Protein 5K0U (pdb70)

Nearest PDB structures (foldseek):
  5k0u-assembly1_A  TM=1.004E+00  e=4.570E-54  Rhinovirus C
  5jzg-assembly1_A  TM=9.589E-01  e=2.072E-41  Rhinovirus C
  4wm8-assembly1_A  TM=8.505E-01  e=2.193E-23  enterovirus D68
  7ozi-assembly1_A  TM=8.665E-01  e=1.909E-19  Human enterovirus 70 (strain J670/71)
  7ozj-assembly1_A  TM=8.994E-01  e=1.011E-17  Human enterovirus 70 (strain J670/71)

Structure (mmCIF, N/CA/C/O backbone):
data_5K0U
#
_entry.id   5K0U
#
_cell.length_a   1
_cell.length_b   1
_cell.length_c   1
_cell.angle_alpha   90
_cell.angle_beta   90
_cell.angle_gamma   90
#
_symmetry.space_group_name_H-M   'P 1'
#
loop_
_entity.id
_entity.type
_entity.pdbx_description
1 polymer 'Capsid protein VP1'
2 polymer 'Capsid protein VP3'
3 polymer 'Capsid protein VP2'
4 polymer 'Capsid protein VP4'
5 water water
#
loop_
_atom_site.group_PDB
_atom_site.id
_atom_site.type_symbol
_atom_site.label_atom_id
_atom_site.label_alt_id
_atom_site.label_comp_id
_atom_site.label_asym_id
_atom_site.label_entity_id
_atom_site.label_seq_id
_atom_site.pdbx_PDB_ins_code
_atom_site.Cartn_x
_atom_site.Cartn_y
_atom_site.Cartn_z
_atom_site.occupancy
_atom_site.B_iso_or_equiv
_atom_site.auth_seq_id
_atom_site.auth_comp_id
_atom_site.auth_asym_id
_atom_site.auth_atom_id
_atom_site.pdbx_PDB_model_num
ATOM 1 N N . VAL A 1 17 ? 268.815 229.370 354.246 1.00 63.58 17 VAL A N 1
ATOM 2 C CA . VAL A 1 17 ? 269.466 228.490 355.206 1.00 69.28 17 VAL A CA 1
ATOM 3 C C . VAL A 1 17 ? 270.191 227.385 354.444 1.00 62.82 17 VAL A C 1
ATOM 4 O O . VAL A 1 17 ? 269.793 227.028 353.337 1.00 65.70 17 VAL A O 1
ATOM 8 N N . LEU A 1 18 ? 271.260 226.854 355.027 1.00 38.24 18 LEU A N 1
ATOM 9 C CA . LEU A 1 18 ? 272.075 225.829 354.391 1.00 47.51 18 LEU A CA 1
ATOM 10 C C . LEU A 1 18 ? 271.836 224.488 355.070 1.00 43.77 18 LEU A C 1
ATOM 11 O O . LEU A 1 18 ? 272.156 224.321 356.252 1.00 37.91 18 LEU A O 1
ATOM 16 N N . VAL A 1 19 ? 271.283 223.539 354.326 1.00 38.35 19 VAL A N 1
ATOM 17 C CA . VAL A 1 19 ? 271.120 222.179 354.821 1.00 30.51 19 VAL A CA 1
ATOM 18 C C . VAL A 1 19 ? 272.434 221.426 354.668 1.00 30.70 19 VAL A C 1
ATOM 19 O O . VAL A 1 19 ? 273.257 221.735 353.802 1.00 27.89 19 VAL A O 1
ATOM 23 N N . VAL A 1 20 ? 272.636 220.426 355.518 1.00 22.86 20 VAL A N 1
ATOM 24 C CA . VAL A 1 20 ? 273.822 219.578 355.442 1.00 20.05 20 VAL A CA 1
ATOM 25 C C . VAL A 1 20 ? 273.698 218.720 354.189 1.00 22.09 20 VAL A C 1
ATOM 26 O O . VAL A 1 20 ? 272.576 218.465 353.731 1.00 26.29 20 VAL A O 1
ATOM 30 N N . PRO A 1 21 ? 274.797 218.260 353.601 1.00 20.87 21 PRO A N 1
ATOM 31 C CA . PRO A 1 21 ? 274.698 217.497 352.355 1.00 14.52 21 PRO A CA 1
ATOM 32 C C . PRO A 1 21 ? 274.002 216.160 352.547 1.00 21.73 21 PRO A C 1
ATOM 33 O O . PRO A 1 21 ? 273.946 215.597 353.640 1.00 27.65 21 PRO A O 1
ATOM 37 N N . ASP A 1 22 ? 273.459 215.655 351.445 1.00 26.11 22 ASP A N 1
ATOM 38 C CA . ASP A 1 22 ? 272.842 214.341 351.453 1.00 17.05 22 ASP A CA 1
ATOM 39 C C . ASP A 1 22 ? 273.910 213.263 351.479 1.00 27.35 22 ASP A C 1
ATOM 40 O O . ASP A 1 22 ? 275.037 213.460 351.022 1.00 40.57 22 ASP A O 1
ATOM 45 N N . THR A 1 23 ? 273.545 212.109 352.019 1.00 20.20 23 THR A N 1
ATOM 46 C CA . THR A 1 23 ? 274.407 210.942 351.957 1.00 17.09 23 THR A CA 1
ATOM 47 C C . THR A 1 23 ? 274.204 210.270 350.609 1.00 17.23 23 THR A C 1
ATOM 48 O O . THR A 1 23 ? 273.073 209.959 350.234 1.00 21.54 23 THR A O 1
ATOM 52 N N . LYS A 1 24 ? 275.273 210.087 349.874 1.00 21.76 24 LYS A N 1
ATOM 53 C CA . LYS A 1 24 ? 275.184 209.467 348.566 1.00 18.36 24 LYS A CA 1
ATOM 54 C C . LYS A 1 24 ? 275.367 207.964 348.679 1.00 19.36 24 LYS A C 1
ATOM 55 O O . LYS A 1 24 ? 275.950 207.470 349.644 1.00 20.81 24 LYS A O 1
ATOM 61 N N . PRO A 1 25 ? 274.874 207.199 347.714 1.00 19.18 25 PRO A N 1
ATOM 62 C CA . PRO A 1 25 ? 275.119 205.758 347.735 1.00 11.05 25 PRO A CA 1
ATOM 63 C C . PRO A 1 25 ? 276.568 205.442 347.418 1.00 18.04 25 PRO A C 1
ATOM 64 O O . PRO A 1 25 ? 277.256 206.186 346.718 1.00 22.65 25 PRO A O 1
ATOM 68 N N . SER A 1 26 ? 277.026 204.319 347.949 1.00 20.61 26 SER A N 1
ATOM 69 C CA . SER A 1 26 ? 278.362 203.824 347.682 1.00 17.46 26 SER A CA 1
ATOM 70 C C . SER A 1 26 ? 278.317 202.313 347.758 1.00 23.36 26 SER A C 1
ATOM 71 O O . SER A 1 26 ? 277.613 201.758 348.598 1.00 34.24 26 SER A O 1
ATOM 74 N N . GLY A 1 27 ? 279.057 201.653 346.876 1.00 19.52 27 GLY A N 1
ATOM 75 C CA . GLY A 1 27 ? 279.090 200.213 346.842 1.00 18.13 27 GLY A CA 1
ATOM 76 C C . GLY A 1 27 ? 280.409 199.675 347.344 1.00 22.62 27 GLY A C 1
ATOM 77 O O . GLY A 1 27 ? 281.193 200.383 347.977 1.00 26.97 27 GLY A O 1
ATOM 78 N N . PRO A 1 28 ? 280.675 198.399 347.085 1.00 20.26 28 PRO A N 1
ATOM 79 C CA . PRO A 1 28 ? 282.003 197.861 347.378 1.00 17.09 28 PRO A CA 1
ATOM 80 C C . PRO A 1 28 ? 283.041 198.500 346.480 1.00 13.32 28 PRO A C 1
ATOM 81 O O . PRO A 1 28 ? 282.786 198.762 345.305 1.00 28.80 28 PRO A O 1
ATOM 85 N N . GLN A 1 29 ? 284.216 198.763 347.036 1.00 10.35 29 GLN A N 1
ATOM 86 C CA . GLN A 1 29 ? 285.248 199.430 346.260 1.00 15.19 29 GLN A CA 1
ATOM 87 C C . GLN A 1 29 ? 286.605 198.799 346.511 1.00 8.02 29 GLN A C 1
ATOM 88 O O . GLN A 1 29 ? 286.959 198.503 347.652 1.00 8.60 29 GLN A O 1
ATOM 94 N N . HIS A 1 30 ? 287.333 198.564 345.429 1.00 10.73 30 HIS A N 1
ATOM 95 C CA . HIS A 1 30 ? 288.717 198.110 345.441 1.00 9.95 30 HIS A CA 1
ATOM 96 C C . HIS A 1 30 ? 289.538 199.237 344.837 1.00 9.01 30 HIS A C 1
ATOM 97 O O . HIS A 1 30 ? 289.463 199.482 343.632 1.00 20.69 30 HIS A O 1
ATOM 104 N N . THR A 1 31 ? 290.311 199.925 345.662 1.00 12.61 31 THR A N 1
ATOM 105 C CA . THR A 1 31 ? 290.957 201.153 345.228 1.00 20.61 31 THR A CA 1
ATOM 106 C C . THR A 1 31 ? 292.400 201.152 345.693 1.00 22.13 31 THR A C 1
ATOM 107 O O . THR A 1 31 ? 292.698 200.763 346.822 1.00 34.27 31 THR A O 1
ATOM 111 N N . THR A 1 32 ? 293.290 201.595 344.819 1.00 27.09 32 THR A N 1
ATOM 112 C CA . THR A 1 32 ? 294.705 201.687 345.129 1.00 24.12 32 THR A CA 1
ATOM 113 C C . THR A 1 32 ? 295.100 203.062 345.651 1.00 23.90 32 THR A C 1
ATOM 114 O O . THR A 1 32 ? 296.290 203.317 345.849 1.00 22.07 32 THR A O 1
ATOM 118 N N . LYS A 1 33 ? 294.132 203.955 345.863 1.00 30.18 33 LYS A N 1
ATOM 119 C CA . LYS A 1 33 ? 294.356 205.231 346.544 1.00 34.01 33 LYS A CA 1
ATOM 120 C C . LYS A 1 33 ? 293.451 205.307 347.765 1.00 34.79 33 LYS A C 1
ATOM 121 O O . LYS A 1 33 ? 292.323 205.813 347.688 1.00 37.44 33 LYS A O 1
ATOM 127 N N . PRO A 1 34 ? 293.904 204.812 348.913 1.00 40.24 34 PRO A N 1
ATOM 128 C CA . PRO A 1 34 ? 293.076 204.866 350.123 1.00 38.67 34 PRO A CA 1
ATOM 129 C C . PRO A 1 34 ? 292.751 206.296 350.522 1.00 45.04 34 PRO A C 1
ATOM 130 O O . PRO A 1 34 ? 293.632 207.152 350.616 1.00 53.21 34 PRO A O 1
ATOM 134 N N . SER A 1 35 ? 291.470 206.546 350.752 1.00 45.52 35 SER A N 1
ATOM 135 C CA . SER A 1 35 ? 290.994 207.793 351.326 1.00 40.96 35 SER A CA 1
ATOM 136 C C . SER A 1 35 ? 291.026 207.785 352.842 1.00 40.79 35 SER A C 1
ATOM 137 O O . SER A 1 35 ? 290.888 208.841 353.466 1.00 54.96 35 SER A O 1
ATOM 140 N N . ILE A 1 36 ? 291.168 206.610 353.440 1.00 49.34 36 ILE A N 1
ATOM 141 C CA . ILE A 1 36 ? 291.151 206.467 354.886 1.00 43.15 36 ILE A CA 1
ATOM 142 C C . ILE A 1 36 ? 292.546 206.592 355.492 1.00 40.09 36 ILE A C 1
ATOM 143 O O . ILE A 1 36 ? 292.673 206.851 356.697 1.00 37.88 36 ILE A O 1
ATOM 148 N N . LEU A 1 37 ? 293.589 206.475 354.682 1.00 48.48 37 LEU A N 1
ATOM 149 C CA . LEU A 1 37 ? 294.950 206.810 355.064 1.00 41.60 37 LEU A CA 1
ATOM 150 C C . LEU A 1 37 ? 295.191 208.308 354.941 1.00 47.72 37 LEU A C 1
ATOM 151 O O . LEU A 1 37 ? 294.506 209.018 354.203 1.00 45.30 37 LEU A O 1
ATOM 156 N N . GLY A 1 38 ? 296.182 208.784 355.680 1.00 45.63 38 GLY A N 1
ATOM 157 C CA . GLY A 1 38 ? 296.553 210.179 355.595 1.00 42.83 38 GLY A CA 1
ATOM 158 C C . GLY A 1 38 ? 297.732 210.467 356.490 1.00 50.26 38 GLY A C 1
ATOM 159 O O . GLY A 1 38 ? 298.463 209.561 356.885 1.00 55.15 38 GLY A O 1
ATOM 160 N N . ALA A 1 39 ? 297.921 211.747 356.792 1.00 43.06 39 ALA A N 1
ATOM 161 C CA . ALA A 1 39 ? 298.948 212.180 357.726 1.00 31.13 39 ALA A CA 1
ATOM 162 C C . ALA A 1 39 ? 298.341 213.208 358.659 1.00 34.86 39 ALA A C 1
ATOM 163 O O . ALA A 1 39 ? 297.908 214.272 358.211 1.00 45.99 39 ALA A O 1
ATOM 165 N N . MET A 1 40 ? 298.310 212.890 359.953 1.00 34.17 40 MET A N 1
ATOM 166 C CA . MET A 1 40 ? 297.898 213.861 360.954 1.00 29.63 40 MET A CA 1
ATOM 167 C C . MET A 1 40 ? 298.862 215.035 361.018 1.00 28.40 40 MET A C 1
ATOM 168 O O . MET A 1 40 ? 298.497 216.105 361.512 1.00 28.99 40 MET A O 1
ATOM 173 N N . GLU A 1 41 ? 300.080 214.861 360.504 1.00 29.29 41 GLU A N 1
ATOM 174 C CA . GLU A 1 41 ? 301.121 215.863 360.668 1.00 22.83 41 GLU A CA 1
ATOM 175 C C . GLU A 1 41 ? 300.912 217.072 359.773 1.00 16.64 41 GLU A C 1
ATOM 176 O O . GLU A 1 41 ? 301.354 218.171 360.115 1.00 23.25 41 GLU A O 1
ATOM 182 N N . ILE A 1 42 ? 300.268 216.892 358.621 1.00 21.73 42 ILE A N 1
ATOM 183 C CA . ILE A 1 42 ? 300.175 217.964 357.641 1.00 20.27 42 ILE A CA 1
ATOM 184 C C . ILE A 1 42 ? 299.450 219.182 358.196 1.00 17.08 42 ILE A C 1
ATOM 185 O O . ILE A 1 42 ? 299.655 220.296 357.711 1.00 23.47 42 ILE A O 1
ATOM 190 N N . GLY A 1 43 ? 298.652 219.011 359.240 1.00 17.32 43 GLY A N 1
ATOM 191 C CA . GLY A 1 43 ? 297.911 220.107 359.812 1.00 12.07 43 GLY A CA 1
ATOM 192 C C . GLY A 1 43 ? 296.507 220.244 359.290 1.00 16.90 43 GLY A C 1
ATOM 193 O O . GLY A 1 43 ? 295.868 221.272 359.532 1.00 18.59 43 GLY A O 1
ATOM 194 N N . ALA A 1 44 ? 296.009 219.241 358.581 1.00 19.92 44 ALA A N 1
ATOM 195 C CA . ALA A 1 44 ? 294.700 219.268 357.962 1.00 11.81 44 ALA A CA 1
ATOM 196 C C . ALA A 1 44 ? 293.808 218.216 358.602 1.00 17.16 44 ALA A C 1
ATOM 197 O O . ALA A 1 44 ? 294.278 217.175 359.063 1.00 24.49 44 ALA A O 1
ATOM 199 N N . SER A 1 45 ? 292.520 218.518 358.657 1.00 21.83 45 SER A N 1
ATOM 200 C CA . SER A 1 45 ? 291.509 217.591 359.127 1.00 22.32 45 SER A CA 1
ATOM 201 C C . SER A 1 45 ? 291.219 216.537 358.066 1.00 26.74 45 SER A C 1
ATOM 202 O O . SER A 1 45 ? 291.613 216.656 356.906 1.00 34.61 45 SER A O 1
ATOM 205 N N . SER A 1 46 ? 290.553 215.471 358.486 1.00 27.67 46 SER A N 1
ATOM 206 C CA . SER A 1 46 ? 290.183 214.415 357.556 1.00 36.07 46 SER A CA 1
ATOM 207 C C . SER A 1 46 ? 289.051 214.854 356.634 1.00 31.22 46 SER A C 1
ATOM 208 O O . SER A 1 46 ? 288.121 215.546 357.049 1.00 44.96 46 SER A O 1
ATOM 211 N N . ASN A 1 47 ? 289.141 214.448 355.369 1.00 39.00 47 ASN A N 1
ATOM 212 C CA . ASN A 1 47 ? 288.057 214.595 354.405 1.00 33.42 47 ASN A CA 1
ATOM 213 C C . ASN A 1 47 ? 287.119 213.404 354.388 1.00 29.59 47 ASN A C 1
ATOM 214 O O . ASN A 1 47 ? 286.196 213.376 353.572 1.00 32.56 47 ASN A O 1
ATOM 219 N N . ALA A 1 48 ? 287.344 212.419 355.245 1.00 32.75 48 ALA A N 1
ATOM 220 C CA . ALA A 1 48 ? 286.619 211.167 355.142 1.00 22.28 48 ALA A CA 1
ATOM 221 C C . ALA A 1 48 ? 285.163 211.357 355.527 1.00 27.49 48 ALA A C 1
ATOM 222 O O . ALA A 1 48 ? 284.839 212.054 356.489 1.00 35.68 48 ALA A O 1
ATOM 224 N N . THR A 1 49 ? 284.288 210.754 354.753 1.00 23.81 49 THR A N 1
ATOM 225 C CA . THR A 1 49 ? 282.867 210.708 355.035 1.00 18.85 49 THR A CA 1
ATOM 226 C C . THR A 1 49 ? 282.490 209.233 355.091 1.00 22.44 49 THR A C 1
ATOM 227 O O . THR A 1 49 ? 283.345 208.384 354.817 1.00 23.75 49 THR A O 1
ATOM 231 N N . PRO A 1 50 ? 281.254 208.865 355.437 1.00 19.10 50 PRO A N 1
ATOM 232 C CA . PRO A 1 50 ? 280.925 207.434 355.496 1.00 15.96 50 PRO A CA 1
ATOM 233 C C . PRO A 1 50 ? 280.915 206.748 354.142 1.00 19.00 50 PRO A C 1
ATOM 234 O O . PRO A 1 50 ? 280.924 205.516 354.097 1.00 17.30 50 PRO A O 1
ATOM 238 N N . GLU A 1 51 ? 280.885 207.497 353.040 1.00 26.42 51 GLU A N 1
ATOM 239 C CA . GLU A 1 51 ? 280.952 206.885 351.722 1.00 22.66 51 GLU A CA 1
ATOM 240 C C . GLU A 1 51 ? 282.326 206.314 351.421 1.00 24.17 51 GLU A C 1
ATOM 241 O O . GLU A 1 51 ? 282.447 205.450 350.551 1.00 31.11 51 GLU A O 1
ATOM 247 N N . SER A 1 52 ? 283.363 206.789 352.102 1.00 26.04 52 SER A N 1
ATOM 248 C CA . SER A 1 52 ? 284.699 206.244 351.915 1.00 28.66 52 SER A CA 1
ATOM 249 C C . SER A 1 52 ? 284.913 204.958 352.696 1.00 28.25 52 SER A C 1
ATOM 250 O O . SER A 1 52 ? 285.677 204.093 352.259 1.00 37.07 52 SER A O 1
ATOM 253 N N . THR A 1 53 ? 284.248 204.814 353.839 1.00 22.05 53 THR A N 1
ATOM 254 C CA . THR A 1 53 ? 284.512 203.740 354.787 1.00 22.97 53 THR A CA 1
ATOM 255 C C . THR A 1 53 ? 283.554 202.568 354.618 1.00 20.45 53 THR A C 1
ATOM 256 O O . THR A 1 53 ? 283.989 201.437 354.402 1.00 21.99 53 THR A O 1
ATOM 260 N N . ILE A 1 54 ? 282.259 202.804 354.779 1.00 19.87 54 ILE A N 1
ATOM 261 C CA . ILE A 1 54 ? 281.285 201.727 354.689 1.00 14.66 54 ILE A CA 1
ATOM 262 C C . ILE A 1 54 ? 280.589 201.778 353.341 1.00 22.55 54 ILE A C 1
ATOM 263 O O . ILE A 1 54 ? 280.902 202.614 352.489 1.00 19.97 54 ILE A O 1
ATOM 268 N N . GLU A 1 55 ? 279.647 200.872 353.145 1.00 23.08 55 GLU A N 1
ATOM 269 C CA . GLU A 1 55 ? 278.800 200.842 351.965 1.00 20.99 55 GLU A CA 1
ATOM 270 C C . GLU A 1 55 ? 277.470 201.479 352.337 1.00 18.14 55 GLU A C 1
ATOM 271 O O . GLU A 1 55 ? 276.800 201.026 353.268 1.00 23.68 55 GLU A O 1
ATOM 277 N N . THR A 1 56 ? 277.089 202.520 351.613 1.00 11.72 56 THR A N 1
ATOM 278 C CA . THR A 1 56 ? 276.077 203.458 352.069 1.00 10.04 56 THR A CA 1
ATOM 279 C C . THR A 1 56 ? 274.890 203.485 351.122 1.00 11.87 56 THR A C 1
ATOM 280 O O . THR A 1 56 ? 274.931 202.981 350.002 1.00 20.50 56 THR A O 1
ATOM 284 N N . ARG A 1 57 ? 273.817 204.078 351.618 1.00 10.30 57 ARG A N 1
ATOM 285 C CA . ARG A 1 57 ? 272.591 204.300 350.879 1.00 6.97 57 ARG A CA 1
ATOM 286 C C . ARG A 1 57 ? 272.390 205.794 350.706 1.00 12.62 57 ARG A C 1
ATOM 287 O O . ARG A 1 57 ? 272.972 206.605 351.427 1.00 16.58 57 ARG A O 1
ATOM 295 N N . TYR A 1 58 ? 271.573 206.159 349.732 1.00 12.40 58 TYR A N 1
ATOM 296 C CA . TYR A 1 58 ? 271.201 207.556 349.600 1.00 10.52 58 TYR A CA 1
ATOM 297 C C . TYR A 1 58 ? 270.277 207.941 350.746 1.00 12.20 58 TYR A C 1
ATOM 298 O O . TYR A 1 58 ? 269.234 207.317 350.951 1.00 16.32 58 TYR A O 1
ATOM 307 N N . VAL A 1 59 ? 270.663 208.962 351.499 1.00 13.00 59 VAL A N 1
ATOM 308 C CA . VAL A 1 59 ? 269.823 209.541 352.536 1.00 15.66 59 VAL A CA 1
ATOM 309 C C . VAL A 1 59 ? 269.593 210.998 352.174 1.00 19.73 59 VAL A C 1
ATOM 310 O O . VAL A 1 59 ? 270.545 211.726 351.885 1.00 23.85 59 VAL A O 1
ATOM 314 N N . TYR A 1 60 ? 268.336 211.415 352.180 1.00 22.94 60 TYR A N 1
ATOM 315 C CA . TYR A 1 60 ? 267.966 212.792 351.890 1.00 17.76 60 TYR A CA 1
ATOM 316 C C . TYR A 1 60 ? 267.916 213.544 353.211 1.00 19.38 60 TYR A C 1
ATOM 317 O O . TYR A 1 60 ? 267.048 213.287 354.046 1.00 38.39 60 TYR A O 1
ATOM 326 N N . ASN A 1 61 ? 268.845 214.472 353.401 1.00 19.17 61 ASN A N 1
ATOM 327 C CA . ASN A 1 61 ? 269.168 214.994 354.722 1.00 18.34 61 ASN A CA 1
ATOM 328 C C . ASN A 1 61 ? 268.900 216.493 354.744 1.00 19.16 61 ASN A C 1
ATOM 329 O O . ASN A 1 61 ? 269.625 217.270 354.116 1.00 26.22 61 ASN A O 1
ATOM 334 N N . THR A 1 62 ? 267.866 216.894 355.477 1.00 21.73 62 THR A N 1
ATOM 335 C CA . THR A 1 62 ? 267.395 218.270 355.516 1.00 24.49 62 THR A CA 1
ATOM 336 C C . THR A 1 62 ? 267.897 219.048 356.720 1.00 22.75 62 THR A C 1
ATOM 337 O O . THR A 1 62 ? 267.468 220.184 356.925 1.00 23.58 62 THR A O 1
ATOM 341 N N . ASN A 1 63 ? 268.763 218.461 357.532 1.00 16.24 63 ASN A N 1
ATOM 342 C CA . ASN A 1 63 ? 269.204 219.111 358.753 1.00 14.68 63 ASN A CA 1
ATOM 343 C C . ASN A 1 63 ? 270.005 220.367 358.447 1.00 24.56 63 ASN A C 1
ATOM 344 O O . ASN A 1 63 ? 270.706 220.454 357.439 1.00 27.42 63 ASN A O 1
ATOM 349 N N . THR A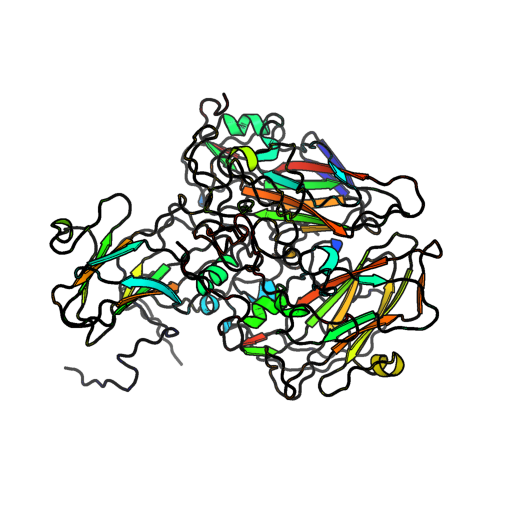 1 64 ? 269.895 221.350 359.334 1.00 22.51 64 THR A N 1
ATOM 350 C CA . THR A 1 64 ? 270.606 222.607 359.197 1.00 25.83 64 THR A CA 1
ATOM 351 C C . THR A 1 64 ? 271.463 222.853 360.429 1.00 25.04 64 THR A C 1
ATOM 352 O O . THR A 1 64 ? 271.177 222.350 361.516 1.00 33.79 64 THR A O 1
ATOM 356 N N . ASN A 1 65 ? 272.536 223.610 360.235 1.00 21.99 65 ASN A N 1
ATOM 357 C CA . ASN A 1 65 ? 273.356 224.148 361.311 1.00 17.55 65 ASN A CA 1
ATOM 358 C C . ASN A 1 65 ? 272.987 225.572 361.688 1.00 19.73 65 ASN A C 1
ATOM 359 O O . ASN A 1 65 ? 273.752 226.221 362.397 1.00 23.50 65 ASN A O 1
ATOM 364 N N . ALA A 1 66 ? 271.862 226.084 361.182 1.00 20.51 66 ALA A N 1
ATOM 365 C CA . ALA A 1 66 ? 271.481 227.480 361.380 1.00 18.04 66 ALA A CA 1
ATOM 366 C C . ALA A 1 66 ? 271.593 227.928 362.823 1.00 17.72 66 ALA A C 1
ATOM 367 O O . ALA A 1 66 ? 271.864 229.101 363.086 1.00 22.39 66 ALA A O 1
ATOM 369 N N . GLU A 1 67 ? 271.371 227.030 363.770 1.00 21.09 67 GLU A N 1
ATOM 370 C CA . GLU A 1 67 ? 271.433 227.409 365.170 1.00 13.03 67 GLU A CA 1
ATOM 371 C C . GLU A 1 67 ? 272.861 227.428 365.692 1.00 18.95 67 GLU A C 1
ATOM 372 O O . GLU A 1 67 ? 273.085 227.827 366.837 1.00 20.54 67 GLU A O 1
ATOM 378 N N . ALA A 1 68 ? 273.823 226.995 364.883 1.00 18.78 68 ALA A N 1
ATOM 379 C CA . ALA A 1 68 ? 275.233 227.025 365.236 1.00 13.72 68 ALA A CA 1
ATOM 380 C C . ALA A 1 68 ? 275.996 228.198 364.641 1.00 15.81 68 ALA A C 1
ATOM 381 O O . ALA A 1 68 ? 277.180 228.349 364.935 1.00 22.12 68 ALA A O 1
ATOM 383 N N . ASP A 1 69 ? 275.375 229.029 363.817 1.00 15.39 69 ASP A N 1
ATOM 384 C CA . ASP A 1 69 ? 276.137 230.141 363.283 1.00 21.98 69 ASP A CA 1
ATOM 385 C C . ASP A 1 69 ? 276.377 231.179 364.372 1.00 19.62 69 ASP A C 1
ATOM 386 O O . ASP A 1 69 ? 275.664 231.244 365.373 1.00 20.66 69 ASP A O 1
ATOM 391 N N . VAL A 1 70 ? 277.420 231.984 364.175 1.00 17.05 70 VAL A N 1
ATOM 392 C CA . VAL A 1 70 ? 277.906 232.847 365.240 1.00 19.32 70 VAL A CA 1
ATOM 393 C C . VAL A 1 70 ? 276.856 233.868 365.657 1.00 19.41 70 VAL A C 1
ATOM 394 O O . VAL A 1 70 ? 276.863 234.332 366.801 1.00 21.83 70 VAL A O 1
ATOM 398 N N . GLU A 1 71 ? 275.923 234.202 364.768 1.00 20.65 71 GLU A N 1
ATOM 399 C CA . GLU A 1 71 ? 274.841 235.110 365.131 1.00 17.52 71 GLU A CA 1
ATOM 400 C C . GLU A 1 71 ? 273.895 234.459 366.131 1.00 24.61 71 GLU A C 1
ATOM 401 O O . GLU A 1 71 ? 273.554 235.058 367.153 1.00 37.41 71 GLU A O 1
ATOM 407 N N . MET A 1 72 ? 273.457 233.230 365.854 1.00 20.56 72 MET A N 1
ATOM 408 C CA . MET A 1 72 ? 272.577 232.528 366.785 1.00 20.51 72 MET A CA 1
ATOM 409 C C . MET A 1 72 ? 273.325 232.066 368.029 1.00 22.27 72 MET A C 1
ATOM 410 O O . MET A 1 72 ? 272.773 232.090 369.133 1.00 23.15 72 MET A O 1
ATOM 415 N N . PHE A 1 73 ? 274.573 231.630 367.862 1.00 20.26 73 PHE A N 1
ATOM 416 C CA . PHE A 1 73 ? 275.347 231.086 368.971 1.00 13.51 73 PHE A CA 1
ATOM 417 C C . PHE A 1 73 ? 275.623 232.146 370.029 1.00 17.27 73 PHE A C 1
ATOM 418 O O . PHE A 1 73 ? 275.463 231.898 371.227 1.00 20.31 73 PHE A O 1
ATOM 426 N N . LEU A 1 74 ? 276.042 233.333 369.607 1.00 18.82 74 LEU A N 1
ATOM 427 C CA . LEU A 1 74 ? 276.343 234.424 370.523 1.00 11.32 74 LEU A CA 1
ATOM 428 C C . LEU A 1 74 ? 275.203 235.412 370.690 1.00 21.24 74 LEU A C 1
ATOM 429 O O . LEU A 1 74 ? 275.361 236.395 371.415 1.00 31.29 74 LEU A O 1
ATOM 434 N N . GLY A 1 75 ? 274.066 235.174 370.053 1.00 16.81 75 GLY A N 1
ATOM 435 C CA . GLY A 1 75 ? 272.994 236.142 369.978 1.00 12.85 75 GLY A CA 1
ATOM 436 C C . GLY A 1 75 ? 271.851 235.970 370.953 1.00 19.63 75 GLY A C 1
ATOM 437 O O . GLY A 1 75 ? 270.723 236.322 370.610 1.00 21.97 75 GLY A O 1
ATOM 438 N N . ARG A 1 76 ? 272.080 235.375 372.123 1.00 24.24 76 ARG A N 1
ATOM 439 C CA . ARG A 1 76 ? 270.994 235.091 373.054 1.00 17.74 76 ARG A CA 1
ATOM 440 C C . ARG A 1 76 ? 270.807 236.080 374.202 1.00 14.61 76 ARG A C 1
ATOM 441 O O . ARG A 1 76 ? 269.953 235.825 375.042 1.00 19.91 76 ARG A O 1
ATOM 449 N N . SER A 1 77 ? 271.562 237.170 374.301 1.00 15.27 77 SER A N 1
ATOM 450 C CA . SER A 1 77 ? 271.392 238.137 375.402 1.00 14.11 77 SER A CA 1
ATOM 451 C C . SER A 1 77 ? 271.589 237.484 376.775 1.00 11.30 77 SER A C 1
ATOM 452 O O . SER A 1 77 ? 270.653 237.234 377.523 1.00 15.97 77 SER A O 1
ATOM 455 N N . ALA A 1 78 ? 272.850 237.207 377.072 1.00 13.29 78 ALA A N 1
ATOM 456 C CA . ALA A 1 78 ? 273.290 236.731 378.370 1.00 7.57 78 ALA A CA 1
ATOM 457 C C . ALA A 1 78 ? 273.315 237.855 379.402 1.00 13.35 78 ALA A C 1
ATOM 458 O O . ALA A 1 78 ? 273.304 239.040 379.073 1.00 12.87 78 ALA A O 1
ATOM 460 N N . LEU A 1 79 ? 273.363 237.461 380.671 1.00 10.58 79 LEU A N 1
ATOM 461 C CA . LEU A 1 79 ? 273.605 238.400 381.756 1.00 8.52 79 LEU A CA 1
ATOM 462 C C . LEU A 1 79 ? 275.086 238.729 381.811 1.00 11.60 79 LEU A C 1
ATOM 463 O O . LEU A 1 79 ? 275.908 237.843 382.053 1.00 16.24 79 LEU A O 1
ATOM 468 N N . TRP A 1 80 ? 275.434 239.991 381.575 1.00 14.55 80 TRP A N 1
ATOM 469 C CA . TRP A 1 80 ? 276.816 240.406 381.770 1.00 9.49 80 TRP A CA 1
ATOM 470 C C . TRP A 1 80 ? 277.124 240.817 383.201 1.00 13.99 80 TRP A C 1
ATOM 471 O O . TRP A 1 80 ? 278.200 240.500 383.710 1.00 23.63 80 TRP A O 1
ATOM 482 N N . GLY A 1 81 ? 276.225 241.532 383.863 1.00 14.96 81 GLY A N 1
ATOM 483 C CA . GLY A 1 81 ? 276.554 242.071 385.166 1.00 11.78 81 GLY A CA 1
ATOM 484 C C . GLY A 1 81 ? 275.362 242.190 386.084 1.00 16.56 81 GLY A C 1
ATOM 485 O O . GLY A 1 81 ? 274.211 242.246 385.654 1.00 23.36 81 GLY A O 1
ATOM 486 N N . LYS A 1 82 ? 275.669 242.222 387.373 1.00 17.63 82 LYS A N 1
ATOM 487 C CA . LYS A 1 82 ? 274.718 242.482 388.438 1.00 13.27 82 LYS A CA 1
ATOM 488 C C . LYS A 1 82 ? 275.262 243.614 389.284 1.00 11.49 82 LYS A C 1
ATOM 489 O O . LYS A 1 82 ? 276.451 243.636 389.601 1.00 15.61 82 LYS A O 1
ATOM 495 N N . VAL A 1 83 ? 274.397 244.548 389.659 1.00 12.71 83 VAL A N 1
ATOM 496 C CA . VAL A 1 83 ? 274.761 245.567 390.629 1.00 15.18 83 VAL A CA 1
ATOM 497 C C . VAL A 1 83 ? 273.629 245.697 391.629 1.00 19.27 83 VAL A C 1
ATOM 498 O O . VAL A 1 83 ? 272.482 245.342 391.360 1.00 23.49 83 VAL A O 1
ATOM 502 N N . THR A 1 84 ? 273.977 246.189 392.807 1.00 16.92 84 THR A N 1
ATOM 503 C CA . THR A 1 84 ? 273.019 246.484 393.857 1.00 16.86 84 THR A CA 1
ATOM 504 C C . THR A 1 84 ? 273.007 247.985 394.092 1.00 21.66 84 THR A C 1
ATOM 505 O O . THR A 1 84 ? 274.066 248.604 394.213 1.00 31.37 84 THR A O 1
ATOM 509 N N . LEU A 1 85 ? 271.818 248.567 394.135 1.00 21.47 85 LEU A N 1
ATOM 510 C CA . LEU A 1 85 ? 271.686 249.949 394.567 1.00 19.82 85 LEU A CA 1
ATOM 511 C C . LEU A 1 85 ? 271.988 250.020 396.054 1.00 25.31 85 LEU A C 1
ATOM 512 O O . LEU A 1 85 ? 271.338 249.340 396.853 1.00 31.04 85 LEU A O 1
ATOM 517 N N . THR A 1 86 ? 272.970 250.831 396.435 1.00 21.91 86 THR A N 1
ATOM 518 C CA . THR A 1 86 ? 273.401 250.878 397.836 1.00 23.43 86 THR A CA 1
ATOM 519 C C . THR A 1 86 ? 272.649 251.982 398.571 1.00 35.05 86 THR A C 1
ATOM 520 O O . THR A 1 86 ? 271.787 251.702 399.408 1.00 50.35 86 THR A O 1
ATOM 524 N N . ARG A 1 87 ? 272.951 253.237 398.274 1.00 27.41 87 ARG A N 1
ATOM 525 C CA . ARG A 1 87 ? 272.025 254.288 398.659 1.00 29.40 87 ARG A CA 1
ATOM 526 C C . ARG A 1 87 ? 271.419 254.750 397.347 1.00 35.81 87 ARG A C 1
ATOM 527 O O . ARG A 1 87 ? 271.855 255.742 396.765 1.00 41.90 87 ARG A O 1
ATOM 535 N N . GLN A 1 88 ? 270.351 254.062 396.941 1.00 42.56 88 GLN A N 1
ATOM 536 C CA . GLN A 1 88 ? 269.648 254.267 395.680 1.00 24.08 88 GLN A CA 1
ATOM 537 C C . GLN A 1 88 ? 270.594 254.665 394.550 1.00 28.07 88 GLN A C 1
ATOM 538 O O . GLN A 1 88 ? 270.259 255.518 393.728 1.00 30.50 88 GLN A O 1
ATOM 544 N N . TYR A 1 89 ? 271.776 254.051 394.505 1.00 23.45 89 TYR A N 1
ATOM 545 C CA . TYR A 1 89 ? 272.791 254.339 393.503 1.00 14.80 89 TYR A CA 1
ATOM 546 C C . TYR A 1 89 ? 273.541 253.062 393.164 1.00 17.26 89 TYR A C 1
ATOM 547 O O . TYR A 1 89 ? 273.860 252.273 394.051 1.00 27.54 89 TYR A O 1
ATOM 556 N N . ALA A 1 90 ? 273.843 252.881 391.883 1.00 16.50 90 ALA A N 1
ATOM 557 C CA . ALA A 1 90 ? 274.683 251.779 391.446 1.00 14.84 90 ALA A CA 1
ATOM 558 C C . ALA A 1 90 ? 275.522 252.236 390.267 1.00 18.95 90 ALA A C 1
ATOM 559 O O . ALA A 1 90 ? 275.227 253.237 389.615 1.00 21.85 90 ALA A O 1
ATOM 561 N N . LYS A 1 91 ? 276.578 251.479 390.003 1.00 18.92 91 LYS A N 1
ATOM 562 C CA . LYS A 1 91 ? 277.513 251.775 388.933 1.00 13.62 91 LYS A CA 1
ATOM 563 C C . LYS A 1 91 ? 278.012 250.463 388.357 1.00 20.77 91 LYS A C 1
ATOM 564 O O . LYS A 1 91 ? 278.272 249.518 389.103 1.00 22.30 91 LYS A O 1
ATOM 570 N N . TRP A 1 92 ? 278.135 250.397 387.035 1.00 18.40 92 TRP A N 1
ATOM 571 C CA . TRP A 1 92 ? 278.682 249.205 386.406 1.00 18.85 92 TRP A CA 1
ATOM 572 C C . TRP A 1 92 ? 279.516 249.581 385.196 1.00 21.57 92 TRP A C 1
ATOM 573 O O . TRP A 1 92 ? 279.057 250.327 384.331 1.00 26.89 92 TRP A O 1
ATOM 584 N N . GLU A 1 93 ? 280.731 249.049 385.131 1.00 23.63 93 GLU A N 1
ATOM 585 C CA . GLU A 1 93 ? 281.609 249.237 383.986 1.00 16.95 93 GLU A CA 1
ATOM 586 C C . GLU A 1 93 ? 281.332 248.120 382.993 1.00 16.56 93 GLU A C 1
ATOM 587 O O . GLU A 1 93 ? 281.497 2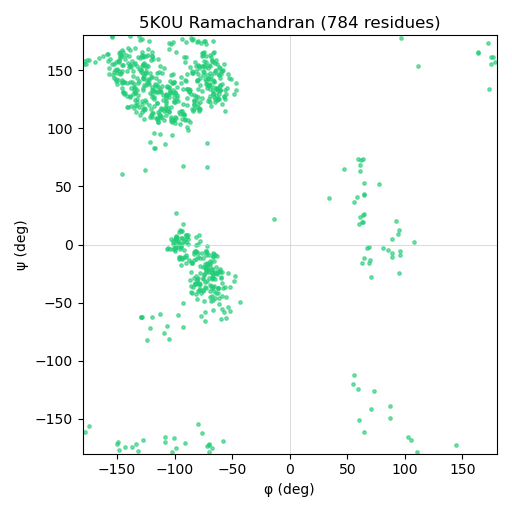46.944 383.320 1.00 24.27 93 GLU A O 1
ATOM 593 N N . ILE A 1 94 ? 280.922 248.490 381.782 1.00 15.59 94 ILE A N 1
ATOM 594 C CA . ILE A 1 94 ? 280.424 247.513 380.824 1.00 13.22 94 ILE A CA 1
ATOM 595 C C . ILE A 1 94 ? 281.542 246.564 380.417 1.00 16.45 94 ILE A C 1
ATOM 596 O O . ILE A 1 94 ? 282.617 246.996 379.983 1.00 22.58 94 ILE A O 1
ATOM 601 N N . ASN A 1 95 ? 281.286 245.261 380.542 1.00 15.25 95 ASN A N 1
ATOM 602 C CA . ASN A 1 95 ? 282.229 244.222 380.141 1.00 15.03 95 ASN A CA 1
ATOM 603 C C . ASN A 1 95 ? 281.588 242.856 380.332 1.00 16.70 95 ASN A C 1
ATOM 604 O O . ASN A 1 95 ? 280.630 242.699 381.091 1.00 22.80 95 ASN A O 1
ATOM 609 N N . PHE A 1 96 ? 282.131 241.871 379.619 1.00 14.82 96 PHE A N 1
ATOM 610 C CA . PHE A 1 96 ? 281.729 240.474 379.720 1.00 15.72 96 PHE A CA 1
ATOM 611 C C . PHE A 1 96 ? 282.669 239.642 380.588 1.00 21.95 96 PHE A C 1
ATOM 612 O O . PHE A 1 96 ? 282.517 238.422 380.655 1.00 21.99 96 PHE A O 1
ATOM 620 N N . GLN A 1 97 ? 283.654 240.272 381.222 1.00 23.01 97 GLN A N 1
ATOM 621 C CA . GLN A 1 97 ? 284.686 239.552 381.954 1.00 15.64 97 GLN A CA 1
ATOM 622 C C . GLN A 1 97 ? 284.171 238.910 383.233 1.00 16.86 97 GLN A C 1
ATOM 623 O O . GLN A 1 97 ? 284.817 238.000 383.756 1.00 20.47 97 GLN A O 1
ATOM 629 N N . GLU A 1 98 ? 283.037 239.373 383.753 1.00 19.86 98 GLU A N 1
ATOM 630 C CA . GLU A 1 98 ? 282.583 238.988 385.084 1.00 18.13 98 GLU A CA 1
ATOM 631 C C . GLU A 1 98 ? 281.848 237.655 385.107 1.00 19.17 98 GLU A C 1
ATOM 632 O O . GLU A 1 98 ? 281.864 236.967 386.131 1.00 19.40 98 GLU A O 1
ATOM 638 N N . GLN A 1 99 ? 281.184 237.284 384.018 1.00 15.09 99 GLN A N 1
ATOM 639 C CA . GLN A 1 99 ? 280.340 236.098 383.971 1.00 13.54 99 GLN A CA 1
ATOM 640 C C . GLN A 1 99 ? 281.031 235.022 383.149 1.00 15.74 99 GLN A C 1
ATOM 641 O O . GLN A 1 99 ? 281.351 235.245 381.981 1.00 11.48 99 GLN A O 1
ATOM 647 N N . ALA A 1 100 ? 281.235 233.852 383.756 1.00 18.30 100 ALA A N 1
ATOM 648 C CA . ALA A 1 100 ? 282.071 232.827 383.142 1.00 12.16 100 ALA A CA 1
ATOM 649 C C . ALA A 1 100 ? 281.428 232.220 381.907 1.00 17.78 100 ALA A C 1
ATOM 650 O O . ALA A 1 100 ? 282.131 231.869 380.956 1.00 20.73 100 ALA A O 1
ATOM 652 N N . HIS A 1 101 ? 280.106 232.085 381.900 1.00 21.93 101 HIS A N 1
ATOM 653 C CA . HIS A 1 101 ? 279.445 231.355 380.830 1.00 14.37 101 HIS A CA 1
ATOM 654 C C . HIS A 1 101 ? 279.393 232.155 379.543 1.00 12.29 101 HIS A C 1
ATOM 655 O O . HIS A 1 101 ? 279.554 231.593 378.457 1.00 20.08 101 HIS A O 1
ATOM 662 N N . ILE A 1 102 ? 279.158 233.457 379.634 1.00 11.55 102 ILE A N 1
ATOM 663 C CA . ILE A 1 102 ? 279.209 234.257 378.425 1.00 13.57 102 ILE A CA 1
ATOM 664 C C . ILE A 1 102 ? 280.645 234.601 378.061 1.00 13.95 102 ILE A C 1
ATOM 665 O O . ILE A 1 102 ? 280.968 234.743 376.880 1.00 21.93 102 ILE A O 1
ATOM 670 N N . ARG A 1 103 ? 281.533 234.706 379.046 1.00 13.65 103 ARG A N 1
ATOM 671 C CA . ARG A 1 103 ? 282.933 234.973 378.749 1.00 12.29 103 ARG A CA 1
ATOM 672 C C . ARG A 1 103 ? 283.563 233.814 377.996 1.00 13.84 103 ARG A C 1
ATOM 673 O O . ARG A 1 103 ? 284.402 234.022 377.118 1.00 16.61 103 ARG A O 1
ATOM 681 N N . LYS A 1 104 ? 283.163 232.585 378.314 1.00 12.15 104 LYS A N 1
ATOM 682 C CA . LYS A 1 104 ? 283.690 231.436 377.589 1.00 17.58 104 LYS A CA 1
ATOM 683 C C . LYS A 1 104 ? 283.224 231.427 376.142 1.00 15.51 104 LYS A C 1
ATOM 684 O O . LYS A 1 104 ? 283.979 231.031 375.250 1.00 21.51 104 LYS A O 1
ATOM 690 N N . LYS A 1 105 ? 281.987 231.848 375.882 1.00 10.21 105 LYS A N 1
ATOM 691 C CA . LYS A 1 105 ? 281.481 231.791 374.517 1.00 11.68 105 LYS A CA 1
ATOM 692 C C . LYS A 1 105 ? 282.112 232.861 373.639 1.00 14.77 105 LYS A C 1
ATOM 693 O O . LYS A 1 105 ? 282.364 232.617 372.456 1.00 13.08 105 LYS A O 1
ATOM 699 N N . PHE A 1 106 ? 282.365 234.055 374.182 1.00 12.02 106 PHE A N 1
ATOM 700 C CA . PHE A 1 106 ? 283.060 235.058 373.384 1.00 10.89 106 PHE A CA 1
ATOM 701 C C . PHE A 1 106 ? 284.489 234.650 373.089 1.00 16.65 106 PHE A C 1
ATOM 702 O O . PHE A 1 106 ? 285.047 235.053 372.068 1.00 16.66 106 PHE A O 1
ATOM 710 N N . GLU A 1 107 ? 285.094 233.865 373.963 1.00 17.09 107 GLU A N 1
ATOM 711 C CA . GLU A 1 107 ? 286.503 233.538 373.867 1.00 15.63 107 GLU A CA 1
ATOM 712 C C . GLU A 1 107 ? 286.765 232.311 373.017 1.00 14.84 107 GLU A C 1
ATOM 713 O O . GLU A 1 107 ? 287.895 231.821 372.995 1.00 23.63 107 GLU A O 1
ATOM 719 N N . PHE A 1 108 ? 285.748 231.788 372.335 1.00 12.96 108 PHE A N 1
ATOM 720 C CA . PHE A 1 108 ? 286.035 230.913 371.210 1.00 13.09 108 PHE A CA 1
ATOM 721 C C . PHE A 1 108 ? 286.693 231.653 370.065 1.00 14.74 108 PHE A C 1
ATOM 722 O O . PHE A 1 108 ? 287.088 231.015 369.092 1.00 19.11 108 PHE A O 1
ATOM 730 N N . PHE A 1 109 ? 286.793 232.974 370.144 1.00 15.30 109 PHE A N 1
ATOM 731 C CA . PHE A 1 109 ? 287.251 233.793 369.039 1.00 12.40 109 PHE A CA 1
ATOM 732 C C . PHE A 1 109 ? 288.224 234.822 369.580 1.00 12.43 109 PHE A C 1
ATOM 733 O O . PHE A 1 109 ? 288.124 235.237 370.733 1.00 22.12 109 PHE A O 1
ATOM 741 N N . THR A 1 110 ? 289.178 235.218 368.746 1.00 12.17 110 THR A N 1
ATOM 742 C CA . THR A 1 110 ? 290.147 236.221 369.160 1.00 9.21 110 THR A CA 1
ATOM 743 C C . THR A 1 110 ? 289.605 237.636 369.007 1.00 11.60 110 THR A C 1
ATOM 744 O O . THR A 1 110 ? 289.951 238.518 369.799 1.00 16.87 110 THR A O 1
ATOM 748 N N . TYR A 1 111 ? 288.760 237.869 368.008 1.00 11.30 111 TYR A N 1
ATOM 749 C CA . TYR A 1 111 ? 288.300 239.201 367.642 1.00 9.90 111 TYR A CA 1
ATOM 750 C C . TYR A 1 111 ? 286.802 239.157 367.408 1.00 9.85 111 TYR A C 1
ATOM 751 O O . TYR A 1 111 ? 286.316 238.270 366.704 1.00 15.23 111 TYR A O 1
ATOM 760 N N . LEU A 1 112 ? 286.070 240.110 367.977 1.00 8.25 112 LEU A N 1
ATOM 761 C CA . LEU A 1 112 ? 284.632 240.191 367.760 1.00 7.47 112 LEU A CA 1
ATOM 762 C C . LEU A 1 112 ? 284.223 241.622 367.474 1.00 7.47 112 LEU A C 1
ATOM 763 O O . LEU A 1 112 ? 284.576 242.533 368.222 1.00 11.74 112 LEU A O 1
ATOM 768 N N . ARG A 1 113 ? 283.464 241.813 366.411 1.00 7.61 113 ARG A N 1
ATOM 769 C CA . ARG A 1 113 ? 282.842 243.090 366.094 1.00 8.22 113 ARG A CA 1
ATOM 770 C C . ARG A 1 113 ? 281.343 242.904 366.254 1.00 10.53 113 ARG A C 1
ATOM 771 O O . ARG A 1 113 ? 280.724 242.180 365.475 1.00 18.55 113 ARG A O 1
ATOM 779 N N . PHE A 1 114 ? 280.756 243.540 367.259 1.00 10.75 114 PHE A N 1
ATOM 780 C CA . PHE A 1 114 ? 279.323 243.411 367.441 1.00 8.57 114 PHE A CA 1
ATOM 781 C C . PHE A 1 114 ? 278.740 244.699 367.996 1.00 13.96 114 PHE A C 1
ATOM 782 O O . PHE A 1 114 ? 279.399 245.437 368.729 1.00 17.21 114 PHE A O 1
ATOM 790 N N . ASP A 1 115 ? 277.506 244.973 367.592 1.00 12.39 115 ASP A N 1
ATOM 791 C CA . ASP A 1 115 ? 276.613 245.858 368.316 1.00 9.26 115 ASP A CA 1
ATOM 792 C C . ASP A 1 115 ? 276.016 245.093 369.485 1.00 13.00 115 ASP A C 1
ATOM 793 O O . ASP A 1 115 ? 275.915 243.867 369.453 1.00 13.62 115 ASP A O 1
ATOM 798 N N . MET A 1 116 ? 275.615 245.808 370.524 1.00 13.49 116 MET A N 1
ATOM 799 C CA . MET A 1 116 ? 274.984 245.145 371.656 1.00 16.80 116 MET A CA 1
ATOM 800 C C . MET A 1 116 ? 273.720 245.881 372.060 1.00 14.13 116 MET A C 1
ATOM 801 O O . MET A 1 116 ? 273.722 247.108 372.162 1.00 21.35 116 MET A O 1
ATOM 806 N N . GLU A 1 117 ? 272.637 245.138 372.271 1.00 8.15 117 GLU A N 1
ATOM 807 C CA . GLU A 1 117 ? 271.439 245.714 372.858 1.00 11.40 117 GLU A CA 1
ATOM 808 C C . GLU A 1 117 ? 271.423 245.359 374.337 1.00 11.70 117 GLU A C 1
ATOM 809 O O . GLU A 1 117 ? 271.658 244.209 374.712 1.00 14.48 117 GLU A O 1
ATOM 815 N N . VAL A 1 118 ? 271.188 246.362 375.171 1.00 9.60 118 VAL A N 1
ATOM 816 C CA . VAL A 1 118 ? 271.323 246.243 376.612 1.00 10.82 118 VAL A CA 1
ATOM 817 C C . VAL A 1 118 ? 269.931 246.317 377.208 1.00 9.67 118 VAL A C 1
ATOM 818 O O . VAL A 1 118 ? 269.252 247.340 377.088 1.00 12.42 118 VAL A O 1
ATOM 822 N N . THR A 1 119 ? 269.505 245.237 377.847 1.00 7.42 119 THR A N 1
ATOM 823 C CA . THR A 1 119 ? 268.251 245.201 378.579 1.00 12.46 119 THR A CA 1
ATOM 824 C C . THR A 1 119 ? 268.568 245.258 380.062 1.00 8.91 119 THR A C 1
ATOM 825 O O . THR A 1 119 ? 269.481 244.575 380.528 1.00 11.87 119 THR A O 1
ATOM 829 N N . ILE A 1 120 ? 267.823 246.070 380.795 1.00 8.07 120 ILE A N 1
ATOM 830 C CA . ILE A 1 120 ? 268.013 246.231 382.229 1.00 10.77 120 ILE A CA 1
ATOM 831 C C . ILE A 1 120 ? 266.830 245.585 382.930 1.00 14.00 120 ILE A C 1
ATOM 832 O O . ILE A 1 120 ? 265.690 246.039 382.789 1.00 20.61 120 ILE A O 1
ATOM 837 N N . VAL A 1 121 ? 267.096 244.525 383.682 1.00 11.47 121 VAL A N 1
ATOM 838 C CA . VAL A 1 121 ? 266.086 243.850 384.487 1.00 15.84 121 VAL A CA 1
ATOM 839 C C . VAL A 1 121 ? 266.322 244.245 385.937 1.00 15.34 121 VAL A C 1
ATOM 840 O O . VAL A 1 121 ? 267.353 243.909 386.523 1.00 15.83 121 VAL A O 1
ATOM 844 N N . THR A 1 122 ? 265.370 244.959 386.520 1.00 19.91 122 THR A N 1
ATOM 845 C CA . THR A 1 122 ? 265.478 245.449 387.885 1.00 22.49 122 THR A CA 1
ATOM 846 C C . THR A 1 122 ? 264.243 245.022 388.659 1.00 22.65 122 THR A C 1
ATOM 847 O O . THR A 1 122 ? 263.143 244.984 388.105 1.00 29.42 122 THR A O 1
ATOM 851 N N . ASN A 1 123 ? 264.425 244.684 389.933 1.00 21.31 123 ASN A N 1
ATOM 852 C CA . ASN A 1 123 ? 263.300 244.417 390.816 1.00 20.72 123 ASN A CA 1
ATOM 853 C C . ASN A 1 123 ? 262.881 245.643 391.612 1.00 22.90 123 ASN A C 1
ATOM 854 O O . ASN A 1 123 ? 262.011 245.536 392.479 1.00 34.22 123 ASN A O 1
ATOM 859 N N . ASN A 1 124 ? 263.481 246.796 391.343 1.00 21.65 124 ASN A N 1
ATOM 860 C CA . ASN A 1 124 ? 263.068 248.025 391.989 1.00 26.98 124 ASN A CA 1
ATOM 861 C C . ASN A 1 124 ? 261.734 248.485 391.413 1.00 27.90 124 ASN A C 1
ATOM 862 O O . ASN A 1 124 ? 261.212 247.922 390.452 1.00 39.15 124 ASN A O 1
ATOM 867 N N . LYS A 1 125 ? 261.191 249.544 391.997 1.00 38.65 125 LYS A N 1
ATOM 868 C CA . LYS A 1 125 ? 259.931 250.108 391.552 1.00 43.21 125 LYS A CA 1
ATOM 869 C C . LYS A 1 125 ? 260.082 251.624 391.534 1.00 52.72 125 LYS A C 1
ATOM 870 O O . LYS A 1 125 ? 261.159 252.169 391.785 1.00 60.65 125 LYS A O 1
ATOM 876 N N . GLY A 1 126 ? 258.999 252.322 391.260 1.00 37.39 126 GLY A N 1
ATOM 877 C CA . GLY A 1 126 ? 259.119 253.762 391.144 1.00 45.31 126 GLY A CA 1
ATOM 878 C C . GLY A 1 126 ? 259.822 254.162 389.862 1.00 50.03 126 GLY A C 1
ATOM 879 O O . GLY A 1 126 ? 259.405 253.791 388.762 1.00 43.14 126 GLY A O 1
ATOM 880 N N . LEU A 1 127 ? 260.877 254.955 389.987 1.00 22.86 127 LEU A N 1
ATOM 881 C CA . LEU A 1 127 ? 261.477 255.601 388.832 1.00 23.96 127 LEU A CA 1
ATOM 882 C C . LEU A 1 127 ? 262.982 255.451 388.908 1.00 24.17 127 LEU A C 1
ATOM 883 O O . LEU A 1 127 ? 263.581 255.716 389.952 1.00 30.07 127 LEU A O 1
ATOM 888 N N . MET A 1 128 ? 263.589 255.020 387.811 1.00 19.78 128 MET A N 1
ATOM 889 C CA . MET A 1 128 ? 265.029 254.867 387.742 1.00 16.48 128 MET A CA 1
ATOM 890 C C . MET A 1 128 ? 265.595 255.658 386.578 1.00 19.67 128 MET A C 1
ATOM 891 O O . MET A 1 128 ? 264.944 255.840 385.550 1.00 23.97 128 MET A O 1
ATOM 896 N N . GLN A 1 129 ? 266.822 256.124 386.760 1.00 15.79 129 GLN A N 1
ATOM 897 C CA . GLN A 1 129 ? 267.608 256.729 385.702 1.00 12.86 129 GLN A CA 1
ATOM 898 C C . GLN A 1 129 ? 268.835 255.871 385.460 1.00 14.58 129 GLN A C 1
ATOM 899 O O . GLN A 1 129 ? 269.521 255.485 386.408 1.00 26.24 129 GLN A O 1
ATOM 905 N N . ILE A 1 130 ? 269.096 255.562 384.198 1.00 13.48 130 ILE A N 1
ATOM 906 C CA . ILE A 1 130 ? 270.365 255.004 383.764 1.00 13.84 130 ILE A CA 1
ATOM 907 C C . ILE A 1 130 ? 271.080 256.103 383.008 1.00 9.35 130 ILE A C 1
ATOM 908 O O . ILE A 1 130 ? 270.499 256.706 382.108 1.00 14.23 130 ILE A O 1
ATOM 913 N N . MET A 1 131 ? 272.327 256.365 383.356 1.00 8.71 131 MET A N 1
ATOM 914 C CA . MET A 1 131 ? 273.172 257.227 382.547 1.00 12.36 131 MET A CA 1
ATOM 915 C C . MET A 1 131 ? 274.243 256.375 381.888 1.00 15.08 131 MET A C 1
ATOM 916 O O . MET A 1 131 ? 274.972 255.654 382.571 1.00 13.84 131 MET A O 1
ATOM 921 N N . PHE A 1 132 ? 274.324 256.447 380.565 1.00 14.17 132 PHE A N 1
ATOM 922 C CA . PHE A 1 132 ? 275.483 255.926 379.861 1.00 10.99 132 PHE A CA 1
ATOM 923 C C . PHE A 1 132 ? 276.550 257.004 379.853 1.00 12.76 132 PHE A C 1
ATOM 924 O O . PHE A 1 132 ? 276.353 258.075 379.278 1.00 14.77 132 PHE A O 1
ATOM 932 N N . VAL A 1 133 ? 277.680 256.727 380.493 1.00 14.91 133 VAL A N 1
ATOM 933 C CA . VAL A 1 133 ? 278.760 257.696 380.621 1.00 13.13 133 VAL A CA 1
ATOM 934 C C . VAL A 1 133 ? 279.848 257.301 379.627 1.00 13.84 133 VAL A C 1
ATOM 935 O O . VAL A 1 133 ? 280.517 256.279 379.835 1.00 16.65 133 VAL A O 1
ATOM 939 N N . PRO A 1 134 ? 280.039 258.047 378.544 1.00 14.91 134 PRO A N 1
ATOM 940 C CA . PRO A 1 134 ? 281.070 257.687 377.589 1.00 13.61 134 PRO A CA 1
ATOM 941 C C . PRO A 1 134 ? 282.440 257.762 378.231 1.00 18.18 134 PRO A C 1
ATOM 942 O O . PRO A 1 134 ? 282.643 258.478 379.228 1.00 24.72 134 PRO A O 1
ATOM 946 N N . PRO A 1 135 ? 283.407 257.023 377.703 1.00 21.26 135 PRO A N 1
ATOM 947 C CA . PRO A 1 135 ? 284.751 257.048 378.278 1.00 22.50 135 PRO A CA 1
ATOM 948 C C . PRO A 1 135 ? 285.332 258.453 378.311 1.00 23.21 135 PRO A C 1
ATOM 949 O O . PRO A 1 135 ? 284.942 259.337 377.547 1.00 23.44 135 PRO A O 1
ATOM 953 N N . GLY A 1 136 ? 286.262 258.658 379.237 1.00 21.30 136 GLY A N 1
ATOM 954 C CA . GLY A 1 136 ? 287.054 259.865 379.271 1.00 15.61 136 GLY A CA 1
ATOM 955 C C . GLY A 1 136 ? 286.566 260.960 380.186 1.00 19.31 136 GLY A C 1
ATOM 956 O O . GLY A 1 136 ? 287.254 261.975 380.322 1.00 22.86 136 GLY A O 1
ATOM 957 N N . ILE A 1 137 ? 285.405 260.805 380.809 1.00 23.42 137 ILE A N 1
ATOM 958 C CA . ILE A 1 137 ? 284.855 261.811 381.697 1.00 21.77 137 ILE A CA 1
ATOM 959 C C . ILE A 1 137 ? 284.479 261.162 383.019 1.00 25.08 137 ILE A C 1
ATOM 960 O O . ILE A 1 137 ? 284.583 259.951 383.194 1.00 32.13 137 ILE A O 1
ATOM 965 N N . ASP A 1 138 ? 284.020 261.991 383.945 1.00 25.74 138 ASP A N 1
ATOM 966 C CA . ASP A 1 138 ? 283.659 261.557 385.283 1.00 29.98 138 ASP A CA 1
ATOM 967 C C . ASP A 1 138 ? 282.168 261.266 385.354 1.00 30.38 138 ASP A C 1
ATOM 968 O O . ASP A 1 138 ? 281.352 261.988 384.778 1.00 29.60 138 ASP A O 1
ATOM 973 N N . HIS A 1 139 ? 281.831 260.202 386.026 1.00 33.16 139 HIS A N 1
ATOM 974 C CA . HIS A 1 139 ? 280.473 259.741 386.237 1.00 28.81 139 HIS A CA 1
ATOM 975 C C . HIS A 1 139 ? 279.896 260.306 387.526 1.00 32.89 139 HIS A C 1
ATOM 976 O O . HIS A 1 139 ? 280.625 260.791 388.390 1.00 34.73 139 HIS A O 1
ATOM 983 N N . PRO A 1 140 ? 278.575 260.295 387.666 1.00 33.63 140 PRO A N 1
ATOM 984 C CA . PRO A 1 140 ? 277.975 260.560 388.978 1.00 26.63 140 PRO A CA 1
ATOM 985 C C . PRO A 1 140 ? 278.360 259.482 389.978 1.00 24.70 140 PRO A C 1
ATOM 986 O O . PRO A 1 140 ? 278.219 258.289 389.711 1.00 30.04 140 PRO A O 1
ATOM 990 N N . GLU A 1 141 ? 278.859 259.908 391.135 1.00 26.40 141 GLU A N 1
ATOM 991 C CA . GLU A 1 141 ? 279.308 258.978 392.159 1.00 28.72 141 GLU A CA 1
ATOM 992 C C . GLU A 1 141 ? 278.261 258.678 393.223 1.00 25.04 141 GLU A C 1
ATOM 993 O O . GLU A 1 141 ? 278.450 257.742 394.005 1.00 25.10 141 GLU A O 1
ATOM 999 N N . THR A 1 142 ? 277.168 259.431 393.262 1.00 23.83 142 THR A N 1
ATOM 1000 C CA . THR A 1 142 ? 276.075 259.213 394.200 1.00 31.87 142 THR A CA 1
ATOM 1001 C C . THR A 1 142 ? 274.786 259.623 393.511 1.00 32.42 142 THR A C 1
ATOM 1002 O O . THR A 1 142 ? 274.803 260.269 392.464 1.00 35.21 142 THR A O 1
ATOM 1006 N N . HIS A 1 143 ? 273.659 259.229 394.091 1.00 27.93 143 HIS A N 1
ATOM 1007 C CA . HIS A 1 143 ? 272.438 259.923 393.733 1.00 23.16 143 HIS A CA 1
ATOM 1008 C C . HIS A 1 143 ? 272.530 261.343 394.274 1.00 42.30 143 HIS A C 1
ATOM 1009 O O . HIS A 1 143 ? 273.320 261.632 395.178 1.00 45.54 143 HIS A O 1
ATOM 1016 N N . ASP A 1 144 ? 271.746 262.246 393.694 1.00 40.49 144 ASP A N 1
ATOM 1017 C CA . ASP A 1 144 ? 271.786 263.671 394.006 1.00 39.85 144 ASP A CA 1
ATOM 1018 C C . ASP A 1 144 ? 273.086 264.325 393.567 1.00 34.02 144 ASP A C 1
ATOM 1019 O O . ASP A 1 144 ? 273.239 265.536 393.747 1.00 50.77 144 ASP A O 1
ATOM 1024 N N . ASP A 1 145 ? 274.039 263.570 393.031 1.00 30.96 145 ASP A N 1
ATOM 1025 C CA . ASP A 1 145 ? 275.216 264.175 392.430 1.00 31.49 145 ASP A CA 1
ATOM 1026 C C . ASP A 1 145 ? 274.790 265.067 391.274 1.00 33.87 145 ASP A C 1
ATOM 1027 O O . ASP A 1 145 ? 273.935 264.695 390.468 1.00 38.50 145 ASP A O 1
ATOM 1032 N N . ARG A 1 146 ? 275.388 266.255 391.203 1.00 37.56 146 ARG A N 1
ATOM 1033 C CA . ARG A 1 146 ? 275.044 267.206 390.156 1.00 32.41 146 ARG A CA 1
ATOM 1034 C C . ARG A 1 146 ? 275.326 266.653 388.766 1.00 31.69 146 ARG A C 1
ATOM 1035 O O . ARG A 1 146 ? 274.705 267.100 387.798 1.00 35.74 146 ARG A O 1
ATOM 1043 N N . LYS A 1 147 ? 276.234 265.683 388.640 1.00 31.42 147 LYS A N 1
ATOM 1044 C CA . LYS A 1 147 ? 276.560 265.127 387.333 1.00 28.40 147 LYS A CA 1
ATOM 1045 C C . LYS A 1 147 ? 275.427 264.317 386.731 1.00 31.07 147 LYS A C 1
ATOM 1046 O O . LYS A 1 147 ? 275.482 264.006 385.539 1.00 34.53 147 LYS A O 1
ATOM 1052 N N . TRP A 1 148 ? 274.416 263.955 387.514 1.00 26.82 148 TRP A N 1
ATOM 1053 C CA . TRP A 1 148 ? 273.219 263.379 386.928 1.00 22.54 148 TRP A CA 1
ATOM 1054 C C . TRP A 1 148 ? 272.475 264.374 386.062 1.00 30.38 148 TRP A C 1
ATOM 1055 O O . TRP A 1 148 ? 271.597 263.971 385.295 1.00 33.70 148 TRP A O 1
ATOM 1066 N N . ASP A 1 149 ? 272.799 265.654 386.172 1.00 34.90 149 ASP A N 1
ATOM 1067 C CA . ASP A 1 149 ? 272.273 266.673 385.279 1.00 30.27 149 ASP A CA 1
ATOM 1068 C C . ASP A 1 149 ? 273.284 266.825 384.154 1.00 34.13 149 ASP A C 1
ATOM 1069 O O . ASP A 1 149 ? 274.374 267.370 384.353 1.00 28.62 149 ASP A O 1
ATOM 1074 N N . SER A 1 150 ? 272.926 266.350 382.974 1.00 32.01 150 SER A N 1
ATOM 1075 C CA . SER A 1 150 ? 273.860 266.295 381.868 1.00 26.78 150 SER A CA 1
ATOM 1076 C C . SER A 1 150 ? 273.168 266.787 380.618 1.00 29.85 150 SER A C 1
ATOM 1077 O O . SER A 1 150 ? 272.011 266.443 380.365 1.00 40.65 150 SER A O 1
ATOM 1080 N N . ALA A 1 151 ? 273.864 267.622 379.856 1.00 21.16 151 ALA A N 1
ATOM 1081 C CA . ALA A 1 151 ? 273.372 267.942 378.529 1.00 16.65 151 ALA A CA 1
ATOM 1082 C C . ALA A 1 151 ? 273.569 266.769 377.576 1.00 21.70 151 ALA A C 1
ATOM 1083 O O . ALA A 1 151 ? 272.610 266.265 376.985 1.00 26.86 151 ALA A O 1
ATOM 1085 N N . SER A 1 152 ? 274.812 266.326 377.405 1.00 15.54 152 SER A N 1
ATOM 1086 C CA . SER A 1 152 ? 275.148 265.387 376.345 1.00 12.13 152 SER A CA 1
ATOM 1087 C C . SER A 1 152 ? 275.404 263.941 376.771 1.00 12.16 152 SER A C 1
ATOM 1088 O O . SER A 1 152 ? 275.624 263.104 375.896 1.00 15.57 152 SER A O 1
ATOM 1091 N N . ASN A 1 153 ? 275.374 263.602 378.056 1.00 14.64 153 ASN A N 1
ATOM 1092 C CA . ASN A 1 153 ? 275.487 262.188 378.434 1.00 14.42 153 ASN A CA 1
ATOM 1093 C C . ASN A 1 153 ? 274.153 261.485 378.242 1.00 16.35 153 ASN A C 1
ATOM 1094 O O . ASN A 1 153 ? 273.179 261.841 378.910 1.00 25.42 153 ASN A O 1
ATOM 1099 N N . PRO A 1 154 ? 274.063 260.487 377.365 1.00 13.92 154 PRO A N 1
ATOM 1100 C CA . PRO A 1 154 ? 272.769 259.845 377.112 1.00 15.08 154 PRO A CA 1
ATOM 1101 C C . PRO A 1 154 ? 272.275 259.085 378.332 1.00 16.30 154 PRO A C 1
ATOM 1102 O O . PRO A 1 154 ? 272.996 258.280 378.918 1.00 14.56 154 PRO A O 1
ATOM 1106 N N . SER A 1 155 ? 271.028 259.333 378.699 1.00 14.12 155 SER A N 1
ATOM 1107 C CA . SER A 1 155 ? 270.430 258.690 379.851 1.00 11.94 155 SER A CA 1
ATOM 1108 C C . SER A 1 155 ? 269.108 258.067 379.444 1.00 9.88 155 SER A C 1
ATOM 1109 O O . SER A 1 155 ? 268.573 258.329 378.369 1.00 22.71 155 SER A O 1
ATOM 1112 N N . VAL A 1 156 ? 268.601 257.207 380.315 1.00 9.74 156 VAL A N 1
ATOM 1113 C CA . VAL A 1 156 ? 267.322 256.546 380.121 1.00 14.88 156 VAL A CA 1
ATOM 1114 C C . VAL A 1 156 ? 266.543 256.666 381.417 1.00 13.08 156 VAL A C 1
ATOM 1115 O O . VAL A 1 156 ? 267.044 256.293 382.481 1.00 10.62 156 VAL A O 1
ATOM 1119 N N . PHE A 1 157 ? 265.337 257.203 381.332 1.00 10.35 157 PHE A N 1
ATOM 1120 C CA . PHE A 1 157 ? 264.399 257.209 382.440 1.00 8.91 157 PHE A CA 1
ATOM 1121 C C . PHE A 1 157 ? 263.339 256.160 382.179 1.00 9.28 157 PHE A C 1
ATOM 1122 O O . PHE A 1 157 ? 262.783 256.096 381.082 1.00 23.97 157 PHE A O 1
ATOM 1130 N N . PHE A 1 158 ? 263.062 255.338 383.178 1.00 10.40 158 PHE A N 1
ATOM 1131 C CA . PHE A 1 158 ? 262.045 254.321 383.008 1.00 11.10 158 PHE A CA 1
ATOM 1132 C C . PHE A 1 158 ? 261.418 254.034 384.356 1.00 17.64 158 PHE A C 1
ATOM 1133 O O . PHE A 1 158 ? 262.006 254.279 385.408 1.00 17.94 158 PHE A O 1
ATOM 1141 N N . GLN A 1 159 ? 260.203 253.520 384.304 1.00 14.56 159 GLN A N 1
ATOM 1142 C CA . GLN A 1 159 ? 259.536 253.013 385.477 1.00 19.55 159 GLN A CA 1
ATOM 1143 C C . GLN A 1 159 ? 259.553 251.500 385.411 1.00 27.36 159 GLN A C 1
ATOM 1144 O O . GLN A 1 159 ? 259.003 250.930 384.461 1.00 25.84 159 GLN A O 1
ATOM 1150 N N . PRO A 1 160 ? 260.202 250.818 386.358 1.00 27.15 160 PRO A N 1
ATOM 1151 C CA . PRO A 1 160 ? 260.433 249.375 386.190 1.00 16.49 160 PRO A CA 1
ATOM 1152 C C . PRO A 1 160 ? 259.163 248.579 386.008 1.00 19.67 160 PRO A C 1
ATOM 1153 O O . PRO A 1 160 ? 259.148 247.621 385.230 1.00 32.65 160 PRO A O 1
ATOM 1157 N N . LYS A 1 161 ? 258.095 248.943 386.702 1.00 20.69 161 LYS A N 1
ATOM 1158 C CA . LYS A 1 161 ? 256.799 248.352 386.423 1.00 23.63 161 LYS A CA 1
ATOM 1159 C C . LYS A 1 161 ? 256.297 248.837 385.072 1.00 18.57 161 LYS A C 1
ATOM 1160 O O . LYS A 1 161 ? 256.412 250.016 384.738 1.00 24.30 161 LYS A O 1
ATOM 1166 N N . SER A 1 162 ? 255.719 247.920 384.301 1.00 24.33 162 SER A N 1
ATOM 1167 C CA . SER A 1 162 ? 255.327 248.160 382.912 1.00 40.32 162 SER A CA 1
ATOM 1168 C C . SER A 1 162 ? 256.545 248.492 382.043 1.00 29.76 162 SER A C 1
ATOM 1169 O O . SER A 1 162 ? 256.769 249.626 381.620 1.00 23.58 162 SER A O 1
ATOM 1172 N N . GLY A 1 163 ? 257.322 247.451 381.797 1.00 19.58 163 GLY A N 1
ATOM 1173 C CA . GLY A 1 163 ? 258.338 247.392 380.770 1.00 14.75 163 GLY A CA 1
ATOM 1174 C C . GLY A 1 163 ? 259.750 247.345 381.322 1.00 20.08 163 GLY A C 1
ATOM 1175 O O . GLY A 1 163 ? 260.037 247.813 382.429 1.00 34.08 163 GLY A O 1
ATOM 1176 N N . PHE A 1 164 ? 260.646 246.765 380.529 1.00 9.95 164 PHE A N 1
ATOM 1177 C CA . PHE A 1 164 ? 262.075 246.676 380.751 1.00 11.68 164 PHE A CA 1
ATOM 1178 C C . PHE A 1 164 ? 262.783 247.615 379.795 1.00 12.05 164 PHE A C 1
ATOM 1179 O O . PHE A 1 164 ? 262.500 247.569 378.593 1.00 26.72 164 PHE A O 1
ATOM 1187 N N . PRO A 1 165 ? 263.671 248.487 380.258 1.00 11.64 165 PRO A N 1
ATOM 1188 C CA . PRO A 1 165 ? 264.389 249.357 379.322 1.00 8.04 165 PRO A CA 1
ATOM 1189 C C . PRO A 1 165 ? 265.362 248.567 378.462 1.00 8.17 165 PRO A C 1
ATOM 1190 O O . PRO A 1 165 ? 265.990 247.613 378.918 1.00 15.07 165 PRO A O 1
ATOM 1194 N N . ARG A 1 166 ? 265.464 248.956 377.198 1.00 6.92 166 ARG A N 1
ATOM 1195 C CA . ARG A 1 166 ? 266.432 248.352 376.298 1.00 7.44 166 ARG A CA 1
ATOM 1196 C C . ARG A 1 166 ? 266.950 249.396 375.325 1.00 11.37 166 ARG A C 1
ATOM 1197 O O . ARG A 1 166 ? 266.165 250.148 374.746 1.00 12.51 166 ARG A O 1
ATOM 1205 N N . PHE A 1 167 ? 268.263 249.413 375.123 1.00 11.27 167 PHE A N 1
ATOM 1206 C CA . PHE A 1 167 ? 268.880 250.269 374.127 1.00 10.40 167 PHE A CA 1
ATOM 1207 C C . PHE A 1 167 ? 270.006 249.518 373.443 1.00 10.68 167 PHE A C 1
ATOM 1208 O O . PHE A 1 167 ? 270.570 248.571 373.987 1.00 14.09 167 PHE A O 1
ATOM 1216 N N . THR A 1 168 ? 270.323 249.953 372.232 1.00 13.33 168 THR A N 1
ATOM 1217 C CA . THR A 1 168 ? 271.429 249.403 371.463 1.00 9.67 168 THR A CA 1
ATOM 1218 C C . THR A 1 168 ? 272.628 250.333 371.545 1.00 10.16 168 THR A C 1
ATOM 1219 O O . THR A 1 168 ? 272.498 251.540 371.334 1.00 11.51 168 THR A O 1
ATOM 1223 N N . ILE A 1 169 ? 273.785 249.770 371.859 1.00 12.44 169 ILE A N 1
ATOM 1224 C CA . ILE A 1 169 ? 275.067 250.449 371.707 1.00 10.93 169 ILE A CA 1
ATOM 1225 C C . ILE A 1 169 ? 275.700 249.923 370.424 1.00 11.04 169 ILE A C 1
ATOM 1226 O O . ILE A 1 169 ? 275.863 248.705 370.290 1.00 24.32 169 ILE A O 1
ATOM 1231 N N . PRO A 1 170 ? 276.053 250.772 369.473 1.00 11.00 170 PRO A N 1
ATOM 1232 C CA . PRO A 1 170 ? 276.734 250.272 368.277 1.00 10.72 170 PRO A CA 1
ATOM 1233 C C . PRO A 1 170 ? 278.147 249.802 368.585 1.00 15.73 170 PRO A C 1
ATOM 1234 O O . PRO A 1 170 ? 278.525 249.704 369.752 1.00 18.62 170 PRO A O 1
ATOM 1238 N N . PHE A 1 171 ? 278.936 249.483 367.569 1.00 12.89 171 PHE A N 1
ATOM 1239 C CA . PHE A 1 171 ? 280.283 248.988 367.808 1.00 12.22 171 PHE A CA 1
ATOM 1240 C C . PHE A 1 171 ? 281.241 250.150 368.031 1.00 11.42 171 PHE A C 1
ATOM 1241 O O . PHE A 1 171 ? 281.483 250.944 367.119 1.00 11.60 171 PHE A O 1
ATOM 1249 N N . THR A 1 172 ? 281.824 250.230 369.221 1.00 9.79 172 THR A N 1
ATOM 1250 C CA . THR A 1 172 ? 282.786 251.282 369.525 1.00 11.31 172 THR A CA 1
ATOM 1251 C C . THR A 1 172 ? 284.144 250.612 369.705 1.00 12.84 172 THR A C 1
ATOM 1252 O O . THR A 1 172 ? 284.480 250.159 370.799 1.00 22.16 172 THR A O 1
ATOM 1256 N N . GLY A 1 173 ? 284.933 250.581 368.642 1.00 10.77 173 GLY A N 1
ATOM 1257 C CA . GLY A 1 173 ? 286.172 249.841 368.684 1.00 11.53 173 GLY A CA 1
ATOM 1258 C C . GLY A 1 173 ? 287.448 250.544 369.081 1.00 17.22 173 GLY A C 1
ATOM 1259 O O . GLY A 1 173 ? 288.176 250.091 369.970 1.00 24.04 173 GLY A O 1
ATOM 1260 N N . LEU A 1 174 ? 287.690 251.680 368.428 1.00 9.33 174 LEU A N 1
ATOM 1261 C CA . LEU A 1 174 ? 289.011 252.238 368.153 1.00 8.30 174 LEU A CA 1
ATOM 1262 C C . LEU A 1 174 ? 289.751 251.365 367.147 1.00 8.81 174 LEU A C 1
ATOM 1263 O O . LEU A 1 174 ? 290.719 251.807 366.527 1.00 13.36 174 LEU A O 1
ATOM 1268 N N . ALA A 1 175 ? 289.277 250.141 366.949 1.00 11.14 175 ALA A N 1
ATOM 1269 C CA . ALA A 1 175 ? 289.817 249.185 365.998 1.00 8.00 175 ALA A CA 1
ATOM 1270 C C . ALA A 1 175 ? 288.655 248.614 365.205 1.00 9.27 175 ALA A C 1
ATOM 1271 O O . ALA A 1 175 ? 287.507 249.013 365.383 1.00 12.20 175 ALA A O 1
ATOM 1273 N N . SER A 1 176 ? 288.944 247.675 364.316 1.00 6.72 176 SER A N 1
ATOM 1274 C CA . SER A 1 176 ? 287.867 247.106 363.524 1.00 8.82 176 SER A CA 1
ATOM 1275 C C . SER A 1 176 ? 287.132 245.992 364.251 1.00 13.29 176 SER A C 1
ATOM 1276 O O . SER A 1 176 ? 286.050 245.597 363.813 1.00 16.31 176 SER A O 1
ATOM 1279 N N . ALA A 1 177 ? 287.684 245.490 365.347 1.00 11.41 177 ALA A N 1
ATOM 1280 C CA . ALA A 1 177 ? 287.024 244.495 366.169 1.00 8.22 177 ALA A CA 1
ATOM 1281 C C . ALA A 1 177 ? 287.409 244.749 367.616 1.00 12.14 177 ALA A C 1
ATOM 1282 O O . ALA A 1 177 ? 288.303 245.541 367.909 1.00 22.90 177 ALA A O 1
ATOM 1284 N N . TYR A 1 178 ? 286.693 244.100 368.525 1.00 8.12 178 TYR A N 1
ATOM 1285 C CA . TYR A 1 178 ? 287.136 244.008 369.906 1.00 7.30 178 TYR A CA 1
ATOM 1286 C C . TYR A 1 178 ? 288.180 242.914 370.029 1.00 10.31 178 TYR A C 1
ATOM 1287 O O . TYR A 1 178 ? 288.064 241.857 369.411 1.00 12.12 178 TYR A O 1
ATOM 1296 N N . TYR A 1 179 ? 289.202 243.169 370.830 1.00 14.43 179 TYR A N 1
ATOM 1297 C CA . TYR A 1 179 ? 290.115 242.119 371.248 1.00 10.82 179 TYR A CA 1
ATOM 1298 C C . TYR A 1 179 ? 289.456 241.299 372.348 1.00 10.42 179 TYR A C 1
ATOM 1299 O O . TYR A 1 179 ? 289.037 241.851 373.368 1.00 10.90 179 TYR A O 1
ATOM 1308 N N . MET A 1 180 ? 289.334 239.992 372.137 1.00 11.73 180 MET A N 1
ATOM 1309 C CA . MET A 1 180 ? 289.051 239.106 373.257 1.00 10.98 180 MET A CA 1
ATOM 1310 C C . MET A 1 180 ? 290.324 238.764 374.006 1.00 12.89 180 MET A C 1
ATOM 1311 O O . MET A 1 180 ? 290.302 238.595 375.228 1.00 23.01 180 MET A O 1
ATOM 1316 N N . PHE A 1 181 ? 291.433 238.668 373.284 1.00 11.09 181 PHE A N 1
ATOM 1317 C CA . PHE A 1 181 ? 292.745 238.393 373.841 1.00 11.88 181 PHE A CA 1
ATOM 1318 C C . PHE A 1 181 ? 293.724 239.389 373.257 1.00 12.11 181 PHE A C 1
ATOM 1319 O O . PHE A 1 181 ? 293.642 239.722 372.074 1.00 16.90 181 PHE A O 1
ATOM 1327 N N . TYR A 1 182 ? 294.623 239.893 374.091 1.00 10.39 182 TYR A N 1
ATOM 1328 C CA . TYR A 1 182 ? 295.615 240.854 373.635 1.00 9.78 182 TYR A CA 1
ATOM 1329 C C . TYR A 1 182 ? 296.949 240.502 374.266 1.00 11.85 182 TYR A C 1
ATOM 1330 O O . TYR A 1 182 ? 297.082 240.508 375.492 1.00 19.17 182 TYR A O 1
ATOM 1339 N N . ASP A 1 183 ? 297.929 240.203 373.428 1.00 11.81 183 ASP A N 1
ATOM 1340 C CA . ASP A 1 183 ? 299.247 239.764 373.849 1.00 12.45 183 ASP A CA 1
ATOM 1341 C C . ASP A 1 183 ? 300.212 240.932 374.038 1.00 20.25 183 ASP A C 1
ATOM 1342 O O . ASP A 1 183 ? 301.413 240.717 374.203 1.00 32.98 183 ASP A O 1
ATOM 1347 N N . GLY A 1 184 ? 299.726 242.168 373.980 1.00 12.86 184 GLY A N 1
ATOM 1348 C CA . GLY A 1 184 ? 300.562 243.330 374.139 1.00 11.97 184 GLY A CA 1
ATOM 1349 C C . GLY A 1 184 ? 300.367 244.062 375.455 1.00 12.11 184 GLY A C 1
ATOM 1350 O O . GLY A 1 184 ? 299.705 243.594 376.381 1.00 13.05 184 GLY A O 1
ATOM 1351 N N . TYR A 1 185 ? 300.972 245.246 375.513 1.00 15.14 185 TYR A N 1
ATOM 1352 C CA . TYR A 1 185 ? 300.938 246.145 376.654 1.00 13.31 185 TYR A CA 1
ATOM 1353 C C . TYR A 1 185 ? 300.561 247.533 376.167 1.00 17.11 185 TYR A C 1
ATOM 1354 O O . TYR A 1 185 ? 300.679 247.846 374.983 1.00 28.97 185 TYR A O 1
ATOM 1363 N N . ASP A 1 186 ? 300.104 248.374 377.087 1.00 16.59 186 ASP A N 1
ATOM 1364 C CA . ASP A 1 186 ? 299.753 249.737 376.718 1.00 20.76 186 ASP A CA 1
ATOM 1365 C C . ASP A 1 186 ? 300.897 250.724 376.885 1.00 21.19 186 ASP A C 1
ATOM 1366 O O . ASP A 1 186 ? 300.791 251.852 376.401 1.00 29.21 186 ASP A O 1
ATOM 1371 N N . LYS A 1 187 ? 301.987 250.331 377.521 1.00 15.87 187 LYS A N 1
ATOM 1372 C CA . LYS A 1 187 ? 303.111 251.215 377.770 1.00 18.07 187 LYS A CA 1
ATOM 1373 C C . LYS A 1 187 ? 304.386 250.547 377.289 1.00 20.58 187 LYS A C 1
ATOM 1374 O O . LYS A 1 187 ? 304.415 249.333 377.074 1.00 21.97 187 LYS A O 1
ATOM 1380 N N . PRO A 1 188 ? 305.455 251.313 377.096 1.00 19.79 188 PRO A N 1
ATOM 1381 C CA . PRO A 1 188 ? 306.713 250.719 376.627 1.00 21.76 188 PRO A CA 1
ATOM 1382 C C . PRO A 1 188 ? 307.425 249.832 377.640 1.00 24.82 188 PRO A C 1
ATOM 1383 O O . PRO A 1 188 ? 306.913 249.558 378.726 1.00 25.68 188 PRO A O 1
ATOM 1387 N N . LYS A 1 189 ? 308.636 249.414 377.271 1.00 20.81 189 LYS A N 1
ATOM 1388 C CA . LYS A 1 189 ? 309.369 248.374 377.986 1.00 24.16 189 LYS A CA 1
ATOM 1389 C C . LYS A 1 189 ? 309.573 248.711 379.456 1.00 34.84 189 LYS A C 1
ATOM 1390 O O . LYS A 1 189 ? 309.170 247.949 380.343 1.00 47.42 189 LYS A O 1
ATOM 1396 N N . GLY A 1 190 ? 310.216 249.833 379.737 1.00 22.12 190 GLY A N 1
ATOM 1397 C CA . GLY A 1 190 ? 310.640 250.072 381.098 1.00 37.11 190 GLY A CA 1
ATOM 1398 C C . GLY A 1 190 ? 309.591 250.573 382.054 1.00 27.91 190 GLY A C 1
ATOM 1399 O O . GLY A 1 190 ? 309.897 250.800 383.224 1.00 30.22 190 GLY A O 1
ATOM 1400 N N . SER A 1 191 ? 308.360 250.757 381.602 1.00 34.61 191 SER A N 1
ATOM 1401 C CA . SER A 1 191 ? 307.329 251.324 382.459 1.00 42.51 191 SER A CA 1
ATOM 1402 C C . SER A 1 191 ? 306.836 250.287 383.457 1.00 46.11 191 SER A C 1
ATOM 1403 O O . SER A 1 191 ? 306.535 249.148 383.091 1.00 53.28 191 SER A O 1
ATOM 1406 N N . ASP A 1 192 ? 306.752 250.684 384.724 1.00 50.16 192 ASP A N 1
ATOM 1407 C CA . ASP A 1 192 ? 306.476 249.737 385.796 1.00 67.46 192 ASP A CA 1
ATOM 1408 C C . ASP A 1 192 ? 304.990 249.468 385.996 1.00 69.26 192 ASP A C 1
ATOM 1409 O O . ASP A 1 192 ? 304.634 248.487 386.658 1.00 71.49 192 ASP A O 1
ATOM 1414 N N . ASN A 1 193 ? 304.127 250.313 385.449 1.00 55.98 193 ASN A N 1
ATOM 1415 C CA . ASN A 1 193 ? 302.686 250.188 385.584 1.00 47.16 193 ASN A CA 1
ATOM 1416 C C . ASN A 1 193 ? 302.055 249.447 384.407 1.00 44.70 193 ASN A C 1
ATOM 1417 O O . ASN A 1 193 ? 300.840 249.535 384.221 1.00 36.26 193 ASN A O 1
ATOM 1422 N N . ASN A 1 194 ? 302.861 248.795 383.564 1.00 37.40 194 ASN A N 1
ATOM 1423 C CA . ASN A 1 194 ? 302.350 248.092 382.391 1.00 26.03 194 ASN A CA 1
ATOM 1424 C C . ASN A 1 194 ? 301.145 247.226 382.719 1.00 35.54 194 ASN A C 1
ATOM 1425 O O . ASN A 1 194 ? 301.089 246.567 383.758 1.00 35.22 194 ASN A O 1
ATOM 1430 N N . GLU A 1 195 ? 300.169 247.251 381.818 1.00 29.25 195 GLU A N 1
ATOM 1431 C CA . GLU A 1 195 ? 298.955 246.463 381.929 1.00 28.89 195 GLU A CA 1
ATOM 1432 C C . GLU A 1 195 ? 298.876 245.528 380.733 1.00 32.68 195 GLU A C 1
ATOM 1433 O O . GLU A 1 195 ? 299.075 245.951 379.592 1.00 39.62 195 GLU A O 1
ATOM 1439 N N . TYR A 1 196 ? 298.584 244.263 380.995 1.00 27.07 196 TYR A N 1
ATOM 1440 C CA . TYR A 1 196 ? 298.660 243.216 379.994 1.00 17.73 196 TYR A CA 1
ATOM 1441 C C . TYR A 1 196 ? 297.257 242.727 379.667 1.00 21.53 196 TYR A C 1
ATOM 1442 O O . TYR A 1 196 ? 296.432 242.545 380.564 1.00 40.50 196 TYR A O 1
ATOM 1451 N N . GLY A 1 197 ? 296.981 242.536 378.387 1.00 11.91 197 GLY A N 1
ATOM 1452 C CA . GLY A 1 197 ? 295.685 242.050 377.971 1.00 12.29 197 GLY A CA 1
ATOM 1453 C C . GLY A 1 197 ? 294.784 243.134 377.420 1.00 17.06 197 GLY A C 1
ATOM 1454 O O . GLY A 1 197 ? 295.203 244.247 377.099 1.00 23.63 197 GLY A O 1
ATOM 1455 N N . ILE A 1 198 ? 293.499 242.784 377.319 1.00 11.39 198 ILE A N 1
ATOM 1456 C CA . ILE A 1 198 ? 292.554 243.594 376.556 1.00 11.67 198 ILE A CA 1
ATOM 1457 C C . ILE A 1 198 ? 291.983 244.777 377.313 1.00 16.40 198 ILE A C 1
ATOM 1458 O O . ILE A 1 198 ? 291.251 245.572 376.714 1.00 19.24 198 ILE A O 1
ATOM 1463 N N . ALA A 1 199 ? 292.270 244.914 378.604 1.00 13.63 199 ALA A N 1
ATOM 1464 C CA . ALA A 1 199 ? 291.663 246.002 379.368 1.00 12.81 199 ALA A CA 1
ATOM 1465 C C . ALA A 1 199 ? 292.036 247.377 378.829 1.00 21.08 199 ALA A C 1
ATOM 1466 O O . ALA A 1 199 ? 291.134 248.218 378.681 1.00 22.25 199 ALA A O 1
ATOM 1468 N N . PRO A 1 200 ? 293.298 247.683 378.514 1.00 20.30 200 PRO A N 1
ATOM 1469 C CA . PRO A 1 200 ? 293.585 248.974 377.875 1.00 13.73 200 PRO A CA 1
ATOM 1470 C C . PRO A 1 200 ? 293.063 249.091 376.457 1.00 14.90 200 PRO A C 1
ATOM 1471 O O . PRO A 1 200 ? 292.969 250.211 375.949 1.00 23.91 200 PRO A O 1
ATOM 1475 N N . THR A 1 201 ? 292.732 247.985 375.795 1.00 14.89 201 THR A N 1
ATOM 1476 C CA . THR A 1 201 ? 292.518 248.042 374.356 1.00 14.69 201 THR A CA 1
ATOM 1477 C C . THR A 1 201 ? 291.206 248.713 374.000 1.00 17.24 201 THR A C 1
ATOM 1478 O O . THR A 1 201 ? 291.112 249.349 372.947 1.00 30.82 201 THR A O 1
ATOM 1482 N N . ASN A 1 202 ? 290.183 248.576 374.833 1.00 16.70 202 ASN A N 1
ATOM 1483 C CA . ASN A 1 202 ? 288.978 249.364 374.641 1.00 25.61 202 ASN A CA 1
ATOM 1484 C C . ASN A 1 202 ? 288.230 249.433 375.955 1.00 23.63 202 ASN A C 1
ATOM 1485 O O . ASN A 1 202 ? 288.406 248.592 376.837 1.00 28.11 202 ASN A O 1
ATOM 1490 N N . ASP A 1 203 ? 287.387 250.452 376.066 1.00 25.94 203 ASP A N 1
ATOM 1491 C CA . ASP A 1 203 ? 286.470 250.606 377.185 1.00 31.03 203 ASP A CA 1
ATOM 1492 C C . ASP A 1 203 ? 285.108 250.978 376.630 1.00 30.85 203 ASP A C 1
ATOM 1493 O O . ASP A 1 203 ? 284.981 251.947 375.878 1.00 31.46 203 ASP A O 1
ATOM 1498 N N . MET A 1 204 ? 284.099 250.195 376.982 1.00 36.54 204 MET A N 1
ATOM 1499 C CA . MET A 1 204 ? 282.789 250.295 376.368 1.00 21.63 204 MET A CA 1
ATOM 1500 C C . MET A 1 204 ? 281.881 251.281 377.082 1.00 25.70 204 MET A C 1
ATOM 1501 O O . MET A 1 204 ? 280.704 251.383 376.729 1.00 39.09 204 MET A O 1
ATOM 1506 N N . GLY A 1 205 ? 282.398 252.007 378.065 1.00 24.82 205 GLY A N 1
ATOM 1507 C CA . GLY A 1 205 ? 281.605 252.919 378.864 1.00 21.24 205 GLY A CA 1
ATOM 1508 C C . GLY A 1 205 ? 281.169 252.274 380.161 1.00 27.93 205 GLY A C 1
ATOM 1509 O O . GLY A 1 205 ? 281.447 251.107 380.446 1.00 31.44 205 GLY A O 1
ATOM 1510 N N . LEU A 1 206 ? 280.476 253.060 380.971 1.00 23.72 206 LEU A N 1
ATOM 1511 C CA . LEU A 1 206 ? 279.882 252.544 382.188 1.00 15.99 206 LEU A CA 1
ATOM 1512 C C . LEU A 1 206 ? 278.441 253.005 382.295 1.00 17.35 206 LEU A C 1
ATOM 1513 O O . LEU A 1 206 ? 278.054 254.035 381.743 1.00 20.57 206 LEU A O 1
ATOM 1518 N N . LEU A 1 207 ? 277.650 252.211 383.001 1.00 16.04 207 LEU A N 1
ATOM 1519 C CA . LEU A 1 207 ? 276.251 252.504 383.255 1.00 12.39 207 LEU A CA 1
ATOM 1520 C C . LEU A 1 207 ? 276.110 252.906 384.712 1.00 17.95 207 LEU A C 1
ATOM 1521 O O . LEU A 1 207 ? 276.492 252.149 385.604 1.00 24.96 207 LEU A O 1
ATOM 1526 N N . CYS A 1 208 ? 275.591 254.099 384.947 1.00 17.98 208 CYS A N 1
ATOM 1527 C CA . CYS A 1 208 ? 275.261 254.556 386.285 1.00 10.11 208 CYS A CA 1
ATOM 1528 C C . CYS A 1 208 ? 273.770 254.409 386.505 1.00 15.29 208 CYS A C 1
ATOM 1529 O O . CYS A 1 208 ? 272.970 254.685 385.611 1.00 20.79 208 CYS A O 1
ATOM 1532 N N . PHE A 1 209 ? 273.401 253.969 387.698 1.00 18.64 209 PHE A N 1
ATOM 1533 C CA . PHE A 1 209 ? 272.011 253.765 388.060 1.00 14.13 209 PHE A CA 1
ATOM 1534 C C . PHE A 1 209 ? 271.697 254.591 389.291 1.00 14.98 209 PHE A C 1
ATOM 1535 O O . PHE A 1 209 ? 272.539 254.745 390.174 1.00 18.13 209 PHE A O 1
ATOM 1543 N N . ARG A 1 210 ? 270.494 255.144 389.329 1.00 14.06 210 ARG A N 1
ATOM 1544 C CA . ARG A 1 210 ? 269.974 255.716 390.555 1.00 17.04 210 ARG A CA 1
ATOM 1545 C C . ARG A 1 210 ? 268.471 255.549 390.552 1.00 19.38 210 ARG A C 1
ATOM 1546 O O . ARG A 1 210 ? 267.844 255.405 389.503 1.00 26.95 210 ARG A O 1
ATOM 1554 N N . THR A 1 211 ? 267.899 255.573 391.742 1.00 19.45 211 THR A N 1
ATOM 1555 C CA . THR A 1 211 ? 266.459 255.549 391.908 1.00 19.63 211 THR A CA 1
ATOM 1556 C C . THR A 1 211 ? 266.000 256.930 392.336 1.00 26.96 211 THR A C 1
ATOM 1557 O O . THR A 1 211 ? 266.627 257.567 393.185 1.00 33.79 211 THR A O 1
ATOM 1561 N N . LEU A 1 212 ? 264.931 257.406 391.723 1.00 25.96 212 LEU A N 1
ATOM 1562 C CA . LEU A 1 212 ? 264.330 258.667 392.113 1.00 26.74 212 LEU A CA 1
ATOM 1563 C C . LEU A 1 212 ? 263.203 258.471 393.117 1.00 33.21 212 LEU A C 1
ATOM 1564 O O . LEU A 1 212 ? 262.585 259.446 393.544 1.00 43.74 212 LEU A O 1
ATOM 1569 N N . ASP A 1 213 ? 262.954 257.226 393.512 1.00 38.70 213 ASP A N 1
ATOM 1570 C CA . ASP A 1 213 ? 262.010 256.830 394.548 1.00 47.03 213 ASP A CA 1
ATOM 1571 C C . ASP A 1 213 ? 262.724 255.945 395.559 1.00 53.79 213 ASP A C 1
ATOM 1572 O O . ASP A 1 213 ? 263.956 255.901 395.586 1.00 55.17 213 ASP A O 1
ATOM 1577 N N . ASN A 1 214 ? 261.978 255.296 396.446 1.00 51.01 214 ASN A N 1
ATOM 1578 C CA . ASN A 1 214 ? 262.556 254.208 397.223 1.00 52.17 214 ASN A CA 1
ATOM 1579 C C . ASN A 1 214 ? 261.980 252.879 396.752 1.00 53.34 214 ASN A C 1
ATOM 1580 O O . ASN A 1 214 ? 262.640 252.132 396.027 1.00 57.07 214 ASN A O 1
ATOM 1585 N N . SER A 1 215 ? 260.744 252.593 397.147 1.00 54.03 215 SER A N 1
ATOM 1586 C CA . SER A 1 215 ? 259.970 251.483 396.606 1.00 50.92 215 SER A CA 1
ATOM 1587 C C . SER A 1 215 ? 260.675 250.133 396.705 1.00 56.13 215 SER A C 1
ATOM 1588 O O . SER A 1 215 ? 261.010 249.680 397.803 1.00 69.64 215 SER A O 1
ATOM 1591 N N . GLY A 1 216 ? 260.914 249.492 395.567 1.00 46.91 216 GLY A N 1
ATOM 1592 C CA . GLY A 1 216 ? 261.199 248.070 395.524 1.00 42.42 216 GLY A CA 1
ATOM 1593 C C . GLY A 1 216 ? 262.618 247.681 395.874 1.00 40.71 216 GLY A C 1
ATOM 1594 O O . GLY A 1 216 ? 263.319 248.372 396.621 1.00 49.99 216 GLY A O 1
ATOM 1595 N N . GLY A 1 217 ? 263.035 246.532 395.347 1.00 32.34 217 GLY A N 1
ATOM 1596 C CA . GLY A 1 217 ? 264.328 245.970 395.665 1.00 28.52 217 GLY A CA 1
ATOM 1597 C C . GLY A 1 217 ? 265.476 246.715 395.020 1.00 31.19 217 GLY A C 1
ATOM 1598 O O . GLY A 1 217 ? 265.310 247.626 394.217 1.00 34.30 217 GLY A O 1
ATOM 1599 N N . ASN A 1 218 ? 266.681 246.324 395.414 1.00 28.95 218 ASN A N 1
ATOM 1600 C CA . ASN A 1 218 ? 267.895 247.035 395.048 1.00 29.71 218 ASN A CA 1
ATOM 1601 C C . ASN A 1 218 ? 268.667 246.404 393.898 1.00 34.35 218 ASN A C 1
ATOM 1602 O O . ASN A 1 218 ? 269.706 246.939 393.511 1.00 36.53 218 ASN A O 1
ATOM 1607 N N . ASP A 1 219 ? 268.200 245.291 393.346 1.00 28.02 219 ASP A N 1
ATOM 1608 C CA . ASP A 1 219 ? 269.000 244.493 392.427 1.00 23.85 219 ASP A CA 1
ATOM 1609 C C . ASP A 1 219 ? 268.808 244.958 390.993 1.00 23.65 219 ASP A C 1
ATOM 1610 O O . ASP A 1 219 ? 267.679 245.177 390.553 1.00 30.66 219 ASP A O 1
ATOM 1615 N N . VAL A 1 220 ? 269.913 245.101 390.268 1.00 13.39 220 VAL A N 1
ATOM 1616 C CA . VAL A 1 220 ? 269.904 245.540 388.879 1.00 15.51 220 VAL A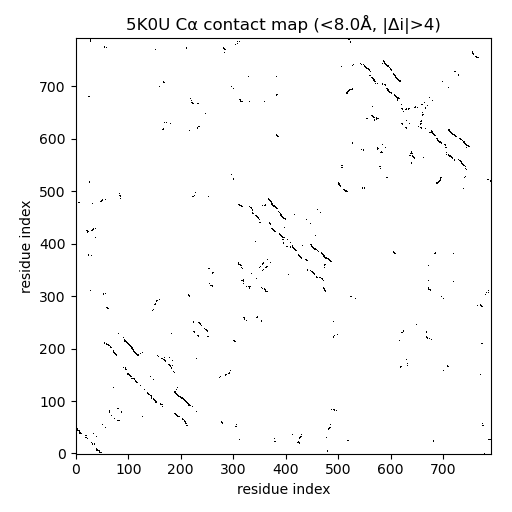 CA 1
ATOM 1617 C C . VAL A 1 220 ? 270.692 244.526 388.063 1.00 13.80 220 VAL A C 1
ATOM 1618 O O . VAL A 1 220 ? 271.897 244.358 388.273 1.00 17.22 220 VAL A O 1
ATOM 1622 N N . LYS A 1 221 ? 270.020 243.856 387.137 1.00 10.03 221 LYS A N 1
ATOM 1623 C CA . LYS A 1 221 ? 270.638 242.874 386.259 1.00 12.97 221 LYS A CA 1
ATOM 1624 C C . LYS A 1 221 ? 270.781 243.459 384.862 1.00 12.38 221 LYS A C 1
ATOM 1625 O O . LYS A 1 221 ? 269.813 243.974 384.299 1.00 17.48 221 LYS A O 1
ATOM 1631 N N . ILE A 1 222 ? 271.984 243.385 384.308 1.00 8.62 222 ILE A N 1
ATOM 1632 C CA . ILE A 1 222 ? 272.273 243.937 382.991 1.00 12.67 222 ILE A CA 1
ATOM 1633 C C . ILE A 1 222 ? 272.426 242.771 382.028 1.00 11.99 222 ILE A C 1
ATOM 1634 O O . ILE A 1 222 ? 273.388 242.002 382.113 1.00 14.53 222 ILE A O 1
ATOM 1639 N N . TYR A 1 223 ? 271.480 242.638 381.109 1.00 7.93 223 TYR A N 1
ATOM 1640 C CA . TYR A 1 223 ? 271.520 241.624 380.067 1.00 7.57 223 TYR A CA 1
ATOM 1641 C C . TYR A 1 223 ? 271.969 242.260 378.765 1.00 9.32 223 TYR A C 1
ATOM 1642 O O . TYR A 1 223 ? 271.481 243.328 378.395 1.00 15.49 223 TYR A O 1
ATOM 1651 N N . VAL A 1 224 ? 272.908 241.621 378.083 1.00 8.17 224 VAL A N 1
ATOM 1652 C CA . VAL A 1 224 ? 273.466 242.179 376.861 1.00 7.59 224 VAL A CA 1
ATOM 1653 C C . VAL A 1 224 ? 273.385 241.147 375.752 1.00 8.25 224 VAL A C 1
ATOM 1654 O O . VAL A 1 224 ? 273.758 239.988 375.943 1.00 10.82 224 VAL A O 1
ATOM 1658 N N . LYS A 1 225 ? 272.915 241.579 374.596 1.00 9.69 225 LYS A N 1
ATOM 1659 C CA . LYS A 1 225 ? 272.794 240.735 373.421 1.00 8.63 225 LYS A CA 1
ATOM 1660 C C . LYS A 1 225 ? 273.734 241.212 372.331 1.00 12.79 225 LYS A C 1
ATOM 1661 O O . LYS A 1 225 ? 273.545 242.317 371.804 1.00 19.34 225 LYS A O 1
ATOM 1667 N N . PRO A 1 226 ? 274.752 240.444 371.960 1.00 10.43 226 PRO A N 1
ATOM 1668 C CA . PRO A 1 226 ? 275.535 240.801 370.779 1.00 11.14 226 PRO A CA 1
ATOM 1669 C C . PRO A 1 226 ? 274.698 240.613 369.527 1.00 13.67 226 PRO A C 1
ATOM 1670 O O . PRO A 1 226 ? 274.020 239.599 369.365 1.00 20.03 226 PRO A O 1
ATOM 1674 N N . LYS A 1 227 ? 274.740 241.598 368.645 1.00 12.43 227 LYS A N 1
ATOM 1675 C CA . LYS A 1 227 ? 274.062 241.473 367.371 1.00 15.54 227 LYS A CA 1
ATOM 1676 C C . LYS A 1 227 ? 274.941 242.054 366.284 1.00 13.76 227 LYS A C 1
ATOM 1677 O O . LYS A 1 227 ? 275.784 242.911 366.541 1.00 21.45 227 LYS A O 1
ATOM 1683 N N . HIS A 1 228 ? 274.754 241.544 365.070 1.00 16.05 228 HIS A N 1
ATOM 1684 C CA . HIS A 1 228 ? 275.554 241.939 363.916 1.00 13.39 228 HIS A CA 1
ATOM 1685 C C . HIS A 1 228 ? 277.009 241.528 364.120 1.00 15.67 228 HIS A C 1
ATOM 1686 O O . HIS A 1 228 ? 277.936 242.282 363.834 1.00 17.35 228 HIS A O 1
ATOM 1693 N N . ILE A 1 229 ? 277.203 240.311 364.610 1.00 16.16 229 ILE A N 1
ATOM 1694 C CA . ILE A 1 229 ? 278.506 239.857 365.075 1.00 11.72 229 ILE A CA 1
ATOM 1695 C C . ILE A 1 229 ? 279.356 239.458 363.884 1.00 12.48 229 ILE A C 1
ATOM 1696 O O . ILE A 1 229 ? 278.865 238.860 362.921 1.00 18.45 229 ILE A O 1
ATOM 1701 N N . THR A 1 230 ? 280.642 239.778 363.948 1.00 10.65 230 THR A N 1
ATOM 1702 C CA . THR A 1 230 ? 281.635 239.177 363.072 1.00 6.74 230 THR A CA 1
ATOM 1703 C C . THR A 1 230 ? 282.745 238.648 363.956 1.00 9.16 230 THR A C 1
ATOM 1704 O O . THR A 1 230 ? 283.355 239.409 364.708 1.00 17.43 230 THR A O 1
ATOM 1708 N N . ALA A 1 231 ? 282.993 237.352 363.879 1.00 8.53 231 ALA A N 1
ATOM 1709 C CA . ALA A 1 231 ? 284.012 236.684 364.668 1.00 7.10 231 ALA A CA 1
ATOM 1710 C C . ALA A 1 231 ? 285.156 236.285 363.752 1.00 7.76 231 ALA A C 1
ATOM 1711 O O . ALA A 1 231 ? 284.960 236.075 362.555 1.00 9.22 231 ALA A O 1
ATOM 1713 N N . TRP A 1 232 ? 286.363 236.201 364.307 1.00 8.39 232 TRP A N 1
ATOM 1714 C CA . TRP A 1 232 ? 287.547 236.144 363.459 1.00 9.62 232 TRP A CA 1
ATOM 1715 C C . TRP A 1 232 ? 288.378 234.887 363.679 1.00 18.38 232 TRP A C 1
ATOM 1716 O O . TRP A 1 232 ? 288.359 234.018 362.816 1.00 29.69 232 TRP A O 1
ATOM 1727 N N . VAL A 1 233 ? 289.092 234.726 364.781 1.00 14.27 233 VAL A N 1
ATOM 1728 C CA . VAL A 1 233 ? 290.147 233.723 364.864 1.00 8.46 233 VAL A CA 1
ATOM 1729 C C . VAL A 1 233 ? 289.790 232.714 365.948 1.00 16.01 233 VAL A C 1
ATOM 1730 O O . VAL A 1 233 ? 290.028 232.946 367.130 1.00 19.47 233 VAL A O 1
ATOM 1734 N N . PRO A 1 234 ? 289.187 231.588 365.576 1.00 12.60 234 PRO A N 1
ATOM 1735 C CA . PRO A 1 234 ? 288.775 230.583 366.559 1.00 5.53 234 PRO A CA 1
ATOM 1736 C C . PRO A 1 234 ? 289.913 230.162 367.474 1.00 8.69 234 PRO A C 1
ATOM 1737 O O . PRO A 1 234 ? 291.058 230.012 367.051 1.00 17.11 234 PRO A O 1
ATOM 1741 N N . ARG A 1 235 ? 289.576 229.931 368.731 1.00 9.41 235 ARG A N 1
ATOM 1742 C CA . ARG A 1 235 ? 290.541 229.588 369.756 1.00 7.99 235 ARG A CA 1
ATOM 1743 C C . ARG A 1 235 ? 290.051 228.338 370.457 1.00 16.04 235 ARG A C 1
ATOM 1744 O O . ARG A 1 235 ? 288.881 227.969 370.322 1.00 19.72 235 ARG A O 1
ATOM 1752 N N . PRO A 1 236 ? 290.921 227.648 371.188 1.00 30.00 236 PRO A N 1
ATOM 1753 C CA . PRO A 1 236 ? 290.465 226.560 372.023 1.00 30.00 236 PRO A CA 1
ATOM 1754 C C . PRO A 1 236 ? 289.537 227.086 373.097 1.00 30.00 236 PRO A C 1
ATOM 1755 O O . PRO A 1 236 ? 289.818 228.118 373.719 1.00 30.00 236 PRO A O 1
ATOM 1759 N N . PRO A 1 237 ? 288.405 226.431 373.306 1.00 23.95 237 PRO A N 1
ATOM 1760 C CA . PRO A 1 237 ? 287.484 226.862 374.359 1.00 31.93 237 PRO A CA 1
ATOM 1761 C C . PRO A 1 237 ? 288.141 226.786 375.725 1.00 24.96 237 PRO A C 1
ATOM 1762 O O . PRO A 1 237 ? 289.061 226.003 375.950 1.00 31.46 237 PRO A O 1
ATOM 1766 N N . ARG A 1 238 ? 287.670 227.631 376.634 1.00 14.22 238 ARG A N 1
ATOM 1767 C CA . ARG A 1 238 ? 288.287 227.716 377.944 1.00 18.95 238 ARG A CA 1
ATOM 1768 C C . ARG A 1 238 ? 288.109 226.400 378.679 1.00 25.75 238 ARG A C 1
ATOM 1769 O O . ARG A 1 238 ? 286.990 225.925 378.874 1.00 43.77 238 ARG A O 1
ATOM 1777 N N . ALA A 1 239 ? 289.223 225.809 379.082 1.00 26.84 239 ALA A N 1
ATOM 1778 C CA . ALA A 1 239 ? 289.244 224.490 379.682 1.00 15.26 239 ALA A CA 1
ATOM 1779 C C . ALA A 1 239 ? 289.263 224.534 381.194 1.00 19.96 239 ALA A C 1
ATOM 1780 O O . ALA A 1 239 ? 289.347 223.484 381.832 1.00 18.73 239 ALA A O 1
ATOM 1782 N N . THR A 1 240 ? 289.188 225.720 381.777 1.00 20.47 240 THR A N 1
ATOM 1783 C CA . THR A 1 240 ? 289.428 225.916 383.191 1.00 15.71 240 THR A CA 1
ATOM 1784 C C . THR A 1 240 ? 288.547 227.047 383.691 1.00 19.85 240 THR A C 1
ATOM 1785 O O . THR A 1 240 ? 288.261 227.990 382.955 1.00 23.46 240 THR A O 1
ATOM 1789 N N . GLN A 1 241 ? 288.099 226.944 384.938 1.00 17.30 241 GLN A N 1
ATOM 1790 C CA . GLN A 1 241 ? 287.312 228.023 385.510 1.00 12.32 241 GLN A CA 1
ATOM 1791 C C . GLN A 1 241 ? 288.146 229.291 385.568 1.00 13.57 241 GLN A C 1
ATOM 1792 O O . GLN A 1 241 ? 289.362 229.253 385.753 1.00 21.59 241 GLN A O 1
ATOM 1798 N N . TYR A 1 242 ? 287.486 230.426 385.402 1.00 14.34 242 TYR A N 1
ATOM 1799 C CA . TYR A 1 242 ? 288.188 231.691 385.487 1.00 11.19 242 TYR A CA 1
ATOM 1800 C C . TYR A 1 242 ? 288.485 232.035 386.935 1.00 15.53 242 TYR A C 1
ATOM 1801 O O . TYR A 1 242 ? 287.796 231.602 387.857 1.00 27.14 242 TYR A O 1
ATOM 1810 N N . THR A 1 243 ? 289.536 232.819 387.125 1.00 17.96 243 THR A N 1
ATOM 1811 C CA . THR A 1 243 ? 289.949 233.272 388.440 1.00 17.47 243 THR A CA 1
ATOM 1812 C C . THR A 1 243 ? 289.761 234.775 388.580 1.00 24.42 243 THR A C 1
ATOM 1813 O O . THR A 1 243 ? 289.041 235.236 389.468 1.00 31.84 243 THR A O 1
ATOM 1817 N N . HIS A 1 244 ? 290.420 235.549 387.737 1.00 24.32 244 HIS A N 1
ATOM 1818 C CA . HIS A 1 244 ? 290.282 236.990 387.714 1.00 24.91 244 HIS A CA 1
ATOM 1819 C C . HIS A 1 244 ? 289.773 237.401 386.348 1.00 22.71 244 HIS A C 1
ATOM 1820 O O . HIS A 1 244 ? 289.842 236.635 385.386 1.00 24.63 244 HIS A O 1
ATOM 1827 N N . LYS A 1 245 ? 289.247 238.612 386.266 1.00 18.31 245 LYS A N 1
ATOM 1828 C CA . LYS A 1 245 ? 288.780 239.135 384.997 1.00 20.93 245 LYS A CA 1
ATOM 1829 C C . LYS A 1 245 ? 289.874 239.968 384.346 1.00 17.79 245 LYS A C 1
ATOM 1830 O O . LYS A 1 245 ? 290.647 240.637 385.033 1.00 25.31 245 LYS A O 1
ATOM 1836 N N . TYR A 1 246 ? 289.939 239.895 383.014 1.00 12.06 246 TYR A N 1
ATOM 1837 C CA . TYR A 1 246 ? 291.014 240.477 382.205 1.00 9.33 246 TYR A CA 1
ATOM 1838 C C . TYR A 1 246 ? 292.359 239.816 382.494 1.00 19.05 246 TYR A C 1
ATOM 1839 O O . TYR A 1 246 ? 293.384 240.489 382.587 1.00 28.04 246 TYR A O 1
ATOM 1848 N N . SER A 1 247 ? 292.374 238.489 382.616 1.00 20.02 247 SER A N 1
ATOM 1849 C CA . SER A 1 247 ? 293.602 237.820 383.029 1.00 13.20 247 SER A CA 1
ATOM 1850 C C . SER A 1 247 ? 294.025 236.671 382.129 1.00 20.03 247 SER A C 1
ATOM 1851 O O . SER A 1 247 ? 295.116 236.708 381.550 1.00 29.22 247 SER A O 1
ATOM 1854 N N . THR A 1 248 ? 293.189 235.640 382.043 1.00 13.58 248 THR A N 1
ATOM 1855 C CA . THR A 1 248 ? 293.457 234.282 381.561 1.00 12.55 248 THR A CA 1
ATOM 1856 C C . THR A 1 248 ? 294.119 233.466 382.661 1.00 14.39 248 THR A C 1
ATOM 1857 O O . THR A 1 248 ? 294.374 232.286 382.445 1.00 16.89 248 THR A O 1
ATOM 1861 N N . ASN A 1 249 ? 294.418 234.051 383.819 1.00 12.82 249 ASN A N 1
ATOM 1862 C CA . ASN A 1 249 ? 294.938 233.278 384.937 1.00 13.49 249 ASN A CA 1
ATOM 1863 C C . ASN A 1 249 ? 293.942 232.200 385.311 1.00 24.53 249 ASN A C 1
ATOM 1864 O O . ASN A 1 249 ? 292.784 232.498 385.615 1.00 28.49 249 ASN A O 1
ATOM 1869 N N . TYR A 1 250 ? 294.370 230.946 385.259 1.00 19.34 250 TYR A N 1
ATOM 1870 C CA . TYR A 1 250 ? 293.530 229.846 385.691 1.00 16.54 250 TYR A CA 1
ATOM 1871 C C . TYR A 1 250 ? 293.931 229.219 387.019 1.00 23.73 250 TYR A C 1
ATOM 1872 O O . TYR A 1 250 ? 293.248 228.300 387.470 1.00 34.78 250 TYR A O 1
ATOM 1881 N N . HIS A 1 251 ? 295.021 229.649 387.643 1.00 23.01 251 HIS A N 1
ATOM 1882 C CA . HIS A 1 251 ? 295.424 229.071 388.921 1.00 20.27 251 HIS A CA 1
ATOM 1883 C C . HIS A 1 251 ? 294.618 229.722 390.029 1.00 23.75 251 HIS A C 1
ATOM 1884 O O . HIS A 1 251 ? 294.625 230.948 390.168 1.00 36.91 251 HIS A O 1
ATOM 1891 N N . TYR A 1 252 ? 293.929 228.912 390.818 1.00 23.33 252 TYR A N 1
ATOM 1892 C CA . TYR A 1 252 ? 292.996 229.407 391.814 1.00 25.19 252 TYR A CA 1
ATOM 1893 C C . TYR A 1 252 ? 293.566 229.221 393.208 1.00 28.87 252 TYR A C 1
ATOM 1894 O O . TYR A 1 252 ? 293.957 228.115 393.583 1.00 28.87 252 TYR A O 1
ATOM 1903 N N . LYS A 1 253 ? 293.616 230.309 393.966 1.00 34.31 253 LYS A N 1
ATOM 1904 C CA . LYS A 1 253 ? 294.062 230.265 395.346 1.00 37.07 253 LYS A CA 1
ATOM 1905 C C . LYS A 1 253 ? 292.837 230.141 396.238 1.00 36.02 253 LYS A C 1
ATOM 1906 O O . LYS A 1 253 ? 292.131 231.135 396.452 1.00 34.27 253 LYS A O 1
ATOM 1912 N N . PRO A 1 254 ? 292.541 228.964 396.785 1.00 35.32 254 PRO A N 1
ATOM 1913 C CA . PRO A 1 254 ? 291.286 228.807 397.528 1.00 40.09 254 PRO A CA 1
ATOM 1914 C C . PRO A 1 254 ? 291.266 229.506 398.874 1.00 53.95 254 PRO A C 1
ATOM 1915 O O . PRO A 1 254 ? 290.194 229.946 399.302 1.00 50.76 254 PRO A O 1
ATOM 1919 N N . ASN A 1 255 ? 292.403 229.631 399.555 1.00 53.72 255 ASN A N 1
ATOM 1920 C CA . ASN A 1 255 ? 292.382 230.174 400.904 1.00 61.63 255 ASN A CA 1
ATOM 1921 C C . ASN A 1 255 ? 293.688 230.882 401.236 1.00 66.30 255 ASN A C 1
ATOM 1922 O O . ASN A 1 255 ? 294.766 230.441 400.833 1.00 69.14 255 ASN A O 1
ATOM 1927 N N . SER A 1 256 ? 293.566 231.992 401.965 1.00 73.36 256 SER A N 1
ATOM 1928 C CA . SER A 1 256 ? 294.685 232.780 402.464 1.00 76.83 256 SER A CA 1
ATOM 1929 C C . SER A 1 256 ? 295.029 232.473 403.919 1.00 82.23 256 SER A C 1
ATOM 1930 O O . SER A 1 256 ? 295.888 233.145 404.498 1.00 75.56 256 SER A O 1
ATOM 1933 N N . SER A 1 257 ? 294.375 231.484 404.520 1.00 85.68 257 SER A N 1
ATOM 1934 C CA . SER A 1 257 ? 294.258 231.375 405.967 1.00 93.79 257 SER A CA 1
ATOM 1935 C C . SER A 1 257 ? 295.505 230.839 406.666 1.00 94.73 257 SER A C 1
ATOM 1936 O O . SER A 1 257 ? 295.841 231.329 407.749 1.00 92.88 257 SER A O 1
ATOM 1939 N N . GLY A 1 258 ? 296.201 229.865 406.089 1.00 84.36 258 GLY A N 1
ATOM 1940 C CA . GLY A 1 258 ? 297.096 229.034 406.864 1.00 84.30 258 GLY A CA 1
ATOM 1941 C C . GLY A 1 258 ? 297.902 228.078 406.012 1.00 87.15 258 GLY A C 1
ATOM 1942 O O . GLY A 1 258 ? 298.112 228.318 404.826 1.00 92.78 258 GLY A O 1
ATOM 1943 N N . PRO A 1 259 ? 298.366 226.971 406.602 1.00 30.00 259 PRO A N 1
ATOM 1944 C CA . PRO A 1 259 ? 299.357 226.116 405.910 1.00 30.00 259 PRO A CA 1
ATOM 1945 C C . PRO A 1 259 ? 299.006 225.783 404.465 1.00 30.00 259 PRO A C 1
ATOM 1946 O O . PRO A 1 259 ? 299.909 225.540 403.655 1.00 30.00 259 PRO A O 1
ATOM 1950 N N . ASP A 1 260 ? 297.718 225.770 404.118 1.00 84.99 260 ASP A N 1
ATOM 1951 C CA . ASP A 1 260 ? 297.301 225.670 402.726 1.00 82.07 260 ASP A CA 1
ATOM 1952 C C . ASP A 1 260 ? 297.569 226.944 401.935 1.00 84.84 260 ASP A C 1
ATOM 1953 O O . ASP A 1 260 ? 297.240 226.988 400.745 1.00 78.23 260 ASP A O 1
ATOM 1958 N N . GLU A 1 261 ? 298.110 227.982 402.570 1.00 81.82 261 GLU A N 1
ATOM 1959 C CA . GLU A 1 261 ? 298.573 229.157 401.844 1.00 82.41 261 GLU A CA 1
ATOM 1960 C C . GLU A 1 261 ? 299.488 228.732 400.704 1.00 83.23 261 GLU A C 1
ATOM 1961 O O . GLU A 1 261 ? 300.262 227.780 400.829 1.00 88.99 261 GLU A O 1
ATOM 1967 N N . HIS A 1 262 ? 299.371 229.429 399.577 1.00 68.29 262 HIS A N 1
ATOM 1968 C CA . HIS A 1 262 ? 300.182 229.196 398.388 1.00 69.56 262 HIS A CA 1
ATOM 1969 C C . HIS A 1 262 ? 299.962 227.818 397.782 1.00 61.49 262 HIS A C 1
ATOM 1970 O O . HIS A 1 262 ? 300.849 227.287 397.114 1.00 69.21 262 HIS A O 1
ATOM 1977 N N . VAL A 1 263 ? 298.800 227.218 398.004 1.00 59.14 263 VAL A N 1
ATOM 1978 C CA . VAL A 1 263 ? 298.386 226.014 397.296 1.00 58.18 263 VAL A CA 1
ATOM 1979 C C . VAL A 1 263 ? 297.351 226.424 396.265 1.00 56.28 263 VAL A C 1
ATOM 1980 O O . VAL A 1 263 ? 296.399 227.145 396.586 1.00 50.46 263 VAL A O 1
ATOM 1984 N N . LEU A 1 264 ? 297.538 225.980 395.029 1.00 44.73 264 LEU A N 1
ATOM 1985 C CA . LEU A 1 264 ? 296.723 226.421 393.911 1.00 32.75 264 LEU A CA 1
ATOM 1986 C C . LEU A 1 264 ? 296.004 225.232 393.295 1.00 35.95 264 LEU A C 1
ATOM 1987 O O . LEU A 1 264 ? 296.546 224.125 393.244 1.00 45.21 264 LEU A O 1
ATOM 1992 N N . LYS A 1 265 ? 294.779 225.465 392.838 1.00 30.93 265 LYS A N 1
ATOM 1993 C CA . LYS A 1 265 ? 293.994 224.469 392.127 1.00 32.05 265 LYS A CA 1
ATOM 1994 C C . LYS A 1 265 ? 293.755 224.935 390.700 1.00 32.42 265 LYS A C 1
ATOM 1995 O O . LYS A 1 265 ? 293.447 226.104 390.466 1.00 35.28 265 LYS A O 1
ATOM 2001 N N . ASP A 1 266 ? 293.888 224.016 389.746 1.00 36.68 266 ASP A N 1
ATOM 2002 C CA . ASP A 1 266 ? 293.616 224.383 388.363 1.00 31.79 266 ASP A CA 1
ATOM 2003 C C . ASP A 1 266 ? 292.123 224.447 388.085 1.00 33.61 266 ASP A C 1
ATOM 2004 O O . ASP A 1 266 ? 291.660 225.392 387.449 1.00 39.57 266 ASP A O 1
ATOM 2009 N N . ARG A 1 267 ? 291.350 223.492 388.599 1.00 28.39 267 ARG A N 1
ATOM 2010 C CA . ARG A 1 267 ? 289.899 223.436 388.418 1.00 24.14 267 ARG A CA 1
ATOM 2011 C C . ARG A 1 267 ? 289.538 223.303 386.936 1.00 28.09 267 ARG A C 1
ATOM 2012 O O . ARG A 1 267 ? 288.975 224.202 386.314 1.00 30.19 267 ARG A O 1
ATOM 2020 N N . HIS A 1 268 ? 289.868 222.142 386.392 1.00 21.74 268 HIS A N 1
ATOM 2021 C CA . HIS A 1 268 ? 289.515 221.815 385.023 1.00 19.67 268 HIS A CA 1
ATOM 2022 C C . HIS A 1 268 ? 288.298 220.899 384.986 1.00 24.12 268 HIS A C 1
ATOM 2023 O O . HIS A 1 268 ? 287.783 220.449 386.010 1.00 29.40 268 HIS A O 1
ATOM 2030 N N . PHE A 1 269 ? 287.826 220.647 383.772 1.00 26.83 269 PHE A N 1
ATOM 2031 C CA . PHE A 1 269 ? 286.646 219.837 383.529 1.00 19.17 269 PHE A CA 1
ATOM 2032 C C . PHE A 1 269 ? 286.963 218.430 383.037 1.00 20.45 269 PHE A C 1
ATOM 2033 O O . PHE A 1 269 ? 286.042 217.698 382.670 1.00 37.79 269 PHE A O 1
ATOM 2041 N N . ILE A 1 270 ? 288.237 218.048 382.976 1.00 17.51 270 ILE A N 1
ATOM 2042 C CA . ILE A 1 270 ? 288.585 216.683 382.601 1.00 16.78 270 ILE A CA 1
ATOM 2043 C C . ILE A 1 270 ? 288.213 215.745 383.737 1.00 25.56 270 ILE A C 1
ATOM 2044 O O . ILE A 1 270 ? 288.497 216.019 384.908 1.00 33.73 270 ILE A O 1
ATOM 2049 N N . LYS A 1 271 ? 287.578 214.632 383.398 1.00 28.83 271 LYS A N 1
ATOM 2050 C CA . LYS A 1 271 ? 287.237 213.592 384.353 1.00 27.01 271 LYS A CA 1
ATOM 2051 C C . LYS A 1 271 ? 287.984 212.321 383.985 1.00 25.00 271 LYS A C 1
ATOM 2052 O O . LYS A 1 271 ? 288.166 212.022 382.805 1.00 29.30 271 LYS A O 1
ATOM 2058 N N . THR A 1 272 ? 288.428 211.579 384.993 1.00 22.57 272 THR A N 1
ATOM 2059 C CA . THR A 1 272 ? 289.184 210.369 384.727 1.00 20.50 272 THR A CA 1
ATOM 2060 C C . THR A 1 272 ? 288.234 209.204 384.481 1.00 28.19 272 THR A C 1
ATOM 2061 O O . THR A 1 272 ? 287.012 209.319 384.601 1.00 33.53 272 THR A O 1
ATOM 2065 N N . ARG A 1 273 ? 288.809 208.059 384.142 1.00 29.49 273 ARG A N 1
ATOM 2066 C CA . ARG A 1 273 ? 288.084 206.807 384.059 1.00 22.55 273 ARG A CA 1
ATOM 2067 C C . ARG A 1 273 ? 288.957 205.716 384.651 1.00 22.16 273 ARG A C 1
ATOM 2068 O O . ARG A 1 273 ? 290.183 205.855 384.684 1.00 26.93 273 ARG A O 1
ATOM 2076 N N . PRO A 1 274 ? 288.357 204.639 385.155 1.00 28.99 274 PRO A N 1
ATOM 2077 C CA . PRO A 1 274 ? 289.164 203.606 385.823 1.00 23.45 274 PRO A CA 1
ATOM 2078 C C . PRO A 1 274 ? 290.180 202.948 384.913 1.00 20.48 274 PRO A C 1
ATOM 2079 O O . PRO A 1 274 ? 291.316 202.704 385.332 1.00 27.97 274 PRO A O 1
ATOM 2083 N N . LEU A 1 275 ? 289.804 202.648 383.679 1.00 21.38 275 LEU A N 1
ATOM 2084 C CA . LEU A 1 275 ? 290.684 201.976 382.741 1.00 25.75 275 LEU A CA 1
ATOM 2085 C C . LEU A 1 275 ? 290.436 202.517 381.347 1.00 22.28 275 LEU A C 1
ATOM 2086 O O . LEU A 1 275 ? 289.289 202.748 380.964 1.00 28.71 275 LEU A O 1
ATOM 2091 N N . ILE A 1 276 ? 291.509 202.710 380.586 1.00 22.36 276 ILE A N 1
ATOM 2092 C CA . ILE A 1 276 ? 291.323 202.714 379.152 1.00 21.06 276 ILE A CA 1
ATOM 2093 C C . ILE A 1 276 ? 290.936 201.305 378.728 1.00 22.58 276 ILE A C 1
ATOM 2094 O O . ILE A 1 276 ? 291.161 200.325 379.447 1.00 29.70 276 ILE A O 1
ATOM 2099 N N . SER A 1 277 ? 290.304 201.207 377.568 1.00 22.11 277 SER A N 1
ATOM 2100 C CA . SER A 1 277 ? 289.910 199.924 376.995 1.00 29.54 277 SER A CA 1
ATOM 2101 C C . SER A 1 277 ? 288.791 199.232 377.757 1.00 24.64 277 SER A C 1
ATOM 2102 O O . SER A 1 277 ? 288.245 198.249 377.261 1.00 35.30 277 SER A O 1
ATOM 2105 N N . SER A 1 278 ? 288.462 199.673 378.963 1.00 25.81 278 SER A N 1
ATOM 2106 C CA . SER A 1 278 ? 287.311 199.115 379.658 1.00 27.04 278 SER A CA 1
ATOM 2107 C C . SER A 1 278 ? 286.079 199.999 379.600 1.00 33.76 278 SER A C 1
ATOM 2108 O O . SER A 1 278 ? 285.024 199.592 380.091 1.00 36.50 278 SER A O 1
ATOM 2111 N N . ALA A 1 279 ? 286.175 201.185 379.017 1.00 34.28 279 ALA A N 1
ATOM 2112 C CA . ALA A 1 279 ? 285.070 202.131 379.074 1.00 38.83 279 ALA A CA 1
ATOM 2113 C C . ALA A 1 279 ? 283.860 201.639 378.292 1.00 30.09 279 ALA A C 1
ATOM 2114 O O . ALA A 1 279 ? 282.725 201.800 378.733 1.00 33.66 279 ALA A O 1
ATOM 2116 N N . GLY B 2 1 ? 241.595 255.865 367.858 1.00 6.09 1 GLY B N 1
ATOM 2117 C CA . GLY B 2 1 ? 242.685 255.366 367.052 1.00 6.32 1 GLY B CA 1
ATOM 2118 C C . GLY B 2 1 ? 242.407 254.013 366.449 1.00 7.07 1 GLY B C 1
ATOM 2119 O O . GLY B 2 1 ? 241.292 253.524 366.511 1.00 12.48 1 GLY B O 1
ATOM 2120 N N . LEU B 2 2 ? 243.432 253.419 365.867 1.00 6.12 2 LEU B N 1
ATOM 2121 C CA . LEU B 2 2 ? 243.314 252.089 365.295 1.00 6.44 2 LEU B CA 1
ATOM 2122 C C . LEU B 2 2 ? 243.138 251.062 366.405 1.00 6.77 2 LEU B C 1
ATOM 2123 O O . LEU B 2 2 ? 243.938 251.032 367.340 1.00 11.05 2 LEU B O 1
ATOM 2128 N N . PRO B 2 3 ? 242.126 250.202 366.343 1.00 8.78 3 PRO B N 1
ATOM 2129 C CA . PRO B 2 3 ? 241.983 249.176 367.380 1.00 8.30 3 PRO B CA 1
ATOM 2130 C C . PRO B 2 3 ? 243.120 248.171 367.310 1.00 10.27 3 PRO B C 1
ATOM 2131 O O . PRO B 2 3 ? 243.458 247.668 366.238 1.00 11.85 3 PRO B O 1
ATOM 2135 N N . THR B 2 4 ? 243.713 247.889 368.462 1.00 7.49 4 THR B N 1
ATOM 2136 C CA . THR B 2 4 ? 244.788 246.919 368.565 1.00 8.46 4 THR B CA 1
ATOM 2137 C C . THR B 2 4 ? 244.471 245.944 369.688 1.00 7.05 4 THR B C 1
ATOM 2138 O O . THR B 2 4 ? 243.473 246.081 370.394 1.00 10.44 4 THR B O 1
ATOM 2142 N N . ARG B 2 5 ? 245.330 244.947 369.855 1.00 4.50 5 ARG B N 1
ATOM 2143 C CA . ARG B 2 5 ? 245.205 244.047 370.986 1.00 6.88 5 ARG B CA 1
ATOM 2144 C C . ARG B 2 5 ? 246.592 243.618 371.427 1.00 12.48 5 ARG B C 1
ATOM 2145 O O . ARG B 2 5 ? 247.542 243.628 370.644 1.00 22.77 5 ARG B O 1
ATOM 2153 N N . LEU B 2 6 ? 246.697 243.247 372.700 1.00 8.14 6 LEU B N 1
ATOM 2154 C CA . LEU B 2 6 ? 247.954 242.876 373.340 1.00 7.94 6 LEU B CA 1
ATOM 2155 C C . LEU B 2 6 ? 247.871 241.422 373.780 1.00 11.00 6 LEU B C 1
ATOM 2156 O O . LEU B 2 6 ? 247.563 241.130 374.942 1.00 14.12 6 LEU B O 1
ATOM 2161 N N . PRO B 2 7 ? 248.136 240.487 372.878 1.00 11.47 7 PRO B N 1
ATOM 2162 C CA . PRO B 2 7 ? 248.108 239.070 373.240 1.00 8.04 7 PRO B CA 1
ATOM 2163 C C . PRO B 2 7 ? 249.211 238.713 374.226 1.00 16.83 7 PRO B C 1
ATOM 2164 O O . PRO B 2 7 ? 250.146 239.473 374.468 1.00 18.95 7 PRO B O 1
ATOM 2168 N N . SER B 2 8 ? 249.065 237.535 374.822 1.00 13.74 8 SER B N 1
ATOM 2169 C CA . SER B 2 8 ? 250.010 237.075 375.827 1.00 8.49 8 SER B CA 1
ATOM 2170 C C . SER B 2 8 ? 251.405 236.955 375.236 1.00 9.42 8 SER B C 1
ATOM 2171 O O . SER B 2 8 ? 251.591 236.391 374.157 1.00 16.89 8 SER B O 1
ATOM 2174 N N . GLY B 2 9 ? 252.388 237.483 375.950 1.00 16.89 9 GLY B N 1
ATOM 2175 C CA . GLY B 2 9 ? 253.733 237.550 375.439 1.00 10.55 9 GLY B CA 1
ATOM 2176 C C . GLY B 2 9 ? 254.088 238.849 374.761 1.00 16.30 9 GLY B C 1
ATOM 2177 O O . GLY B 2 9 ? 255.143 238.927 374.126 1.00 23.04 9 GLY B O 1
ATOM 2178 N N . SER B 2 10 ? 253.224 239.858 374.848 1.00 17.91 10 SER B N 1
ATOM 2179 C CA . SER B 2 10 ? 253.488 241.148 374.226 1.00 13.63 10 SER B CA 1
ATOM 2180 C C . SER B 2 10 ? 254.414 242.014 375.075 1.00 20.29 10 SER B C 1
ATOM 2181 O O . SER B 2 10 ? 255.369 242.594 374.554 1.00 30.81 10 SER B O 1
ATOM 2184 N N . GLN B 2 11 ? 254.154 242.112 376.381 1.00 18.09 11 GLN B N 1
ATOM 2185 C CA . GLN B 2 11 ? 254.985 242.873 377.309 1.00 17.30 11 GLN B CA 1
ATOM 2186 C C . GLN B 2 11 ? 256.118 242.050 377.906 1.00 21.42 11 GLN B C 1
ATOM 2187 O O . GLN B 2 11 ? 256.838 242.540 378.778 1.00 38.71 11 GLN B O 1
ATOM 2193 N N . GLN B 2 12 ? 256.271 240.817 377.458 1.00 15.36 12 GLN B N 1
ATOM 2194 C CA . GLN B 2 12 ? 257.319 239.902 377.882 1.00 10.88 12 GLN B CA 1
ATOM 2195 C C . GLN B 2 12 ? 258.713 240.446 377.577 1.00 18.17 12 GLN B C 1
ATOM 2196 O O . GLN B 2 12 ? 258.907 241.222 376.640 1.00 23.24 12 GLN B O 1
ATOM 2202 N N . PHE B 2 13 ? 259.700 240.038 378.379 1.00 12.34 13 PHE B N 1
ATOM 2203 C CA . PHE B 2 13 ? 261.102 240.067 377.955 1.00 11.32 13 PHE B CA 1
ATOM 2204 C C . PHE B 2 13 ? 261.624 238.639 377.870 1.00 7.95 13 PHE B C 1
ATOM 2205 O O . PHE B 2 13 ? 261.946 238.016 378.881 1.00 7.94 13 PHE B O 1
ATOM 2213 N N . MET B 2 14 ? 261.770 238.158 376.647 1.00 12.12 14 MET B N 1
ATOM 2214 C CA . MET B 2 14 ? 262.314 236.844 376.369 1.00 10.52 14 MET B CA 1
ATOM 2215 C C . MET B 2 14 ? 263.782 237.003 376.028 1.00 12.72 14 MET B C 1
ATOM 2216 O O . MET B 2 14 ? 264.141 237.820 375.183 1.00 22.29 14 MET B O 1
ATOM 2221 N N . THR B 2 15 ? 264.624 236.231 376.693 1.00 14.92 15 THR B N 1
ATOM 2222 C CA . THR B 2 15 ? 266.058 236.382 376.513 1.00 12.41 15 THR B CA 1
ATOM 2223 C C . THR B 2 15 ? 266.490 236.021 375.099 1.00 16.45 15 THR B C 1
ATOM 2224 O O . THR B 2 15 ? 267.441 236.600 374.567 1.00 15.87 15 THR B O 1
ATOM 2228 N N . THR B 2 16 ? 265.771 235.114 374.458 1.00 23.97 16 THR B N 1
ATOM 2229 C CA . THR B 2 16 ? 266.127 234.608 373.145 1.00 17.80 16 THR B CA 1
ATOM 2230 C C . THR B 2 16 ? 265.355 235.273 372.006 1.00 15.28 16 THR B C 1
ATOM 2231 O O . THR B 2 16 ? 265.490 234.854 370.857 1.00 17.05 16 THR B O 1
ATOM 2235 N N . GLU B 2 17 ? 264.546 236.287 372.295 1.00 19.46 17 GLU B N 1
ATOM 2236 C CA . GLU B 2 17 ? 263.721 236.925 371.281 1.00 22.37 17 GLU B CA 1
ATOM 2237 C C . GLU B 2 17 ? 264.565 237.788 370.346 1.00 35.65 17 GLU B C 1
ATOM 2238 O O . GLU B 2 17 ? 265.702 238.156 370.650 1.00 43.46 17 GLU B O 1
ATOM 2244 N N . ASP B 2 18 ? 263.993 238.107 369.187 1.00 34.96 18 ASP B N 1
ATOM 2245 C CA . ASP B 2 18 ? 264.661 238.908 368.167 1.00 32.86 18 ASP B CA 1
ATOM 2246 C C . ASP B 2 18 ? 263.848 240.169 367.917 1.00 41.50 18 ASP B C 1
ATOM 2247 O O . ASP B 2 18 ? 262.736 240.102 367.384 1.00 45.08 18 ASP B O 1
ATOM 2252 N N . GLU B 2 19 ? 264.411 241.319 368.276 1.00 40.51 19 GLU B N 1
ATOM 2253 C CA . GLU B 2 19 ? 263.677 242.574 368.239 1.00 27.02 19 GLU B CA 1
ATOM 2254 C C . GLU B 2 19 ? 264.631 243.715 367.934 1.00 18.17 19 GLU B C 1
ATOM 2255 O O . GLU B 2 19 ? 265.852 243.571 367.995 1.00 34.93 19 GLU B O 1
ATOM 2261 N N . GLN B 2 20 ? 264.051 244.846 367.569 1.00 21.49 20 GLN B N 1
ATOM 2262 C CA . GLN B 2 20 ? 264.786 246.066 367.292 1.00 12.54 20 GLN B CA 1
ATOM 2263 C C . GLN B 2 20 ? 264.669 247.004 368.482 1.00 14.97 20 GLN B C 1
ATOM 2264 O O . GLN B 2 20 ? 263.600 247.127 369.082 1.00 26.09 20 GLN B O 1
ATOM 2270 N N . SER B 2 21 ? 265.767 247.658 368.825 1.00 11.73 21 SER B N 1
ATOM 2271 C CA . SER B 2 21 ? 265.807 248.512 369.997 1.00 9.31 21 SER B CA 1
ATOM 2272 C C . SER B 2 21 ? 266.353 249.876 369.621 1.00 11.60 21 SER B C 1
ATOM 2273 O O . SER B 2 21 ? 267.108 249.997 368.659 1.00 16.83 21 SER B O 1
ATOM 2276 N N . PRO B 2 22 ? 265.985 250.920 370.356 1.00 12.46 22 PRO B N 1
ATOM 2277 C CA . PRO B 2 22 ? 266.459 252.259 370.003 1.00 8.12 22 PRO B CA 1
ATOM 2278 C C . PRO B 2 22 ? 267.959 252.390 370.179 1.00 12.76 22 PRO B C 1
ATOM 2279 O O . PRO B 2 22 ? 268.542 251.894 371.143 1.00 12.06 22 PRO B O 1
ATOM 2283 N N . ASN B 2 23 ? 268.581 253.074 369.233 1.00 18.94 23 ASN B N 1
ATOM 2284 C CA . ASN B 2 23 ? 270.012 253.306 369.289 1.00 9.66 23 ASN B CA 1
ATOM 2285 C C . ASN B 2 23 ? 270.288 254.428 370.269 1.00 11.25 23 ASN B C 1
ATOM 2286 O O . ASN B 2 23 ? 269.861 255.567 370.058 1.00 16.88 23 ASN B O 1
ATOM 2291 N N . ILE B 2 24 ? 270.985 254.115 371.331 1.00 14.23 24 ILE B N 1
ATOM 2292 C CA . ILE B 2 24 ? 271.622 255.152 372.120 1.00 11.85 24 ILE B CA 1
ATOM 2293 C C . ILE B 2 24 ? 272.883 255.528 371.360 1.00 19.06 24 ILE B C 1
ATOM 2294 O O . ILE B 2 24 ? 273.397 254.729 370.570 1.00 16.34 24 ILE B O 1
ATOM 2299 N N . LEU B 2 25 ? 273.355 256.749 371.540 1.00 14.23 25 LEU B N 1
ATOM 2300 C CA . LEU B 2 25 ? 274.435 257.266 370.704 1.00 18.71 25 LEU B CA 1
ATOM 2301 C C . LEU B 2 25 ? 274.034 257.308 369.235 1.00 18.98 25 LEU B C 1
ATOM 2302 O O . LEU B 2 25 ? 274.647 256.618 368.415 1.00 17.05 25 LEU B O 1
ATOM 2307 N N . PRO B 2 26 ? 273.034 258.092 368.853 1.00 22.81 26 PRO B N 1
ATOM 2308 C CA . PRO B 2 26 ? 272.685 258.196 367.438 1.00 19.11 26 PRO B CA 1
ATOM 2309 C C . PRO B 2 26 ? 273.683 259.048 366.672 1.00 22.41 26 PRO B C 1
ATOM 2310 O O . PRO B 2 26 ? 274.234 260.023 367.184 1.00 23.64 26 PRO B O 1
ATOM 2314 N N . GLY B 2 27 ? 273.898 258.670 365.418 1.00 27.09 27 GLY B N 1
ATOM 2315 C CA . GLY B 2 27 ? 274.887 259.317 364.590 1.00 15.27 27 GLY B CA 1
ATOM 2316 C C . GLY B 2 27 ? 276.282 258.777 364.754 1.00 16.70 27 GLY B C 1
ATOM 2317 O O . GLY B 2 27 ? 277.179 259.193 364.016 1.00 29.90 27 GLY B O 1
ATOM 2318 N N . PHE B 2 28 ? 276.488 257.859 365.688 1.00 17.97 28 PHE B N 1
ATOM 2319 C CA . PHE B 2 28 ? 277.807 257.304 365.943 1.00 16.04 28 PHE B CA 1
ATOM 2320 C C . PHE B 2 28 ? 278.319 256.559 364.720 1.00 19.03 28 PHE B C 1
ATOM 2321 O O . PHE B 2 28 ? 277.597 255.767 364.113 1.00 21.64 28 PHE B O 1
ATOM 2329 N N . HIS B 2 29 ? 279.576 256.809 364.369 1.00 11.38 29 HIS B N 1
ATOM 2330 C CA . HIS B 2 29 ? 280.200 256.177 363.221 1.00 9.65 29 HIS B CA 1
ATOM 2331 C C . HIS B 2 29 ? 281.157 255.098 363.690 1.00 12.13 29 HIS B C 1
ATOM 2332 O O . HIS B 2 29 ? 282.168 255.419 364.324 1.00 15.90 29 HIS B O 1
ATOM 2339 N N . PRO B 2 30 ? 280.894 253.824 363.415 1.00 12.18 30 PRO B N 1
ATOM 2340 C CA . PRO B 2 30 ? 281.829 252.780 363.830 1.00 10.29 30 PRO B CA 1
ATOM 2341 C C . PRO B 2 30 ? 283.122 252.846 363.040 1.00 16.31 30 PRO B C 1
ATOM 2342 O O . PRO B 2 30 ? 283.164 253.327 361.908 1.00 21.69 30 PRO B O 1
ATOM 2346 N N . SER B 2 31 ? 284.191 252.358 363.655 1.00 7.39 31 SER B N 1
ATOM 2347 C CA . SER B 2 31 ? 285.457 252.299 362.950 1.00 6.49 31 SER B CA 1
ATOM 2348 C C . SER B 2 31 ? 285.341 251.341 361.778 1.00 10.06 31 SER B C 1
ATOM 2349 O O . SER B 2 31 ? 284.579 250.375 361.814 1.00 13.59 31 SER B O 1
ATOM 2352 N N . LYS B 2 32 ? 286.091 251.626 360.724 1.00 10.10 32 LYS B N 1
ATOM 2353 C CA . LYS B 2 32 ? 285.942 250.883 359.486 1.00 8.41 32 LYS B CA 1
ATOM 2354 C C . LYS B 2 32 ? 286.313 249.424 359.688 1.00 11.15 32 LYS B C 1
ATOM 2355 O O . LYS B 2 32 ? 287.143 249.077 360.528 1.00 8.85 32 LYS B O 1
ATOM 2361 N N . LYS B 2 33 ? 285.682 248.569 358.902 1.00 10.03 33 LYS B N 1
ATOM 2362 C CA . LYS B 2 33 ? 285.833 247.132 359.036 1.00 9.85 33 LYS B CA 1
ATOM 2363 C C . LYS B 2 33 ? 286.842 246.691 357.991 1.00 12.00 33 LYS B C 1
ATOM 2364 O O . LYS B 2 33 ? 286.552 246.701 356.793 1.00 18.02 33 LYS B O 1
ATOM 2370 N N . ILE B 2 34 ? 288.031 246.317 358.447 1.00 10.06 34 ILE B N 1
ATOM 2371 C CA . ILE B 2 34 ? 289.104 245.936 357.546 1.00 9.21 34 ILE B CA 1
ATOM 2372 C C . ILE B 2 34 ? 289.061 244.433 357.365 1.00 9.30 34 ILE B C 1
ATOM 2373 O O . ILE B 2 34 ? 288.244 243.747 357.982 1.00 15.91 34 ILE B O 1
ATOM 2378 N N . HIS B 2 35 ? 289.937 243.915 356.521 1.00 11.17 35 HIS B N 1
ATOM 2379 C CA . HIS B 2 35 ? 290.044 242.481 356.335 1.00 9.96 35 HIS B CA 1
ATOM 2380 C C . HIS B 2 35 ? 290.882 241.894 357.456 1.00 12.34 35 HIS B C 1
ATOM 2381 O O . HIS B 2 35 ? 291.999 242.351 357.710 1.00 20.97 35 HIS B O 1
ATOM 2388 N N . ILE B 2 36 ? 290.353 240.880 358.124 1.00 10.28 36 ILE B N 1
ATOM 2389 C CA . ILE B 2 36 ? 291.151 240.163 359.106 1.00 7.83 36 ILE B CA 1
ATOM 2390 C C . ILE B 2 36 ? 291.166 238.710 358.655 1.00 11.88 36 ILE B C 1
ATOM 2391 O O . ILE B 2 36 ? 290.138 238.194 358.205 1.00 19.43 36 ILE B O 1
ATOM 2396 N N . PRO B 2 37 ? 292.294 238.019 358.732 1.00 12.11 37 PRO B N 1
ATOM 2397 C CA . PRO B 2 37 ? 292.308 236.608 358.351 1.00 9.12 37 PRO B CA 1
ATOM 2398 C C . PRO B 2 37 ? 291.625 235.739 359.392 1.00 8.31 37 PRO B C 1
ATOM 2399 O O . PRO B 2 37 ? 291.746 235.956 360.598 1.00 13.30 37 PRO B O 1
ATOM 2403 N N . GLY B 2 38 ? 290.908 234.734 358.911 1.00 9.20 38 GLY B N 1
ATOM 2404 C CA . GLY B 2 38 ? 290.370 233.716 359.780 1.00 8.94 38 GLY B CA 1
ATOM 2405 C C . GLY B 2 38 ? 288.882 233.736 359.999 1.00 13.09 38 GLY B C 1
ATOM 2406 O O . GLY B 2 38 ? 288.393 232.851 360.699 1.00 19.52 38 GLY B O 1
ATOM 2407 N N . MET B 2 39 ? 288.136 234.643 359.369 1.00 12.11 39 MET B N 1
ATOM 2408 C CA . MET B 2 39 ? 286.724 234.848 359.684 1.00 9.46 39 MET B CA 1
ATOM 2409 C C . MET B 2 39 ? 285.957 233.535 359.736 1.00 11.03 39 MET B C 1
ATOM 2410 O O . MET B 2 39 ? 286.029 232.718 358.818 1.00 20.30 39 MET B O 1
ATOM 2415 N N . ILE B 2 40 ? 285.221 233.338 360.823 1.00 10.05 40 ILE B N 1
ATOM 2416 C CA . ILE B 2 40 ? 284.438 232.133 361.048 1.00 9.63 40 ILE B CA 1
ATOM 2417 C C . ILE B 2 40 ? 282.991 232.541 361.245 1.00 13.22 40 ILE B C 1
ATOM 2418 O O . ILE B 2 40 ? 282.679 233.337 362.135 1.00 16.95 40 ILE B O 1
ATOM 2423 N N . THR B 2 41 ? 282.119 232.048 360.372 1.00 9.92 41 THR B N 1
ATOM 2424 C CA . THR B 2 41 ? 280.707 232.381 360.415 1.00 12.66 41 THR B CA 1
ATOM 2425 C C . THR B 2 41 ? 279.841 231.315 361.070 1.00 16.48 41 THR B C 1
ATOM 2426 O O . THR B 2 41 ? 278.644 231.542 361.247 1.00 20.58 41 THR B O 1
ATOM 2430 N N . ASN B 2 42 ? 280.398 230.164 361.422 1.00 15.07 42 ASN B N 1
ATOM 2431 C CA . ASN B 2 42 ? 279.604 229.101 362.017 1.00 12.97 42 ASN B CA 1
ATOM 2432 C C . ASN B 2 42 ? 280.496 228.302 362.948 1.00 12.16 42 ASN B C 1
ATOM 2433 O O . ASN B 2 42 ? 281.638 227.996 362.607 1.00 14.93 42 ASN B O 1
ATOM 2438 N N . VAL B 2 43 ? 279.961 227.945 364.115 1.00 12.67 43 VAL B N 1
ATOM 2439 C CA . VAL B 2 43 ? 280.784 227.302 365.135 1.00 12.40 43 VAL B CA 1
ATOM 2440 C C . VAL B 2 43 ? 280.950 225.817 364.863 1.00 12.04 43 VAL B C 1
ATOM 2441 O O . VAL B 2 43 ? 281.796 225.171 365.485 1.00 12.54 43 VAL B O 1
ATOM 2445 N N . MET B 2 44 ? 280.168 225.258 363.939 1.00 13.81 44 MET B N 1
ATOM 2446 C CA . MET B 2 44 ? 280.364 223.893 363.471 1.00 13.55 44 MET B CA 1
ATOM 2447 C C . MET B 2 44 ? 281.583 223.747 362.585 1.00 15.82 44 MET B C 1
ATOM 2448 O O . MET B 2 44 ? 281.939 222.620 362.239 1.00 26.44 44 MET B O 1
ATOM 2453 N N . HIS B 2 45 ? 282.206 224.850 362.193 1.00 15.16 45 HIS B N 1
ATOM 2454 C CA . HIS B 2 45 ? 283.483 224.805 361.507 1.00 12.14 45 HIS B CA 1
ATOM 2455 C C . HIS B 2 45 ? 284.636 224.566 362.465 1.00 16.49 45 HIS B C 1
ATOM 2456 O O . HIS B 2 45 ? 285.714 224.159 362.028 1.00 22.39 45 HIS B O 1
ATOM 2463 N N . MET B 2 46 ? 284.429 224.811 363.758 1.00 16.64 46 MET B N 1
ATOM 2464 C CA . MET B 2 46 ? 285.392 224.416 364.776 1.00 15.82 46 MET B CA 1
ATOM 2465 C C . MET B 2 46 ? 285.274 222.940 365.119 1.00 19.26 46 MET B C 1
ATOM 2466 O O . MET B 2 46 ? 286.277 222.305 365.450 1.00 22.90 46 MET B O 1
ATOM 2471 N N . ALA B 2 47 ? 284.065 222.386 365.061 1.00 15.19 47 ALA B N 1
ATOM 2472 C CA . ALA B 2 47 ? 283.875 220.972 365.348 1.00 12.67 47 ALA B CA 1
ATOM 2473 C C . ALA B 2 47 ? 284.387 220.091 364.224 1.00 15.35 47 ALA B C 1
ATOM 2474 O O . ALA B 2 47 ? 284.633 218.904 364.445 1.00 17.66 47 ALA B O 1
ATOM 2476 N N . ARG B 2 48 ? 284.556 220.644 363.032 1.00 13.27 48 ARG B N 1
ATOM 2477 C CA . ARG B 2 48 ? 285.065 219.904 361.893 1.00 10.07 48 ARG B CA 1
ATOM 2478 C C . ARG B 2 48 ? 286.576 219.928 361.799 1.00 11.35 48 ARG B C 1
ATOM 2479 O O . ARG B 2 48 ? 287.129 219.336 360.872 1.00 14.95 48 ARG B O 1
ATOM 2487 N N . VAL B 2 49 ? 287.250 220.587 362.733 1.00 11.20 49 VAL B N 1
ATOM 2488 C CA . VAL B 2 49 ? 288.701 220.555 362.829 1.00 10.18 49 VAL B CA 1
ATOM 2489 C C . VAL B 2 49 ? 289.095 219.435 363.780 1.00 12.28 49 VAL B C 1
ATOM 2490 O O . VAL B 2 49 ? 288.507 219.289 364.855 1.00 14.96 49 VAL B O 1
ATOM 2494 N N . ASP B 2 50 ? 290.081 218.634 363.378 1.00 14.91 50 ASP B N 1
ATOM 2495 C CA . ASP B 2 50 ? 290.595 217.579 364.239 1.00 15.44 50 ASP B CA 1
ATOM 2496 C C . ASP B 2 50 ? 291.167 218.157 365.520 1.00 15.67 50 ASP B C 1
ATOM 2497 O O . ASP B 2 50 ? 291.796 219.215 365.519 1.00 19.81 50 ASP B O 1
ATOM 2502 N N . SER B 2 51 ? 290.961 217.440 366.615 1.00 10.11 51 SER B N 1
ATOM 2503 C CA . SER B 2 51 ? 291.541 217.798 367.894 1.00 10.64 51 SER B CA 1
ATOM 2504 C C . SER B 2 51 ? 291.763 216.518 368.674 1.00 11.64 51 SER B C 1
ATOM 2505 O O . SER B 2 51 ? 291.006 215.558 368.539 1.00 13.68 51 SER B O 1
ATOM 2508 N N . PHE B 2 52 ? 292.809 216.512 369.488 1.00 16.24 52 PHE B N 1
ATOM 2509 C CA . PHE B 2 52 ? 293.230 215.290 370.153 1.00 11.58 52 PHE B CA 1
ATOM 2510 C C . PHE B 2 52 ? 292.252 214.877 371.238 1.00 9.39 52 PHE B C 1
ATOM 2511 O O . PHE B 2 52 ? 291.765 215.701 372.011 1.00 10.95 52 PHE B O 1
ATOM 2519 N N . ILE B 2 53 ? 291.959 213.583 371.271 1.00 11.62 53 ILE B N 1
ATOM 2520 C CA . ILE B 2 53 ? 291.119 212.979 372.293 1.00 10.32 53 ILE B CA 1
ATOM 2521 C C . ILE B 2 53 ? 292.017 212.649 373.474 1.00 11.06 53 ILE B C 1
ATOM 2522 O O . ILE B 2 53 ? 293.067 212.018 373.292 1.00 15.04 53 ILE B O 1
ATOM 2527 N N . PRO B 2 54 ? 291.663 213.045 374.680 1.00 10.84 54 PRO B N 1
ATOM 2528 C CA . PRO B 2 54 ? 292.447 212.624 375.842 1.00 9.75 54 PRO B CA 1
ATOM 2529 C C . PRO B 2 54 ? 292.245 211.156 376.144 1.00 10.81 54 PRO B C 1
ATOM 2530 O O . PRO B 2 54 ? 291.667 210.811 377.175 1.00 15.54 54 PRO B O 1
ATOM 2534 N N . ILE B 2 55 ? 292.712 210.283 375.251 1.00 10.15 55 ILE B N 1
ATOM 2535 C CA . ILE B 2 55 ? 292.363 208.872 375.332 1.00 13.66 55 ILE B CA 1
ATOM 2536 C C . ILE B 2 55 ? 292.916 208.214 376.583 1.00 14.70 55 ILE B C 1
ATOM 2537 O O . ILE B 2 55 ? 292.372 207.206 377.039 1.00 19.92 55 ILE B O 1
ATOM 2542 N N . ASN B 2 56 ? 293.972 208.769 377.162 1.00 13.75 56 ASN B N 1
ATOM 2543 C CA . ASN B 2 56 ? 294.650 208.185 378.306 1.00 15.22 56 ASN B CA 1
ATOM 2544 C C . ASN B 2 56 ? 294.161 208.735 379.638 1.00 19.85 56 ASN B C 1
ATOM 2545 O O . ASN B 2 56 ? 294.838 208.547 380.649 1.00 25.47 56 ASN B O 1
ATOM 2550 N N . ASN B 2 57 ? 293.059 209.481 379.660 1.00 18.34 57 ASN B N 1
ATOM 2551 C CA . ASN B 2 57 ? 292.622 210.060 380.923 1.00 17.71 57 ASN B CA 1
ATOM 2552 C C . ASN B 2 57 ? 292.435 208.986 381.986 1.00 24.89 57 ASN B C 1
ATOM 2553 O O . ASN B 2 57 ? 291.524 208.164 381.899 1.00 27.56 57 ASN B O 1
ATOM 2558 N N . ILE B 2 58 ? 293.249 209.039 383.035 1.00 28.32 58 ILE B N 1
ATOM 2559 C CA . ILE B 2 58 ? 293.227 208.063 384.118 1.00 27.48 58 ILE B CA 1
ATOM 2560 C C . ILE B 2 58 ? 293.785 208.759 385.346 1.00 32.66 58 ILE B C 1
ATOM 2561 O O . ILE B 2 58 ? 294.162 209.932 385.281 1.00 30.41 58 ILE B O 1
ATOM 2566 N N . GLN B 2 59 ? 293.849 208.039 386.466 1.00 43.38 59 GLN B N 1
ATOM 2567 C CA . GLN B 2 59 ? 294.142 208.666 387.751 1.00 41.82 59 GLN B CA 1
ATOM 2568 C C . GLN B 2 59 ? 295.449 209.443 387.714 1.00 45.00 59 GLN B C 1
ATOM 2569 O O . GLN B 2 59 ? 295.522 210.576 388.201 1.00 57.13 59 GLN B O 1
ATOM 2575 N N . GLY B 2 60 ? 296.492 208.855 387.147 1.00 32.52 60 GLY B N 1
ATOM 2576 C CA . GLY B 2 60 ? 297.777 209.514 387.182 1.00 37.69 60 GLY B CA 1
ATOM 2577 C C . GLY B 2 60 ? 298.036 210.495 386.062 1.00 40.99 60 GLY B C 1
ATOM 2578 O O . GLY B 2 60 ? 298.761 211.472 386.248 1.00 40.30 60 GLY B O 1
ATOM 2579 N N . GLU B 2 61 ? 297.453 210.247 384.893 1.00 48.33 61 GLU B N 1
ATOM 2580 C CA . GLU B 2 61 ? 297.869 210.922 383.673 1.00 29.22 61 GLU B CA 1
ATOM 2581 C C . GLU B 2 61 ? 297.063 212.170 383.349 1.00 33.63 61 GLU B C 1
ATOM 2582 O O . GLU B 2 61 ? 297.472 212.933 382.472 1.00 39.11 61 GLU B O 1
ATOM 2588 N N . VAL B 2 62 ? 295.944 212.407 384.028 1.00 34.70 62 VAL B N 1
ATOM 2589 C CA . VAL B 2 62 ? 295.171 213.616 383.780 1.00 30.60 62 VAL B CA 1
ATOM 2590 C C . VAL B 2 62 ? 295.906 214.812 384.365 1.00 36.83 62 VAL B C 1
ATOM 2591 O O . VAL B 2 62 ? 296.463 214.747 385.468 1.00 39.99 62 VAL B O 1
ATOM 2595 N N . GLY B 2 63 ? 295.918 215.913 383.619 1.00 37.66 63 GLY B N 1
ATOM 2596 C CA . GLY B 2 63 ? 296.703 217.069 383.973 1.00 27.84 63 GLY B CA 1
ATOM 2597 C C . GLY B 2 63 ? 298.052 217.131 383.304 1.00 28.64 63 GLY B C 1
ATOM 2598 O O . GLY B 2 63 ? 298.721 218.166 383.387 1.00 38.71 63 GLY B O 1
ATOM 2599 N N . LYS B 2 64 ? 298.461 216.064 382.631 1.00 31.03 64 LYS B N 1
ATOM 2600 C CA . LYS B 2 64 ? 299.729 215.982 381.932 1.00 24.50 64 LYS B CA 1
ATOM 2601 C C . LYS B 2 64 ? 299.463 215.759 380.455 1.00 23.19 64 LYS B C 1
ATOM 2602 O O . LYS B 2 64 ? 298.380 215.331 380.066 1.00 25.42 64 LYS B O 1
ATOM 2608 N N . VAL B 2 65 ? 300.459 216.066 379.625 1.00 25.29 65 VAL B N 1
ATOM 2609 C CA . VAL B 2 65 ? 300.325 215.834 378.192 1.00 15.70 65 VAL B CA 1
ATOM 2610 C C . VAL B 2 65 ? 300.174 214.351 377.886 1.00 16.20 65 VAL B C 1
ATOM 2611 O O . VAL B 2 65 ? 299.562 213.985 376.881 1.00 22.95 65 VAL B O 1
ATOM 2615 N N . SER B 2 66 ? 300.676 213.482 378.759 1.00 19.22 66 SER B N 1
ATOM 2616 C CA . SER B 2 66 ? 300.611 212.046 378.527 1.00 20.57 66 SER B CA 1
ATOM 2617 C C . SER B 2 66 ? 299.192 211.500 378.526 1.00 19.79 66 SER B C 1
ATOM 2618 O O . SER B 2 66 ? 299.003 210.326 378.200 1.00 25.24 66 SER B O 1
ATOM 2621 N N . MET B 2 67 ? 298.197 212.306 378.888 1.00 19.43 67 MET B N 1
ATOM 2622 C CA . MET B 2 67 ? 296.808 211.884 378.799 1.00 17.04 67 MET B CA 1
ATOM 2623 C C . MET B 2 67 ? 296.327 211.759 377.361 1.00 20.03 67 MET B C 1
ATOM 2624 O O . MET B 2 67 ? 295.226 211.254 377.136 1.00 22.48 67 MET B O 1
ATOM 2629 N N . TYR B 2 68 ? 297.107 212.211 376.387 1.00 16.09 68 TYR B N 1
ATOM 2630 C CA . TYR B 2 68 ? 296.692 212.113 375.002 1.00 11.81 68 TYR B CA 1
ATOM 2631 C C . TYR B 2 68 ? 297.215 210.887 374.271 1.00 12.24 68 TYR B C 1
ATOM 2632 O O . TYR B 2 68 ? 296.738 210.613 373.169 1.00 18.24 68 TYR B O 1
ATOM 2641 N N . TYR B 2 69 ? 298.149 210.128 374.830 1.00 11.82 69 TYR B N 1
ATOM 2642 C CA . TYR B 2 69 ? 298.680 208.989 374.100 1.00 13.90 69 TYR B CA 1
ATOM 2643 C C . TYR B 2 69 ? 298.645 207.720 374.937 1.00 20.01 69 TYR B C 1
ATOM 2644 O O . TYR B 2 69 ? 298.739 207.750 376.164 1.00 23.16 69 TYR B O 1
ATOM 2653 N N . ILE B 2 70 ? 298.509 206.607 374.228 1.00 20.08 70 ILE B N 1
ATOM 2654 C CA . ILE B 2 70 ? 298.445 205.260 374.772 1.00 14.10 70 ILE B CA 1
ATOM 2655 C C . ILE B 2 70 ? 299.698 204.530 374.325 1.00 17.99 70 ILE B C 1
ATOM 2656 O O . ILE B 2 70 ? 300.300 204.867 373.305 1.00 25.10 70 ILE B O 1
ATOM 2661 N N . THR B 2 71 ? 300.100 203.535 375.100 1.00 18.69 71 THR B N 1
ATOM 2662 C CA . THR B 2 71 ? 301.248 202.701 374.783 1.00 17.85 71 THR B CA 1
ATOM 2663 C C . THR B 2 71 ? 300.787 201.407 374.125 1.00 19.41 71 THR B C 1
ATOM 2664 O O . THR B 2 71 ? 299.816 200.791 374.571 1.00 24.62 71 THR B O 1
ATOM 2668 N N . VAL B 2 72 ? 301.472 201.012 373.057 1.00 18.15 72 VAL B N 1
ATOM 2669 C CA . VAL B 2 72 ? 301.249 199.734 372.395 1.00 13.55 72 VAL B CA 1
ATOM 2670 C C . VAL B 2 72 ? 302.569 198.982 372.330 1.00 18.98 72 VAL B C 1
ATOM 2671 O O . VAL B 2 72 ? 303.620 199.567 372.050 1.00 19.22 72 VAL B O 1
ATOM 2675 N N . THR B 2 73 ? 302.512 197.686 372.608 1.00 19.80 73 THR B N 1
ATOM 2676 C CA . THR B 2 73 ? 303.667 196.806 372.616 1.00 21.60 73 THR B CA 1
ATOM 2677 C C . THR B 2 73 ? 303.338 195.571 371.791 1.00 17.85 73 THR B C 1
ATOM 2678 O O . THR B 2 73 ? 302.239 195.439 371.256 1.00 27.28 73 THR B O 1
ATOM 2682 N N . LYS B 2 74 ? 304.291 194.653 371.686 1.00 18.83 74 LYS B N 1
ATOM 2683 C CA . LYS B 2 74 ? 304.033 193.394 371.005 1.00 17.53 74 LYS B CA 1
ATOM 2684 C C . LYS B 2 74 ? 303.498 192.375 371.994 1.00 23.93 74 LYS B C 1
ATOM 2685 O O . LYS B 2 74 ? 304.042 192.213 373.089 1.00 28.30 74 LYS B O 1
ATOM 2691 N N . LYS B 2 75 ? 302.436 191.686 371.596 1.00 24.14 75 LYS B N 1
ATOM 2692 C CA . LYS B 2 75 ? 301.742 190.749 372.456 1.00 24.67 75 LYS B CA 1
ATOM 2693 C C . LYS B 2 75 ? 301.450 189.476 371.680 1.00 27.77 75 LYS B C 1
ATOM 2694 O O . LYS B 2 75 ? 301.387 189.475 370.449 1.00 36.50 75 LYS B O 1
ATOM 2700 N N . THR B 2 76 ? 301.295 188.377 372.415 1.00 33.84 76 THR B N 1
ATOM 2701 C CA . THR B 2 76 ? 301.052 187.099 371.760 1.00 44.83 76 THR B CA 1
ATOM 2702 C C . THR B 2 76 ? 299.614 186.967 371.291 1.00 41.46 76 THR B C 1
ATOM 2703 O O . THR B 2 76 ? 299.363 186.364 370.244 1.00 42.51 76 THR B O 1
ATOM 2707 N N . VAL B 2 77 ? 298.667 187.529 372.033 1.00 34.29 77 VAL B N 1
ATOM 2708 C CA . VAL B 2 77 ? 297.252 187.396 371.727 1.00 36.51 77 VAL B CA 1
ATOM 2709 C C . VAL B 2 77 ? 296.642 188.785 371.619 1.00 41.19 77 VAL B C 1
ATOM 2710 O O . VAL B 2 77 ? 297.072 189.729 372.287 1.00 47.23 77 VAL B O 1
ATOM 2714 N N . THR B 2 78 ? 295.645 188.908 370.749 1.00 39.83 78 THR B N 1
ATOM 2715 C CA . THR B 2 78 ? 294.950 190.171 370.563 1.00 34.36 78 THR B CA 1
ATOM 2716 C C . THR B 2 78 ? 294.315 190.649 371.860 1.00 39.17 78 THR B C 1
ATOM 2717 O O . THR B 2 78 ? 293.729 189.873 372.618 1.00 44.85 78 THR B O 1
ATOM 2721 N N . GLU B 2 79 ? 294.443 191.941 372.109 1.00 33.38 79 GLU B N 1
ATOM 2722 C CA . GLU B 2 79 ? 293.896 192.601 373.275 1.00 27.95 79 GLU B CA 1
ATOM 2723 C C . GLU B 2 79 ? 293.052 193.775 372.809 1.00 28.90 79 GLU B C 1
ATOM 2724 O O . GLU B 2 79 ? 293.240 194.297 371.709 1.00 26.54 79 GLU B O 1
ATOM 2730 N N . ARG B 2 80 ? 292.111 194.188 373.649 1.00 20.59 80 ARG B N 1
ATOM 2731 C CA . ARG B 2 80 ? 291.418 195.441 373.412 1.00 13.85 80 ARG B CA 1
ATOM 2732 C C . ARG B 2 80 ? 292.266 196.560 373.991 1.00 19.94 80 ARG B C 1
ATOM 2733 O O . ARG B 2 80 ? 292.482 196.621 375.203 1.00 25.42 80 ARG B O 1
ATOM 2741 N N . ILE B 2 81 ? 292.757 197.432 373.116 1.00 18.57 81 ILE B N 1
ATOM 2742 C CA . ILE B 2 81 ? 293.738 198.431 373.511 1.00 13.01 81 ILE B CA 1
ATOM 2743 C C . ILE B 2 81 ? 293.059 199.621 374.162 1.00 16.27 81 ILE B C 1
ATOM 2744 O O . ILE B 2 81 ? 293.524 200.137 375.182 1.00 16.35 81 ILE B O 1
ATOM 2749 N N . LEU B 2 82 ? 291.949 200.066 373.587 1.00 13.17 82 LEU B N 1
ATOM 2750 C CA . LEU B 2 82 ? 291.330 201.330 373.933 1.00 12.44 82 LEU B CA 1
ATOM 2751 C C . LEU B 2 82 ? 289.840 201.211 373.669 1.00 15.24 82 LEU B C 1
ATOM 2752 O O . LEU B 2 82 ? 289.415 200.456 372.796 1.00 21.92 82 LEU B O 1
ATOM 2757 N N . VAL B 2 83 ? 289.047 201.942 374.443 1.00 15.26 83 VAL B N 1
ATOM 2758 C CA . VAL B 2 83 ? 287.615 202.061 374.205 1.00 13.94 83 VAL B CA 1
ATOM 2759 C C . VAL B 2 83 ? 287.238 203.527 374.265 1.00 18.10 83 VAL B C 1
ATOM 2760 O O . VAL B 2 83 ? 287.567 204.220 375.232 1.00 19.69 83 VAL B O 1
ATOM 2764 N N . LEU B 2 84 ? 286.543 203.995 373.233 1.00 15.58 84 LEU B N 1
ATOM 2765 C CA . LEU B 2 84 ? 286.045 205.360 373.147 1.00 14.35 84 LEU B CA 1
ATOM 2766 C C . LEU B 2 84 ? 284.528 205.270 373.090 1.00 14.65 84 LEU B C 1
ATOM 2767 O O . LEU B 2 84 ? 283.941 205.278 372.001 1.00 19.18 84 LEU B O 1
ATOM 2772 N N . PRO B 2 85 ? 283.861 205.152 374.234 1.00 17.64 85 PRO B N 1
ATOM 2773 C CA . PRO B 2 85 ? 282.396 205.109 374.220 1.00 23.60 85 PRO B CA 1
ATOM 2774 C C . PRO B 2 85 ? 281.859 206.390 373.617 1.00 24.14 85 PRO B C 1
ATOM 2775 O O . PRO B 2 85 ? 282.293 207.486 373.971 1.00 23.34 85 PRO B O 1
ATOM 2779 N N . LEU B 2 86 ? 280.911 206.258 372.701 1.00 18.87 86 LEU B N 1
ATOM 2780 C CA . LEU B 2 86 ? 280.560 207.403 371.878 1.00 20.74 86 LEU B CA 1
ATOM 2781 C C . LEU B 2 86 ? 279.481 208.162 372.630 1.00 24.34 86 LEU B C 1
ATOM 2782 O O . LEU B 2 86 ? 278.299 207.827 372.566 1.00 30.92 86 LEU B O 1
ATOM 2787 N N . GLU B 2 87 ? 279.907 209.215 373.318 1.00 19.15 87 GLU B N 1
ATOM 2788 C CA . GLU B 2 87 ? 279.038 210.178 373.968 1.00 20.83 87 GLU B CA 1
ATOM 2789 C C . GLU B 2 87 ? 279.733 211.513 373.846 1.00 25.93 87 GLU B C 1
ATOM 2790 O O . GLU B 2 87 ? 280.916 211.620 374.172 1.00 26.93 87 GLU B O 1
ATOM 2796 N N . MET B 2 88 ? 279.008 212.527 373.403 1.00 23.04 88 MET B N 1
ATOM 2797 C CA . MET B 2 88 ? 279.621 213.838 373.355 1.00 20.64 88 MET B CA 1
ATOM 2798 C C . MET B 2 88 ? 279.738 214.463 374.732 1.00 19.92 88 MET B C 1
ATOM 2799 O O . MET B 2 88 ? 280.433 215.470 374.877 1.00 27.12 88 MET B O 1
ATOM 2804 N N . SER B 2 89 ? 279.079 213.891 375.734 1.00 14.79 89 SER B N 1
ATOM 2805 C CA . SER B 2 89 ? 279.165 214.356 377.107 1.00 16.58 89 SER B CA 1
ATOM 2806 C C . SER B 2 89 ? 280.282 213.682 377.886 1.00 16.09 89 SER B C 1
ATOM 2807 O O . SER B 2 89 ? 280.580 214.103 379.006 1.00 17.31 89 SER B O 1
ATOM 2810 N N . ASN B 2 90 ? 280.902 212.659 377.316 1.00 16.29 90 ASN B N 1
ATOM 2811 C CA . ASN B 2 90 ? 282.007 211.968 377.953 1.00 13.93 90 ASN B CA 1
ATOM 2812 C C . ASN B 2 90 ? 283.273 212.796 377.814 1.00 16.48 90 ASN B C 1
ATOM 2813 O O . ASN B 2 90 ? 283.499 213.435 376.786 1.00 20.60 90 ASN B O 1
ATOM 2818 N N . THR B 2 91 ? 284.104 212.772 378.859 1.00 17.74 91 THR B N 1
ATOM 2819 C CA . THR B 2 91 ? 285.322 213.578 378.882 1.00 15.12 91 THR B CA 1
ATOM 2820 C C . THR B 2 91 ? 286.165 213.369 377.636 1.00 17.68 91 THR B C 1
ATOM 2821 O O . THR B 2 91 ? 286.785 214.310 377.131 1.00 18.95 91 THR B O 1
ATOM 2825 N N . LEU B 2 92 ? 286.197 212.142 377.126 1.00 16.66 92 LEU B N 1
ATOM 2826 C CA . LEU B 2 92 ? 286.935 211.857 375.907 1.00 12.01 92 LEU B CA 1
ATOM 2827 C C . LEU B 2 92 ? 286.541 212.811 374.789 1.00 14.50 92 LEU B C 1
ATOM 2828 O O . LEU B 2 92 ? 287.388 213.499 374.214 1.00 25.87 92 LEU B O 1
ATOM 2833 N N . PHE B 2 93 ? 285.256 212.857 374.456 1.00 12.83 93 PHE B N 1
ATOM 2834 C CA . PHE B 2 93 ? 284.818 213.772 373.412 1.00 12.67 93 PHE B CA 1
ATOM 2835 C C . PHE B 2 93 ? 284.520 215.175 373.921 1.00 17.72 93 PHE B C 1
ATOM 2836 O O . PHE B 2 93 ? 284.805 216.145 373.219 1.00 23.48 93 PHE B O 1
ATOM 2844 N N . ALA B 2 94 ? 283.981 215.312 375.133 1.00 16.14 94 ALA B N 1
ATOM 2845 C CA . ALA B 2 94 ? 283.516 216.613 375.607 1.00 14.27 94 ALA B CA 1
ATOM 2846 C C . ALA B 2 94 ? 284.620 217.658 375.680 1.00 23.16 94 ALA B C 1
ATOM 2847 O O . ALA B 2 94 ? 284.321 218.854 375.659 1.00 21.44 94 ALA B O 1
ATOM 2849 N N . THR B 2 95 ? 285.878 217.251 375.775 1.00 17.27 95 THR B N 1
ATOM 2850 C CA . THR B 2 95 ? 286.967 218.205 375.923 1.00 13.07 95 THR B CA 1
ATOM 2851 C C . THR B 2 95 ? 287.575 218.633 374.595 1.00 17.98 95 THR B C 1
ATOM 2852 O O . THR B 2 95 ? 288.429 219.520 374.583 1.00 21.43 95 THR B O 1
ATOM 2856 N N . THR B 2 96 ? 287.143 218.045 373.485 1.00 14.48 96 THR B N 1
ATOM 2857 C CA . THR B 2 96 ? 287.702 218.325 372.176 1.00 14.03 96 THR B CA 1
ATOM 2858 C C . THR B 2 96 ? 287.028 219.549 371.558 1.00 13.76 96 THR B C 1
ATOM 2859 O O . THR B 2 96 ? 286.122 220.144 372.134 1.00 19.15 96 THR B O 1
ATOM 2863 N N . LEU B 2 97 ? 287.485 219.947 370.371 1.00 14.95 97 LEU B N 1
ATOM 2864 C CA . LEU B 2 97 ? 286.784 220.987 369.627 1.00 10.63 97 LEU B CA 1
ATOM 2865 C C . LEU B 2 97 ? 285.427 220.490 369.164 1.00 12.25 97 LEU B C 1
ATOM 2866 O O . LEU B 2 97 ? 284.429 221.210 369.245 1.00 17.31 97 LEU B O 1
ATOM 2871 N N . LEU B 2 98 ? 285.383 219.266 368.647 1.00 12.20 98 LEU B N 1
ATOM 2872 C CA . LEU B 2 98 ? 284.118 218.637 368.302 1.00 9.39 98 LEU B CA 1
ATOM 2873 C C . LEU B 2 98 ? 283.180 218.610 369.496 1.00 15.46 98 LEU B C 1
ATOM 2874 O O . LEU B 2 98 ? 282.111 219.225 369.479 1.00 26.03 98 LEU B O 1
ATOM 2879 N N . GLY B 2 99 ? 283.570 217.898 370.551 1.00 16.34 99 GLY B N 1
ATOM 2880 C CA . GLY B 2 99 ? 282.670 217.668 371.659 1.00 14.08 99 GLY B CA 1
ATOM 2881 C C . GLY B 2 99 ? 282.316 218.901 372.449 1.00 13.77 99 GLY B C 1
ATOM 2882 O O . GLY B 2 99 ? 281.254 218.930 373.072 1.00 20.06 99 GLY B O 1
ATOM 2883 N N . GLU B 2 100 ? 283.167 219.916 372.450 1.00 12.87 100 GLU B N 1
ATOM 2884 C CA . GLU B 2 100 ? 282.863 221.090 373.249 1.00 15.36 100 GLU B CA 1
ATOM 2885 C C . GLU B 2 100 ? 282.072 222.138 372.478 1.00 12.83 100 GLU B C 1
ATOM 2886 O O . GLU B 2 100 ? 281.557 223.077 373.089 1.00 13.57 100 GLU B O 1
ATOM 2892 N N . VAL B 2 101 ? 281.949 221.991 371.161 1.00 17.31 101 VAL B N 1
ATOM 2893 C CA . VAL B 2 101 ? 280.895 222.678 370.422 1.00 10.00 101 VAL B CA 1
ATOM 2894 C C . VAL B 2 101 ? 279.572 221.943 370.586 1.00 11.08 101 VAL B C 1
ATOM 2895 O O . VAL B 2 101 ? 278.516 222.565 370.724 1.00 11.73 101 VAL B O 1
ATOM 2899 N N . LEU B 2 102 ? 279.605 220.610 370.588 1.00 8.81 102 LEU B N 1
ATOM 2900 C CA . LEU B 2 102 ? 278.379 219.833 370.703 1.00 8.02 102 LEU B CA 1
ATOM 2901 C C . LEU B 2 102 ? 277.790 219.851 372.101 1.00 11.33 102 LEU B C 1
ATOM 2902 O O . LEU B 2 102 ? 276.619 219.507 372.260 1.00 12.98 102 LEU B O 1
ATOM 2907 N N . ASN B 2 103 ? 278.554 220.242 373.115 1.00 9.89 103 ASN B N 1
ATOM 2908 C CA . ASN B 2 103 ? 277.992 220.304 374.455 1.00 9.75 103 ASN B CA 1
ATOM 2909 C C . ASN B 2 103 ? 277.170 221.552 374.699 1.00 12.37 103 ASN B C 1
ATOM 2910 O O . ASN B 2 103 ? 276.482 221.627 375.715 1.00 22.89 103 ASN B O 1
ATOM 2915 N N . TYR B 2 104 ? 277.221 222.524 373.802 1.00 11.56 104 TYR B N 1
ATOM 2916 C CA . TYR B 2 104 ? 276.280 223.629 373.833 1.00 10.00 104 TYR B CA 1
ATOM 2917 C C . TYR B 2 104 ? 274.920 223.289 373.246 1.00 13.86 104 TYR B C 1
ATOM 2918 O O . TYR B 2 104 ? 274.008 224.110 373.354 1.00 13.80 104 TYR B O 1
ATOM 2927 N N . TYR B 2 105 ? 274.755 222.114 372.646 1.00 10.86 105 TYR B N 1
ATOM 2928 C CA . TYR B 2 105 ? 273.524 221.731 371.968 1.00 9.96 105 TYR B CA 1
ATOM 2929 C C . TYR B 2 105 ? 272.966 220.456 372.575 1.00 9.63 105 TYR B C 1
ATOM 2930 O O . TYR B 2 105 ? 273.723 219.560 372.944 1.00 10.36 105 TYR B O 1
ATOM 2939 N N . ALA B 2 106 ? 271.651 220.378 372.698 1.00 6.57 106 ALA B N 1
ATOM 2940 C CA . ALA B 2 106 ? 271.052 219.285 373.441 1.00 4.54 106 ALA B CA 1
ATOM 2941 C C . ALA B 2 106 ? 271.086 217.958 372.703 1.00 8.55 106 ALA B C 1
ATOM 2942 O O . ALA B 2 106 ? 271.050 216.908 373.352 1.00 14.20 106 ALA B O 1
ATOM 2944 N N . ASN B 2 107 ? 271.150 217.973 371.378 1.00 7.59 107 ASN B N 1
ATOM 2945 C CA . ASN B 2 107 ? 271.215 216.727 370.634 1.00 8.31 107 ASN B CA 1
ATOM 2946 C C . ASN B 2 107 ? 271.825 216.985 369.265 1.00 8.82 107 ASN B C 1
ATOM 2947 O O . ASN B 2 107 ? 271.938 218.128 368.826 1.00 10.71 107 ASN B O 1
ATOM 2952 N N . TRP B 2 108 ? 272.251 215.906 368.614 1.00 8.41 108 TRP B N 1
ATOM 2953 C CA . TRP B 2 108 ? 273.037 216.014 367.397 1.00 6.56 108 TRP B CA 1
ATOM 2954 C C . TRP B 2 108 ? 272.735 214.850 366.463 1.00 11.92 108 TRP B C 1
ATOM 2955 O O . TRP B 2 108 ? 272.172 213.832 366.863 1.00 18.97 108 TRP B O 1
ATOM 2966 N N . SER B 2 109 ? 273.102 215.033 365.197 1.00 9.15 109 SER B N 1
ATOM 2967 C CA . SER B 2 109 ? 273.061 213.997 364.176 1.00 7.09 109 SER B CA 1
ATOM 2968 C C . SER B 2 109 ? 274.297 214.113 363.308 1.00 9.45 109 SER B C 1
ATOM 2969 O O . SER B 2 109 ? 274.925 215.164 363.239 1.00 15.69 109 SER B O 1
ATOM 2972 N N . GLY B 2 110 ? 274.595 213.049 362.587 1.00 7.97 110 GLY B N 1
ATOM 2973 C CA . GLY B 2 110 ? 275.709 213.025 361.661 1.00 8.86 110 GLY B CA 1
ATOM 2974 C C . GLY B 2 110 ? 276.845 212.129 362.124 1.00 12.31 110 GLY B C 1
ATOM 2975 O O . GLY B 2 110 ? 276.795 211.482 363.169 1.00 12.16 110 GLY B O 1
ATOM 2976 N N . SER B 2 111 ? 277.886 212.113 361.300 1.00 16.18 111 SER B N 1
ATOM 2977 C CA . SER B 2 111 ? 278.963 211.141 361.384 1.00 10.17 111 SER B CA 1
ATOM 2978 C C . SER B 2 111 ? 280.192 211.734 362.054 1.00 12.88 111 SER B C 1
ATOM 2979 O O . SER B 2 111 ? 280.477 212.925 361.937 1.00 20.19 111 SER B O 1
ATOM 2982 N N . ILE B 2 112 ? 280.902 210.890 362.767 1.00 13.27 112 ILE B N 1
ATOM 2983 C CA . ILE B 2 112 ? 282.121 211.254 363.469 1.00 14.92 112 ILE B CA 1
ATOM 2984 C C . ILE B 2 112 ? 283.303 210.738 362.670 1.00 16.29 112 ILE B C 1
ATOM 2985 O O . ILE B 2 112 ? 283.237 209.692 362.021 1.00 17.42 112 ILE B O 1
ATOM 2990 N N . THR B 2 113 ? 284.391 211.488 362.707 1.00 11.62 113 THR B N 1
ATOM 2991 C CA . THR B 2 113 ? 285.673 211.070 362.165 1.00 15.31 113 THR B CA 1
ATOM 2992 C C . THR B 2 113 ? 286.664 210.952 363.312 1.00 15.87 113 THR B C 1
ATOM 2993 O O . THR B 2 113 ? 286.888 211.924 364.033 1.00 23.61 113 THR B O 1
ATOM 2997 N N . ILE B 2 114 ? 287.238 209.768 363.494 1.00 14.45 114 ILE B N 1
ATOM 2998 C CA . ILE B 2 114 ? 288.287 209.546 364.483 1.00 10.61 114 ILE B CA 1
ATOM 2999 C C . ILE B 2 114 ? 289.537 209.080 363.757 1.00 14.93 114 ILE B C 1
ATOM 3000 O O . ILE B 2 114 ? 289.490 208.116 362.989 1.00 19.13 114 ILE B O 1
ATOM 3005 N N . THR B 2 115 ? 290.652 209.756 364.009 1.00 13.90 115 THR B N 1
ATOM 3006 C CA . THR B 2 115 ? 291.915 209.490 363.336 1.00 11.48 115 THR B CA 1
ATOM 3007 C C . THR B 2 115 ? 292.941 209.046 364.366 1.00 12.50 115 THR B C 1
ATOM 3008 O O . THR B 2 115 ? 293.181 209.751 365.347 1.00 18.13 115 THR B O 1
ATOM 3012 N N . PHE B 2 116 ? 293.541 207.884 364.142 1.00 8.87 116 PHE B N 1
ATOM 3013 C CA . PHE B 2 116 ? 294.571 207.339 365.014 1.00 9.38 116 PHE B CA 1
ATOM 3014 C C . PHE B 2 116 ? 295.935 207.505 364.363 1.00 14.78 116 PHE B C 1
ATOM 3015 O O . PHE B 2 116 ? 296.134 207.084 363.224 1.00 21.22 116 PHE B O 1
ATOM 3023 N N . MET B 2 117 ? 296.870 208.112 365.083 1.00 13.92 117 MET B N 1
ATOM 3024 C CA . MET B 2 117 ? 298.246 208.234 364.625 1.00 20.49 117 MET B CA 1
ATOM 3025 C C . MET B 2 117 ? 299.151 207.534 365.620 1.00 21.05 117 MET B C 1
ATOM 3026 O O . MET B 2 117 ? 299.015 207.731 366.828 1.00 19.59 117 MET B O 1
ATOM 3031 N N . CYS B 2 118 ? 300.066 206.721 365.117 1.00 16.15 118 CYS B N 1
ATOM 3032 C CA . CYS B 2 118 ? 301.034 206.042 365.957 1.00 16.03 118 CYS B CA 1
ATOM 3033 C C . CYS B 2 118 ? 302.365 206.773 365.887 1.00 17.08 118 CYS B C 1
ATOM 3034 O O . CYS B 2 118 ? 302.888 207.020 364.798 1.00 25.08 118 CYS B O 1
ATOM 3037 N N . VAL B 2 119 ? 302.901 207.123 367.047 1.00 15.01 119 VAL B N 1
ATOM 3038 C CA . VAL B 2 119 ? 304.214 207.735 367.145 1.00 14.12 119 VAL B CA 1
ATOM 3039 C C . VAL B 2 119 ? 305.178 206.656 367.605 1.00 16.74 119 VAL B C 1
ATOM 3040 O O . VAL B 2 119 ? 305.203 206.281 368.779 1.00 30.92 119 VAL B O 1
ATOM 3044 N N . CYS B 2 120 ? 305.995 206.183 366.679 1.00 15.12 120 CYS B N 1
ATOM 3045 C CA . CYS B 2 120 ? 306.983 205.156 366.944 1.00 16.47 120 CYS B CA 1
ATOM 3046 C C . CYS B 2 120 ? 308.156 205.431 366.021 1.00 15.83 120 CYS B C 1
ATOM 3047 O O . CYS B 2 120 ? 308.164 206.421 365.289 1.00 28.08 120 CYS B O 1
ATOM 3050 N N . ASP B 2 121 ? 309.158 204.567 366.055 1.00 22.40 121 ASP B N 1
ATOM 3051 C CA . ASP B 2 121 ? 310.243 204.768 365.114 1.00 25.04 121 ASP B CA 1
ATOM 3052 C C . ASP B 2 121 ? 309.832 204.237 363.744 1.00 24.19 121 ASP B C 1
ATOM 3053 O O . ASP B 2 121 ? 308.768 203.645 363.574 1.00 24.04 121 ASP B O 1
ATOM 3058 N N . ALA B 2 122 ? 310.688 204.434 362.750 1.00 25.29 122 ALA B N 1
ATOM 3059 C CA . ALA B 2 122 ? 310.314 204.099 361.386 1.00 20.26 122 ALA B CA 1
ATOM 3060 C C . ALA B 2 122 ? 310.398 202.610 361.096 1.00 24.49 122 ALA B C 1
ATOM 3061 O O . ALA B 2 122 ? 309.905 202.170 360.056 1.00 32.60 122 ALA B O 1
ATOM 3063 N N . PHE B 2 123 ? 311.001 201.830 361.981 1.00 23.88 123 PHE B N 1
ATOM 3064 C CA . PHE B 2 123 ? 311.129 200.394 361.803 1.00 24.74 123 PHE B CA 1
ATOM 3065 C C . PHE B 2 123 ? 310.029 199.621 362.505 1.00 21.93 123 PHE B C 1
ATOM 3066 O O . PHE B 2 123 ? 309.979 198.395 362.387 1.00 27.31 123 PHE B O 1
ATOM 3074 N N . SER B 2 124 ? 309.155 200.305 363.231 1.00 21.30 124 SER B N 1
ATOM 3075 C CA . SER B 2 124 ? 308.012 199.670 363.858 1.00 15.53 124 SER B CA 1
ATOM 3076 C C . SER B 2 124 ? 306.888 199.497 362.853 1.00 18.57 124 SER B C 1
ATOM 3077 O O . SER B 2 124 ? 306.736 200.282 361.917 1.00 29.28 124 SER B O 1
ATOM 3080 N N . THR B 2 125 ? 306.098 198.450 363.051 1.00 17.68 125 THR B N 1
ATOM 3081 C CA . THR B 2 125 ? 305.005 198.148 362.145 1.00 13.63 125 THR B CA 1
ATOM 3082 C C . THR B 2 125 ? 303.874 197.526 362.945 1.00 13.96 125 THR B C 1
ATOM 3083 O O . THR B 2 125 ? 304.072 197.050 364.062 1.00 20.25 125 THR B O 1
ATOM 3087 N N . GLY B 2 126 ? 302.680 197.556 362.375 1.00 14.64 126 GLY B N 1
ATOM 3088 C CA . GLY B 2 126 ? 301.543 196.965 363.046 1.00 9.78 126 GLY B CA 1
ATOM 3089 C C . GLY B 2 126 ? 300.313 196.974 362.175 1.00 12.84 126 GLY B C 1
ATOM 3090 O O . GLY B 2 126 ? 300.208 197.747 361.222 1.00 27.92 126 GLY B O 1
ATOM 3091 N N . LYS B 2 127 ? 299.390 196.085 362.510 1.00 12.36 127 LYS B N 1
ATOM 3092 C CA . LYS B 2 127 ? 298.030 196.115 362.001 1.00 12.04 127 LYS B CA 1
ATOM 3093 C C . LYS B 2 127 ? 297.104 196.272 363.192 1.00 12.47 127 LYS B C 1
ATOM 3094 O O . LYS B 2 127 ? 297.286 195.608 364.213 1.00 21.47 127 LYS B O 1
ATOM 3100 N N . PHE B 2 128 ? 296.121 197.149 363.070 1.00 12.63 128 PHE B N 1
ATOM 3101 C CA . PHE B 2 128 ? 295.160 197.372 364.135 1.00 8.61 128 PHE B CA 1
ATOM 3102 C C . PHE B 2 128 ? 293.753 197.239 363.587 1.00 14.41 128 PHE B C 1
ATOM 3103 O O . PHE B 2 128 ? 293.486 197.574 362.435 1.00 21.24 128 PHE B O 1
ATOM 3111 N N . LEU B 2 129 ? 292.857 196.740 364.425 1.00 13.14 129 LEU B N 1
ATOM 3112 C CA . LEU B 2 129 ? 291.433 196.764 364.144 1.00 13.05 129 LEU B CA 1
ATOM 3113 C C . LEU B 2 129 ? 290.821 197.939 364.890 1.00 15.63 129 LEU B C 1
ATOM 3114 O O . LEU B 2 129 ? 290.972 198.049 366.107 1.00 20.32 129 LEU B O 1
ATOM 3119 N N . VAL B 2 130 ? 290.143 198.816 364.170 1.00 10.77 130 VAL B N 1
ATOM 3120 C CA . VAL B 2 130 ? 289.356 199.869 364.792 1.00 13.52 130 VAL B CA 1
ATOM 3121 C C . VAL B 2 130 ? 287.904 199.569 364.474 1.00 13.23 130 VAL B C 1
ATOM 3122 O O . VAL B 2 130 ? 287.488 199.650 363.315 1.00 14.38 130 VAL B O 1
ATOM 3126 N N . ALA B 2 131 ? 287.134 199.220 365.492 1.00 9.67 131 ALA B N 1
ATOM 3127 C CA . ALA B 2 131 ? 285.748 198.826 365.328 1.00 9.04 131 ALA B CA 1
ATOM 3128 C C . ALA B 2 131 ? 284.825 199.873 365.929 1.00 12.88 131 ALA B C 1
ATOM 3129 O O . ALA B 2 131 ? 285.162 200.526 366.914 1.00 21.35 131 ALA B O 1
ATOM 3131 N N . TYR B 2 132 ? 283.658 200.032 365.322 1.00 9.98 132 TYR B N 1
ATOM 3132 C CA . TYR B 2 132 ? 282.580 200.825 365.896 1.00 9.48 132 TYR B CA 1
ATOM 3133 C C . TYR B 2 132 ? 281.382 199.918 366.120 1.00 9.95 132 TYR B C 1
ATOM 3134 O O . TYR B 2 132 ? 280.779 199.430 365.162 1.00 18.19 132 TYR B O 1
ATOM 3143 N N . THR B 2 133 ? 281.050 199.693 367.382 1.00 8.79 133 THR B N 1
ATOM 3144 C CA . THR B 2 133 ? 279.877 198.910 367.731 1.00 10.40 133 THR B C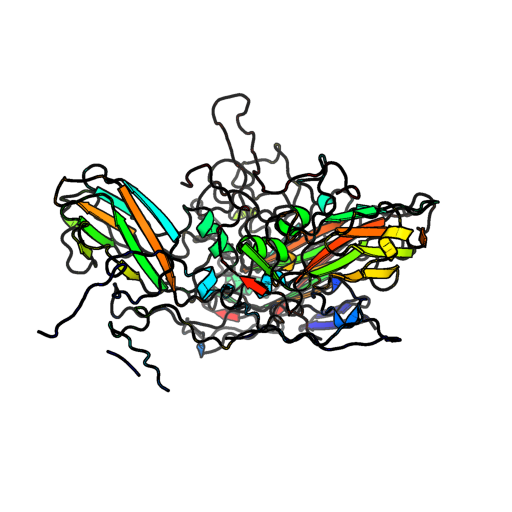A 1
ATOM 3145 C C . THR B 2 133 ? 278.647 199.799 367.632 1.00 12.81 133 THR B C 1
ATOM 3146 O O . THR B 2 133 ? 278.570 200.805 368.338 1.00 12.29 133 THR B O 1
ATOM 3150 N N . PRO B 2 134 ? 277.690 199.487 366.770 1.00 13.55 134 PRO B N 1
ATOM 3151 C CA . PRO B 2 134 ? 276.566 200.384 366.548 1.00 9.33 134 PRO B CA 1
ATOM 3152 C C . PRO B 2 134 ? 275.693 200.479 367.784 1.00 10.86 134 PRO B C 1
ATOM 3153 O O . PRO B 2 134 ? 275.823 199.661 368.704 1.00 9.28 134 PRO B O 1
ATOM 3157 N N . PRO B 2 135 ? 274.807 201.472 367.857 1.00 13.09 135 PRO B N 1
ATOM 3158 C CA . PRO B 2 135 ? 273.958 201.611 369.041 1.00 12.17 135 PRO B CA 1
ATOM 3159 C C . PRO B 2 135 ? 273.094 200.386 369.286 1.00 14.56 135 PRO B C 1
ATOM 3160 O O . PRO B 2 135 ? 272.654 199.706 368.360 1.00 17.41 135 PRO B O 1
ATOM 3164 N N . GLY B 2 136 ? 272.858 200.109 370.562 1.00 21.71 136 GLY B N 1
ATOM 3165 C CA . GLY B 2 136 ? 272.077 198.969 370.965 1.00 19.24 136 GLY B CA 1
ATOM 3166 C C . GLY B 2 136 ? 272.866 197.701 371.152 1.00 20.41 136 GLY B C 1
ATOM 3167 O O . GLY B 2 136 ? 272.305 196.705 371.617 1.00 31.11 136 GLY B O 1
ATOM 3168 N N . GLY B 2 137 ? 274.144 197.702 370.802 1.00 21.34 137 GLY B N 1
ATOM 3169 C CA . GLY B 2 137 ? 274.983 196.539 370.956 1.00 19.32 137 GLY B CA 1
ATOM 3170 C C . GLY B 2 137 ? 275.822 196.604 372.214 1.00 22.98 137 GLY B C 1
ATOM 3171 O O . GLY B 2 137 ? 275.969 197.639 372.853 1.00 30.46 137 GLY B O 1
ATOM 3172 N N . LYS B 2 138 ? 276.378 195.456 372.560 1.00 21.90 138 LYS B N 1
ATOM 3173 C CA . LYS B 2 138 ? 277.203 195.317 373.742 1.00 15.12 138 LYS B CA 1
ATOM 3174 C C . LYS B 2 138 ? 278.652 195.577 373.368 1.00 19.16 138 LYS B C 1
ATOM 3175 O O . LYS B 2 138 ? 279.095 195.196 372.283 1.00 26.77 138 LYS B O 1
ATOM 3181 N N . LEU B 2 139 ? 279.378 196.250 374.253 1.00 16.33 139 LEU B N 1
ATOM 3182 C CA . LEU B 2 139 ? 280.806 196.439 374.047 1.00 14.74 139 LEU B CA 1
ATOM 3183 C C . LEU B 2 139 ? 281.476 195.077 373.881 1.00 20.01 139 LEU B C 1
ATOM 3184 O O . LEU B 2 139 ? 281.317 194.205 374.743 1.00 21.89 139 LEU B O 1
ATOM 3189 N N . PRO B 2 140 ? 282.218 194.855 372.792 1.00 21.69 140 PRO B N 1
ATOM 3190 C CA . PRO B 2 140 ? 282.509 193.471 372.370 1.00 24.96 140 PRO B CA 1
ATOM 3191 C C . PRO B 2 140 ? 283.292 192.614 373.353 1.00 27.62 140 PRO B C 1
ATOM 3192 O O . PRO B 2 140 ? 282.851 191.507 373.667 1.00 35.02 140 PRO B O 1
ATOM 3196 N N . GLU B 2 141 ? 284.421 193.082 373.862 1.00 22.44 141 GLU B N 1
ATOM 3197 C CA . GLU B 2 141 ? 285.312 192.271 374.697 1.00 32.44 141 GLU B CA 1
ATOM 3198 C C . GLU B 2 141 ? 285.841 191.028 373.986 1.00 26.57 141 GLU B C 1
ATOM 3199 O O . GLU B 2 141 ? 286.329 190.106 374.637 1.00 44.81 141 GLU B O 1
ATOM 3205 N N . ASP B 2 142 ? 285.771 190.984 372.662 1.00 27.65 142 ASP B N 1
ATOM 3206 C CA . ASP B 2 142 ? 286.494 190.003 371.868 1.00 21.09 142 ASP B CA 1
ATOM 3207 C C . ASP B 2 142 ? 286.655 190.589 370.476 1.00 22.12 142 ASP B C 1
ATOM 3208 O O . ASP B 2 142 ? 285.779 191.309 369.998 1.00 21.40 142 ASP B O 1
ATOM 3213 N N . ARG B 2 143 ? 287.770 190.270 369.819 1.00 20.11 143 ARG B N 1
ATOM 3214 C CA . ARG B 2 143 ? 287.962 190.808 368.480 1.00 11.02 143 ARG B CA 1
ATOM 3215 C C . ARG B 2 143 ? 287.045 190.142 367.468 1.00 15.23 143 ARG B C 1
ATOM 3216 O O . ARG B 2 143 ? 286.749 190.746 366.438 1.00 24.37 143 ARG B O 1
ATOM 3224 N N . LYS B 2 144 ? 286.554 188.936 367.749 1.00 16.10 144 LYS B N 1
ATOM 3225 C CA . LYS B 2 144 ? 285.553 188.332 366.877 1.00 17.31 144 LYS B CA 1
ATOM 3226 C C . LYS B 2 144 ? 284.234 189.079 366.958 1.00 19.84 144 LYS B C 1
ATOM 3227 O O . LYS B 2 144 ? 283.496 189.158 365.974 1.00 23.83 144 LYS B O 1
ATOM 3233 N N . GLN B 2 145 ? 283.891 189.572 368.141 1.00 21.43 145 GLN B N 1
ATOM 3234 C CA . GLN B 2 145 ? 282.651 190.306 368.316 1.00 12.40 145 GLN B CA 1
ATOM 3235 C C . GLN B 2 145 ? 282.783 191.751 367.873 1.00 11.36 145 GLN B C 1
ATOM 3236 O O . GLN B 2 145 ? 281.792 192.362 367.468 1.00 16.53 145 GLN B O 1
ATOM 3242 N N . ALA B 2 146 ? 283.994 192.299 367.924 1.00 16.43 146 ALA B N 1
ATOM 3243 C CA . ALA B 2 146 ? 284.224 193.676 367.516 1.00 10.30 146 ALA B CA 1
ATOM 3244 C C . ALA B 2 146 ? 284.218 193.825 366.005 1.00 11.09 146 ALA B C 1
ATOM 3245 O O . ALA B 2 146 ? 283.689 194.806 365.476 1.00 15.86 146 ALA B O 1
ATOM 3247 N N . MET B 2 147 ? 284.801 192.867 365.296 1.00 11.26 147 MET B N 1
ATOM 3248 C CA . MET B 2 147 ? 284.827 192.897 363.844 1.00 11.36 147 MET B CA 1
ATOM 3249 C C . MET B 2 147 ? 283.455 192.744 363.209 1.00 16.85 147 MET B C 1
ATOM 3250 O O . MET B 2 147 ? 283.340 192.905 361.993 1.00 22.95 147 MET B O 1
ATOM 3255 N N . LEU B 2 148 ? 282.425 192.393 363.967 1.00 13.81 148 LEU B N 1
ATOM 3256 C CA . LEU B 2 148 ? 281.114 192.256 363.354 1.00 9.45 148 LEU B CA 1
ATOM 3257 C C . LEU B 2 148 ? 280.398 193.583 363.177 1.00 10.12 148 LEU B C 1
ATOM 3258 O O . LEU B 2 148 ? 279.342 193.613 362.546 1.00 29.88 148 LEU B O 1
ATOM 3263 N N . GLY B 2 149 ? 280.949 194.676 363.694 1.00 5.83 149 GLY B N 1
ATOM 3264 C CA . GLY B 2 149 ? 280.412 195.995 363.464 1.00 9.65 149 GLY B CA 1
ATOM 3265 C C . GLY B 2 149 ? 281.183 196.744 362.396 1.00 9.90 149 GLY B C 1
ATOM 3266 O O . GLY B 2 149 ? 281.975 196.179 361.642 1.00 15.03 149 GLY B O 1
ATOM 3267 N N . VAL B 2 150 ? 280.928 198.047 362.329 1.00 7.10 150 VAL B N 1
ATOM 3268 C CA . VAL B 2 150 ? 281.707 198.901 361.446 1.00 7.93 150 VAL B CA 1
ATOM 3269 C C . VAL B 2 150 ? 283.151 198.871 361.905 1.00 9.41 150 VAL B C 1
ATOM 3270 O O . VAL B 2 150 ? 283.451 199.140 363.071 1.00 20.28 150 VAL B O 1
ATOM 3274 N N . HIS B 2 151 ? 284.058 198.532 361.000 1.00 9.63 151 HIS B N 1
ATOM 3275 C CA . HIS B 2 151 ? 285.447 198.479 361.403 1.00 11.65 151 HIS B CA 1
ATOM 3276 C C . HIS B 2 151 ? 286.340 198.746 360.208 1.00 10.12 151 HIS B C 1
ATOM 3277 O O . HIS B 2 151 ? 285.955 198.554 359.057 1.00 17.87 151 HIS B O 1
ATOM 3284 N N . ILE B 2 152 ? 287.537 199.224 360.511 1.00 12.38 152 ILE B N 1
ATOM 3285 C CA . ILE B 2 152 ? 288.617 199.349 359.551 1.00 11.77 152 ILE B CA 1
ATOM 3286 C C . ILE B 2 152 ? 289.793 198.561 360.091 1.00 12.01 152 ILE B C 1
ATOM 3287 O O . ILE B 2 152 ? 289.859 198.224 361.270 1.00 24.65 152 ILE B O 1
ATOM 3292 N N . ILE B 2 153 ? 290.729 198.271 359.208 1.00 12.19 153 ILE B N 1
ATOM 3293 C CA . ILE B 2 153 ? 292.001 197.677 359.579 1.00 15.20 153 ILE B CA 1
ATOM 3294 C C . ILE B 2 153 ? 293.080 198.564 358.999 1.00 18.62 153 ILE B C 1
ATOM 3295 O O . ILE B 2 153 ? 293.156 198.722 357.778 1.00 25.48 153 ILE B O 1
ATOM 3300 N N . TRP B 2 154 ? 293.899 199.161 359.855 1.00 15.62 154 TRP B N 1
ATOM 3301 C CA . TRP B 2 154 ? 294.923 200.068 359.367 1.00 19.75 154 TRP B CA 1
ATOM 3302 C C . TRP B 2 154 ? 296.303 199.449 359.489 1.00 27.06 154 TRP B C 1
ATOM 3303 O O . TRP B 2 154 ? 296.754 199.120 360.589 1.00 29.26 154 TRP B O 1
ATOM 3314 N N . ASP B 2 155 ? 296.937 199.259 358.337 1.00 20.83 155 ASP B N 1
ATOM 3315 C CA . ASP B 2 155 ? 298.349 198.935 358.263 1.00 17.53 155 ASP B CA 1
ATOM 3316 C C . ASP B 2 155 ? 299.163 200.140 358.703 1.00 19.47 155 ASP B C 1
ATOM 3317 O O . ASP B 2 155 ? 298.789 201.285 358.454 1.00 29.07 155 ASP B O 1
ATOM 3322 N N . LEU B 2 156 ? 300.280 199.883 359.364 1.00 23.80 156 LEU B N 1
ATOM 3323 C CA . LEU B 2 156 ? 301.098 200.940 359.942 1.00 24.24 156 LEU B CA 1
ATOM 3324 C C . LEU B 2 156 ? 302.458 200.974 359.257 1.00 31.10 156 LEU B C 1
ATOM 3325 O O . LEU B 2 156 ? 303.283 200.077 359.457 1.00 30.74 156 LEU B O 1
ATOM 3330 N N . GLY B 2 157 ? 302.677 201.997 358.436 1.00 37.49 157 GLY B N 1
ATOM 3331 C CA . GLY B 2 157 ? 303.997 202.398 357.983 1.00 28.84 157 GLY B CA 1
ATOM 3332 C C . GLY B 2 157 ? 303.861 203.509 356.969 1.00 34.89 157 GLY B C 1
ATOM 3333 O O . GLY B 2 157 ? 302.797 203.644 356.386 1.00 46.03 157 GLY B O 1
ATOM 3334 N N . LEU B 2 158 ? 304.871 204.350 356.786 1.00 38.54 158 LEU B N 1
ATOM 3335 C CA . LEU B 2 158 ? 304.988 205.208 355.608 1.00 34.45 158 LEU B CA 1
ATOM 3336 C C . LEU B 2 158 ? 303.859 206.236 355.462 1.00 32.77 158 LEU B C 1
ATOM 3337 O O . LEU B 2 158 ? 303.989 207.205 354.711 1.00 34.97 158 LEU B O 1
ATOM 3342 N N . GLN B 2 159 ? 302.757 206.044 356.179 1.00 39.57 159 GLN B N 1
ATOM 3343 C CA . GLN B 2 159 ? 301.730 207.050 356.421 1.00 38.13 159 GLN B CA 1
ATOM 3344 C C . GLN B 2 159 ? 301.425 206.955 357.903 1.00 41.85 159 GLN B C 1
ATOM 3345 O O . GLN B 2 159 ? 301.298 205.853 358.444 1.00 40.13 159 GLN B O 1
ATOM 3351 N N . SER B 2 160 ? 301.335 208.104 358.565 1.00 42.48 160 SER B N 1
ATOM 3352 C CA . SER B 2 160 ? 301.228 208.090 360.018 1.00 32.72 160 SER B CA 1
ATOM 3353 C C . SER B 2 160 ? 299.886 207.545 360.475 1.00 32.63 160 SER B C 1
ATOM 3354 O O . SER B 2 160 ? 299.825 206.702 361.377 1.00 23.33 160 SER B O 1
ATOM 3357 N N . SER B 2 161 ? 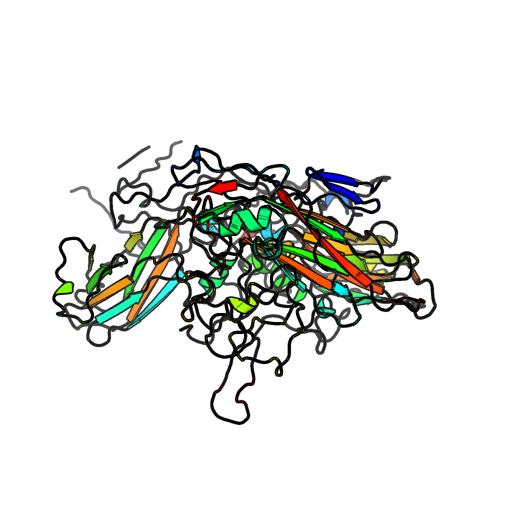298.809 207.995 359.848 1.00 30.80 161 SER B N 1
ATOM 3358 C CA . SER B 2 161 ? 297.499 208.002 360.463 1.00 19.26 161 SER B CA 1
ATOM 3359 C C . SER B 2 161 ? 296.514 207.159 359.674 1.00 22.35 161 SER B C 1
ATOM 3360 O O . SER B 2 161 ? 296.735 206.822 358.512 1.00 33.27 161 SER B O 1
ATOM 3363 N N . CYS B 2 162 ? 295.419 206.815 360.337 1.00 22.98 162 CYS B N 1
ATOM 3364 C CA . CYS B 2 162 ? 294.282 206.222 359.667 1.00 20.89 162 CYS B CA 1
ATOM 3365 C C . CYS B 2 162 ? 293.014 206.707 360.342 1.00 17.31 162 CYS B C 1
ATOM 3366 O O . CYS B 2 162 ? 293.019 207.065 361.519 1.00 20.72 162 CYS B O 1
ATOM 3369 N N . THR B 2 163 ? 291.925 206.700 359.587 1.00 15.15 163 THR B N 1
ATOM 3370 C CA . THR B 2 163 ? 290.673 207.303 360.011 1.00 18.16 163 THR B CA 1
ATOM 3371 C C . THR B 2 163 ? 289.547 206.293 359.915 1.00 16.54 163 THR B C 1
ATOM 3372 O O . THR B 2 163 ? 289.203 205.855 358.818 1.00 31.16 163 THR B O 1
ATOM 3376 N N . ILE B 2 164 ? 288.944 205.951 361.037 1.00 12.39 164 ILE B N 1
ATOM 3377 C CA . ILE B 2 164 ? 287.642 205.302 361.001 1.00 11.62 164 ILE B CA 1
ATOM 3378 C C . ILE B 2 164 ? 286.583 206.390 360.966 1.00 14.11 164 ILE B C 1
ATOM 3379 O O . ILE B 2 164 ? 286.653 207.370 361.714 1.00 19.38 164 ILE B O 1
ATOM 3384 N N . VAL B 2 165 ? 285.633 206.253 360.066 1.00 11.52 165 VAL B N 1
ATOM 3385 C CA . VAL B 2 165 ? 284.436 207.071 360.115 1.00 13.35 165 VAL B CA 1
ATOM 3386 C C . VAL B 2 165 ? 283.431 206.338 360.978 1.00 15.75 165 VAL B C 1
ATOM 3387 O O . VAL B 2 165 ? 283.151 205.159 360.750 1.00 23.87 165 VAL B O 1
ATOM 3391 N N . VAL B 2 166 ? 282.925 207.016 361.996 1.00 14.58 166 VAL B N 1
ATOM 3392 C CA . VAL B 2 166 ? 281.801 206.490 362.749 1.00 9.24 166 VAL B CA 1
ATOM 3393 C C . VAL B 2 166 ? 280.570 206.962 361.995 1.00 10.88 166 VAL B C 1
ATOM 3394 O O . VAL B 2 166 ? 280.219 208.142 362.069 1.00 15.10 166 VAL B O 1
ATOM 3398 N N . PRO B 2 167 ? 279.893 206.094 361.258 1.00 9.70 167 PRO B N 1
ATOM 3399 C CA . PRO B 2 167 ? 278.769 206.544 360.446 1.00 6.12 167 PRO B CA 1
ATOM 3400 C C . PRO B 2 167 ? 277.550 206.787 361.312 1.00 7.33 167 PRO B C 1
ATOM 3401 O O . PRO B 2 167 ? 277.453 206.319 362.444 1.00 12.50 167 PRO B O 1
ATOM 3405 N N . TRP B 2 168 ? 276.608 207.536 360.764 1.00 7.12 168 TRP B N 1
ATOM 3406 C CA . TRP B 2 168 ? 275.392 207.804 361.511 1.00 6.18 168 TRP B CA 1
ATOM 3407 C C . TRP B 2 168 ? 274.506 206.577 361.414 1.00 6.40 168 TRP B C 1
ATOM 3408 O O . TRP B 2 168 ? 274.038 206.217 360.332 1.00 6.13 168 TRP B O 1
ATOM 3419 N N . ILE B 2 169 ? 274.286 205.933 362.553 1.00 6.30 169 ILE B N 1
ATOM 3420 C CA . ILE B 2 169 ? 273.376 204.812 362.685 1.00 4.08 169 ILE B CA 1
ATOM 3421 C C . ILE B 2 169 ? 272.501 205.141 363.876 1.00 8.43 169 ILE B C 1
ATOM 3422 O O . ILE B 2 169 ? 272.985 205.176 365.012 1.00 22.16 169 ILE B O 1
ATOM 3427 N N . SER B 2 170 ? 271.228 205.402 363.629 1.00 9.86 170 SER B N 1
ATOM 3428 C CA . SER B 2 170 ? 270.338 205.800 364.703 1.00 9.08 170 SER B CA 1
ATOM 3429 C C . SER B 2 170 ? 268.924 205.389 364.353 1.00 12.60 170 SER B C 1
ATOM 3430 O O . SER B 2 170 ? 268.525 205.457 363.191 1.00 21.74 170 SER B O 1
ATOM 3433 N N . SER B 2 171 ? 268.164 204.971 365.359 1.00 14.03 171 SER B N 1
ATOM 3434 C CA . SER B 2 171 ? 266.739 204.778 365.142 1.00 12.37 171 SER B CA 1
ATOM 3435 C C . SER B 2 171 ? 266.063 206.113 364.882 1.00 14.12 171 SER B C 1
ATOM 3436 O O . SER B 2 171 ? 265.451 206.320 363.831 1.00 20.51 171 SER B O 1
ATOM 3439 N N . GLY B 2 172 ? 266.209 207.054 365.812 1.00 9.64 172 GLY B N 1
ATOM 3440 C CA . GLY B 2 172 ? 265.664 208.382 365.644 1.00 10.29 172 GLY B CA 1
ATOM 3441 C C . GLY B 2 172 ? 266.583 209.280 364.848 1.00 11.64 172 GLY B C 1
ATOM 3442 O O . GLY B 2 172 ? 267.692 208.915 364.474 1.00 18.02 172 GLY B O 1
ATOM 3443 N N . PHE B 2 173 ? 266.107 210.497 364.603 1.00 13.17 173 PHE B N 1
ATOM 3444 C CA . PHE B 2 173 ? 266.827 211.404 363.723 1.00 6.26 173 PHE B CA 1
ATOM 3445 C C . PHE B 2 173 ? 267.919 212.179 364.433 1.00 8.19 173 PHE B C 1
ATOM 3446 O O . PHE B 2 173 ? 268.785 212.745 363.765 1.00 10.54 173 PHE B O 1
ATOM 3454 N N . TYR B 2 174 ? 267.907 212.209 365.760 1.00 10.65 174 TYR B N 1
ATOM 3455 C CA . TYR B 2 174 ? 268.914 212.914 366.532 1.00 5.62 174 TYR B CA 1
ATOM 3456 C C . TYR B 2 174 ? 269.313 212.081 367.729 1.00 9.51 174 TYR B C 1
ATOM 3457 O O . TYR B 2 174 ? 268.553 211.240 368.210 1.00 15.05 174 TYR B O 1
ATOM 3466 N N . ARG B 2 175 ? 270.528 212.326 368.193 1.00 10.36 175 ARG B N 1
ATOM 3467 C CA . ARG B 2 175 ? 271.100 211.659 369.346 1.00 9.05 175 ARG B CA 1
ATOM 3468 C C . ARG B 2 175 ? 271.350 212.703 370.414 1.00 8.97 175 ARG B C 1
ATOM 3469 O O . ARG B 2 175 ? 271.843 213.788 370.112 1.00 12.36 175 ARG B O 1
ATOM 3477 N N . ARG B 2 176 ? 271.004 212.381 371.650 1.00 14.74 176 ARG B N 1
ATOM 3478 C CA . ARG B 2 176 ? 271.188 213.316 372.746 1.00 9.87 176 ARG B CA 1
ATOM 3479 C C . ARG B 2 176 ? 272.664 213.496 373.055 1.00 14.74 176 ARG B C 1
ATOM 3480 O O . ARG B 2 176 ? 273.431 212.532 373.077 1.00 18.14 176 ARG B O 1
ATOM 3488 N N . THR B 2 177 ? 273.064 214.744 373.287 1.00 13.11 177 THR B N 1
ATOM 3489 C CA . THR B 2 177 ? 274.455 215.013 373.624 1.00 11.20 177 THR B CA 1
ATOM 3490 C C . THR B 2 177 ? 274.836 214.338 374.929 1.00 10.84 177 THR B C 1
ATOM 3491 O O . THR B 2 177 ? 275.950 213.825 375.068 1.00 13.60 177 THR B O 1
ATOM 3495 N N . LYS B 2 178 ? 273.919 214.301 375.886 1.00 12.90 178 LYS B N 1
ATOM 3496 C CA . LYS B 2 178 ? 274.158 213.611 377.142 1.00 13.73 178 LYS B CA 1
ATOM 3497 C C . LYS B 2 178 ? 273.785 212.141 377.015 1.00 14.23 178 LYS B C 1
ATOM 3498 O O . LYS B 2 178 ? 272.714 211.804 376.507 1.00 19.80 178 LYS B O 1
ATOM 3504 N N . ALA B 2 179 ? 274.673 211.275 377.491 1.00 18.49 179 ALA B N 1
ATOM 3505 C CA . ALA B 2 179 ? 274.486 209.835 377.392 1.00 17.75 179 ALA B CA 1
ATOM 3506 C C . ALA B 2 179 ? 273.191 209.383 378.043 1.00 24.08 179 ALA B C 1
ATOM 3507 O O . ALA B 2 179 ? 272.921 209.695 379.205 1.00 28.97 179 ALA B O 1
ATOM 3509 N N . ASP B 2 180 ? 272.395 208.634 377.288 1.00 23.56 180 ASP B N 1
ATOM 3510 C CA . ASP B 2 180 ? 271.289 207.871 377.837 1.00 28.90 180 ASP B CA 1
ATOM 3511 C C . ASP B 2 180 ? 271.212 206.559 377.080 1.00 24.26 180 ASP B C 1
ATOM 3512 O O . ASP B 2 180 ? 271.781 206.419 376.000 1.00 25.48 180 ASP B O 1
ATOM 3517 N N . SER B 2 181 ? 270.500 205.595 377.650 1.00 23.19 181 SER B N 1
ATOM 3518 C CA . SER B 2 181 ? 270.410 204.294 377.011 1.00 19.91 181 SER B CA 1
ATOM 3519 C C . SER B 2 181 ? 269.479 204.289 375.812 1.00 20.00 181 SER B C 1
ATOM 3520 O O . SER B 2 181 ? 269.584 203.395 374.969 1.00 28.49 181 SER B O 1
ATOM 3523 N N . PHE B 2 182 ? 268.583 205.264 375.705 1.00 17.58 182 PHE B N 1
ATOM 3524 C CA . PHE B 2 182 ? 267.648 205.281 374.590 1.00 11.75 182 PHE B CA 1
ATOM 3525 C C . PHE B 2 182 ? 268.334 205.710 373.299 1.00 19.45 182 PHE B C 1
ATOM 3526 O O . PHE B 2 182 ? 268.179 205.062 372.260 1.00 30.74 182 PHE B O 1
ATOM 3534 N N . THR B 2 183 ? 269.086 206.804 373.340 1.00 21.43 183 THR B N 1
ATOM 3535 C CA . THR B 2 183 ? 269.779 207.337 372.176 1.00 15.95 183 THR B CA 1
ATOM 3536 C C . THR B 2 183 ? 271.252 206.958 372.105 1.00 19.24 183 THR B C 1
ATOM 3537 O O . THR B 2 183 ? 271.958 207.491 371.250 1.00 24.59 183 THR B O 1
ATOM 3541 N N . HIS B 2 184 ? 271.741 206.083 372.986 1.00 20.98 184 HIS B N 1
ATOM 3542 C CA . HIS B 2 184 ? 273.180 205.871 373.122 1.00 13.52 184 HIS B CA 1
ATOM 3543 C C . HIS B 2 184 ? 273.811 205.537 371.777 1.00 14.35 184 HIS B C 1
ATOM 3544 O O . HIS B 2 184 ? 273.188 204.923 370.913 1.00 15.99 184 HIS B O 1
ATOM 3551 N N . GLY B 2 185 ? 275.056 205.971 371.598 1.00 19.91 185 GLY B N 1
ATOM 3552 C CA . GLY B 2 185 ? 275.672 205.978 370.288 1.00 14.11 185 GLY B CA 1
ATOM 3553 C C . GLY B 2 185 ? 276.510 204.777 369.918 1.00 18.06 185 GLY B C 1
ATOM 3554 O O . GLY B 2 185 ? 276.773 204.554 368.737 1.00 27.69 185 GLY B O 1
ATOM 3555 N N . GLY B 2 186 ? 276.922 203.990 370.890 1.00 15.94 186 GLY B N 1
ATOM 3556 C CA . GLY B 2 186 ? 277.786 202.860 370.639 1.00 11.53 186 GLY B CA 1
ATOM 3557 C C . GLY B 2 186 ? 279.209 203.127 371.082 1.00 12.08 186 GLY B C 1
ATOM 3558 O O . GLY B 2 186 ? 279.505 204.091 371.787 1.00 18.34 186 GLY B O 1
ATOM 3559 N N . TYR B 2 187 ? 280.102 202.236 370.659 1.00 15.80 187 TYR B N 1
ATOM 3560 C CA . TYR B 2 187 ? 281.474 202.204 371.146 1.00 13.53 187 TYR B CA 1
ATOM 3561 C C . TYR B 2 187 ? 282.455 202.138 369.992 1.00 10.21 187 TYR B C 1
ATOM 3562 O O . TYR B 2 187 ? 282.214 201.447 369.005 1.00 13.38 187 TYR B O 1
ATOM 3571 N N . VAL B 2 188 ? 283.564 202.854 370.125 1.00 7.28 188 VAL B N 1
ATOM 3572 C CA . VAL B 2 188 ? 284.737 202.670 369.279 1.00 9.15 188 VAL B CA 1
ATOM 3573 C C . VAL B 2 188 ? 285.805 201.995 370.124 1.00 11.25 188 VAL B C 1
ATOM 3574 O O . VAL B 2 188 ? 286.106 202.453 371.228 1.00 19.96 188 VAL B O 1
ATOM 3578 N N . SER B 2 189 ? 286.354 200.895 369.625 1.00 5.73 189 SER B N 1
ATOM 3579 C CA . SER B 2 189 ? 287.392 200.173 370.338 1.00 8.36 189 SER B CA 1
ATOM 3580 C C . SER B 2 189 ? 288.556 199.888 369.405 1.00 12.26 189 SER B C 1
ATOM 3581 O O . SER B 2 189 ? 288.387 199.760 368.194 1.00 20.50 189 SER B O 1
ATOM 3584 N N . LEU B 2 190 ? 289.744 199.794 369.987 1.00 13.05 190 LEU B N 1
ATOM 3585 C CA . LEU B 2 190 ? 290.972 199.550 369.249 1.00 11.22 190 LEU B CA 1
ATOM 3586 C C . LEU B 2 190 ? 291.509 198.177 369.621 1.00 10.83 190 LEU B C 1
ATOM 3587 O O . LEU B 2 190 ? 291.551 197.820 370.799 1.00 14.68 190 LEU B O 1
ATOM 3592 N N . TRP B 2 191 ? 291.898 197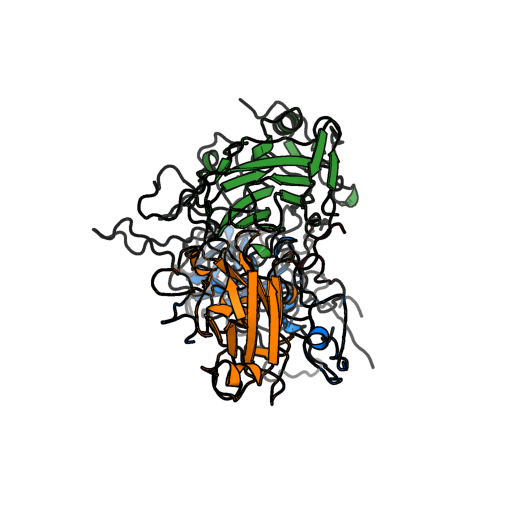.409 368.611 1.00 11.69 191 TRP B N 1
ATOM 3593 C CA . TRP B 2 191 ? 292.351 196.038 368.770 1.00 11.80 191 TRP B CA 1
ATOM 3594 C C . TRP B 2 191 ? 293.648 195.853 368.003 1.00 14.26 191 TRP B C 1
ATOM 3595 O O . TRP B 2 191 ? 293.979 196.634 367.113 1.00 18.33 191 TRP B O 1
ATOM 3606 N N . TYR B 2 192 ? 294.384 194.807 368.348 1.00 13.20 192 TYR B N 1
ATOM 3607 C CA . TYR B 2 192 ? 295.486 194.368 367.506 1.00 11.74 192 TYR B CA 1
ATOM 3608 C C . TYR B 2 192 ? 294.933 193.479 366.404 1.00 14.32 192 TYR B C 1
ATOM 3609 O O . TYR B 2 192 ? 294.264 192.482 366.682 1.00 16.62 192 TYR B O 1
ATOM 3618 N N . GLN B 2 193 ? 295.195 193.844 365.156 1.00 11.72 193 GLN B N 1
ATOM 3619 C CA . GLN B 2 193 ? 294.848 192.960 364.056 1.00 11.64 193 GLN B CA 1
ATOM 3620 C C . GLN B 2 193 ? 295.857 191.827 363.965 1.00 15.96 193 GLN B C 1
ATOM 3621 O O . GLN B 2 193 ? 295.503 190.653 364.093 1.00 22.43 193 GLN B O 1
ATOM 3627 N N . THR B 2 194 ? 297.123 192.158 363.734 1.00 11.55 194 THR B N 1
ATOM 3628 C CA . THR B 2 194 ? 298.158 191.164 363.957 1.00 13.67 194 THR B CA 1
ATOM 3629 C C . THR B 2 194 ? 298.902 191.479 365.245 1.00 13.07 194 THR B C 1
ATOM 3630 O O . THR B 2 194 ? 298.589 190.923 366.300 1.00 14.20 194 THR B O 1
ATOM 3634 N N . ALA B 2 195 ? 299.845 192.409 365.179 1.00 10.18 195 ALA B N 1
ATOM 3635 C CA . ALA B 2 195 ? 300.632 192.791 366.340 1.00 10.12 195 ALA B CA 1
ATOM 3636 C C . ALA B 2 195 ? 301.280 194.128 366.053 1.00 10.29 195 ALA B C 1
ATOM 3637 O O . ALA B 2 195 ? 301.377 194.549 364.903 1.00 15.46 195 ALA B O 1
ATOM 3639 N N . PHE B 2 196 ? 301.727 194.788 367.110 1.00 11.85 196 PHE B N 1
ATOM 3640 C CA . PHE B 2 196 ? 302.674 195.882 366.979 1.00 9.87 196 PHE B CA 1
ATOM 3641 C C . PHE B 2 196 ? 304.071 195.308 367.144 1.00 11.05 196 PHE B C 1
ATOM 3642 O O . PHE B 2 196 ? 304.414 194.820 368.218 1.00 11.92 196 PHE B O 1
ATOM 3650 N N . VAL B 2 197 ? 304.875 195.356 366.095 1.00 10.50 197 VAL B N 1
ATOM 3651 C CA . VAL B 2 197 ? 306.199 194.748 366.131 1.00 11.43 197 VAL B CA 1
ATOM 3652 C C . VAL B 2 197 ? 307.235 195.864 366.062 1.00 13.96 197 VAL B C 1
ATOM 3653 O O . VAL B 2 197 ? 307.292 196.586 365.062 1.00 17.81 197 VAL B O 1
ATOM 3657 N N . PRO B 2 198 ? 308.047 196.055 367.095 1.00 16.31 198 PRO B N 1
ATOM 3658 C CA . PRO B 2 198 ? 309.125 197.035 367.024 1.00 13.45 198 PRO B CA 1
ATOM 3659 C C . PRO B 2 198 ? 310.396 196.401 366.491 1.00 16.68 198 PRO B C 1
ATOM 3660 O O . PRO B 2 198 ? 310.451 195.180 366.288 1.00 21.64 198 PRO B O 1
ATOM 3664 N N . PRO B 2 199 ? 311.448 197.190 366.254 1.00 17.65 199 PRO B N 1
ATOM 3665 C CA . PRO B 2 199 ? 312.716 196.594 365.817 1.00 15.21 199 PRO B CA 1
ATOM 3666 C C . PRO B 2 199 ? 313.457 195.843 366.908 1.00 16.53 199 PRO B C 1
ATOM 3667 O O . PRO B 2 199 ? 314.332 195.034 366.585 1.00 20.25 199 PRO B O 1
ATOM 3671 N N . VAL B 2 200 ? 313.156 196.093 368.179 1.00 18.26 200 VAL B N 1
ATOM 3672 C CA . VAL B 2 200 ? 313.803 195.426 369.299 1.00 20.82 200 VAL B CA 1
ATOM 3673 C C . VAL B 2 200 ? 312.712 194.896 370.219 1.00 24.07 200 VAL B C 1
ATOM 3674 O O . VAL B 2 200 ? 311.625 195.471 370.308 1.00 24.27 200 VAL B O 1
ATOM 3678 N N . SER B 2 201 ? 313.014 193.796 370.916 1.00 21.14 201 SER B N 1
ATOM 3679 C CA . SER B 2 201 ? 311.991 193.028 371.621 1.00 22.33 201 SER B CA 1
ATOM 3680 C C . SER B 2 201 ? 311.162 193.888 372.570 1.00 31.62 201 SER B C 1
ATOM 3681 O O . SER B 2 201 ? 309.928 193.883 372.512 1.00 40.67 201 SER B O 1
ATOM 3684 N N . GLY B 2 202 ? 311.812 194.617 373.459 1.00 23.48 202 GLY B N 1
ATOM 3685 C CA . GLY B 2 202 ? 311.019 195.386 374.390 1.00 23.28 202 GLY B CA 1
ATOM 3686 C C . GLY B 2 202 ? 310.447 196.672 373.850 1.00 25.67 202 GLY B C 1
ATOM 3687 O O . GLY B 2 202 ? 309.882 197.454 374.616 1.00 33.65 202 GLY B O 1
ATOM 3688 N N . GLY B 2 203 ? 310.574 196.915 372.550 1.00 24.46 203 GLY B N 1
ATOM 3689 C CA . GLY B 2 203 ? 310.190 198.195 371.996 1.00 23.69 203 GLY B CA 1
ATOM 3690 C C . GLY B 2 203 ? 308.710 198.471 372.142 1.00 25.98 203 GLY B C 1
ATOM 3691 O O . GLY B 2 203 ? 307.886 197.575 372.313 1.00 33.25 203 GLY B O 1
ATOM 3692 N N . THR B 2 204 ? 308.374 199.752 372.062 1.00 24.29 204 THR B N 1
ATOM 3693 C CA . THR B 2 204 ? 307.032 200.207 372.363 1.00 26.10 204 THR B CA 1
ATOM 3694 C C . THR B 2 204 ? 306.641 201.293 371.375 1.00 28.86 204 THR B C 1
ATOM 3695 O O . THR B 2 204 ? 307.466 201.797 370.614 1.00 44.05 204 THR B O 1
ATOM 3699 N N . GLY B 2 205 ? 305.365 201.652 371.386 1.00 17.21 205 GLY B N 1
ATOM 3700 C CA . GLY B 2 205 ? 304.882 202.693 370.503 1.00 13.22 205 GLY B CA 1
ATOM 3701 C C . GLY B 2 205 ? 303.751 203.441 371.165 1.00 15.15 205 GLY B C 1
ATOM 3702 O O . GLY B 2 205 ? 303.119 202.951 372.100 1.00 20.01 205 GLY B O 1
ATOM 3703 N N . SER B 2 206 ? 303.516 204.649 370.678 1.00 14.07 206 SER B N 1
ATOM 3704 C CA . SER B 2 206 ? 302.496 205.529 371.220 1.00 10.22 206 SER B CA 1
ATOM 3705 C C . SER B 2 206 ? 301.447 205.794 370.159 1.00 17.03 206 SER B C 1
ATOM 3706 O O . SER B 2 206 ? 301.777 206.004 368.992 1.00 18.61 206 SER B O 1
ATOM 3709 N N . ILE B 2 207 ? 300.186 205.779 370.570 1.00 15.07 207 ILE B N 1
ATOM 3710 C CA . ILE B 2 207 ? 299.065 206.066 369.689 1.00 10.65 207 ILE B CA 1
ATOM 3711 C C . ILE B 2 207 ? 298.337 207.294 370.207 1.00 15.21 207 ILE B C 1
ATOM 3712 O O . ILE B 2 207 ? 297.963 207.351 371.382 1.00 19.32 207 ILE B O 1
ATOM 3717 N N . LEU B 2 208 ? 298.150 208.272 369.332 1.00 10.61 208 LEU B N 1
ATOM 3718 C CA . LEU B 2 208 ? 297.297 209.417 369.589 1.00 9.88 208 LEU B CA 1
ATOM 3719 C C . LEU B 2 208 ? 295.979 209.237 368.849 1.00 13.73 208 LEU B C 1
ATOM 3720 O O . LEU B 2 208 ? 295.820 208.334 368.032 1.00 13.67 208 LEU B O 1
ATOM 3725 N N . ALA B 2 209 ? 295.036 210.133 369.112 1.00 14.58 209 ALA B N 1
ATOM 3726 C CA . ALA B 2 209 ? 293.741 210.065 368.452 1.00 9.86 209 ALA B CA 1
ATOM 3727 C C . ALA B 2 209 ? 293.165 211.464 368.339 1.00 10.95 209 ALA B C 1
ATOM 3728 O O . ALA B 2 209 ? 293.291 212.261 369.265 1.00 16.62 209 ALA B O 1
ATOM 3730 N N . THR B 2 210 ? 292.530 211.750 367.209 1.00 9.66 210 THR B N 1
ATOM 3731 C CA . THR B 2 210 ? 291.835 213.009 366.997 1.00 12.32 210 THR B CA 1
ATOM 3732 C C . THR B 2 210 ? 290.414 212.724 366.542 1.00 11.65 210 THR B C 1
ATOM 3733 O O . THR B 2 210 ? 290.125 211.673 365.977 1.00 19.00 210 THR B O 1
ATOM 3737 N N . CYS B 2 211 ? 289.522 213.671 366.795 1.00 8.52 211 CYS B N 1
ATOM 3738 C CA . CYS B 2 211 ? 288.145 213.558 366.344 1.00 11.88 211 CYS B CA 1
ATOM 3739 C C . CYS B 2 211 ? 287.713 214.853 365.684 1.00 11.99 211 CYS B C 1
ATOM 3740 O O . CYS B 2 211 ? 288.109 215.939 366.110 1.00 14.63 211 CYS B O 1
ATOM 3743 N N . SER B 2 212 ? 286.909 214.730 364.634 1.00 9.81 212 SER B N 1
ATOM 3744 C CA . SER B 2 212 ? 286.245 215.868 364.024 1.00 10.43 212 SER B CA 1
ATOM 3745 C C . SER B 2 212 ? 284.877 215.428 363.539 1.00 11.79 212 SER B C 1
ATOM 3746 O O . SER B 2 212 ? 284.566 214.240 363.472 1.00 21.53 212 SER B O 1
ATOM 3749 N N . ALA B 2 213 ? 284.044 216.409 363.229 1.00 13.45 213 ALA B N 1
ATOM 3750 C CA . ALA B 2 213 ? 282.743 216.145 362.648 1.00 10.90 213 ALA B CA 1
ATOM 3751 C C . ALA B 2 213 ? 282.860 215.973 361.142 1.00 12.35 213 ALA B C 1
ATOM 3752 O O . ALA B 2 213 ? 283.706 216.588 360.490 1.00 15.39 213 ALA B O 1
ATOM 3754 N N . CYS B 2 214 ? 282.010 215.121 360.588 1.00 13.38 214 CYS B N 1
ATOM 3755 C CA . CYS B 2 214 ? 281.883 215.049 359.145 1.00 11.54 214 CYS B CA 1
ATOM 3756 C C . CYS B 2 214 ? 281.052 216.226 358.658 1.00 12.41 214 CYS B C 1
ATOM 3757 O O . CYS B 2 214 ? 280.509 216.988 359.454 1.00 14.97 214 CYS B O 1
ATOM 3760 N N . PRO B 2 215 ? 280.930 216.415 357.344 1.00 23.53 215 PRO B N 1
ATOM 3761 C CA . PRO B 2 215 ? 280.121 217.538 356.852 1.00 19.54 215 PRO B CA 1
ATOM 3762 C C . PRO B 2 215 ? 278.631 217.397 357.107 1.00 14.63 215 PRO B C 1
ATOM 3763 O O . PRO B 2 215 ? 277.940 218.418 357.155 1.00 21.99 215 PRO B O 1
ATOM 3767 N N . ASP B 2 216 ? 278.112 216.185 357.282 1.00 14.37 216 ASP B N 1
ATOM 3768 C CA . ASP B 2 216 ? 276.690 216.000 357.538 1.00 13.86 216 ASP B CA 1
ATOM 3769 C C . ASP B 2 216 ? 276.301 216.232 358.991 1.00 13.28 216 ASP B C 1
ATOM 3770 O O . ASP B 2 216 ? 275.111 216.171 359.307 1.00 22.48 216 ASP B O 1
ATOM 3775 N N . MET B 2 217 ? 277.265 216.463 359.873 1.00 12.08 217 MET B N 1
ATOM 3776 C CA . MET B 2 217 ? 276.977 216.705 361.278 1.00 9.96 217 MET B CA 1
ATOM 3777 C C . MET B 2 217 ? 276.109 217.943 361.460 1.00 11.99 217 MET B C 1
ATOM 3778 O O . MET B 2 217 ? 276.329 218.976 360.827 1.00 16.88 217 MET B O 1
ATOM 3783 N N . SER B 2 218 ? 275.122 217.834 362.343 1.00 9.78 218 SER B N 1
ATOM 3784 C CA . SER B 2 218 ? 274.235 218.943 362.650 1.00 11.49 218 SER B CA 1
ATOM 3785 C C . SER B 2 218 ? 273.849 218.886 364.120 1.00 10.11 218 SER B C 1
ATOM 3786 O O . SER B 2 218 ? 273.783 217.814 364.718 1.00 15.97 218 SER B O 1
ATOM 3789 N N . VAL B 2 219 ? 273.610 220.062 364.696 1.00 9.45 219 VAL B N 1
ATOM 3790 C CA . VAL B 2 219 ? 273.260 220.226 366.099 1.00 6.76 219 VAL B CA 1
ATOM 3791 C C . VAL B 2 219 ? 271.988 221.053 366.188 1.00 8.54 219 VAL B C 1
ATOM 3792 O O . VAL B 2 219 ? 271.609 221.751 365.248 1.00 13.08 219 VAL B O 1
ATOM 3796 N N . ARG B 2 220 ? 271.326 220.980 367.339 1.00 7.96 220 ARG B N 1
ATOM 3797 C CA . ARG B 2 220 ? 270.186 221.854 367.570 1.00 10.75 220 ARG B CA 1
ATOM 3798 C C . ARG B 2 220 ? 269.933 221.989 369.065 1.00 13.14 220 ARG B C 1
ATOM 3799 O O . ARG B 2 220 ? 270.413 221.188 369.867 1.00 11.49 220 ARG B O 1
ATOM 3807 N N . MET B 2 221 ? 269.144 223.010 369.414 1.00 13.99 221 MET B N 1
ATOM 3808 C CA . MET B 2 221 ? 268.765 223.381 370.785 1.00 8.78 221 MET B CA 1
ATOM 3809 C C . MET B 2 221 ? 269.983 223.798 371.618 1.00 11.30 221 MET B C 1
ATOM 3810 O O . MET B 2 221 ? 270.463 223.086 372.495 1.00 9.18 221 MET B O 1
ATOM 3815 N N . LEU B 2 222 ? 270.468 224.995 371.298 1.00 14.65 222 LEU B N 1
ATOM 3816 C CA . LEU B 2 222 ? 271.535 225.622 372.064 1.00 11.84 222 LEU B CA 1
ATOM 3817 C C . LEU B 2 222 ? 271.159 225.724 373.538 1.00 12.66 222 LEU B C 1
ATOM 3818 O O . LEU B 2 222 ? 270.073 226.190 373.887 1.00 15.91 222 LEU B O 1
ATOM 3823 N N . ARG B 2 223 ? 272.064 225.272 374.403 1.00 10.30 223 ARG B N 1
ATOM 3824 C CA . ARG B 2 223 ? 271.848 225.242 375.840 1.00 9.42 223 ARG B CA 1
ATOM 3825 C C . ARG B 2 223 ? 273.142 225.673 376.509 1.00 17.73 223 ARG B C 1
ATOM 3826 O O . ARG B 2 223 ? 274.125 225.996 375.840 1.00 19.27 223 ARG B O 1
ATOM 3834 N N . ASP B 2 224 ? 273.143 225.719 377.836 1.00 21.51 224 ASP B N 1
ATOM 3835 C CA . ASP B 2 224 ? 274.394 225.935 378.544 1.00 21.69 224 ASP B CA 1
ATOM 3836 C C . ASP B 2 224 ? 275.283 224.706 378.457 1.00 32.15 224 ASP B C 1
ATOM 3837 O O . ASP B 2 224 ? 274.810 223.569 378.494 1.00 33.50 224 ASP B O 1
ATOM 3842 N N . SER B 2 225 ? 276.562 224.940 378.350 1.00 27.63 225 SER B N 1
ATOM 3843 C CA . SER B 2 225 ? 277.504 223.835 378.302 1.00 23.11 225 SER B CA 1
ATOM 3844 C C . SER B 2 225 ? 277.898 223.432 379.717 1.00 28.67 225 SER B C 1
ATOM 3845 O O . SER B 2 225 ? 278.230 224.300 380.529 1.00 31.25 225 SER B O 1
ATOM 3848 N N . PRO B 2 226 ? 277.850 222.141 380.052 1.00 28.98 226 PRO B N 1
ATOM 3849 C CA . PRO B 2 226 ? 278.374 221.689 381.348 1.00 22.05 226 PRO B CA 1
ATOM 3850 C C . PRO B 2 226 ? 279.858 221.927 381.515 1.00 32.43 226 PRO B C 1
ATOM 3851 O O . PRO B 2 226 ? 280.378 221.743 382.621 1.00 28.43 226 PRO B O 1
ATOM 3855 N N . MET B 2 227 ? 280.549 222.304 380.448 1.00 29.86 227 MET B N 1
ATOM 3856 C CA . MET B 2 227 ? 281.991 222.447 380.393 1.00 16.89 227 MET B CA 1
ATOM 3857 C C . MET B 2 227 ? 282.479 223.767 380.950 1.00 25.89 227 MET B C 1
ATOM 3858 O O . MET B 2 227 ? 283.660 224.078 380.796 1.00 37.31 227 MET B O 1
ATOM 3863 N N . MET B 2 228 ? 281.601 224.575 381.529 1.00 23.57 228 MET B N 1
ATOM 3864 C CA . MET B 2 228 ? 282.014 225.720 382.322 1.00 22.91 228 MET B CA 1
ATOM 3865 C C . MET B 2 228 ? 281.134 225.823 383.555 1.00 32.04 228 MET B C 1
ATOM 3866 O O . MET B 2 228 ? 279.925 225.597 383.488 1.00 38.69 228 MET B O 1
ATOM 3871 N N . GLU B 2 229 ? 281.756 226.156 384.678 1.00 32.48 229 GLU B N 1
ATOM 3872 C CA . GLU B 2 229 ? 281.076 226.341 385.948 1.00 29.76 229 GLU B CA 1
ATOM 3873 C C . GLU B 2 229 ? 281.731 227.514 386.654 1.00 30.25 229 GLU B C 1
ATOM 3874 O O . GLU B 2 229 ? 282.950 227.671 386.595 1.00 30.12 229 GLU B O 1
ATOM 3880 N N . GLN B 2 230 ? 280.919 228.361 387.277 1.00 39.51 230 GLN B N 1
ATOM 3881 C CA . GLN B 2 230 ? 281.402 229.517 388.024 1.00 31.77 230 GLN B CA 1
ATOM 3882 C C . GLN B 2 230 ? 280.929 229.395 389.461 1.00 38.44 230 GLN B C 1
ATOM 3883 O O . GLN B 2 230 ? 279.735 229.541 389.738 1.00 41.69 230 GLN B O 1
ATOM 3889 N N . LYS B 2 231 ? 281.859 229.128 390.372 1.00 44.59 231 LYS B N 1
ATOM 3890 C CA . LYS B 2 231 ? 281.559 229.074 391.794 1.00 50.67 231 LYS B CA 1
ATOM 3891 C C . LYS B 2 231 ? 281.855 230.374 392.530 1.00 58.94 231 LYS B C 1
ATOM 3892 O O . LYS B 2 231 ? 281.427 230.525 393.677 1.00 72.58 231 LYS B O 1
ATOM 3898 N N . ASN B 2 232 ? 282.539 231.323 391.897 1.00 48.62 232 ASN B N 1
ATOM 3899 C CA . ASN B 2 232 ? 283.023 232.520 392.568 1.00 50.46 232 ASN B CA 1
ATOM 3900 C C . ASN B 2 232 ? 282.774 233.728 391.682 1.00 49.99 232 ASN B C 1
ATOM 3901 O O . ASN B 2 232 ? 282.632 233.606 390.466 1.00 55.05 232 ASN B O 1
ATOM 3906 N N . GLU B 2 233 ? 282.732 234.907 392.292 1.00 50.91 233 GLU B N 1
ATOM 3907 C CA . GLU B 2 233 ? 282.640 236.124 391.503 1.00 50.31 233 GLU B CA 1
ATOM 3908 C C . GLU B 2 233 ? 284.015 236.514 390.984 1.00 54.00 233 GLU B C 1
ATOM 3909 O O . GLU B 2 233 ? 285.027 236.349 391.669 1.00 56.17 233 GLU B O 1
ATOM 3915 N N . LEU B 2 234 ? 284.050 237.005 389.752 1.00 49.21 234 LEU B N 1
ATOM 3916 C CA . LEU B 2 234 ? 285.291 237.432 389.122 1.00 42.20 234 LEU B CA 1
ATOM 3917 C C . LEU B 2 234 ? 285.441 238.927 389.356 1.00 56.54 234 LEU B C 1
ATOM 3918 O O . LEU B 2 234 ? 284.636 239.723 388.863 1.00 61.62 234 LEU B O 1
ATOM 3923 N N . GLN B 2 235 ? 286.461 239.307 390.114 1.00 58.10 235 GLN B N 1
ATOM 3924 C CA . GLN B 2 235 ? 286.661 240.703 390.471 1.00 64.94 235 GLN B CA 1
ATOM 3925 C C . GLN B 2 235 ? 288.085 241.153 390.171 1.00 83.29 235 GLN B C 1
ATOM 3926 O O . GLN B 2 235 ? 288.778 241.661 391.055 1.00 82.10 235 GLN B O 1
ATOM 3932 N N . ASP C 3 11 ? 307.465 212.794 346.886 1.00 66.15 11 ASP C N 1
ATOM 3933 C CA . ASP C 3 11 ? 308.660 213.599 346.650 1.00 73.43 11 ASP C CA 1
ATOM 3934 C C . ASP C 3 11 ? 309.252 214.099 347.963 1.00 66.23 11 ASP C C 1
ATOM 3935 O O . ASP C 3 11 ? 310.420 213.849 348.253 1.00 53.26 11 ASP C O 1
ATOM 3940 N N . ARG C 3 12 ? 308.431 214.797 348.752 1.00 63.74 12 ARG C N 1
ATOM 3941 C CA . ARG C 3 12 ? 308.743 215.316 350.079 1.00 51.87 12 ARG C CA 1
ATOM 3942 C C . ARG C 3 12 ? 309.771 216.435 350.033 1.00 51.93 12 ARG C C 1
ATOM 3943 O O . ARG C 3 12 ? 310.120 216.978 351.083 1.00 44.45 12 ARG C O 1
ATOM 3951 N N . LEU C 3 13 ? 310.288 216.775 348.858 1.00 47.39 13 LEU C N 1
ATOM 3952 C CA . LEU C 3 13 ? 311.246 217.854 348.698 1.00 34.81 13 LEU C CA 1
ATOM 3953 C C . LEU C 3 13 ? 310.544 219.206 348.677 1.00 37.91 13 LEU C C 1
ATOM 3954 O O . LEU C 3 13 ? 309.412 219.335 348.203 1.00 49.03 13 LEU C O 1
ATOM 3959 N N . LYS C 3 14 ? 311.223 220.219 349.209 1.00 26.41 14 LYS C N 1
ATOM 3960 C CA . LYS C 3 14 ? 310.696 221.573 349.193 1.00 21.29 14 LYS C CA 1
ATOM 3961 C C . LYS C 3 14 ? 311.847 222.567 349.224 1.00 19.58 14 LYS C C 1
ATOM 3962 O O . LYS C 3 14 ? 312.871 222.332 349.864 1.00 22.77 14 LYS C O 1
ATOM 3968 N N . GLN C 3 15 ? 311.653 223.690 348.546 1.00 17.82 15 GLN C N 1
ATOM 3969 C CA . GLN C 3 15 ? 312.586 224.805 348.582 1.00 13.25 15 GLN C CA 1
ATOM 3970 C C . GLN C 3 15 ? 311.813 226.102 348.723 1.00 11.39 15 GLN C C 1
ATOM 3971 O O . GLN C 3 15 ? 310.865 226.347 347.974 1.00 14.21 15 GLN C O 1
ATOM 3977 N N . ILE C 3 16 ? 312.208 226.922 349.686 1.00 9.01 16 ILE C N 1
ATOM 3978 C CA . ILE C 3 16 ? 311.582 228.214 349.913 1.00 10.31 16 ILE C CA 1
ATOM 3979 C C . ILE C 3 16 ? 312.681 229.259 349.904 1.00 14.04 16 ILE C C 1
ATOM 3980 O O . ILE C 3 16 ? 313.571 229.235 350.759 1.00 14.36 16 ILE C O 1
ATOM 3985 N N . THR C 3 17 ? 312.626 230.160 348.936 1.00 7.83 17 THR C N 1
ATOM 3986 C CA . THR C 3 17 ? 313.615 231.212 348.764 1.00 10.92 17 THR C CA 1
ATOM 3987 C C . THR C 3 17 ? 312.959 232.542 349.099 1.00 11.14 17 THR C C 1
ATOM 3988 O O . THR C 3 17 ? 312.106 233.026 348.353 1.00 15.35 17 THR C O 1
ATOM 3992 N N . ILE C 3 18 ? 313.349 233.130 350.218 1.00 11.09 18 ILE C N 1
ATOM 3993 C CA . ILE C 3 18 ? 312.975 234.493 350.557 1.00 12.01 18 ILE C CA 1
ATOM 3994 C C . ILE C 3 18 ? 314.259 235.294 350.521 1.00 13.38 18 ILE C C 1
ATOM 3995 O O . ILE C 3 18 ? 315.255 234.888 351.125 1.00 18.77 18 ILE C O 1
ATOM 4000 N N . GLY C 3 19 ? 314.227 236.435 349.848 1.00 17.10 19 GLY C N 1
ATOM 4001 C CA . GLY C 3 19 ? 315.420 237.008 349.270 1.00 10.38 19 GLY C CA 1
ATOM 4002 C C . GLY C 3 19 ? 316.620 237.058 350.168 1.00 9.91 19 GLY C C 1
ATOM 4003 O O . GLY C 3 19 ? 316.506 237.482 351.315 1.00 9.72 19 GLY C O 1
ATOM 4004 N N . ASN C 3 20 ? 317.769 236.626 349.643 1.00 13.08 20 ASN C N 1
ATOM 4005 C CA . ASN C 3 20 ? 319.074 236.490 350.286 1.00 7.49 20 ASN C CA 1
ATOM 4006 C C . ASN C 3 20 ? 319.252 235.125 350.944 1.00 8.12 20 ASN C C 1
ATOM 4007 O O . ASN C 3 20 ? 320.370 234.777 351.302 1.00 7.18 20 ASN C O 1
ATOM 4012 N N . SER C 3 21 ? 318.201 234.322 351.070 1.00 10.02 21 SER C N 1
ATOM 4013 C CA . SER C 3 21 ? 318.265 233.116 351.883 1.00 6.33 21 SER C CA 1
ATOM 4014 C C . SER C 3 21 ? 317.353 232.050 351.300 1.00 9.73 21 SER C C 1
ATOM 4015 O O . SER C 3 21 ? 316.332 232.358 350.686 1.00 12.90 21 SER C O 1
ATOM 4018 N N . THR C 3 22 ? 317.734 230.790 351.494 1.00 6.71 22 THR C N 1
ATOM 4019 C CA . THR C 3 22 ? 317.002 229.672 350.918 1.00 9.09 22 THR C CA 1
ATOM 4020 C C . THR C 3 22 ? 316.894 228.546 351.934 1.00 11.72 22 THR C C 1
ATOM 4021 O O . THR C 3 22 ? 317.902 228.101 352.482 1.00 18.20 22 THR C O 1
ATOM 4025 N N . ILE C 3 23 ? 315.685 228.094 352.174 1.00 14.57 23 ILE C N 1
ATOM 4026 C CA . ILE C 3 23 ? 315.438 226.861 352.908 1.00 9.05 23 ILE C CA 1
ATOM 4027 C C . ILE C 3 23 ? 315.378 225.725 351.906 1.00 13.59 23 ILE C C 1
ATOM 4028 O O . ILE C 3 23 ? 314.839 225.876 350.809 1.00 16.15 23 ILE C O 1
ATOM 4033 N N . THR C 3 24 ? 315.942 224.587 352.269 1.00 12.21 24 THR C N 1
ATOM 4034 C CA . THR C 3 24 ? 315.791 223.379 351.479 1.00 19.18 24 THR C CA 1
ATOM 4035 C C . THR C 3 24 ? 315.394 222.262 352.421 1.00 21.58 24 THR C C 1
ATOM 4036 O O . THR C 3 24 ? 316.142 221.930 353.341 1.00 36.33 24 THR C O 1
ATOM 4040 N N . THR C 3 25 ? 314.214 221.701 352.203 1.00 24.07 25 THR C N 1
ATOM 4041 C CA . THR C 3 25 ? 313.682 220.645 353.047 1.00 23.28 25 THR C CA 1
ATOM 4042 C C . THR C 3 25 ? 313.446 219.419 352.194 1.00 28.77 25 THR C C 1
ATOM 4043 O O . THR C 3 25 ? 312.636 219.451 351.263 1.00 34.81 25 THR C O 1
ATOM 4047 N N . GLN C 3 26 ? 314.162 218.356 352.491 1.00 31.04 26 GLN C N 1
ATOM 4048 C CA . GLN C 3 26 ? 314.037 217.156 351.698 1.00 26.29 26 GLN C CA 1
ATOM 4049 C C . GLN C 3 26 ? 313.080 216.132 352.289 1.00 29.52 26 GLN C C 1
ATOM 4050 O O . GLN C 3 26 ? 312.687 215.194 351.594 1.00 35.57 26 GLN C O 1
ATOM 4056 N N . ASP C 3 27 ? 312.665 216.307 353.533 1.00 37.96 27 ASP C N 1
ATOM 4057 C CA . ASP C 3 27 ? 311.640 215.467 354.135 1.00 45.37 27 ASP C CA 1
ATOM 4058 C C . ASP C 3 27 ? 310.588 216.419 354.674 1.00 39.78 27 ASP C C 1
ATOM 4059 O O . ASP C 3 27 ? 310.813 217.088 355.685 1.00 43.97 27 ASP C O 1
ATOM 4064 N N . SER C 3 28 ? 309.432 216.465 354.027 1.00 32.98 28 SER C N 1
ATOM 4065 C CA . SER C 3 28 ? 308.567 217.606 354.248 1.00 44.13 28 SER C CA 1
ATOM 4066 C C . SER C 3 28 ? 307.120 217.240 353.983 1.00 51.79 28 SER C C 1
ATOM 4067 O O . SER C 3 28 ? 306.811 216.327 353.215 1.00 49.58 28 SER C O 1
ATOM 4070 N N . LEU C 3 29 ? 306.241 217.990 354.623 1.00 41.06 29 LEU C N 1
ATOM 4071 C CA . LEU C 3 29 ? 304.815 217.933 354.398 1.00 30.38 29 LEU C CA 1
ATOM 4072 C C . LEU C 3 29 ? 304.425 219.074 353.470 1.00 28.43 29 LEU C C 1
ATOM 4073 O O . LEU C 3 29 ? 305.270 219.820 352.979 1.00 30.15 29 LEU C O 1
ATOM 4078 N N . HIS C 3 30 ? 303.129 219.231 353.237 1.00 34.30 30 HIS C N 1
ATOM 4079 C CA . HIS C 3 30 ? 302.666 220.460 352.625 1.00 20.60 30 HIS C CA 1
ATOM 4080 C C . HIS C 3 30 ? 302.932 221.631 353.559 1.00 21.04 30 HIS C C 1
ATOM 4081 O O . HIS C 3 30 ? 303.069 221.477 354.773 1.00 24.76 30 HIS C O 1
ATOM 4088 N N . THR C 3 31 ? 303.023 222.815 352.975 1.00 17.32 31 THR C N 1
ATOM 4089 C CA . THR C 3 31 ? 303.126 224.030 353.761 1.00 11.48 31 THR C CA 1
ATOM 4090 C C . THR C 3 31 ? 301.744 224.418 354.253 1.00 13.07 31 THR C C 1
ATOM 4091 O O . THR C 3 31 ? 300.778 224.393 353.489 1.00 24.71 31 THR C O 1
ATOM 4095 N N . VAL C 3 32 ? 301.637 224.753 355.531 1.00 9.56 32 VAL C N 1
ATOM 4096 C CA . VAL C 3 32 ? 300.394 225.304 356.048 1.00 8.53 32 VAL C CA 1
ATOM 4097 C C . VAL C 3 32 ? 300.330 226.776 355.679 1.00 8.64 32 VAL C C 1
ATOM 4098 O O . VAL C 3 32 ? 301.203 227.562 356.051 1.00 11.86 32 VAL C O 1
ATOM 4102 N N . LEU C 3 33 ? 299.304 227.147 354.941 1.00 11.29 33 LEU C N 1
ATOM 4103 C CA . LEU C 3 33 ? 299.009 228.539 354.665 1.00 8.66 33 LEU C CA 1
ATOM 4104 C C . LEU C 3 33 ? 297.893 228.933 355.612 1.00 10.58 33 LEU C C 1
ATOM 4105 O O . LEU C 3 33 ? 296.744 228.532 355.419 1.00 15.19 33 LEU C O 1
ATOM 4110 N N . ALA C 3 34 ? 298.230 229.720 356.626 1.00 10.78 34 ALA C N 1
ATOM 4111 C CA . ALA C 3 34 ? 297.298 229.982 357.708 1.00 8.42 34 ALA C CA 1
ATOM 4112 C C . ALA C 3 34 ? 296.067 230.699 357.190 1.00 9.80 34 ALA C C 1
ATOM 4113 O O . ALA C 3 34 ? 296.170 231.757 356.567 1.00 15.65 34 ALA C O 1
ATOM 4115 N N . TYR C 3 35 ? 294.900 230.119 357.454 1.00 10.85 35 TYR C N 1
ATOM 4116 C CA . TYR C 3 35 ? 293.612 230.686 357.069 1.00 8.11 35 TYR C CA 1
ATOM 4117 C C . TYR C 3 35 ? 293.487 230.845 355.561 1.00 10.16 35 TYR C C 1
ATOM 4118 O O . TYR C 3 35 ? 292.693 231.655 355.084 1.00 17.89 35 TYR C O 1
ATOM 4127 N N . GLY C 3 36 ? 294.249 230.057 354.810 1.00 9.55 36 GLY C N 1
ATOM 4128 C CA . GLY C 3 36 ? 294.286 230.156 353.360 1.00 8.87 36 GLY C CA 1
ATOM 4129 C C . GLY C 3 36 ? 294.640 231.531 352.852 1.00 8.62 36 GLY C C 1
ATOM 4130 O O . GLY C 3 36 ? 294.120 231.957 351.817 1.00 15.45 36 GLY C O 1
ATOM 4131 N N . GLU C 3 37 ? 295.533 232.230 353.544 1.00 9.80 37 GLU C N 1
ATOM 4132 C CA . GLU C 3 37 ? 295.762 233.653 353.334 1.00 10.51 37 GLU C CA 1
ATOM 4133 C C . GLU C 3 37 ? 297.257 233.907 353.227 1.00 11.88 37 GLU C C 1
ATOM 4134 O O . GLU C 3 37 ? 298.003 233.605 354.161 1.00 24.75 37 GLU C O 1
ATOM 4140 N N . TRP C 3 38 ? 297.686 234.440 352.119 1.00 9.29 38 TRP C N 1
ATOM 4141 C CA . TRP C 3 38 ? 299.085 234.827 352.046 1.00 6.15 38 TRP C CA 1
ATOM 4142 C C . TRP C 3 38 ? 299.274 236.232 352.595 1.00 8.87 38 TRP C C 1
ATOM 4143 O O . TRP C 3 38 ? 298.352 237.047 352.559 1.00 22.84 38 TRP C O 1
ATOM 4154 N N . PRO C 3 39 ? 300.457 236.548 353.110 1.00 7.49 39 PRO C N 1
ATOM 4155 C CA . PRO C 3 39 ? 300.720 237.923 353.540 1.00 6.68 39 PRO C CA 1
ATOM 4156 C C . PRO C 3 39 ? 300.661 238.891 352.367 1.00 7.85 39 PRO C C 1
ATOM 4157 O O . PRO C 3 39 ? 301.204 238.633 351.293 1.00 18.69 39 PRO C O 1
ATOM 4161 N N . THR C 3 40 ? 299.981 240.005 352.577 1.00 6.87 40 THR C N 1
ATOM 4162 C CA . THR C 3 40 ? 299.893 241.073 351.601 1.00 8.91 40 THR C CA 1
ATOM 4163 C C . THR C 3 40 ? 300.361 242.365 352.247 1.00 11.14 40 THR C C 1
ATOM 4164 O O . THR C 3 40 ? 300.433 242.474 353.469 1.00 13.82 40 THR C O 1
ATOM 4168 N N . TYR C 3 41 ? 300.686 243.349 351.420 1.00 10.84 41 TYR C N 1
ATOM 4169 C CA . TYR C 3 41 ? 300.873 244.688 351.948 1.00 15.47 41 TYR C CA 1
ATOM 4170 C C . TYR C 3 41 ? 299.526 245.318 352.271 1.00 18.19 41 TYR C C 1
ATOM 4171 O O . TYR C 3 41 ? 298.511 245.021 351.640 1.00 17.13 41 TYR C O 1
ATOM 4180 N N . LEU C 3 42 ? 299.523 246.188 353.277 1.00 15.18 42 LEU C N 1
ATOM 4181 C CA . LEU C 3 42 ? 298.291 246.853 353.678 1.00 12.40 42 LEU C CA 1
ATOM 4182 C C . LEU C 3 42 ? 297.748 247.691 352.536 1.00 12.61 42 LEU C C 1
ATOM 4183 O O . LEU C 3 42 ? 298.442 248.556 351.999 1.00 21.85 42 LEU C O 1
ATOM 4188 N N . SER C 3 43 ? 296.498 247.441 352.171 1.00 14.23 43 SER C N 1
ATOM 4189 C CA . SER C 3 43 ? 295.927 248.149 351.044 1.00 14.52 43 SER C CA 1
ATOM 4190 C C . SER C 3 43 ? 295.464 249.535 351.469 1.00 16.61 43 SER C C 1
ATOM 4191 O O . SER C 3 43 ? 295.477 249.895 352.645 1.00 21.75 43 SER C O 1
ATOM 4194 N N . ASP C 3 44 ? 295.031 250.315 350.487 1.00 18.51 44 AS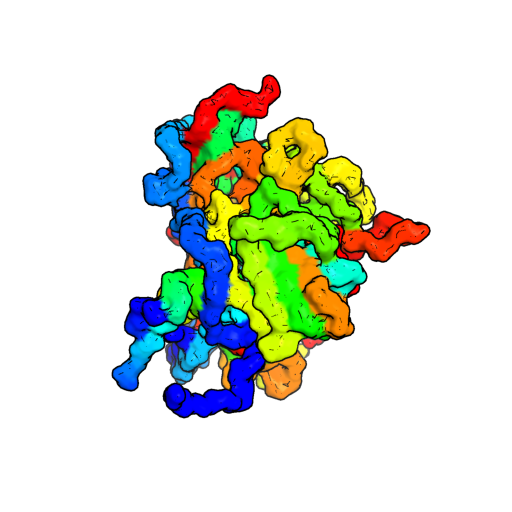P C N 1
ATOM 4195 C CA . ASP C 3 44 ? 294.583 251.668 350.754 1.00 16.35 44 ASP C CA 1
ATOM 4196 C C . ASP C 3 44 ? 293.185 251.694 351.337 1.00 16.09 44 ASP C C 1
ATOM 4197 O O . ASP C 3 44 ? 292.832 252.646 352.036 1.00 16.44 44 ASP C O 1
ATOM 4202 N N . ILE C 3 45 ? 292.390 250.661 351.071 1.00 17.80 45 ILE C N 1
ATOM 4203 C CA . ILE C 3 45 ? 291.043 250.594 351.615 1.00 16.89 45 ILE C CA 1
ATOM 4204 C C . ILE C 3 45 ? 291.088 250.423 353.122 1.00 16.91 45 ILE C C 1
ATOM 4205 O O . ILE C 3 45 ? 290.272 250.994 353.845 1.00 18.47 45 ILE C O 1
ATOM 4210 N N . ASP C 3 46 ? 292.047 249.650 353.620 1.00 16.95 46 ASP C N 1
ATOM 4211 C CA . ASP C 3 46 ? 292.126 249.295 355.027 1.00 17.12 46 ASP C CA 1
ATOM 4212 C C . ASP C 3 46 ? 293.025 250.221 355.841 1.00 15.51 46 ASP C C 1
ATOM 4213 O O . ASP C 3 46 ? 293.145 250.031 357.051 1.00 20.51 46 ASP C O 1
ATOM 4218 N N . ALA C 3 47 ? 293.648 251.212 355.217 1.00 15.67 47 ALA C N 1
ATOM 4219 C CA . ALA C 3 47 ? 294.686 251.992 355.867 1.00 10.19 47 ALA C CA 1
ATOM 4220 C C . ALA C 3 47 ? 294.108 252.970 356.888 1.00 14.20 47 ALA C C 1
ATOM 4221 O O . ALA C 3 47 ? 292.939 253.351 356.844 1.00 23.87 47 ALA C O 1
ATOM 4223 N N . THR C 3 48 ? 294.964 253.375 357.822 1.00 12.34 48 THR C N 1
ATOM 4224 C CA . THR C 3 48 ? 294.632 254.369 358.834 1.00 12.89 48 THR C CA 1
ATOM 4225 C C . THR C 3 48 ? 295.548 255.579 358.727 1.00 11.05 48 THR C C 1
ATOM 4226 O O . THR C 3 48 ? 295.080 256.689 358.466 1.00 11.32 48 THR C O 1
ATOM 4230 N N . SER C 3 49 ? 296.844 255.383 358.931 1.00 9.20 49 SER C N 1
ATOM 4231 C CA . SER C 3 49 ? 297.794 256.476 358.981 1.00 10.56 49 SER C CA 1
ATOM 4232 C C . SER C 3 49 ? 298.060 257.021 357.589 1.00 13.54 49 SER C C 1
ATOM 4233 O O . SER C 3 49 ? 298.026 256.295 356.594 1.00 21.07 49 SER C O 1
ATOM 4236 N N . VAL C 3 50 ? 298.330 258.323 357.524 1.00 12.48 50 VAL C N 1
ATOM 4237 C CA . VAL C 3 50 ? 298.406 259.000 356.239 1.00 9.23 50 VAL C CA 1
ATOM 4238 C C . VAL C 3 50 ? 299.789 258.953 355.611 1.00 7.71 50 VAL C C 1
ATOM 4239 O O . VAL C 3 50 ? 299.920 259.264 354.420 1.00 23.62 50 VAL C O 1
ATOM 4243 N N . ASP C 3 51 ? 300.820 258.573 356.353 1.00 7.99 51 ASP C N 1
ATOM 4244 C CA . ASP C 3 51 ? 302.166 258.650 355.813 1.00 8.45 51 ASP C CA 1
ATOM 4245 C C . ASP C 3 51 ? 302.516 257.416 354.992 1.00 16.27 51 ASP C C 1
ATOM 4246 O O . ASP C 3 51 ? 302.059 256.305 355.263 1.00 27.10 51 ASP C O 1
ATOM 4251 N N . LYS C 3 52 ? 303.333 257.632 353.981 1.00 17.10 52 LYS C N 1
ATOM 4252 C CA . LYS C 3 52 ? 303.752 256.568 353.087 1.00 14.45 52 LYS C CA 1
ATOM 4253 C C . LYS C 3 52 ? 304.653 255.595 353.831 1.00 20.28 52 LYS C C 1
ATOM 4254 O O . LYS C 3 52 ? 305.710 256.001 354.323 1.00 29.96 52 LYS C O 1
ATOM 4260 N N . PRO C 3 53 ? 304.281 254.325 353.948 1.00 13.70 53 PRO C N 1
ATOM 4261 C CA . PRO C 3 53 ? 305.105 253.375 354.695 1.00 15.87 53 PRO C CA 1
ATOM 4262 C C . PRO C 3 53 ? 306.350 252.986 353.916 1.00 20.64 53 PRO C C 1
ATOM 4263 O O . PRO C 3 53 ? 306.482 253.236 352.719 1.00 24.94 53 PRO C O 1
ATOM 4267 N N . THR C 3 54 ? 307.283 252.369 354.624 1.00 14.93 54 THR C N 1
ATOM 4268 C CA . THR C 3 54 ? 308.479 251.826 354.005 1.00 14.39 54 THR C CA 1
ATOM 4269 C C . THR C 3 54 ? 308.336 250.318 353.839 1.00 20.41 54 THR C C 1
ATOM 4270 O O . THR C 3 54 ? 307.794 249.634 354.708 1.00 23.84 54 THR C O 1
ATOM 4274 N N . HIS C 3 55 ? 308.791 249.812 352.698 1.00 18.62 55 HIS C N 1
ATOM 4275 C CA . HIS C 3 55 ? 308.883 248.377 352.482 1.00 14.80 55 HIS C CA 1
ATOM 4276 C C . HIS C 3 55 ? 310.350 248.017 352.360 1.00 22.81 55 HIS C C 1
ATOM 4277 O O . HIS C 3 55 ? 310.956 248.283 351.315 1.00 33.52 55 HIS C O 1
ATOM 4284 N N . PRO C 3 56 ? 310.967 247.406 353.370 1.00 16.97 56 PRO C N 1
ATOM 4285 C CA . PRO C 3 56 ? 312.380 247.038 353.225 1.00 16.68 56 PRO C CA 1
ATOM 4286 C C . PRO C 3 56 ? 312.605 245.913 352.233 1.00 22.96 56 PRO C C 1
ATOM 4287 O O . PRO C 3 56 ? 313.672 245.858 351.614 1.00 30.54 56 PRO C O 1
ATOM 4291 N N . GLU C 3 57 ? 311.630 245.019 352.069 1.00 20.60 57 GLU C N 1
ATOM 4292 C CA . GLU C 3 57 ? 311.668 243.912 351.110 1.00 19.62 57 GLU C CA 1
ATOM 4293 C C . GLU C 3 57 ? 312.866 243.027 351.420 1.00 25.02 57 GLU C C 1
ATOM 4294 O O . GLU C 3 57 ? 312.982 242.571 352.568 1.00 31.11 57 GLU C O 1
ATOM 4300 N N . THR C 3 58 ? 313.773 242.781 350.472 1.00 23.59 58 THR C N 1
ATOM 4301 C CA . THR C 3 58 ? 314.711 241.664 350.570 1.00 19.23 58 THR C CA 1
ATOM 4302 C C . THR C 3 58 ? 315.601 241.743 351.799 1.00 18.42 58 THR C C 1
ATOM 4303 O O . THR C 3 58 ? 316.069 240.711 352.287 1.00 25.74 58 THR C O 1
ATOM 4307 N N . SER C 3 59 ? 315.868 242.940 352.301 1.00 17.00 59 SER C N 1
ATOM 4308 C CA . SER C 3 59 ? 316.782 243.052 353.427 1.00 12.11 59 SER C CA 1
ATOM 4309 C C . SER C 3 59 ? 316.099 242.704 354.745 1.00 21.29 59 SER C C 1
ATOM 4310 O O . SER C 3 59 ? 316.712 242.076 355.613 1.00 27.51 59 SER C O 1
ATOM 4313 N N . ALA C 3 60 ? 314.850 243.125 354.933 1.00 18.10 60 ALA C N 1
ATOM 4314 C CA . ALA C 3 60 ? 314.084 242.666 356.084 1.00 12.89 60 ALA C CA 1
ATOM 4315 C C . ALA C 3 60 ? 313.415 241.320 355.833 1.00 19.45 60 ALA C C 1
ATOM 4316 O O . ALA C 3 60 ? 313.326 240.495 356.744 1.00 23.89 60 ALA C O 1
ATOM 4318 N N . ASP C 3 61 ? 312.935 241.069 354.620 1.00 19.03 61 ASP C N 1
ATOM 4319 C CA . ASP C 3 61 ? 312.180 239.853 354.344 1.00 13.67 61 ASP C CA 1
ATOM 4320 C C . ASP C 3 61 ? 313.162 238.788 353.884 1.00 18.81 61 ASP C C 1
ATOM 4321 O O . ASP C 3 61 ? 313.630 238.815 352.743 1.00 26.66 61 ASP C O 1
ATOM 4326 N N . ARG C 3 62 ? 313.421 237.818 354.753 1.00 14.44 62 ARG C N 1
ATOM 4327 C CA . ARG C 3 62 ? 314.477 236.834 354.594 1.00 9.63 62 ARG C CA 1
ATOM 4328 C C . ARG C 3 62 ? 314.465 235.978 355.848 1.00 10.91 62 ARG C C 1
ATOM 4329 O O . ARG C 3 62 ? 313.930 236.386 356.877 1.00 15.60 62 ARG C O 1
ATOM 4337 N N . PHE C 3 63 ? 315.078 234.804 355.766 1.00 9.30 63 PHE C N 1
ATOM 4338 C CA . PHE C 3 63 ? 315.027 233.868 356.879 1.00 8.06 63 PHE C CA 1
ATOM 4339 C C . PHE C 3 63 ? 316.022 234.246 357.959 1.00 13.99 63 PHE C C 1
ATOM 4340 O O . PHE C 3 63 ? 317.211 234.425 357.690 1.00 18.93 63 PHE C O 1
ATOM 4348 N N . TYR C 3 64 ? 315.524 234.358 359.184 1.00 9.23 64 TYR C N 1
ATOM 4349 C CA . TYR C 3 64 ? 316.339 234.558 360.369 1.00 9.24 64 TYR C CA 1
ATOM 4350 C C . TYR C 3 64 ? 316.218 233.302 361.215 1.00 14.41 64 TYR C C 1
ATOM 4351 O O . TYR C 3 64 ? 315.151 233.026 361.765 1.00 22.08 64 TYR C O 1
ATOM 4360 N N . THR C 3 65 ? 317.297 232.538 361.310 1.00 19.30 65 THR C N 1
ATOM 4361 C CA . THR C 3 65 ? 317.312 231.352 362.145 1.00 12.45 65 THR C CA 1
ATOM 4362 C C . THR C 3 65 ? 317.724 231.747 363.553 1.00 12.12 65 THR C C 1
ATOM 4363 O O . THR C 3 65 ? 318.667 232.517 363.741 1.00 20.11 65 THR C O 1
ATOM 4367 N N . LEU C 3 66 ? 316.993 231.246 364.533 1.00 17.01 66 LEU C N 1
ATOM 4368 C CA . LEU C 3 66 ? 317.197 231.620 365.920 1.00 10.47 66 LEU C CA 1
ATOM 4369 C C . LEU C 3 66 ? 318.193 230.648 366.543 1.00 18.80 66 LEU C C 1
ATOM 4370 O O . LEU C 3 66 ? 318.819 229.843 365.852 1.00 27.66 66 LEU C O 1
ATOM 4375 N N . ASP C 3 67 ? 318.360 230.708 367.856 1.00 21.47 67 ASP C N 1
ATOM 4376 C CA . ASP C 3 67 ? 319.121 229.675 368.536 1.00 14.99 67 ASP C CA 1
ATOM 4377 C C . ASP C 3 67 ? 318.334 228.374 368.577 1.00 26.24 67 ASP C C 1
ATOM 4378 O O . ASP C 3 67 ? 317.104 228.367 368.666 1.00 26.37 67 ASP C O 1
ATOM 4383 N N . SER C 3 68 ? 319.057 227.265 368.497 1.00 16.88 68 SER C N 1
ATOM 4384 C CA . SER C 3 68 ? 318.434 225.962 368.623 1.00 10.40 68 SER C CA 1
ATOM 4385 C C . SER C 3 68 ? 318.163 225.648 370.083 1.00 13.84 68 SER C C 1
ATOM 4386 O O . SER C 3 68 ? 318.855 226.124 370.986 1.00 25.47 68 SER C O 1
ATOM 4389 N N . VAL C 3 69 ? 317.135 224.845 370.307 1.00 13.64 69 VAL C N 1
ATOM 4390 C CA . VAL C 3 69 ? 316.789 224.372 371.636 1.00 11.21 69 VAL C CA 1
ATOM 4391 C C . VAL C 3 69 ? 317.014 222.869 371.678 1.00 16.29 69 VAL C C 1
ATOM 4392 O O . VAL C 3 69 ? 316.755 222.151 370.708 1.00 17.87 69 VAL C O 1
ATOM 4396 N N . GLU C 3 70 ? 317.536 222.394 372.801 1.00 18.74 70 GLU C N 1
ATOM 4397 C CA . GLU C 3 70 ? 317.835 220.976 372.963 1.00 19.04 70 GLU C CA 1
ATOM 4398 C C . GLU C 3 70 ? 316.548 220.284 373.382 1.00 22.97 70 GLU C C 1
ATOM 4399 O O . GLU C 3 70 ? 315.972 220.615 374.421 1.00 26.69 70 GLU C O 1
ATOM 4405 N N . TRP C 3 71 ? 316.088 219.333 372.577 1.00 30.00 71 TRP C N 1
ATOM 4406 C CA . TRP C 3 71 ? 314.913 218.565 372.951 1.00 30.00 71 TRP C CA 1
ATOM 4407 C C . TRP C 3 71 ? 315.300 217.240 373.576 1.00 30.00 71 TRP C C 1
ATOM 4408 O O . TRP C 3 71 ? 316.089 216.468 373.031 1.00 30.00 71 TRP C O 1
ATOM 4419 N N . GLN C 3 72 ? 314.745 217.006 374.755 1.00 25.11 72 GLN C N 1
ATOM 4420 C CA . GLN C 3 72 ? 315.242 216.007 375.676 1.00 18.56 72 GLN C CA 1
ATOM 4421 C C . GLN C 3 72 ? 314.068 215.207 376.203 1.00 24.29 72 GLN C C 1
ATOM 4422 O O . GLN C 3 72 ? 312.908 215.563 375.999 1.00 26.71 72 GLN C O 1
ATOM 4428 N N . VAL C 3 73 ? 314.376 214.107 376.881 1.00 30.73 73 VAL C N 1
ATOM 4429 C CA . VAL C 3 73 ? 313.370 213.455 377.707 1.00 30.65 73 VAL C CA 1
ATOM 4430 C C . VAL C 3 73 ? 312.948 214.414 378.809 1.00 33.55 73 VAL C C 1
ATOM 4431 O O . VAL C 3 73 ? 313.786 214.950 379.545 1.00 37.46 73 VAL C O 1
ATOM 4435 N N . GLY C 3 74 ? 311.651 214.653 378.917 1.00 27.96 74 GLY C N 1
ATOM 4436 C CA . GLY C 3 74 ? 311.141 215.474 379.987 1.00 31.28 74 GLY C CA 1
ATOM 4437 C C . GLY C 3 74 ? 311.073 216.954 379.707 1.00 30.24 74 GLY C C 1
ATOM 4438 O O . GLY C 3 74 ? 310.721 217.716 380.612 1.00 39.40 74 GLY C O 1
ATOM 4439 N N . SER C 3 75 ? 311.393 217.391 378.494 1.00 25.20 75 SER C N 1
ATOM 4440 C CA . SER C 3 75 ? 311.276 218.802 378.162 1.00 20.64 75 SER C CA 1
ATOM 4441 C C . SER C 3 75 ? 309.843 219.119 377.766 1.00 16.90 75 SER C C 1
ATOM 4442 O O . SER C 3 75 ? 309.255 218.434 376.929 1.00 22.29 75 SER C O 1
ATOM 4445 N N . HIS C 3 76 ? 309.270 220.140 378.392 1.00 18.88 76 HIS C N 1
ATOM 4446 C CA . HIS C 3 76 ? 307.855 220.423 378.226 1.00 13.76 76 HIS C CA 1
ATOM 4447 C C . HIS C 3 76 ? 307.522 221.285 377.019 1.00 12.64 76 HIS C C 1
ATOM 4448 O O . HIS C 3 76 ? 306.385 221.235 376.543 1.00 20.75 76 HIS C O 1
ATOM 4455 N N . GLY C 3 77 ? 308.447 222.067 376.515 1.00 10.09 77 GLY C N 1
ATOM 4456 C CA . GLY C 3 77 ? 308.169 222.799 375.306 1.00 9.71 77 GLY C CA 1
ATOM 4457 C C . GLY C 3 77 ? 308.830 224.151 375.318 1.00 13.07 77 GLY C C 1
ATOM 4458 O O . GLY C 3 77 ? 309.599 224.484 376.214 1.00 16.65 77 GLY C O 1
ATOM 4459 N N . TRP C 3 78 ? 308.490 224.946 374.309 1.00 11.20 78 TRP C N 1
ATOM 4460 C CA . TRP C 3 78 ? 309.104 226.240 374.076 1.00 8.68 78 TRP C CA 1
ATOM 4461 C C . TRP C 3 78 ? 308.085 227.139 373.405 1.00 11.84 78 TRP C C 1
ATOM 4462 O O . TRP C 3 78 ? 307.221 226.666 372.668 1.00 15.74 78 TRP C O 1
ATOM 4473 N N . TRP C 3 79 ? 308.199 228.439 373.645 1.00 8.50 79 TRP C N 1
ATOM 4474 C CA . TRP C 3 79 ? 307.469 229.388 372.826 1.00 9.67 79 TRP C CA 1
ATOM 4475 C C . TRP C 3 79 ? 308.343 230.584 372.491 1.00 13.20 79 TRP C C 1
ATOM 4476 O O . TRP C 3 79 ? 309.280 230.918 373.214 1.00 20.86 79 TRP C O 1
ATOM 4487 N N . TRP C 3 80 ? 308.028 231.202 371.357 1.00 11.43 80 TRP C N 1
ATOM 4488 C CA . TRP C 3 80 ? 308.623 232.442 370.887 1.00 10.05 80 TRP C CA 1
ATOM 4489 C C . TRP C 3 80 ? 307.494 233.407 370.585 1.00 15.46 80 TRP C C 1
ATOM 4490 O O . TRP C 3 80 ? 306.426 232.993 370.134 1.00 16.31 80 TRP C O 1
ATOM 4501 N N . LYS C 3 81 ? 307.721 234.685 370.835 1.00 16.88 81 LYS C N 1
ATOM 4502 C CA . LYS C 3 81 ? 306.753 235.711 370.490 1.00 10.07 81 LYS C CA 1
ATOM 4503 C C . LYS C 3 81 ? 307.213 236.447 369.241 1.00 15.51 81 LYS C C 1
ATOM 4504 O O . LYS C 3 81 ? 308.405 236.699 369.058 1.00 17.03 81 LYS C O 1
ATOM 4510 N N . LEU C 3 82 ? 306.265 236.764 368.372 1.00 13.96 82 LEU C N 1
ATOM 4511 C CA . LEU C 3 82 ? 306.542 237.533 367.166 1.00 10.07 82 LEU C CA 1
ATOM 4512 C C . LEU C 3 82 ? 305.729 238.803 367.176 1.00 17.28 82 LEU C C 1
ATOM 4513 O O . LEU C 3 82 ? 304.595 238.798 367.628 1.00 27.12 82 LEU C O 1
ATOM 4518 N N . PRO C 3 83 ? 306.290 239.903 366.667 1.00 18.01 83 PRO C N 1
ATOM 4519 C CA . PRO C 3 83 ? 307.599 240.163 366.057 1.00 15.12 83 PRO C CA 1
ATOM 4520 C C . PRO C 3 83 ? 308.803 240.044 366.993 1.00 15.93 83 PRO C C 1
ATOM 4521 O O . PRO C 3 83 ? 309.925 240.045 366.514 1.00 17.07 83 PRO C O 1
ATOM 4525 N N . ASP C 3 84 ? 308.546 239.929 368.296 1.00 16.00 84 ASP C N 1
ATOM 4526 C CA . ASP C 3 84 ? 309.570 239.977 369.338 1.00 12.18 84 ASP C CA 1
ATOM 4527 C C . ASP C 3 84 ? 310.836 239.185 369.031 1.00 10.95 84 ASP C C 1
ATOM 4528 O O . ASP C 3 84 ? 311.945 239.694 369.193 1.00 15.18 84 ASP C O 1
ATOM 4533 N N . ALA C 3 85 ? 310.700 237.927 368.619 1.00 11.05 85 ALA C N 1
ATOM 4534 C CA . ALA C 3 85 ? 311.879 237.092 368.425 1.00 13.23 85 ALA C CA 1
ATOM 4535 C C . ALA C 3 85 ? 312.849 237.681 367.416 1.00 16.17 85 ALA C C 1
ATOM 4536 O O . ALA C 3 85 ? 314.040 237.358 367.450 1.00 17.20 85 ALA C O 1
ATOM 4538 N N . LEU C 3 86 ? 312.366 238.530 366.519 1.00 14.66 86 LEU C N 1
ATOM 4539 C CA . LEU C 3 86 ? 313.166 239.106 365.454 1.00 13.31 86 LEU C CA 1
ATOM 4540 C C . LEU C 3 86 ? 313.673 240.505 365.772 1.00 12.74 86 LEU C C 1
ATOM 4541 O O . LEU C 3 86 ? 314.251 241.147 364.897 1.00 15.52 86 LEU C O 1
ATOM 4546 N N . LYS C 3 87 ? 313.463 240.997 366.991 1.00 10.99 87 LYS C N 1
ATOM 4547 C CA . LYS C 3 87 ? 313.710 242.409 367.271 1.00 13.60 87 LYS C CA 1
ATOM 4548 C C . LYS C 3 87 ? 315.184 242.776 367.170 1.00 15.67 87 LYS C C 1
ATOM 4549 O O . LYS C 3 87 ? 315.508 243.936 366.908 1.00 20.82 87 LYS C O 1
ATOM 4555 N N . ASP C 3 88 ? 316.085 241.831 367.414 1.00 17.59 88 ASP C N 1
ATOM 4556 C CA . ASP C 3 88 ? 317.513 242.051 367.249 1.00 13.76 88 ASP C CA 1
ATOM 4557 C C . ASP C 3 88 ? 318.058 241.514 365.935 1.00 15.92 88 ASP C C 1
ATOM 4558 O O . ASP C 3 88 ? 319.274 241.503 365.747 1.00 28.34 88 ASP C O 1
ATOM 4563 N N . MET C 3 89 ? 317.203 241.039 365.040 1.00 15.79 89 MET C N 1
ATOM 4564 C CA . MET C 3 89 ? 317.639 240.269 363.883 1.00 13.67 89 MET C CA 1
ATOM 4565 C C . MET C 3 89 ? 317.677 241.167 362.652 1.00 13.94 89 MET C C 1
ATOM 4566 O O . MET C 3 89 ? 316.632 241.570 362.138 1.00 12.89 89 MET C O 1
ATOM 4571 N N . GLY C 3 90 ? 318.884 241.465 362.180 1.00 11.04 90 GLY C N 1
ATOM 4572 C CA . GLY C 3 90 ? 319.135 242.156 360.934 1.00 8.70 90 GLY C CA 1
ATOM 4573 C C . GLY C 3 90 ? 318.528 243.541 360.881 1.00 10.91 90 GLY C C 1
ATOM 4574 O O . GLY C 3 90 ? 318.375 244.229 361.892 1.00 14.85 90 GLY C O 1
ATOM 4575 N N . VAL C 3 91 ? 318.189 243.966 359.661 1.00 10.77 91 VAL C N 1
ATOM 4576 C CA . VAL C 3 91 ? 317.511 245.245 359.478 1.00 11.87 91 VAL C CA 1
ATOM 4577 C C . VAL C 3 91 ? 316.015 245.145 359.686 1.00 13.48 91 VAL C C 1
ATOM 4578 O O . VAL C 3 91 ? 315.336 246.175 359.693 1.00 17.64 91 VAL C O 1
ATOM 4582 N N . PHE C 3 92 ? 315.473 243.940 359.844 1.00 12.30 92 PHE C N 1
ATOM 4583 C CA . PHE C 3 92 ? 314.079 243.835 360.244 1.00 12.47 92 PHE C CA 1
ATOM 4584 C C . PHE C 3 92 ? 313.894 244.353 361.660 1.00 13.35 92 PHE C C 1
ATOM 4585 O O . PHE C 3 92 ? 312.985 245.144 361.928 1.00 16.42 92 PHE C O 1
ATOM 4593 N N . GLY C 3 93 ? 314.757 243.922 362.578 1.00 10.09 93 GLY C N 1
ATOM 4594 C CA . GLY C 3 93 ? 314.678 244.405 363.937 1.00 9.25 93 GLY C CA 1
ATOM 4595 C C . GLY C 3 93 ? 315.015 245.872 364.073 1.00 11.35 93 GLY C C 1
ATOM 4596 O O . GLY C 3 93 ? 314.531 246.537 364.987 1.00 13.75 93 GLY C O 1
ATOM 4597 N N . GLN C 3 94 ? 315.851 246.397 363.183 1.00 12.12 94 GLN C N 1
ATOM 4598 C CA . GLN C 3 94 ? 316.125 247.828 363.207 1.00 8.81 94 GLN C CA 1
ATOM 4599 C C . GLN C 3 94 ? 314.884 248.627 362.854 1.00 11.07 94 GLN C C 1
ATOM 4600 O O . GLN C 3 94 ? 314.612 249.664 363.463 1.00 14.78 94 GLN C O 1
ATOM 4606 N N . ASN C 3 95 ? 314.111 248.154 361.883 1.00 14.58 95 ASN C N 1
ATOM 4607 C CA . ASN C 3 95 ? 312.897 248.846 361.484 1.00 11.42 95 ASN C CA 1
ATOM 4608 C C . ASN C 3 95 ? 311.822 248.824 362.558 1.00 14.65 95 ASN C C 1
ATOM 4609 O O . ASN C 3 95 ? 310.927 249.669 362.528 1.00 15.57 95 ASN C O 1
ATOM 4614 N N . MET C 3 96 ? 311.884 247.888 363.504 1.00 18.06 96 MET C N 1
ATOM 4615 C CA . MET C 3 96 ? 310.918 247.891 364.596 1.00 14.03 96 MET C CA 1
ATOM 4616 C C . MET C 3 96 ? 311.139 249.065 365.530 1.00 17.31 96 MET C C 1
ATOM 4617 O O . MET C 3 96 ? 310.178 249.646 366.044 1.00 27.27 96 MET C O 1
ATOM 4622 N N . TYR C 3 97 ? 312.395 249.392 365.808 1.00 14.19 97 TYR C N 1
ATOM 4623 C CA . TYR C 3 97 ? 312.681 250.419 366.794 1.00 13.82 97 TYR C CA 1
ATOM 4624 C C . TYR C 3 97 ? 312.525 251.823 366.237 1.00 17.71 97 TYR C C 1
ATOM 4625 O O . TYR C 3 97 ? 312.190 252.741 366.987 1.00 22.96 97 TYR C O 1
ATOM 4634 N N . TYR C 3 98 ? 312.745 252.013 364.946 1.00 13.89 98 TYR C N 1
ATOM 4635 C CA . TYR C 3 98 ? 312.688 253.339 364.359 1.00 9.94 98 TYR C CA 1
ATOM 4636 C C . TYR C 3 98 ? 311.315 253.720 363.835 1.00 11.90 98 TYR C C 1
ATOM 4637 O O . TYR C 3 98 ? 311.180 254.794 363.250 1.00 18.52 98 TYR C O 1
ATOM 4646 N N . HIS C 3 99 ? 310.295 252.893 364.028 1.00 12.82 99 HIS C N 1
ATOM 4647 C CA . HIS C 3 99 ? 308.966 253.205 363.528 1.00 12.16 99 HIS C CA 1
ATOM 4648 C C . HIS C 3 99 ? 307.926 253.070 364.628 1.00 15.42 99 HIS C C 1
ATOM 4649 O O . HIS C 3 99 ? 308.070 252.260 365.543 1.00 22.26 99 HIS C O 1
ATOM 4656 N N . SER C 3 100 ? 306.880 253.893 364.532 1.00 11.87 100 SER C N 1
ATOM 4657 C CA . SER C 3 100 ? 305.716 253.733 365.395 1.00 11.97 100 SER C CA 1
ATOM 4658 C C . SER C 3 100 ? 305.110 252.360 365.217 1.00 16.21 100 SER C C 1
ATOM 4659 O O . SER C 3 100 ? 304.928 251.606 366.174 1.00 27.12 100 SER C O 1
ATOM 4662 N N . MET C 3 101 ? 304.776 252.038 363.981 1.00 12.94 101 MET C N 1
ATOM 4663 C CA . MET C 3 101 ? 303.894 250.946 363.650 1.00 12.78 101 MET C CA 1
ATOM 4664 C C . MET C 3 101 ? 304.579 250.045 362.649 1.00 13.81 101 MET C C 1
ATOM 4665 O O . MET C 3 101 ? 305.543 250.431 361.990 1.00 23.76 101 MET C O 1
ATOM 4670 N N . GLY C 3 102 ? 304.061 248.840 362.539 1.00 9.57 102 GLY C N 1
ATOM 4671 C CA . GLY C 3 102 ? 304.547 247.922 361.541 1.00 9.55 102 GLY C CA 1
ATOM 4672 C C . GLY C 3 102 ? 303.629 246.733 361.451 1.00 13.27 102 GLY C C 1
ATOM 4673 O O . GLY C 3 102 ? 302.893 246.417 362.388 1.00 19.95 102 GLY C O 1
ATOM 4674 N N . ARG C 3 103 ? 303.679 246.084 360.303 1.00 9.56 103 ARG C N 1
ATOM 4675 C CA . ARG C 3 103 ? 302.991 244.830 360.095 1.00 6.85 103 ARG C CA 1
ATOM 4676 C C . ARG C 3 103 ? 303.905 243.908 359.314 1.00 11.47 103 ARG C C 1
ATOM 4677 O O . ARG C 3 103 ? 304.927 244.328 358.774 1.00 15.90 103 ARG C O 1
ATOM 4685 N N . SER C 3 104 ? 303.530 242.636 359.269 1.00 11.13 104 SER C N 1
ATOM 4686 C CA . SER C 3 104 ? 304.285 241.628 358.550 1.00 9.12 104 SER C CA 1
ATOM 4687 C C . SER C 3 104 ? 303.546 240.307 358.647 1.00 9.34 104 SER C C 1
ATOM 4688 O O . SER C 3 104 ? 302.807 240.057 359.599 1.00 8.62 104 SER C O 1
ATOM 4691 N N . GLY C 3 105 ? 303.800 239.448 357.665 1.00 7.64 105 GLY C N 1
ATOM 4692 C CA . GLY C 3 105 ? 303.500 238.043 357.758 1.00 6.90 105 GLY C CA 1
ATOM 4693 C C . GLY C 3 105 ? 304.802 237.303 357.973 1.00 8.73 105 GLY C C 1
ATOM 4694 O O . GLY C 3 105 ? 305.886 237.856 357.836 1.00 11.45 105 GLY C O 1
ATOM 4695 N N . PHE C 3 106 ? 304.684 236.031 358.312 1.00 8.69 106 PHE C N 1
ATOM 4696 C CA . PHE C 3 106 ? 305.864 235.263 358.654 1.00 9.09 106 PHE C CA 1
ATOM 4697 C C . PHE C 3 106 ? 305.809 233.902 357.989 1.00 9.75 106 PHE C C 1
ATOM 4698 O O . PHE C 3 106 ? 304.741 233.316 357.820 1.00 12.06 106 PHE C O 1
ATOM 4706 N N . ILE C 3 107 ? 306.977 233.420 357.598 1.00 10.93 107 ILE C N 1
ATOM 4707 C CA . ILE C 3 107 ? 307.169 232.038 357.197 1.00 10.90 107 ILE C CA 1
ATOM 4708 C C . ILE C 3 107 ? 307.991 231.386 358.294 1.00 12.27 107 ILE C C 1
ATOM 4709 O O . ILE C 3 107 ? 309.188 231.656 358.426 1.00 16.45 107 ILE C O 1
ATOM 4714 N N . ILE C 3 108 ? 307.357 230.535 359.089 1.00 8.65 108 ILE C N 1
ATOM 4715 C CA . ILE C 3 108 ? 308.022 229.849 360.185 1.00 8.98 108 ILE C CA 1
ATOM 4716 C C . ILE C 3 108 ? 308.414 228.468 359.694 1.00 16.49 108 ILE C C 1
ATOM 4717 O O . ILE C 3 108 ? 307.563 227.698 359.236 1.00 15.00 108 ILE C O 1
ATOM 4722 N N . HIS C 3 109 ? 309.698 228.152 359.779 1.00 12.93 109 HIS C N 1
ATOM 4723 C CA . HIS C 3 109 ? 310.206 226.847 359.385 1.00 11.42 109 HIS C CA 1
ATOM 4724 C C . HIS C 3 109 ? 310.870 226.217 360.601 1.00 13.17 109 HIS C C 1
ATOM 4725 O O . HIS C 3 109 ? 311.914 226.686 361.056 1.00 17.04 109 HIS C O 1
ATOM 4732 N N . THR C 3 110 ? 310.263 225.160 361.122 1.00 10.45 110 THR C N 1
ATOM 4733 C CA . THR C 3 110 ? 310.762 224.448 362.286 1.00 11.79 110 THR C CA 1
ATOM 4734 C C . THR C 3 110 ? 311.480 223.191 361.825 1.00 15.29 110 THR C C 1
ATOM 4735 O O . THR C 3 110 ? 311.034 222.522 360.894 1.00 20.63 110 THR C O 1
ATOM 4739 N N . GLN C 3 111 ? 312.603 222.886 362.468 1.00 10.74 111 GLN C N 1
ATOM 4740 C CA . GLN C 3 111 ? 313.527 221.865 361.990 1.00 12.78 111 GLN C CA 1
ATOM 4741 C C . GLN C 3 111 ? 313.932 220.965 363.147 1.00 15.37 111 GLN C C 1
ATOM 4742 O O . GLN C 3 111 ? 314.582 221.421 364.089 1.00 25.42 111 GLN C O 1
ATOM 4748 N N . CYS C 3 112 ? 313.537 219.697 363.093 1.00 10.63 112 CYS C N 1
ATOM 4749 C CA . CYS C 3 112 ? 314.029 218.692 364.028 1.00 10.44 112 CYS C CA 1
ATOM 4750 C C . CYS C 3 112 ? 314.243 217.384 363.284 1.00 17.14 112 CYS C C 1
ATOM 4751 O O . CYS C 3 112 ? 313.279 216.802 362.789 1.00 28.32 112 CYS C O 1
ATOM 4754 N N . ASN C 3 113 ? 315.474 216.890 363.244 1.00 14.27 113 ASN C N 1
ATOM 4755 C CA . ASN C 3 113 ? 315.748 215.596 362.636 1.00 19.50 113 ASN C CA 1
ATOM 4756 C C . ASN C 3 113 ? 316.440 214.690 363.643 1.00 18.63 113 ASN C C 1
ATOM 4757 O O . ASN C 3 113 ? 317.268 215.146 364.429 1.00 26.16 113 ASN C O 1
ATOM 4762 N N . ALA C 3 114 ? 316.059 213.416 363.658 1.00 16.68 114 ALA C N 1
ATOM 4763 C CA . ALA C 3 114 ? 316.740 212.497 364.555 1.00 16.60 114 ALA C CA 1
ATOM 4764 C C . ALA C 3 114 ? 317.340 211.292 363.841 1.00 21.74 114 ALA C C 1
ATOM 4765 O O . ALA C 3 114 ? 318.524 211.304 363.505 1.00 27.28 114 ALA C O 1
ATOM 4767 N N . THR C 3 115 ? 316.535 210.273 363.556 1.00 18.79 115 THR C N 1
ATOM 4768 C CA . THR C 3 115 ? 316.998 208.991 363.025 1.00 25.97 115 THR C CA 1
ATOM 4769 C C . THR C 3 115 ? 315.774 208.091 362.970 1.00 27.98 115 THR C C 1
ATOM 4770 O O . THR C 3 115 ? 314.769 208.358 363.631 1.00 35.41 115 THR C O 1
ATOM 4774 N N . LYS C 3 116 ? 315.862 207.024 362.177 1.00 17.54 116 LYS C N 1
ATOM 4775 C CA . LYS C 3 116 ? 314.779 206.055 362.138 1.00 25.20 116 LYS C CA 1
ATOM 4776 C C . LYS C 3 116 ? 314.705 205.197 363.390 1.00 27.31 116 LYS C C 1
ATOM 4777 O O . LYS C 3 116 ? 313.790 204.381 363.500 1.00 29.54 116 LYS C O 1
ATOM 4783 N N . PHE C 3 117 ? 315.660 205.322 364.303 1.00 24.32 117 PHE C N 1
ATOM 4784 C CA . PHE C 3 117 ? 315.585 204.647 365.586 1.00 25.88 117 PHE C CA 1
ATOM 4785 C C . PHE C 3 117 ? 314.969 205.508 366.676 1.00 29.21 117 PHE C C 1
ATOM 4786 O O . PHE C 3 117 ? 314.632 204.983 367.739 1.00 30.90 117 PHE C O 1
ATOM 4794 N N . HIS C 3 118 ? 314.802 206.802 366.437 1.00 22.20 118 HIS C N 1
ATOM 4795 C CA . HIS C 3 118 ? 314.193 207.707 367.395 1.00 17.58 118 HIS C CA 1
ATOM 4796 C C . HIS C 3 118 ? 312.688 207.772 367.204 1.00 22.56 118 HIS C C 1
ATOM 4797 O O . HIS C 3 118 ? 312.174 207.653 366.091 1.00 29.18 118 HIS C O 1
ATOM 4804 N N . SER C 3 119 ? 311.986 207.953 368.311 1.00 22.57 119 SER C N 1
ATOM 4805 C CA . SER C 3 119 ? 310.554 208.181 368.315 1.00 16.78 119 SER C CA 1
ATOM 4806 C C . SER C 3 119 ? 310.262 209.509 368.997 1.00 16.98 119 SER C C 1
ATOM 4807 O O . SER C 3 119 ? 310.992 209.935 369.890 1.00 20.41 119 SER C O 1
ATOM 4810 N N . GLY C 3 120 ? 309.213 210.177 368.553 1.00 18.74 120 GLY C N 1
ATOM 4811 C CA . GLY C 3 120 ? 308.787 211.403 369.195 1.00 11.06 120 GLY C CA 1
ATOM 4812 C C . GLY C 3 120 ? 307.848 212.182 368.310 1.00 12.58 120 GLY C C 1
ATOM 4813 O O . GLY C 3 120 ? 307.745 211.950 367.112 1.00 15.95 120 GLY C O 1
ATOM 4814 N N . ALA C 3 121 ? 307.170 213.140 368.927 1.00 14.26 121 ALA C N 1
ATOM 4815 C CA . ALA C 3 121 ? 306.237 213.991 368.208 1.00 12.46 121 ALA C CA 1
ATOM 4816 C C . ALA C 3 121 ? 306.274 215.382 368.810 1.00 15.25 121 ALA C C 1
ATOM 4817 O O . ALA C 3 121 ? 306.385 215.537 370.025 1.00 17.97 121 ALA C O 1
ATOM 4819 N N . LEU C 3 122 ? 306.186 216.384 367.949 1.00 12.85 122 LEU C N 1
ATOM 4820 C CA . LEU C 3 122 ? 306.155 217.781 368.346 1.00 11.97 122 LEU C CA 1
ATOM 4821 C C . LEU C 3 122 ? 304.953 218.453 367.713 1.00 13.19 122 LEU C C 1
ATOM 4822 O O . LEU C 3 122 ? 304.693 218.276 366.524 1.00 14.10 122 LEU C O 1
ATOM 4827 N N . ILE C 3 123 ? 304.232 219.233 368.502 1.00 11.21 123 ILE C N 1
ATOM 4828 C CA . ILE C 3 123 ? 303.206 220.126 367.987 1.00 11.30 123 ILE C CA 1
ATOM 4829 C C . ILE C 3 123 ? 303.863 221.471 367.748 1.00 11.26 123 ILE C C 1
ATOM 4830 O O . ILE C 3 123 ? 304.403 222.076 368.676 1.00 15.01 123 ILE C O 1
ATOM 4835 N N . VAL C 3 124 ? 303.826 221.940 366.512 1.00 12.46 124 VAL C N 1
ATOM 4836 C CA . VAL C 3 124 ? 304.325 223.259 366.163 1.00 9.42 124 VAL C CA 1
ATOM 4837 C C . VAL C 3 124 ? 303.116 224.080 365.756 1.00 9.00 124 VAL C C 1
ATOM 4838 O O . VAL C 3 124 ? 302.539 223.852 364.691 1.00 12.99 124 VAL C O 1
ATOM 4842 N N . ALA C 3 125 ? 302.729 225.037 366.587 1.00 7.35 125 ALA C N 1
ATOM 4843 C CA . ALA C 3 125 ? 301.536 225.826 366.343 1.00 6.76 125 ALA C CA 1
ATOM 4844 C C . ALA C 3 125 ? 301.874 227.303 366.398 1.00 9.01 125 ALA C C 1
ATOM 4845 O O . ALA C 3 125 ? 302.840 227.712 367.041 1.00 15.19 125 ALA C O 1
ATOM 4847 N N . VAL C 3 126 ? 301.072 228.099 365.701 1.00 8.62 126 VAL C N 1
ATOM 4848 C CA . VAL C 3 126 ? 301.163 229.552 365.736 1.00 9.27 126 VAL C CA 1
ATOM 4849 C C . VAL C 3 126 ? 299.847 230.072 366.295 1.00 12.05 126 VAL C C 1
ATOM 4850 O O . VAL C 3 126 ? 298.785 229.826 365.716 1.00 15.87 126 VAL C O 1
ATOM 4854 N N . ILE C 3 127 ? 299.911 230.773 367.418 1.00 11.48 127 ILE C N 1
ATOM 4855 C CA . ILE C 3 127 ? 298.723 231.266 368.107 1.00 12.15 127 ILE C CA 1
ATOM 4856 C C . ILE C 3 127 ? 298.643 232.772 367.900 1.00 15.23 127 ILE C C 1
ATOM 4857 O O . ILE C 3 127 ? 299.572 233.491 368.281 1.00 21.17 127 ILE C O 1
ATOM 4862 N N . PRO C 3 128 ? 297.586 233.287 367.278 1.00 12.88 128 PRO C N 1
ATOM 4863 C CA . PRO C 3 128 ? 297.355 234.733 367.303 1.00 9.03 128 PRO C CA 1
ATOM 4864 C C . PRO C 3 128 ? 296.906 235.188 368.678 1.00 11.80 128 PRO C C 1
ATOM 4865 O O . PRO C 3 128 ? 296.067 234.550 369.315 1.00 19.13 128 PRO C O 1
ATOM 4869 N N . GLU C 3 129 ? 297.455 236.315 369.115 1.00 11.78 129 GLU C N 1
ATOM 4870 C CA . GLU C 3 129 ? 297.159 236.907 370.415 1.00 11.91 129 GLU C CA 1
ATOM 4871 C C . GLU C 3 129 ? 297.212 235.859 371.519 1.00 21.63 129 GLU C C 1
ATOM 4872 O O . GLU C 3 129 ? 296.212 235.561 372.167 1.00 19.48 129 GLU C O 1
ATOM 4878 N N . HIS C 3 130 ? 298.395 235.311 371.756 1.00 22.01 130 HIS C N 1
ATOM 4879 C CA . HIS C 3 130 ? 298.510 234.291 372.788 1.00 12.65 130 HIS C CA 1
ATOM 4880 C C . HIS C 3 130 ? 298.801 235.035 374.078 1.00 13.93 130 HIS C C 1
ATOM 4881 O O . HIS C 3 130 ? 299.945 235.384 374.368 1.00 21.41 130 HIS C O 1
ATOM 4888 N N . GLN C 3 131 ? 297.770 235.198 374.890 1.00 11.57 131 GLN C N 1
ATOM 4889 C CA . GLN C 3 131 ? 297.838 235.970 376.119 1.00 12.02 131 GLN C CA 1
ATOM 4890 C C . GLN C 3 131 ? 298.082 234.985 377.242 1.00 15.68 131 GLN C C 1
ATOM 4891 O O . GLN C 3 131 ? 297.234 234.138 377.527 1.00 18.25 131 GLN C O 1
ATOM 4897 N N . LEU C 3 132 ? 299.244 235.085 377.867 1.00 17.08 132 LEU C N 1
ATOM 4898 C CA . LEU C 3 132 ? 299.631 234.071 378.818 1.00 11.88 132 LEU C CA 1
ATOM 4899 C C . LEU C 3 132 ? 298.836 234.233 380.105 1.00 10.77 132 LEU C C 1
ATOM 4900 O O . LEU C 3 132 ? 298.068 235.177 380.283 1.00 28.58 132 LEU C O 1
ATOM 4905 N N . ALA C 3 133 ? 299.034 233.294 381.012 1.00 13.44 133 ALA C N 1
ATOM 4906 C CA . ALA C 3 133 ? 298.453 233.354 382.336 1.00 14.72 133 ALA C CA 1
ATOM 4907 C C . ALA C 3 133 ? 299.574 233.521 383.346 1.00 15.91 133 ALA C C 1
ATOM 4908 O O . ALA C 3 133 ? 300.695 233.059 383.132 1.00 16.93 133 ALA C O 1
ATOM 4910 N N . TYR C 3 134 ? 299.273 234.204 384.439 1.00 18.21 134 TYR C N 1
ATOM 4911 C CA . TYR C 3 134 ? 300.258 234.350 385.493 1.00 17.80 134 TYR C CA 1
ATOM 4912 C C . TYR C 3 134 ? 300.488 233.006 386.169 1.00 19.91 134 TYR C C 1
ATOM 4913 O O . TYR C 3 134 ? 299.592 232.166 386.253 1.00 21.65 134 TYR C O 1
ATOM 4922 N N . VAL C 3 135 ? 301.725 232.797 386.624 1.00 26.02 135 VAL C N 1
ATOM 4923 C CA . VAL C 3 135 ? 302.170 231.474 387.038 1.00 22.10 135 VAL C CA 1
ATOM 4924 C C . VAL C 3 135 ? 301.372 230.944 388.218 1.00 26.88 135 VAL C C 1
ATOM 4925 O O . VAL C 3 135 ? 301.313 229.729 388.426 1.00 31.41 135 VAL C O 1
ATOM 4929 N N . GLY C 3 136 ? 300.752 231.814 388.998 1.00 21.02 136 GLY C N 1
ATOM 4930 C CA . GLY C 3 136 ? 299.689 231.359 389.869 1.00 24.93 136 GLY C CA 1
ATOM 4931 C C . GLY C 3 136 ? 299.367 232.365 390.941 1.00 33.97 136 GLY C C 1
ATOM 4932 O O . GLY C 3 136 ? 300.150 233.250 391.250 1.00 45.01 136 GLY C O 1
ATOM 4933 N N . GLY C 3 137 ? 298.218 232.152 391.576 1.00 32.35 137 GLY C N 1
ATOM 4934 C CA . GLY C 3 137 ? 297.819 233.016 392.666 1.00 33.08 137 GLY C CA 1
ATOM 4935 C C . GLY C 3 137 ? 297.059 234.266 392.290 1.00 35.50 137 GLY C C 1
ATOM 4936 O O . GLY C 3 137 ? 296.164 234.237 391.444 1.00 35.64 137 GLY C O 1
ATOM 4937 N N . VAL C 3 138 ? 297.402 235.369 392.949 1.00 39.00 138 VAL C N 1
ATOM 4938 C CA . VAL C 3 138 ? 296.635 236.609 392.933 1.00 36.53 138 VAL C CA 1
ATOM 4939 C C . VAL C 3 138 ? 296.662 237.267 391.563 1.00 35.31 138 VAL C C 1
ATOM 4940 O O . VAL C 3 138 ? 297.218 236.722 390.606 1.00 37.59 138 VAL C O 1
ATOM 4944 N N . LYS C 3 139 ? 296.072 238.454 391.464 1.00 31.21 139 LYS C N 1
ATOM 4945 C CA . LYS C 3 139 ? 295.867 239.109 390.181 1.00 31.53 139 LYS C CA 1
ATOM 4946 C C . LYS C 3 139 ? 297.098 239.944 389.882 1.00 38.02 139 LYS C C 1
ATOM 4947 O O . LYS C 3 139 ? 297.307 241.003 390.480 1.00 40.70 139 LYS C O 1
ATOM 4953 N N . VAL C 3 140 ? 297.899 239.474 388.935 1.00 32.89 140 VAL C N 1
ATOM 4954 C CA . VAL C 3 140 ? 299.146 240.119 388.556 1.00 29.94 140 VAL C CA 1
ATOM 4955 C C . VAL C 3 140 ? 299.270 240.002 387.047 1.00 35.48 140 VAL C C 1
ATOM 4956 O O . VAL C 3 140 ? 299.130 238.907 386.495 1.00 33.43 140 VAL C O 1
ATOM 4960 N N . ASN C 3 141 ? 299.500 241.129 386.381 1.00 29.08 141 ASN C N 1
ATOM 4961 C CA . ASN C 3 141 ? 299.853 241.098 384.972 1.00 33.68 141 ASN C CA 1
ATOM 4962 C C . ASN C 3 141 ? 301.216 240.444 384.810 1.00 33.57 141 ASN C C 1
ATOM 4963 O O . ASN C 3 141 ? 302.148 240.738 385.562 1.00 35.32 141 ASN C O 1
ATOM 4968 N N . VAL C 3 142 ? 301.339 239.546 383.832 1.00 25.11 142 VAL C N 1
ATOM 4969 C CA . VAL C 3 142 ? 302.656 239.006 383.538 1.00 23.63 142 VAL C CA 1
ATOM 4970 C C . VAL C 3 142 ? 303.519 240.137 383.003 1.00 24.23 142 VAL C C 1
ATOM 4971 O O . VAL C 3 142 ? 303.046 241.009 382.264 1.00 22.46 142 VAL C O 1
ATOM 4975 N N . GLY C 3 143 ? 304.782 240.150 383.407 1.00 24.33 143 GLY C N 1
ATOM 4976 C CA . GLY C 3 143 ? 305.615 241.300 383.147 1.00 23.67 143 GLY C CA 1
ATOM 4977 C C . GLY C 3 143 ? 306.023 241.404 381.693 1.00 24.54 143 GLY C C 1
ATOM 4978 O O . GLY C 3 143 ? 306.102 240.416 380.970 1.00 24.16 143 GLY C O 1
ATOM 4979 N N . TYR C 3 144 ? 306.281 242.641 381.265 1.00 26.84 144 TYR C N 1
ATOM 4980 C CA . TYR C 3 144 ? 306.799 242.874 379.925 1.00 20.41 144 TYR C CA 1
ATOM 4981 C C . TYR C 3 144 ? 308.088 242.105 379.704 1.00 25.16 144 TYR C C 1
ATOM 4982 O O . TYR C 3 144 ? 308.329 241.594 378.606 1.00 25.68 144 TYR C O 1
ATOM 4991 N N . ASP C 3 145 ? 308.920 242.010 380.742 1.00 31.17 145 ASP C N 1
ATOM 4992 C CA . ASP C 3 145 ? 310.230 241.384 380.622 1.00 37.00 145 ASP C CA 1
ATOM 4993 C C . ASP C 3 145 ? 310.112 239.913 380.247 1.00 35.18 145 ASP C C 1
ATOM 4994 O O . ASP C 3 145 ? 310.923 239.397 379.471 1.00 28.65 145 ASP C O 1
ATOM 4999 N N . HIS C 3 146 ? 309.111 239.222 380.787 1.00 25.76 146 HIS C N 1
ATOM 5000 C CA . HIS C 3 146 ? 308.996 237.786 380.570 1.00 30.16 146 HIS C CA 1
ATOM 5001 C C . HIS C 3 146 ? 308.331 237.430 379.249 1.00 25.29 146 HIS C C 1
ATOM 5002 O O . HIS C 3 146 ? 308.677 236.410 378.649 1.00 32.07 146 HIS C O 1
ATOM 5009 N N . THR C 3 147 ? 307.378 238.227 378.786 1.00 24.35 147 THR C N 1
ATOM 5010 C CA . THR C 3 147 ? 306.739 237.955 377.508 1.00 19.48 147 THR C CA 1
ATOM 5011 C C . THR C 3 147 ? 307.554 238.452 376.326 1.00 20.10 147 THR C C 1
ATOM 5012 O O . THR C 3 147 ? 307.131 238.263 375.182 1.00 22.61 147 THR C O 1
ATOM 5016 N N . HIS C 3 148 ? 308.708 239.064 376.569 1.00 21.50 148 HIS C N 1
ATOM 5017 C CA . HIS C 3 148 ? 309.598 239.520 375.505 1.00 20.06 148 HIS C CA 1
ATOM 5018 C C . HIS C 3 148 ? 310.995 238.946 375.697 1.00 22.70 148 HIS C C 1
ATOM 5019 O O . HIS C 3 148 ? 311.959 239.676 375.915 1.00 30.59 148 HIS C O 1
ATOM 5026 N N . PRO C 3 149 ? 311.144 237.624 375.609 1.00 21.97 149 PRO C N 1
ATOM 5027 C CA . PRO C 3 149 ? 312.483 237.032 375.737 1.00 17.48 149 PRO C CA 1
ATOM 5028 C C . PRO C 3 149 ? 313.384 237.284 374.543 1.00 21.17 149 PRO C C 1
ATOM 5029 O O . PRO C 3 149 ? 314.598 237.100 374.662 1.00 32.30 149 PRO C O 1
ATOM 5033 N N . GLY C 3 150 ? 312.842 237.688 373.403 1.00 20.63 150 GLY C N 1
ATOM 5034 C CA . GLY C 3 150 ? 313.643 237.861 372.213 1.00 21.11 150 GLY C CA 1
ATOM 5035 C C . GLY C 3 150 ? 313.766 236.576 371.432 1.00 14.76 150 GLY C C 1
ATOM 5036 O O . GLY C 3 150 ? 312.854 235.750 371.437 1.00 16.04 150 GLY C O 1
ATOM 5037 N N . GLN C 3 151 ? 314.890 236.399 370.745 1.00 15.48 151 GLN C N 1
ATOM 5038 C CA . GLN C 3 151 ? 315.087 235.192 369.958 1.00 13.15 151 GLN C CA 1
ATOM 5039 C C . GLN C 3 151 ? 315.152 233.953 370.834 1.00 24.96 151 GLN C C 1
ATOM 5040 O O . GLN C 3 151 ? 314.902 232.841 370.357 1.00 20.56 151 GLN C O 1
ATOM 5046 N N . SER C 3 152 ? 315.524 234.116 372.104 1.00 23.65 152 SER C N 1
ATOM 5047 C CA . SER C 3 152 ? 315.757 232.962 372.955 1.00 18.70 152 SER C CA 1
ATOM 5048 C C . SER C 3 152 ? 314.468 232.219 373.239 1.00 18.38 152 SER C C 1
ATOM 5049 O O . SER C 3 152 ? 314.497 231.020 373.533 1.00 22.70 152 SER C O 1
ATOM 5052 N N . GLY C 3 153 ? 313.339 232.907 373.154 1.00 13.07 153 GLY C N 1
ATOM 5053 C CA . GLY C 3 153 ? 312.095 232.296 373.501 1.00 13.18 153 GLY C CA 1
ATOM 5054 C C . GLY C 3 153 ? 312.066 231.939 374.974 1.00 22.98 153 GLY C C 1
ATOM 5055 O O . GLY C 3 153 ? 312.844 232.434 375.791 1.00 22.22 153 GLY C O 1
ATOM 5056 N N . HIS C 3 154 ? 311.152 231.037 375.302 1.00 18.52 154 HIS C N 1
ATOM 5057 C CA . HIS C 3 154 ? 310.927 230.621 376.674 1.00 14.15 154 HIS C CA 1
ATOM 5058 C C . HIS C 3 154 ? 310.832 229.108 376.721 1.00 19.61 154 HIS C C 1
ATOM 5059 O O . HIS C 3 154 ? 309.958 228.523 376.080 1.00 25.06 154 HIS C O 1
ATOM 5066 N N . GLN C 3 155 ? 311.724 228.482 377.476 1.00 17.08 155 GLN C N 1
ATOM 5067 C CA . GLN C 3 155 ? 311.595 227.068 377.786 1.00 16.36 155 GLN C CA 1
ATOM 5068 C C . GLN C 3 155 ? 310.526 226.883 378.855 1.00 21.05 155 GLN C C 1
ATOM 5069 O O . GLN C 3 155 ? 310.598 227.488 379.926 1.00 30.94 155 GLN C O 1
ATOM 5075 N N . ILE C 3 156 ? 309.543 226.029 378.563 1.00 14.26 156 ILE C N 1
ATOM 5076 C CA . ILE C 3 156 ? 308.284 226.013 379.300 1.00 15.49 156 ILE C CA 1
ATOM 5077 C C . ILE C 3 156 ? 308.391 225.434 380.704 1.00 24.00 156 ILE C C 1
ATOM 5078 O O . ILE C 3 156 ? 307.427 225.531 381.465 1.00 47.34 156 ILE C O 1
ATO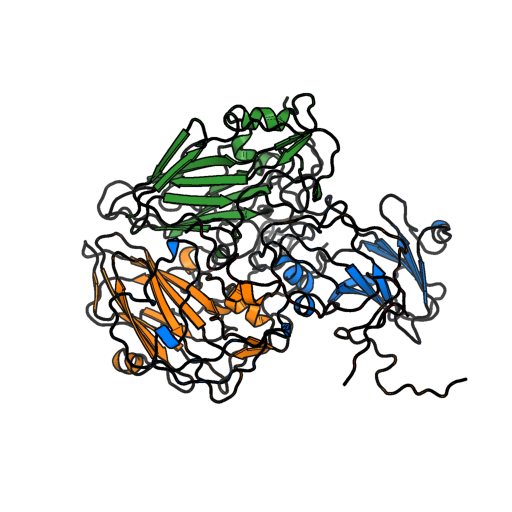M 5083 N N . ARG C 3 157 ? 309.544 224.905 381.112 1.00 29.36 157 ARG C N 1
ATOM 5084 C CA . ARG C 3 157 ? 309.669 224.375 382.470 1.00 33.79 157 ARG C CA 1
ATOM 5085 C C . ARG C 3 157 ? 308.591 223.332 382.713 1.00 34.78 157 ARG C C 1
ATOM 5086 O O . ARG C 3 157 ? 308.652 222.244 382.142 1.00 51.43 157 ARG C O 1
ATOM 5094 N N . GLY C 3 158 ? 307.638 223.611 383.585 1.00 26.39 158 GLY C N 1
ATOM 5095 C CA . GLY C 3 158 ? 306.486 222.756 383.709 1.00 25.86 158 GLY C CA 1
ATOM 5096 C C . GLY C 3 158 ? 305.607 223.142 384.874 1.00 43.06 158 GLY C C 1
ATOM 5097 O O . GLY C 3 158 ? 305.945 224.020 385.670 1.00 58.86 158 GLY C O 1
ATOM 5098 N N . PRO C 3 159 ? 304.450 222.497 384.995 1.00 34.23 159 PRO C N 1
ATOM 5099 C CA . PRO C 3 159 ? 303.580 222.772 386.141 1.00 31.13 159 PRO C CA 1
ATOM 5100 C C . PRO C 3 159 ? 304.232 222.308 387.435 1.00 41.19 159 PRO C C 1
ATOM 5101 O O . PRO C 3 159 ? 304.714 221.179 387.537 1.00 44.20 159 PRO C O 1
ATOM 5105 N N . SER C 3 160 ? 304.264 223.199 388.418 1.00 43.49 160 SER C N 1
ATOM 5106 C CA . SER C 3 160 ? 304.739 222.855 389.745 1.00 44.60 160 SER C CA 1
ATOM 5107 C C . SER C 3 160 ? 304.135 223.829 390.734 1.00 60.68 160 SER C C 1
ATOM 5108 O O . SER C 3 160 ? 303.829 224.971 390.387 1.00 65.83 160 SER C O 1
ATOM 5111 N N . GLN C 3 161 ? 303.973 223.370 391.973 1.00 66.64 161 GLN C N 1
ATOM 5112 C CA . GLN C 3 161 ? 303.689 224.298 393.055 1.00 61.79 161 GLN C CA 1
ATOM 5113 C C . GLN C 3 161 ? 304.917 225.121 393.408 1.00 63.11 161 GLN C C 1
ATOM 5114 O O . GLN C 3 161 ? 304.788 226.155 394.067 1.00 63.19 161 GLN C O 1
ATOM 5120 N N . SER C 3 162 ? 306.096 224.686 392.967 1.00 66.75 162 SER C N 1
ATOM 5121 C CA . SER C 3 162 ? 307.370 225.294 393.315 1.00 68.06 162 SER C CA 1
ATOM 5122 C C . SER C 3 162 ? 307.869 226.295 392.284 1.00 68.52 162 SER C C 1
ATOM 5123 O O . SER C 3 162 ? 308.961 226.838 392.457 1.00 77.65 162 SER C O 1
ATOM 5126 N N . ASN C 3 163 ? 307.125 226.530 391.206 1.00 62.45 163 ASN C N 1
ATOM 5127 C CA . ASN C 3 163 ? 307.522 227.562 390.261 1.00 58.80 163 ASN C CA 1
ATOM 5128 C C . ASN C 3 163 ? 307.471 228.916 390.947 1.00 63.62 163 ASN C C 1
ATOM 5129 O O . ASN C 3 163 ? 306.508 229.228 391.651 1.00 71.28 163 ASN C O 1
ATOM 5134 N N . ASP C 3 164 ? 308.512 229.719 390.748 1.00 68.90 164 ASP C N 1
ATOM 5135 C CA . ASP C 3 164 ? 308.580 231.014 391.406 1.00 61.98 164 ASP C CA 1
ATOM 5136 C C . ASP C 3 164 ? 307.466 231.918 390.902 1.00 64.00 164 ASP C C 1
ATOM 5137 O O . ASP C 3 164 ? 307.324 232.138 389.696 1.00 65.75 164 ASP C O 1
ATOM 5142 N N . ARG C 3 165 ? 306.675 232.439 391.832 1.00 46.39 165 ARG C N 1
ATOM 5143 C CA . ARG C 3 165 ? 305.560 233.311 391.509 1.00 44.91 165 ARG C CA 1
ATOM 5144 C C . ARG C 3 165 ? 305.952 234.778 391.512 1.00 48.61 165 ARG C C 1
ATOM 5145 O O . ARG C 3 165 ? 305.091 235.637 391.311 1.00 61.91 165 ARG C O 1
ATOM 5153 N N . SER C 3 166 ? 307.226 235.076 391.736 1.00 48.85 166 SER C N 1
ATOM 5154 C CA . SER C 3 166 ? 307.719 236.440 391.797 1.00 52.72 166 SER C CA 1
ATOM 5155 C C . SER C 3 166 ? 307.661 237.108 390.429 1.00 54.50 166 SER C C 1
ATOM 5156 O O . SER C 3 166 ? 307.542 236.454 389.394 1.00 67.85 166 SER C O 1
ATOM 5159 N N . GLY C 3 167 ? 307.709 238.436 390.444 1.00 39.08 167 GLY C N 1
ATOM 5160 C CA . GLY C 3 167 ? 308.028 239.208 389.257 1.00 37.70 167 GLY C CA 1
ATOM 5161 C C . GLY C 3 167 ? 307.073 239.085 388.097 1.00 47.28 167 GLY C C 1
ATOM 5162 O O . GLY C 3 167 ? 307.447 239.415 386.972 1.00 60.05 167 GLY C O 1
ATOM 5163 N N . GLY C 3 168 ? 305.848 238.629 388.330 1.00 29.94 168 GLY C N 1
ATOM 5164 C CA . GLY C 3 168 ? 304.880 238.508 387.260 1.00 29.32 168 GLY C CA 1
ATOM 5165 C C . GLY C 3 168 ? 305.279 237.507 386.200 1.00 36.58 168 GLY C C 1
ATOM 5166 O O . GLY C 3 168 ? 305.291 237.832 385.012 1.00 36.68 168 GLY C O 1
ATOM 5167 N N . LYS C 3 169 ? 305.593 236.290 386.609 1.00 36.92 169 LYS C N 1
ATOM 5168 C CA . LYS C 3 169 ? 306.087 235.306 385.661 1.00 29.95 169 LYS C CA 1
ATOM 5169 C C . LYS C 3 169 ? 304.939 234.594 384.954 1.00 25.95 169 LYS C C 1
ATOM 5170 O O . LYS C 3 169 ? 303.859 234.425 385.523 1.00 31.01 169 LYS C O 1
ATOM 5176 N N . PRO C 3 170 ? 305.148 234.172 383.714 1.00 27.04 170 PRO C N 1
ATOM 5177 C CA . PRO C 3 170 ? 304.096 233.468 382.983 1.00 25.85 170 PRO C CA 1
ATOM 5178 C C . PRO C 3 170 ? 303.922 232.033 383.456 1.00 22.39 170 PRO C C 1
ATOM 5179 O O . PRO C 3 170 ? 304.770 231.459 384.137 1.00 24.34 170 PRO C O 1
ATOM 5183 N N . ASP C 3 171 ? 302.791 231.459 383.065 1.00 23.31 171 ASP C N 1
ATOM 5184 C CA . ASP C 3 171 ? 302.466 230.092 383.433 1.00 24.45 171 ASP C CA 1
ATOM 5185 C C . ASP C 3 171 ? 303.351 229.106 382.683 1.00 28.68 171 ASP C C 1
ATOM 5186 O O . ASP C 3 171 ? 303.679 229.308 381.513 1.00 32.26 171 ASP C O 1
ATOM 5191 N N . GLU C 3 172 ? 303.742 228.036 383.367 1.00 31.33 172 GLU C N 1
ATOM 5192 C CA . GLU C 3 172 ? 304.658 227.051 382.813 1.00 26.84 172 GLU C CA 1
ATOM 5193 C C . GLU C 3 172 ? 303.998 225.770 382.310 1.00 27.33 172 GLU C C 1
ATOM 5194 O O . GLU C 3 172 ? 304.711 224.867 381.879 1.00 32.38 172 GLU C O 1
ATOM 5200 N N . ASP C 3 173 ? 302.679 225.641 382.368 1.00 28.93 173 ASP C N 1
ATOM 5201 C CA . ASP C 3 173 ? 302.053 224.350 382.109 1.00 29.17 173 ASP C CA 1
ATOM 5202 C C . ASP C 3 173 ? 301.659 224.224 380.642 1.00 25.74 173 ASP C C 1
ATOM 5203 O O . ASP C 3 173 ? 300.748 224.934 380.194 1.00 26.73 173 ASP C O 1
ATOM 5208 N N . PRO C 3 174 ? 302.295 223.340 379.868 1.00 22.17 174 PRO C N 1
ATOM 5209 C CA . PRO C 3 174 ? 301.952 223.227 378.445 1.00 16.85 174 PRO C CA 1
ATOM 5210 C C . PRO C 3 174 ? 300.614 222.560 378.169 1.00 20.81 174 PRO C C 1
ATOM 5211 O O . PRO C 3 174 ? 300.054 222.779 377.090 1.00 23.44 174 PRO C O 1
ATOM 5215 N N . LEU C 3 175 ? 300.093 221.740 379.084 1.00 23.03 175 LEU C N 1
ATOM 5216 C CA . LEU C 3 175 ? 298.815 221.081 378.842 1.00 18.90 175 LEU C CA 1
ATOM 5217 C C . LEU C 3 175 ? 297.695 222.095 378.685 1.00 23.33 175 LEU C C 1
ATOM 5218 O O . LEU C 3 175 ? 296.781 221.911 377.874 1.00 25.11 175 LEU C O 1
ATOM 5223 N N . PHE C 3 176 ? 297.741 223.163 379.463 1.00 16.21 176 PHE C N 1
ATOM 5224 C CA . PHE C 3 176 ? 296.747 224.218 379.403 1.00 16.47 176 PHE C CA 1
ATOM 5225 C C . PHE C 3 176 ? 297.147 225.350 378.477 1.00 18.80 176 PHE C C 1
ATOM 5226 O O . PHE C 3 176 ? 296.523 226.410 378.521 1.00 15.02 176 PHE C O 1
ATOM 5234 N N . ASN C 3 177 ? 298.194 225.161 377.677 1.00 15.76 177 ASN C N 1
ATOM 5235 C CA . ASN C 3 177 ? 298.664 226.133 376.695 1.00 15.13 177 ASN C CA 1
ATOM 5236 C C . ASN C 3 177 ? 299.136 227.409 377.353 1.00 16.90 177 ASN C C 1
ATOM 5237 O O . ASN C 3 177 ? 299.205 228.451 376.703 1.00 22.54 177 ASN C O 1
ATOM 5242 N N . CYS C 3 178 ? 299.441 227.333 378.645 1.00 12.83 178 CYS C N 1
ATOM 5243 C CA . CYS C 3 178 ? 299.901 228.452 379.452 1.00 11.90 178 CYS C CA 1
ATOM 5244 C C . CYS C 3 178 ? 298.831 229.532 379.591 1.00 13.55 178 CYS C C 1
ATOM 5245 O O . CYS C 3 178 ? 299.002 230.467 380.372 1.00 21.04 178 CYS C O 1
ATOM 5248 N N . ASN C 3 179 ? 297.759 229.449 378.805 1.00 10.35 179 ASN C N 1
ATOM 5249 C CA . ASN C 3 179 ? 296.635 230.372 378.877 1.00 9.59 179 ASN C CA 1
ATOM 5250 C C . ASN C 3 179 ? 295.392 229.809 379.559 1.00 13.70 179 ASN C C 1
ATOM 5251 O O . ASN C 3 179 ? 294.414 230.540 379.714 1.00 14.77 179 ASN C O 1
ATOM 5256 N N . GLY C 3 180 ? 295.385 228.540 379.950 1.00 16.71 180 GLY C N 1
ATOM 5257 C CA . GLY C 3 180 ? 294.207 227.960 380.561 1.00 11.64 180 GLY C CA 1
ATOM 5258 C C . GLY C 3 180 ? 293.242 227.262 379.632 1.00 15.72 180 GLY C C 1
ATOM 5259 O O . GLY C 3 180 ? 292.080 227.083 380.000 1.00 15.64 180 GLY C O 1
ATOM 5260 N N . THR C 3 181 ? 293.681 226.857 378.445 1.00 17.64 181 THR C N 1
ATOM 5261 C CA . THR C 3 181 ? 292.866 226.096 377.509 1.00 14.56 181 THR C CA 1
ATOM 5262 C C . THR C 3 181 ? 293.639 224.852 377.105 1.00 15.90 181 THR C C 1
ATOM 5263 O O . THR C 3 181 ? 294.852 224.911 376.936 1.00 23.73 181 THR C O 1
ATOM 5267 N N . LEU C 3 182 ? 292.940 223.736 376.925 1.00 16.63 182 LEU C N 1
ATOM 5268 C CA . LEU C 3 182 ? 293.614 222.456 376.737 1.00 15.46 182 LEU C CA 1
ATOM 5269 C C . LEU C 3 182 ? 294.475 222.421 375.487 1.00 16.58 182 LEU C C 1
ATOM 5270 O O . LEU C 3 182 ? 294.036 222.793 374.399 1.00 20.33 182 LEU C O 1
ATOM 5275 N N . LEU C 3 183 ? 295.707 221.953 375.656 1.00 17.21 183 LEU C N 1
ATOM 5276 C CA . LEU C 3 183 ? 296.453 221.399 374.542 1.00 14.81 183 LEU C CA 1
ATOM 5277 C C . LEU C 3 183 ? 295.657 220.241 373.960 1.00 26.53 183 LEU C C 1
ATOM 5278 O O . LEU C 3 183 ? 294.894 219.573 374.659 1.00 33.90 183 LEU C O 1
ATOM 5283 N N . GLY C 3 184 ? 295.814 220.008 372.677 1.00 13.93 184 GLY C N 1
ATOM 5284 C CA . GLY C 3 184 ? 294.973 219.077 371.980 1.00 12.73 184 GLY C CA 1
ATOM 5285 C C . GLY C 3 184 ? 293.800 219.727 371.292 1.00 18.95 184 GLY C C 1
ATOM 5286 O O . GLY C 3 184 ? 293.290 219.175 370.317 1.00 23.80 184 GLY C O 1
ATOM 5287 N N . ASN C 3 185 ? 293.378 220.892 371.766 1.00 12.16 185 ASN C N 1
ATOM 5288 C CA . ASN C 3 185 ? 292.553 221.805 370.995 1.00 9.06 185 ASN C CA 1
ATOM 5289 C C . ASN C 3 185 ? 293.384 222.850 370.278 1.00 11.04 185 ASN C C 1
ATOM 5290 O O . ASN C 3 185 ? 292.827 223.674 369.553 1.00 16.49 185 ASN C O 1
ATOM 5295 N N . ILE C 3 186 ? 294.704 222.831 370.466 1.00 10.46 186 ILE C N 1
ATOM 5296 C CA . ILE C 3 186 ? 295.595 223.789 369.827 1.00 7.77 186 ILE C CA 1
ATOM 5297 C C . ILE C 3 186 ? 295.610 223.627 368.318 1.00 11.25 186 ILE C C 1
ATOM 5298 O O . ILE C 3 186 ? 296.172 224.464 367.610 1.00 12.19 186 ILE C O 1
ATOM 5303 N N . THR C 3 187 ? 294.989 222.567 367.809 1.00 10.40 187 THR C N 1
ATOM 5304 C CA . THR C 3 187 ? 294.897 222.329 366.382 1.00 9.06 187 THR C CA 1
ATOM 5305 C C . THR C 3 187 ? 293.936 223.280 365.688 1.00 8.31 187 THR C C 1
ATOM 5306 O O . THR C 3 187 ? 293.867 223.276 364.458 1.00 10.60 187 THR C O 1
ATOM 5310 N N . ILE C 3 188 ? 293.199 224.094 366.442 1.00 8.52 188 ILE C N 1
ATOM 5311 C CA . ILE C 3 188 ? 292.349 225.106 365.840 1.00 6.69 188 ILE C CA 1
ATOM 5312 C C . ILE C 3 188 ? 293.179 226.247 365.265 1.00 8.72 188 ILE C C 1
ATOM 5313 O O . ILE C 3 188 ? 292.700 226.985 364.398 1.00 7.16 188 ILE C O 1
ATOM 5318 N N . PHE C 3 189 ? 294.419 226.407 365.723 1.00 7.60 189 PHE C N 1
ATOM 5319 C CA . PHE C 3 189 ? 295.380 227.353 365.189 1.00 6.75 189 PHE C CA 1
ATOM 5320 C C . PHE C 3 189 ? 296.199 226.719 364.078 1.00 8.49 189 PHE C C 1
ATOM 5321 O O . PHE C 3 189 ? 296.247 225.496 363.950 1.00 16.62 189 PHE C O 1
ATOM 5329 N N . PRO C 3 190 ? 296.840 227.522 363.235 1.00 7.20 190 PRO C N 1
ATOM 5330 C CA . PRO C 3 190 ? 297.754 226.956 362.239 1.00 6.84 190 PRO C CA 1
ATOM 5331 C C . PRO C 3 190 ? 298.843 226.137 362.912 1.00 8.36 190 PRO C C 1
ATOM 5332 O O . PRO C 3 190 ? 299.551 226.621 363.795 1.00 13.75 190 PRO C O 1
ATOM 5336 N N . HIS C 3 191 ? 298.996 224.898 362.469 1.00 6.88 191 HIS C N 1
ATOM 5337 C CA . HIS C 3 191 ? 299.881 223.987 363.169 1.00 6.74 191 HIS C CA 1
ATOM 5338 C C . HIS C 3 191 ? 300.334 222.906 362.211 1.00 7.62 191 HIS C C 1
ATOM 5339 O O . HIS C 3 191 ? 299.708 222.658 361.182 1.00 13.82 191 HIS C O 1
ATOM 5346 N N . GLN C 3 192 ? 301.437 222.267 362.573 1.00 9.12 192 GLN C N 1
ATOM 5347 C CA . GLN C 3 192 ? 301.802 220.968 362.043 1.00 9.44 192 GLN C CA 1
ATOM 5348 C C . GLN C 3 192 ? 302.442 220.162 363.154 1.00 9.74 192 GLN C C 1
ATOM 5349 O O . GLN C 3 192 ? 302.907 220.702 364.156 1.00 13.81 192 GLN C O 1
ATOM 5355 N N . ILE C 3 193 ? 302.443 218.855 362.971 1.00 9.54 193 ILE C N 1
ATOM 5356 C CA . ILE C 3 193 ? 303.113 217.936 363.875 1.00 11.80 193 ILE C CA 1
ATOM 5357 C C . ILE C 3 193 ? 304.388 217.468 363.199 1.00 11.94 193 ILE C C 1
ATOM 5358 O O . ILE C 3 193 ? 304.383 217.154 362.007 1.00 18.55 193 ILE C O 1
ATOM 5363 N N . ILE C 3 194 ? 305.484 217.454 363.943 1.00 12.50 194 ILE C N 1
ATOM 5364 C CA . ILE C 3 194 ? 306.701 216.797 363.494 1.00 11.38 194 ILE C CA 1
ATOM 5365 C C . ILE C 3 194 ? 306.748 215.455 364.198 1.00 11.32 194 ILE C C 1
ATOM 5366 O O . ILE C 3 194 ? 306.996 215.380 365.404 1.00 16.28 194 ILE C O 1
ATOM 5371 N N . ASN C 3 195 ? 306.495 214.401 363.437 1.00 11.82 195 ASN C N 1
ATOM 5372 C CA . ASN C 3 195 ? 306.610 213.030 363.895 1.00 12.56 195 ASN C CA 1
ATOM 5373 C C . ASN C 3 195 ? 307.906 212.494 363.318 1.00 11.46 195 ASN C C 1
ATOM 5374 O O . ASN C 3 195 ? 308.069 212.458 362.097 1.00 18.52 195 ASN C O 1
ATOM 5379 N N . LEU C 3 196 ? 308.835 212.106 364.189 1.00 9.31 196 LEU C N 1
ATOM 5380 C CA . LEU C 3 196 ? 310.157 211.712 363.722 1.00 12.30 196 LEU C CA 1
ATOM 5381 C C . LEU C 3 196 ? 310.089 210.537 362.761 1.00 19.96 196 LEU C C 1
ATOM 5382 O O . LEU C 3 196 ? 310.950 210.398 361.887 1.00 21.39 196 LEU C O 1
ATOM 5387 N N . ARG C 3 197 ? 309.078 209.685 362.911 1.00 23.63 197 ARG C N 1
ATOM 5388 C CA . ARG C 3 197 ? 308.823 208.619 361.953 1.00 12.77 197 ARG C CA 1
ATOM 5389 C C . ARG C 3 197 ? 308.573 209.161 360.556 1.00 14.61 197 ARG C C 1
ATOM 5390 O O . ARG C 3 197 ? 308.933 208.519 359.565 1.00 24.38 197 ARG C O 1
ATOM 5398 N N . THR C 3 198 ? 307.965 210.340 360.457 1.00 17.84 198 THR C N 1
ATOM 5399 C CA . THR C 3 198 ? 307.423 210.844 359.201 1.00 20.54 198 THR C CA 1
ATOM 5400 C C . THR C 3 198 ? 308.283 211.965 358.631 1.00 22.24 198 THR C C 1
ATOM 5401 O O . THR C 3 198 ? 308.945 211.776 357.612 1.00 26.79 198 THR C O 1
ATOM 5405 N N . ASN C 3 199 ? 308.280 213.134 359.257 1.00 21.55 199 ASN C N 1
ATOM 5406 C CA . ASN C 3 199 ? 308.926 214.319 358.722 1.00 20.75 199 ASN C CA 1
ATOM 5407 C C . ASN C 3 199 ? 309.904 214.880 359.736 1.00 22.14 199 ASN C C 1
ATOM 5408 O O . ASN C 3 199 ? 309.759 214.675 360.940 1.00 20.64 199 ASN C O 1
ATOM 5413 N N . ASN C 3 200 ? 310.927 215.559 359.233 1.00 17.99 200 ASN C N 1
ATOM 5414 C CA . ASN C 3 200 ? 311.872 216.254 360.087 1.00 13.43 200 ASN C CA 1
ATOM 5415 C C . ASN C 3 200 ? 311.640 217.758 360.173 1.00 18.93 200 ASN C C 1
ATOM 5416 O O . ASN C 3 200 ? 312.429 218.446 360.818 1.00 22.55 200 ASN C O 1
ATOM 5421 N N . SER C 3 201 ? 310.603 218.298 359.543 1.00 16.21 201 SER C N 1
ATOM 5422 C CA . SER C 3 201 ? 310.438 219.742 359.554 1.00 12.46 201 SER C CA 1
ATOM 5423 C C . SER C 3 201 ? 308.974 220.116 359.375 1.00 15.84 201 SER C C 1
ATOM 5424 O O . SER C 3 201 ? 308.102 219.261 359.210 1.00 17.96 201 SER C O 1
ATOM 5427 N N . SER C 3 202 ? 308.727 221.424 359.394 1.00 14.68 202 SER C N 1
ATOM 5428 C CA . SER C 3 202 ? 307.401 222.011 359.303 1.00 11.01 202 SER C CA 1
ATOM 5429 C C . SER C 3 202 ? 307.530 223.392 358.682 1.00 10.41 202 SER C C 1
ATOM 5430 O O . SER C 3 202 ? 308.547 224.063 358.852 1.00 13.10 202 SER C O 1
ATOM 5433 N N . THR C 3 203 ? 306.505 223.808 357.945 1.00 10.52 203 THR C N 1
ATOM 5434 C CA . THR C 3 203 ? 306.466 225.156 357.397 1.00 11.51 203 THR C CA 1
ATOM 5435 C C . THR C 3 203 ? 305.057 225.709 357.530 1.00 16.42 203 THR C C 1
ATOM 5436 O O . THR C 3 203 ? 304.092 225.065 357.114 1.00 16.43 203 THR C O 1
ATOM 5440 N N . ILE C 3 204 ? 304.946 226.898 358.111 1.00 12.71 204 ILE C N 1
ATOM 5441 C CA . ILE C 3 204 ? 303.680 227.597 358.263 1.00 7.88 204 ILE C CA 1
ATOM 5442 C C . ILE C 3 204 ? 303.865 229.004 357.720 1.00 11.58 204 ILE C C 1
ATOM 5443 O O . ILE C 3 204 ? 304.759 229.729 358.164 1.00 20.26 204 ILE C O 1
ATOM 5448 N N . VAL C 3 205 ? 303.034 229.387 356.763 1.00 10.29 205 VAL C N 1
ATOM 5449 C CA . VAL C 3 205 ? 302.999 230.751 356.256 1.00 7.80 205 VAL C CA 1
ATOM 5450 C C . VAL C 3 205 ? 301.784 231.421 356.872 1.00 7.53 205 VAL C C 1
ATOM 5451 O O . VAL C 3 205 ? 300.647 231.073 356.554 1.00 10.66 205 VAL C O 1
ATOM 5455 N N . VAL C 3 206 ? 302.021 232.358 357.776 1.00 8.84 206 VAL C N 1
ATOM 5456 C CA . VAL C 3 206 ? 300.964 233.113 358.445 1.00 9.65 206 VAL C CA 1
ATOM 5457 C C . VAL C 3 206 ? 300.900 234.511 357.843 1.00 7.75 206 VAL C C 1
ATOM 5458 O O . VAL C 3 206 ? 301.944 235.153 357.698 1.00 10.93 206 VAL C O 1
ATOM 5462 N N . PRO C 3 207 ? 299.728 235.001 357.468 1.00 10.21 207 PRO C N 1
ATOM 5463 C CA . PRO C 3 207 ? 299.611 236.413 357.096 1.00 7.97 207 PRO C CA 1
ATOM 5464 C C . PRO C 3 207 ? 299.711 237.320 358.306 1.00 9.36 207 PRO C C 1
ATOM 5465 O O . PRO C 3 207 ? 299.999 236.858 359.411 1.00 18.03 207 PRO C O 1
ATOM 5469 N N . TYR C 3 208 ? 299.477 238.610 358.120 1.00 10.43 208 TYR C N 1
ATOM 5470 C CA . TYR C 3 208 ? 299.390 239.517 359.252 1.00 7.43 208 TYR C CA 1
ATOM 5471 C C . TYR C 3 208 ? 297.987 239.444 359.830 1.00 12.31 208 TYR C C 1
ATOM 5472 O O . TYR C 3 208 ? 297.008 239.710 359.130 1.00 24.59 208 TYR C O 1
ATOM 5481 N N . ILE C 3 209 ? 297.886 239.085 361.101 1.00 10.84 209 ILE C N 1
ATOM 5482 C CA . ILE C 3 209 ? 296.606 238.900 361.764 1.00 11.14 209 ILE C CA 1
ATOM 5483 C C . ILE C 3 209 ? 296.494 239.957 362.846 1.00 10.06 209 ILE C C 1
ATOM 5484 O O . ILE C 3 209 ? 297.337 240.014 363.747 1.00 21.33 209 ILE C O 1
ATOM 5489 N N . ASN C 3 210 ? 295.452 240.775 362.768 1.00 10.18 210 ASN C N 1
ATOM 5490 C CA . ASN C 3 210 ? 295.167 241.795 363.762 1.00 9.41 210 ASN C CA 1
ATOM 5491 C C . ASN C 3 210 ? 293.879 242.481 363.332 1.00 11.16 210 ASN C C 1
ATOM 5492 O O . ASN C 3 210 ? 293.515 242.458 362.156 1.00 13.34 210 ASN C O 1
ATOM 5497 N N . CYS C 3 211 ? 293.205 243.109 364.286 1.00 11.35 211 CYS C N 1
ATOM 5498 C CA . CYS C 3 211 ? 292.031 243.916 363.986 1.00 8.58 211 CYS C CA 1
ATOM 5499 C C . CYS C 3 211 ? 292.404 245.356 363.705 1.00 6.65 211 CYS C C 1
ATOM 5500 O O . CYS C 3 211 ? 291.528 246.211 363.585 1.00 9.00 211 CYS C O 1
ATOM 5503 N N . VAL C 3 212 ? 293.697 245.622 363.604 1.00 7.71 212 VAL C N 1
ATOM 5504 C CA . VAL C 3 212 ? 294.302 246.931 363.430 1.00 7.86 212 VAL C CA 1
ATOM 5505 C C . VAL C 3 212 ? 295.222 246.852 362.217 1.00 12.64 212 VAL C C 1
ATOM 5506 O O . VAL C 3 212 ? 295.847 245.809 361.996 1.00 19.53 212 VAL C O 1
ATOM 5510 N N . PRO C 3 213 ? 295.309 247.894 361.383 1.00 14.20 213 PRO C N 1
ATOM 5511 C CA . PRO C 3 213 ? 296.154 247.793 360.181 1.00 10.58 213 PRO C CA 1
ATOM 5512 C C . PRO C 3 213 ? 297.633 247.630 360.479 1.00 14.96 213 PRO C C 1
ATOM 5513 O O . PRO C 3 213 ? 298.312 246.849 359.808 1.00 14.87 213 PRO C O 1
ATOM 5517 N N . MET C 3 214 ? 298.151 248.364 361.459 1.00 13.62 214 MET C N 1
ATOM 5518 C CA . MET C 3 214 ? 299.515 248.245 361.947 1.00 11.12 214 MET C CA 1
ATOM 5519 C C . MET C 3 214 ? 299.494 248.631 363.410 1.00 12.38 214 MET C C 1
ATOM 5520 O O . MET C 3 214 ? 298.704 249.481 363.809 1.00 25.91 214 MET C O 1
ATOM 5525 N N . ASP C 3 215 ? 300.385 248.057 364.206 1.00 11.77 215 ASP C N 1
ATOM 5526 C CA . ASP C 3 215 ? 300.556 248.581 365.552 1.00 12.94 215 ASP C CA 1
ATOM 5527 C C . ASP C 3 215 ? 302.026 248.510 365.925 1.00 12.29 215 ASP C C 1
ATOM 5528 O O . ASP C 3 215 ? 302.881 248.180 365.103 1.00 13.21 215 ASP C O 1
ATOM 5533 N N . ASN C 3 216 ? 302.312 248.844 367.178 1.00 13.97 216 ASN C N 1
ATOM 5534 C CA . ASN C 3 216 ? 303.685 248.933 367.641 1.00 12.47 216 ASN C CA 1
ATOM 5535 C C . ASN C 3 216 ? 304.294 247.543 367.707 1.00 15.70 216 ASN C C 1
ATOM 5536 O O . ASN C 3 216 ? 303.752 246.645 368.352 1.00 14.15 216 ASN C O 1
ATOM 5541 N N . MET C 3 217 ? 305.431 247.373 367.038 1.00 12.15 217 MET C N 1
ATOM 5542 C CA . MET C 3 217 ? 306.076 246.071 366.983 1.00 13.01 217 MET C CA 1
ATOM 5543 C C . MET C 3 217 ? 306.600 245.650 368.345 1.00 14.95 217 MET C C 1
ATOM 5544 O O . MET C 3 217 ? 306.698 244.452 368.628 1.00 24.37 217 MET C O 1
ATOM 5549 N N . LEU C 3 218 ? 306.967 246.613 369.188 1.00 11.48 218 LEU C N 1
ATOM 5550 C CA . LEU C 3 218 ? 307.595 246.293 370.462 1.00 9.67 218 LEU C CA 1
ATOM 5551 C C . LEU C 3 218 ? 306.580 245.986 371.554 1.00 14.70 218 LEU C C 1
ATOM 5552 O O . LEU C 3 218 ? 306.777 245.052 372.336 1.00 22.41 218 LEU C O 1
ATOM 5557 N N . LYS C 3 219 ? 305.498 246.754 371.635 1.00 17.39 219 LYS C N 1
ATOM 5558 C CA . LYS C 3 219 ? 304.569 246.602 372.749 1.00 15.28 219 LYS C CA 1
ATOM 5559 C C . LYS C 3 219 ? 303.639 245.411 372.565 1.00 20.94 219 LYS C C 1
ATOM 5560 O O . LYS C 3 219 ? 303.289 244.739 373.539 1.00 15.72 219 LYS C O 1
ATOM 5566 N N . HIS C 3 220 ? 303.237 245.128 371.335 1.00 16.79 220 HIS C N 1
ATOM 5567 C CA . HIS C 3 220 ? 302.263 244.089 371.044 1.00 17.82 220 HIS C CA 1
ATOM 5568 C C . HIS C 3 220 ? 302.938 242.940 370.314 1.00 17.55 220 HIS C C 1
ATOM 5569 O O . HIS C 3 220 ? 303.655 243.160 369.336 1.00 22.10 220 HIS C O 1
ATOM 5576 N N . ASN C 3 221 ? 302.703 241.718 370.783 1.00 15.36 221 ASN C N 1
ATOM 5577 C CA . ASN C 3 221 ? 303.155 240.518 370.092 1.00 15.61 221 ASN C CA 1
ATOM 5578 C C . ASN C 3 221 ? 301.967 239.918 369.360 1.00 20.12 221 ASN C C 1
ATOM 5579 O O . ASN C 3 221 ? 301.065 239.354 369.980 1.00 24.95 221 ASN C O 1
ATOM 5584 N N . ASN C 3 222 ? 301.974 240.050 368.039 1.00 16.72 222 ASN C N 1
ATOM 5585 C CA . ASN C 3 222 ? 300.898 239.512 367.221 1.00 17.63 222 ASN C CA 1
ATOM 5586 C C . ASN C 3 222 ? 300.780 238.009 367.396 1.00 17.59 222 ASN C C 1
ATOM 5587 O O . ASN C 3 222 ? 299.756 237.499 367.857 1.00 19.85 222 ASN C O 1
ATOM 5592 N N . LEU C 3 223 ? 301.810 237.281 366.992 1.00 16.57 223 LEU C N 1
ATOM 5593 C CA . LEU C 3 223 ? 301.784 235.835 366.989 1.00 10.44 223 LEU C CA 1
ATOM 5594 C C . LEU C 3 223 ? 302.609 235.278 368.130 1.00 12.83 223 LEU C C 1
ATOM 5595 O O . LEU C 3 223 ? 303.327 235.988 368.830 1.00 21.41 223 LEU C O 1
ATOM 5600 N N . SER C 3 224 ? 302.516 233.966 368.271 1.00 15.48 224 SER C N 1
ATOM 5601 C CA . SER C 3 224 ? 303.348 233.205 369.181 1.00 10.60 224 SER C CA 1
ATOM 5602 C C . SER C 3 224 ? 303.613 231.867 368.518 1.00 14.42 224 SER C C 1
ATOM 5603 O O . SER C 3 224 ? 302.682 231.229 368.027 1.00 20.60 224 SER C O 1
ATOM 5606 N N . LEU C 3 225 ? 304.868 231.453 368.486 1.00 10.91 225 LEU C N 1
ATOM 5607 C CA . LEU C 3 225 ? 305.237 230.141 367.983 1.00 8.24 225 LEU C CA 1
ATOM 5608 C C . LEU C 3 225 ? 305.464 229.220 369.169 1.00 9.37 225 LEU C C 1
ATOM 5609 O O . LEU C 3 225 ? 306.297 229.511 370.025 1.00 12.19 225 LEU C O 1
ATOM 5614 N N . VAL C 3 226 ? 304.729 228.116 369.217 1.00 7.28 226 VAL C N 1
ATOM 5615 C CA . VAL C 3 226 ? 304.734 227.210 370.358 1.00 8.71 226 VAL C CA 1
ATOM 5616 C C . VAL C 3 226 ? 305.066 225.812 369.865 1.00 8.98 226 VAL C C 1
ATOM 5617 O O . VAL C 3 226 ? 304.368 225.275 369.000 1.00 15.75 226 VAL C O 1
ATOM 5621 N N . ILE C 3 227 ? 306.126 225.225 370.410 1.00 7.12 227 ILE C N 1
ATOM 5622 C CA . ILE C 3 227 ? 306.548 223.875 370.061 1.00 7.26 227 ILE C CA 1
ATOM 5623 C C . ILE C 3 227 ? 306.423 223.013 371.308 1.00 10.73 227 ILE C C 1
ATOM 5624 O O . ILE C 3 227 ? 307.194 223.174 372.259 1.00 19.63 227 ILE C O 1
ATOM 5629 N N . ILE C 3 228 ? 305.454 222.111 371.315 1.00 8.87 228 ILE C N 1
ATOM 5630 C CA . ILE C 3 228 ? 305.164 221.245 372.456 1.00 8.09 228 ILE C CA 1
ATOM 5631 C C . ILE C 3 228 ? 305.551 219.816 372.098 1.00 12.52 228 ILE C C 1
ATOM 5632 O O . ILE C 3 228 ? 305.113 219.313 371.060 1.00 17.49 228 ILE C O 1
ATOM 5637 N N . PRO C 3 229 ? 306.344 219.133 372.922 1.00 11.65 229 PRO C N 1
ATOM 5638 C CA . PRO C 3 229 ? 306.618 217.708 372.704 1.00 9.23 229 PRO C CA 1
ATOM 5639 C C . PRO C 3 229 ? 305.424 216.815 373.008 1.00 12.38 229 PRO C C 1
ATOM 5640 O O . PRO C 3 229 ? 305.249 216.354 374.138 1.00 19.35 229 PRO C O 1
ATOM 5644 N N . LEU C 3 230 ? 304.568 216.617 372.007 1.00 13.63 230 LEU C N 1
ATOM 5645 C CA . LEU C 3 230 ? 303.333 215.860 372.190 1.00 13.52 230 LEU C CA 1
ATOM 5646 C C . LEU C 3 230 ? 303.602 214.439 372.680 1.00 11.03 230 LEU C C 1
ATOM 5647 O O . LEU C 3 230 ? 302.925 213.949 373.587 1.00 12.83 230 LEU C O 1
ATOM 5652 N N . VAL C 3 231 ? 304.585 213.762 372.096 1.00 15.25 231 VAL C N 1
ATOM 5653 C CA . VAL C 3 231 ? 305.042 212.463 372.590 1.00 12.72 231 VAL C CA 1
ATOM 5654 C C . VAL C 3 231 ? 306.532 212.613 372.872 1.00 10.50 231 VAL C C 1
ATOM 5655 O O . VAL C 3 231 ? 307.239 213.253 372.087 1.00 13.50 231 VAL C O 1
ATOM 5659 N N . PRO C 3 232 ? 307.055 212.067 373.965 1.00 12.12 232 PRO C N 1
ATOM 5660 C CA . PRO C 3 232 ? 308.448 212.343 374.322 1.00 8.51 232 PRO C CA 1
ATOM 5661 C C . PRO C 3 232 ? 309.429 211.755 373.324 1.00 18.56 232 PRO C C 1
ATOM 5662 O O . PRO C 3 232 ? 309.067 211.012 372.411 1.00 17.51 232 PRO C O 1
ATOM 5666 N N . LEU C 3 233 ? 310.702 212.064 373.543 1.00 18.08 233 LEU C N 1
ATOM 5667 C CA . LEU C 3 233 ? 311.748 211.641 372.627 1.00 16.53 233 LEU C CA 1
ATOM 5668 C C . LEU C 3 233 ? 312.375 210.349 373.124 1.00 20.57 233 LEU C C 1
ATOM 5669 O O . LEU C 3 233 ? 313.046 210.337 374.157 1.00 28.01 233 LEU C O 1
ATOM 5674 N N . ARG C 3 234 ? 312.159 209.266 372.389 1.00 20.74 234 ARG C N 1
ATOM 5675 C CA . ARG C 3 234 ? 312.733 207.977 372.710 1.00 20.95 234 ARG C CA 1
ATOM 5676 C C . ARG C 3 234 ? 313.951 207.762 371.846 1.00 24.50 234 ARG C C 1
ATOM 5677 O O . ARG C 3 234 ? 313.887 207.989 370.635 1.00 28.82 234 ARG C O 1
ATOM 5685 N N . PRO C 3 235 ? 315.079 207.373 372.434 1.00 22.78 235 PRO C N 1
ATOM 5686 C CA . PRO C 3 235 ? 316.288 207.154 371.633 1.00 22.23 235 PRO C CA 1
ATOM 5687 C C . PRO C 3 235 ? 316.224 205.922 370.760 1.00 29.93 235 PRO C C 1
ATOM 5688 O O . PRO C 3 235 ? 316.941 205.862 369.758 1.00 37.49 235 PRO C O 1
ATOM 5692 N N . GLY C 3 236 ? 315.395 204.938 371.101 1.00 26.08 236 GLY C N 1
ATOM 5693 C CA . GLY C 3 236 ? 315.534 203.636 370.481 1.00 31.41 236 GLY C CA 1
ATOM 5694 C C . GLY C 3 236 ? 316.801 202.995 371.000 1.00 49.98 236 GLY C C 1
ATOM 5695 O O . GLY C 3 236 ? 317.154 203.143 372.173 1.00 64.00 236 GLY C O 1
ATOM 5696 N N . SER C 3 237 ? 317.524 202.303 370.125 1.00 39.26 237 SER C N 1
ATOM 5697 C CA . SER C 3 237 ? 318.870 201.870 370.475 1.00 43.27 237 SER C CA 1
ATOM 5698 C C . SER C 3 237 ? 319.815 202.825 369.764 1.00 40.97 237 SER C C 1
ATOM 5699 O O . SER C 3 237 ? 320.196 202.626 368.611 1.00 38.48 237 SER C O 1
ATOM 5702 N N . SER C 3 238 ? 320.215 203.853 370.494 1.00 40.03 238 SER C N 1
ATOM 5703 C CA . SER C 3 238 ? 321.251 204.801 370.139 1.00 31.12 238 SER C CA 1
ATOM 5704 C C . SER C 3 238 ? 321.581 205.534 371.425 1.00 25.25 238 SER C C 1
ATOM 5705 O O . SER C 3 238 ? 320.791 205.530 372.371 1.00 22.56 238 SER C O 1
ATOM 5708 N N . GLY C 3 239 ? 322.742 206.157 371.460 1.00 34.11 239 GLY C N 1
ATOM 5709 C CA . GLY C 3 239 ? 323.089 206.881 372.660 1.00 36.99 239 GLY C CA 1
ATOM 5710 C C . GLY C 3 239 ? 322.690 208.336 372.578 1.00 29.76 239 GLY C C 1
ATOM 5711 O O . GLY C 3 239 ? 323.186 209.161 373.348 1.00 20.35 239 GLY C O 1
ATOM 5712 N N . ILE C 3 240 ? 321.793 208.668 371.658 1.00 25.32 240 ILE C N 1
ATOM 5713 C CA . ILE C 3 240 ? 321.418 210.052 371.416 1.00 31.38 240 ILE C CA 1
ATOM 5714 C C . ILE C 3 240 ? 320.099 210.275 372.140 1.00 28.51 240 ILE C C 1
ATOM 5715 O O . ILE C 3 240 ? 319.039 209.843 371.687 1.00 24.53 240 ILE C O 1
ATOM 5720 N N . ASN C 3 241 ? 320.170 210.965 373.269 1.00 34.89 241 ASN C N 1
ATOM 5721 C CA . ASN C 3 241 ? 319.015 211.222 374.107 1.00 33.96 241 ASN C CA 1
ATOM 5722 C C . ASN C 3 241 ? 318.445 212.612 373.903 1.00 32.99 241 ASN C C 1
ATOM 5723 O O . ASN C 3 241 ? 317.435 212.950 374.519 1.00 37.27 241 ASN C O 1
ATOM 5728 N N . SER C 3 242 ? 319.071 213.419 373.060 1.00 19.24 242 SER C N 1
ATOM 5729 C CA . SER C 3 242 ? 318.635 214.778 372.822 1.00 18.51 242 SER C CA 1
ATOM 5730 C C . SER C 3 242 ? 318.809 215.098 371.350 1.00 23.92 242 SER C C 1
ATOM 5731 O O . SER C 3 242 ? 319.702 214.575 370.688 1.00 36.96 242 SER C O 1
ATOM 5734 N N . VAL C 3 243 ? 317.937 215.959 370.845 1.00 18.34 243 VAL C N 1
ATOM 5735 C CA . VAL C 3 243 ? 317.980 216.389 369.455 1.00 16.08 243 VAL C CA 1
ATOM 5736 C C . VAL C 3 243 ? 317.734 217.891 369.423 1.00 16.29 243 VAL C C 1
ATOM 5737 O O . VAL C 3 243 ? 316.897 218.390 370.181 1.00 21.15 243 VAL C O 1
ATOM 5741 N N . PRO C 3 244 ? 318.435 218.647 368.584 1.00 18.93 244 PRO C N 1
ATOM 5742 C CA . PRO C 3 244 ? 318.156 220.082 368.481 1.00 13.61 244 PRO C CA 1
ATOM 5743 C C . PRO C 3 244 ? 316.857 220.356 367.745 1.00 9.27 244 PRO C C 1
ATOM 5744 O O . PRO C 3 244 ? 316.392 219.562 366.928 1.00 16.49 244 PRO C O 1
ATOM 5748 N N . ILE C 3 245 ? 316.271 221.506 368.049 1.00 9.64 245 ILE C N 1
ATOM 5749 C CA . ILE C 3 245 ? 315.113 222.019 367.334 1.00 10.88 245 ILE C CA 1
ATOM 5750 C C . ILE C 3 245 ? 315.455 223.441 366.925 1.00 13.04 245 ILE C C 1
ATOM 5751 O O . ILE C 3 245 ? 315.613 224.313 367.784 1.00 17.22 245 ILE C O 1
ATOM 5756 N N . THR C 3 246 ? 315.570 223.680 365.628 1.00 7.59 246 THR C N 1
ATOM 5757 C CA . THR C 3 246 ? 315.918 224.992 365.115 1.00 9.15 246 THR C CA 1
ATOM 5758 C C . THR C 3 246 ? 314.696 225.640 364.487 1.00 10.95 246 THR C C 1
ATOM 5759 O O . THR C 3 246 ? 313.929 224.990 363.777 1.00 13.76 246 THR C O 1
ATOM 5763 N N . VAL C 3 247 ? 314.508 226.919 364.774 1.00 12.79 247 VAL C N 1
ATOM 5764 C CA . VAL C 3 247 ? 313.413 227.701 364.229 1.00 9.71 247 VAL C CA 1
ATOM 5765 C C . VAL C 3 247 ? 313.994 228.782 363.332 1.00 13.72 247 VAL C C 1
ATOM 5766 O O . VAL C 3 247 ? 314.984 229.429 363.685 1.00 15.31 247 VAL C O 1
ATOM 5770 N N . THR C 3 248 ? 313.383 228.965 362.166 1.00 14.21 248 THR C N 1
ATOM 5771 C CA . THR C 3 248 ? 313.836 229.929 361.174 1.00 11.72 248 THR C CA 1
ATOM 5772 C C . THR C 3 248 ? 312.625 230.712 360.700 1.00 12.18 248 THR C C 1
ATOM 5773 O O . THR C 3 248 ? 311.653 230.118 360.227 1.00 15.34 248 THR C O 1
ATOM 5777 N N . ILE C 3 249 ? 312.669 232.033 360.843 1.00 10.91 249 ILE C N 1
ATOM 5778 C CA . ILE C 3 249 ? 311.526 232.890 360.552 1.00 10.00 249 ILE C CA 1
ATOM 5779 C C . ILE C 3 249 ? 311.897 233.820 359.410 1.00 11.77 249 ILE C C 1
ATOM 5780 O O . ILE C 3 249 ? 312.948 234.465 359.448 1.00 13.93 249 ILE C O 1
ATOM 5785 N N . ALA C 3 250 ? 311.026 233.914 358.414 1.00 13.02 250 ALA C N 1
ATOM 5786 C CA . ALA C 3 250 ? 311.149 234.937 357.395 1.00 10.50 250 ALA C CA 1
ATOM 5787 C C . ALA C 3 250 ? 310.007 235.923 357.539 1.00 13.66 250 ALA C C 1
ATOM 5788 O O . ALA C 3 250 ? 308.844 235.521 357.413 1.00 19.11 250 ALA C O 1
ATOM 5790 N N . PRO C 3 251 ? 310.261 237.195 357.828 1.00 12.98 251 PRO C N 1
ATOM 5791 C CA . PRO C 3 251 ? 309.223 238.199 357.611 1.00 9.66 251 PRO C CA 1
ATOM 5792 C C . PRO C 3 251 ? 308.863 238.235 356.138 1.00 12.24 251 PRO C C 1
ATOM 5793 O O . PRO C 3 251 ? 309.698 237.994 355.269 1.00 20.37 251 PRO C O 1
ATOM 5797 N N . TYR C 3 252 ? 307.597 238.491 355.856 1.00 10.07 252 TYR C N 1
ATOM 5798 C CA . TYR C 3 252 ? 307.168 238.545 354.473 1.00 8.64 252 TYR C CA 1
ATOM 5799 C C . TYR C 3 252 ? 306.133 239.641 354.323 1.00 11.20 252 TYR C C 1
ATOM 5800 O O . TYR C 3 252 ? 305.179 239.704 355.098 1.00 13.16 252 TYR C O 1
ATOM 5809 N N . LYS C 3 253 ? 306.336 240.508 353.334 1.00 13.89 253 LYS C N 1
ATOM 5810 C CA . LYS C 3 253 ? 305.458 241.650 353.096 1.00 12.76 253 LYS C CA 1
ATOM 5811 C C . LYS C 3 253 ? 305.396 242.554 354.322 1.00 11.77 253 LYS C C 1
ATOM 5812 O O . LYS C 3 253 ? 304.337 243.062 354.690 1.00 23.92 253 LYS C O 1
ATOM 5818 N N . SER C 3 254 ? 306.544 242.763 354.953 1.00 8.56 254 SER C N 1
ATOM 5819 C CA . SER C 3 254 ? 306.618 243.591 356.144 1.00 9.84 254 SER C CA 1
ATOM 5820 C C . SER C 3 254 ? 306.594 245.068 355.780 1.00 10.71 254 SER C C 1
ATOM 5821 O O . SER C 3 254 ? 307.235 245.498 354.821 1.00 15.29 254 SER C O 1
ATOM 5824 N N . GLU C 3 255 ? 305.832 245.839 356.548 1.00 11.31 255 GLU C N 1
ATOM 5825 C CA . GLU C 3 255 ? 305.705 247.274 356.370 1.00 10.38 255 GLU C CA 1
ATOM 5826 C C . GLU C 3 255 ? 306.040 247.977 357.668 1.00 13.61 255 GLU C C 1
ATOM 5827 O O . GLU C 3 255 ? 305.878 247.417 358.750 1.00 17.76 255 GLU C O 1
ATOM 5833 N N . PHE C 3 256 ? 306.473 249.225 357.550 1.00 11.82 256 PHE C N 1
ATOM 5834 C CA . PHE C 3 256 ? 306.744 250.065 358.704 1.00 9.78 256 PHE C CA 1
ATOM 5835 C C . PHE C 3 256 ? 306.354 251.490 358.367 1.00 11.09 256 PHE C C 1
ATOM 5836 O O . PHE C 3 256 ? 306.580 251.951 357.249 1.00 17.56 256 PHE C O 1
ATOM 5844 N N . SER C 3 257 ? 305.757 252.185 359.327 1.00 10.99 257 SER C N 1
ATOM 5845 C CA . SER C 3 257 ? 305.419 253.584 359.129 1.00 12.90 257 SER C CA 1
ATOM 5846 C C . SER C 3 257 ? 305.553 254.315 360.452 1.00 16.54 257 SER C C 1
ATOM 5847 O O . SER C 3 257 ? 305.561 253.704 361.519 1.00 23.54 257 SER C O 1
ATOM 5850 N N . GLY C 3 258 ? 305.627 255.639 360.370 1.00 20.66 258 GLY C N 1
ATOM 5851 C CA . GLY C 3 258 ? 305.881 256.460 361.534 1.00 12.87 258 GLY C CA 1
ATOM 5852 C C . GLY C 3 258 ? 307.325 256.476 361.984 1.00 18.01 258 GLY C C 1
ATOM 5853 O O . GLY C 3 258 ? 307.616 256.206 363.149 1.00 13.59 258 GLY C O 1
ATOM 5854 N N . ALA C 3 259 ? 308.237 256.769 361.059 1.00 14.83 259 ALA C N 1
ATOM 5855 C CA . ALA C 3 259 ? 309.655 256.847 361.381 1.00 9.70 259 ALA C CA 1
ATOM 5856 C C . ALA C 3 259 ? 309.909 257.843 362.504 1.00 12.29 259 ALA C C 1
ATOM 5857 O O . ALA C 3 259 ? 309.396 258.964 362.485 1.00 21.42 259 ALA C O 1
ATOM 5859 N N . MET C 3 260 ? 310.710 257.431 363.482 1.00 9.15 260 MET C N 1
ATOM 5860 C CA . MET C 3 260 ? 311.050 258.258 364.628 1.00 10.20 260 MET C CA 1
ATOM 5861 C C . MET C 3 260 ? 312.438 257.870 365.121 1.00 13.19 260 MET C C 1
ATOM 5862 O O . MET C 3 260 ? 313.145 257.090 364.482 1.00 18.90 260 MET C O 1
ATOM 5867 N N . GLU C 3 261 ? 312.822 258.424 366.268 1.00 18.03 261 GLU C N 1
ATOM 5868 C CA . GLU C 3 261 ? 313.988 257.945 366.999 1.00 17.02 261 GLU C CA 1
ATOM 5869 C C . GLU C 3 261 ? 313.804 256.482 367.373 1.00 19.16 261 GLU C C 1
ATOM 5870 O O . GLU C 3 261 ? 312.688 256.010 367.581 1.00 20.68 261 GLU C O 1
ATOM 5876 N N . ALA C 3 262 ? 314.912 255.754 367.450 1.00 23.51 262 ALA C N 1
ATOM 5877 C CA . ALA C 3 262 ? 314.844 254.365 367.874 1.00 18.74 262 ALA C CA 1
ATOM 5878 C C . ALA C 3 262 ? 314.269 254.268 369.279 1.00 25.50 262 ALA C C 1
ATOM 5879 O O . ALA C 3 262 ? 314.704 254.969 370.194 1.00 22.40 262 ALA C O 1
ATOM 5881 N N . GLN C 3 263 ? 313.316 253.359 369.451 1.00 24.33 263 GLN C N 1
ATOM 5882 C CA . GLN C 3 263 ? 312.638 253.137 370.717 1.00 22.36 263 GLN C CA 1
ATOM 5883 C C . GLN C 3 263 ? 313.495 252.327 371.666 1.00 26.84 263 GLN C C 1
ATOM 5884 O O . GLN C 3 263 ? 313.057 251.987 372.766 1.00 29.75 263 GLN C O 1
ATOM 5890 N N . ARG C 3 264 ? 314.707 252.022 371.231 1.00 40.89 264 ARG C N 1
ATOM 5891 C CA . ARG C 3 264 ? 315.729 251.332 371.984 1.00 33.56 264 ARG C CA 1
ATOM 5892 C C . ARG C 3 264 ? 316.242 252.252 373.093 1.00 36.98 264 ARG C C 1
ATOM 5893 O O . ARG C 3 264 ? 315.765 253.372 373.280 1.00 36.96 264 ARG C O 1
ATOM 5901 N N . GLN C 3 265 ? 317.216 251.776 373.854 1.00 58.13 265 GLN C N 1
ATOM 5902 C CA . GLN C 3 265 ? 317.850 252.613 374.863 1.00 70.84 265 GLN C CA 1
ATOM 5903 C C . GLN C 3 265 ? 319.175 253.171 374.360 1.00 74.74 265 GLN C C 1
ATOM 5904 O O . GLN C 3 265 ? 319.308 254.376 374.151 1.00 77.61 265 GLN C O 1
ATOM 5910 N N . GLY D 4 1 ? 259.932 253.731 359.694 1.00 27.83 1 GLY D N 1
ATOM 5911 C CA . GLY D 4 1 ? 260.181 252.816 358.596 1.00 50.25 1 GLY D CA 1
ATOM 5912 C C . GLY D 4 1 ? 261.443 253.133 357.821 1.00 41.41 1 GLY D C 1
ATOM 5913 O O . GLY D 4 1 ? 261.857 254.283 357.751 1.00 46.99 1 GLY D O 1
ATOM 5914 N N . ALA D 4 2 ? 262.063 252.111 357.237 1.00 34.76 2 ALA D N 1
ATOM 5915 C CA . ALA D 4 2 ? 263.305 252.330 356.511 1.00 50.54 2 ALA D CA 1
ATOM 5916 C C . ALA D 4 2 ? 263.270 251.729 355.114 1.00 72.96 2 ALA D C 1
ATOM 5917 O O . ALA D 4 2 ? 263.407 252.457 354.128 1.00 77.54 2 ALA D O 1
ATOM 5919 N N . GLN D 4 3 ? 263.133 250.410 355.009 1.00 63.17 3 GLN D N 1
ATOM 5920 C CA . GLN D 4 3 ? 263.179 249.783 353.693 1.00 72.85 3 GLN D CA 1
ATOM 5921 C C . GLN D 4 3 ? 262.059 248.770 353.485 1.00 74.53 3 GLN D C 1
ATOM 5922 O O . GLN D 4 3 ? 261.125 248.686 354.288 1.00 67.21 3 GLN D O 1
ATOM 5928 N N . VAL D 4 4 ? 262.127 248.032 352.380 1.00 76.63 4 VAL D N 1
ATOM 5929 C CA . VAL D 4 4 ? 261.139 247.013 352.049 1.00 75.22 4 VAL D CA 1
ATOM 5930 C C . VAL D 4 4 ? 261.051 245.967 353.148 1.00 74.81 4 VAL D C 1
ATOM 5931 O O . VAL D 4 4 ? 261.893 245.071 353.233 1.00 76.17 4 VAL D O 1
ATOM 5935 N N . ILE D 4 24 ? 253.875 234.960 349.730 1.00 84.80 24 ILE D N 1
ATOM 5936 C CA . ILE D 4 24 ? 254.203 235.452 348.398 1.00 103.16 24 ILE D CA 1
ATOM 5937 C C . ILE D 4 24 ? 254.732 236.885 348.561 1.00 101.92 24 ILE D C 1
ATOM 5938 O O . ILE D 4 24 ? 254.716 237.686 347.630 1.00 103.50 24 ILE D O 1
ATOM 5943 N N . LYS D 4 25 ? 255.214 237.200 349.760 1.00 96.18 25 LYS D N 1
ATOM 5944 C CA . LYS D 4 25 ? 255.823 238.498 350.035 1.00 98.55 25 LYS D CA 1
ATOM 5945 C C . LYS D 4 25 ? 256.895 238.333 351.105 1.00 92.98 25 LYS D C 1
ATOM 5946 O O . LYS D 4 25 ? 257.287 237.216 351.457 1.00 88.49 25 LYS D O 1
ATOM 5952 N N . TYR D 4 26 ? 257.374 239.473 351.598 1.00 87.39 26 TYR D N 1
ATOM 5953 C CA . TYR D 4 26 ? 258.098 239.678 352.846 1.00 79.17 26 TYR D CA 1
ATOM 5954 C C . TYR D 4 26 ? 258.391 241.169 352.951 1.00 83.70 26 TYR D C 1
ATOM 5955 O O . TYR D 4 26 ? 258.456 241.874 351.940 1.00 80.27 26 TYR D O 1
ATOM 5964 N N . PHE D 4 27 ? 258.575 241.641 354.184 1.00 82.81 27 PHE D N 1
ATOM 5965 C CA . PHE D 4 27 ? 258.895 243.042 354.433 1.00 71.56 27 PHE D CA 1
ATOM 5966 C C . PHE D 4 27 ? 259.925 243.135 355.547 1.00 70.98 27 PHE D C 1
ATOM 5967 O O . PHE D 4 27 ? 259.650 242.732 356.680 1.00 70.09 27 PHE D O 1
ATOM 5975 N N . ASN D 4 28 ? 261.094 243.682 355.233 1.00 64.01 28 ASN D N 1
ATOM 5976 C CA . ASN D 4 28 ? 262.141 243.921 356.218 1.00 59.66 28 ASN D CA 1
ATOM 5977 C C . ASN D 4 28 ? 262.118 245.407 356.544 1.00 56.85 28 ASN D C 1
ATOM 5978 O O . ASN D 4 28 ? 262.585 246.230 355.751 1.00 64.38 28 ASN D O 1
ATOM 5983 N N . ILE D 4 29 ? 261.611 245.744 357.723 1.00 42.28 29 ILE D N 1
ATOM 5984 C CA . ILE D 4 29 ? 261.293 247.119 358.082 1.00 33.82 29 ILE D CA 1
ATOM 5985 C C . ILE D 4 29 ? 262.085 247.497 359.323 1.00 34.40 29 ILE D C 1
ATOM 5986 O O . ILE D 4 29 ? 262.107 246.749 360.305 1.00 39.75 29 ILE D O 1
ATOM 5991 N N . ASN D 4 30 ? 262.753 248.642 359.265 1.00 27.51 30 ASN D N 1
ATOM 5992 C CA . ASN D 4 30 ? 263.556 249.140 360.369 1.00 15.71 30 ASN D CA 1
ATOM 5993 C C . ASN D 4 30 ? 262.795 250.295 360.995 1.00 18.02 30 ASN D C 1
ATOM 5994 O O . ASN D 4 30 ? 262.570 251.319 360.348 1.00 25.15 30 ASN D O 1
ATOM 5999 N N . TYR D 4 31 ? 262.399 250.123 362.249 1.00 16.24 31 TYR D N 1
ATOM 6000 C CA . TYR D 4 31 ? 261.538 251.089 362.911 1.00 10.62 31 TYR D CA 1
ATOM 6001 C C . TYR D 4 31 ? 262.296 252.314 363.388 1.00 15.40 31 TYR D C 1
ATOM 6002 O O . TYR D 4 31 ? 261.735 253.412 363.410 1.00 23.81 31 TYR D O 1
ATOM 6011 N N . TYR D 4 32 ? 263.548 252.149 363.789 1.00 16.84 32 TYR D N 1
ATOM 6012 C CA . TYR D 4 32 ? 264.329 253.234 364.353 1.00 14.61 32 TYR D CA 1
ATOM 6013 C C . TYR D 4 32 ? 265.267 253.882 363.351 1.00 30.09 32 TYR D C 1
ATOM 6014 O O . TYR D 4 32 ? 265.981 254.819 363.716 1.00 35.70 32 TYR D O 1
ATOM 6023 N N . LYS D 4 33 ? 265.297 253.397 362.111 1.00 29.43 33 LYS D N 1
ATOM 6024 C CA . LYS D 4 33 ? 266.045 254.021 361.019 1.00 33.81 33 LYS D CA 1
ATOM 6025 C C . LYS D 4 33 ? 267.555 254.011 361.254 1.00 38.77 33 LYS D C 1
ATOM 6026 O O . LYS D 4 33 ? 268.277 254.860 360.731 1.00 41.43 33 LYS D O 1
ATOM 6032 N N . ASP D 4 34 ? 268.052 253.063 362.036 1.00 27.17 34 ASP D N 1
ATOM 6033 C CA . ASP D 4 34 ? 269.481 252.862 362.200 1.00 27.21 34 ASP D CA 1
ATOM 6034 C C . ASP D 4 34 ? 269.823 251.419 361.877 1.00 29.92 34 ASP D C 1
ATOM 6035 O O . ASP D 4 34 ? 269.023 250.510 362.099 1.00 26.28 34 ASP D O 1
ATOM 6040 N N . SER D 4 35 ? 271.017 251.220 361.332 1.00 29.34 35 SER D N 1
ATOM 6041 C CA . SER D 4 35 ? 271.449 249.871 361.011 1.00 20.39 35 SER D CA 1
ATOM 6042 C C . SER D 4 35 ? 271.840 249.106 362.259 1.00 23.26 35 SER D C 1
ATOM 6043 O O . SER D 4 35 ? 271.753 247.876 362.277 1.00 27.83 35 SER D O 1
ATOM 6046 N N . ALA D 4 36 ? 272.265 249.812 363.305 1.00 25.43 36 ALA D N 1
ATOM 6047 C CA . ALA D 4 36 ? 272.581 249.169 364.569 1.00 17.60 36 ALA D CA 1
ATOM 6048 C C . ALA D 4 36 ? 271.330 248.769 365.329 1.00 18.13 36 ALA D C 1
ATOM 6049 O O . ALA D 4 36 ? 271.352 247.785 366.068 1.00 19.69 36 ALA D O 1
ATOM 6051 N N . SER D 4 37 ? 270.238 249.506 365.159 1.00 16.21 37 SER D N 1
ATOM 6052 C CA . SER D 4 37 ? 269.024 249.251 365.916 1.00 15.67 37 SER D CA 1
ATOM 6053 C C . SER D 4 37 ? 268.250 248.044 365.408 1.00 15.60 37 SER D C 1
ATOM 6054 O O . SER D 4 37 ? 267.283 247.636 366.052 1.00 20.15 37 SER D O 1
ATOM 6057 N N . SER D 4 38 ? 268.657 247.461 364.287 1.00 15.77 38 SER D N 1
ATOM 6058 C CA . SER D 4 38 ? 268.004 246.290 363.736 1.00 16.13 38 SER D CA 1
ATOM 6059 C C . SER D 4 38 ? 268.235 245.064 364.615 1.00 21.84 38 SER D C 1
ATOM 6060 O O . SER D 4 38 ? 269.123 245.033 365.465 1.00 29.25 38 SER D O 1
ATOM 6063 N N . GLY D 4 39 ? 267.407 244.049 364.407 1.00 22.87 39 GLY D N 1
ATOM 6064 C CA . GLY D 4 39 ? 267.575 242.774 365.070 1.00 23.48 39 GLY D CA 1
ATOM 6065 C C . GLY D 4 39 ? 268.697 241.963 364.457 1.00 27.07 39 GLY D C 1
ATOM 6066 O O . GLY D 4 39 ? 269.566 242.485 363.755 1.00 32.08 39 GLY D O 1
ATOM 6067 N N . LEU D 4 40 ? 268.682 240.663 364.736 1.00 29.24 40 LEU D N 1
ATOM 6068 C CA . LEU D 4 40 ? 269.732 239.783 364.240 1.00 29.08 40 LEU D CA 1
ATOM 6069 C C . LEU D 4 40 ? 269.807 239.812 362.727 1.00 45.33 40 LEU D C 1
ATOM 6070 O O . LEU D 4 40 ? 268.805 239.989 362.032 1.00 58.60 40 LEU D O 1
ATOM 6075 N N . SER D 4 41 ? 271.014 239.612 362.216 1.00 47.17 41 SER D N 1
ATOM 6076 C CA . SER D 4 41 ? 271.239 239.559 360.781 1.00 45.96 41 SER D CA 1
ATOM 6077 C C . SER D 4 41 ? 271.112 238.105 360.359 1.00 66.92 41 SER D C 1
ATOM 6078 O O . SER D 4 41 ? 271.992 237.288 360.641 1.00 67.30 41 SER D O 1
ATOM 6081 N N . ARG D 4 42 ? 270.023 237.794 359.667 1.00 77.30 42 ARG D N 1
ATOM 6082 C CA . ARG D 4 42 ? 269.691 236.432 359.288 1.00 82.46 42 ARG D CA 1
ATOM 6083 C C . ARG D 4 42 ? 270.112 236.093 357.870 1.00 85.03 42 ARG D C 1
ATOM 6084 O O . ARG D 4 42 ? 269.933 234.948 357.446 1.00 95.03 42 ARG D O 1
ATOM 6092 N N . GLN D 4 43 ? 270.676 237.047 357.135 1.00 85.00 43 GLN D N 1
ATOM 6093 C CA . GLN D 4 43 ? 271.035 236.846 355.737 1.00 92.30 43 GLN D CA 1
ATOM 6094 C C . GLN D 4 43 ? 272.480 236.365 355.694 1.00 99.12 43 GLN D C 1
ATOM 6095 O O . GLN D 4 43 ? 273.405 237.122 356.003 1.00 92.29 43 GLN D O 1
ATOM 6101 N N . ASP D 4 44 ? 272.671 235.110 355.298 1.00 104.52 44 ASP D N 1
ATOM 6102 C CA . ASP D 4 44 ? 273.937 234.413 355.469 1.00 98.05 44 ASP D CA 1
ATOM 6103 C C . ASP D 4 44 ? 274.400 233.869 354.128 1.00 99.28 44 ASP D C 1
ATOM 6104 O O . ASP D 4 44 ? 273.661 233.134 353.465 1.00 101.00 44 ASP D O 1
ATOM 6109 N N . PHE D 4 45 ? 275.613 234.241 353.728 1.00 94.41 45 PHE D N 1
ATOM 6110 C CA . PHE D 4 45 ? 276.222 233.705 352.518 1.00 97.20 45 PHE D CA 1
ATOM 6111 C C . PHE D 4 45 ? 277.617 233.177 352.822 1.00 93.28 45 PHE D C 1
ATOM 6112 O O . PHE D 4 45 ? 277.889 231.986 352.648 1.00 79.69 45 PHE D O 1
ATOM 6120 N N . SER D 4 46 ? 278.500 234.074 353.261 1.00 92.34 46 SER D N 1
ATOM 6121 C CA . SER D 4 46 ? 279.909 233.753 353.455 1.00 86.64 46 SER D CA 1
ATOM 6122 C C . SER D 4 46 ? 280.085 232.545 354.363 1.00 76.06 46 SER D C 1
ATOM 6123 O O . SER D 4 46 ? 279.435 232.432 355.405 1.00 75.44 46 SER D O 1
ATOM 6126 N N . GLN D 4 47 ? 280.968 231.638 353.947 1.00 73.43 47 GLN D N 1
ATOM 6127 C CA . GLN D 4 47 ? 281.294 230.421 354.676 1.00 69.21 47 GLN D CA 1
ATOM 6128 C C . GLN D 4 47 ? 282.311 229.633 353.865 1.00 78.46 47 GLN D C 1
ATOM 6129 O O . GLN D 4 47 ? 282.418 229.800 352.646 1.00 90.49 47 GLN D O 1
ATOM 6135 N N . ASP D 4 48 ? 283.053 228.768 354.564 1.00 67.79 48 ASP D N 1
ATOM 6136 C CA . ASP D 4 48 ? 283.780 227.610 354.052 1.00 57.90 48 ASP D CA 1
ATOM 6137 C C . ASP D 4 48 ? 284.592 227.069 355.221 1.00 44.90 48 ASP D C 1
ATOM 6138 O O . ASP D 4 48 ? 285.249 227.847 355.921 1.00 39.92 48 ASP D O 1
ATOM 6143 N N . PRO D 4 49 ? 284.601 225.760 355.464 1.00 35.88 49 PRO D N 1
ATOM 6144 C CA . PRO D 4 49 ? 285.485 225.229 356.509 1.00 27.55 49 PRO D CA 1
ATOM 6145 C C . PRO D 4 49 ? 286.952 225.287 356.146 1.00 30.76 49 PRO D C 1
ATOM 6146 O O . PRO D 4 49 ? 287.785 225.200 357.047 1.00 22.56 49 PRO D O 1
ATOM 6150 N N . SER D 4 50 ? 287.290 225.467 354.868 1.00 37.68 50 SER D N 1
ATOM 6151 C CA . SER D 4 50 ? 288.634 225.184 354.380 1.00 23.53 50 SER D CA 1
ATOM 6152 C C . SER D 4 50 ? 289.699 226.127 354.927 1.00 21.62 50 SER D C 1
ATOM 6153 O O . SER D 4 50 ? 290.877 225.765 354.909 1.00 28.80 50 SER D O 1
ATOM 6156 N N . LYS D 4 51 ? 289.327 227.315 355.413 1.00 20.70 51 LYS D N 1
ATOM 6157 C CA . LYS D 4 51 ? 290.275 228.151 356.144 1.00 15.22 51 LYS D CA 1
ATOM 6158 C C . LYS D 4 51 ? 290.899 227.376 357.285 1.00 17.24 51 LYS D C 1
ATOM 6159 O O . LYS D 4 51 ? 291.998 227.700 357.740 1.00 23.16 51 LYS D O 1
ATOM 6165 N N . PHE D 4 52 ? 290.195 226.357 357.741 1.00 24.22 52 PHE D N 1
ATOM 6166 C CA . PHE D 4 52 ? 290.559 225.382 358.743 1.00 12.98 52 PHE D CA 1
ATOM 6167 C C . PHE D 4 52 ? 290.430 224.032 358.061 1.00 20.98 52 PHE D C 1
ATOM 6168 O O . PHE D 4 52 ? 289.974 223.942 356.922 1.00 33.17 52 PHE D O 1
ATOM 6176 N N . THR D 4 53 ? 290.939 222.989 358.680 1.00 16.13 53 THR D N 1
ATOM 6177 C CA . THR D 4 53 ? 290.713 221.627 358.199 1.00 16.65 53 THR D CA 1
ATOM 6178 C C . THR D 4 53 ? 291.454 221.348 356.897 1.00 16.26 53 THR D C 1
ATOM 6179 O O . THR D 4 53 ? 291.827 220.204 356.635 1.00 23.91 53 THR D O 1
ATOM 6183 N N . GLN D 4 54 ? 291.703 222.377 356.093 1.00 30.00 54 GLN D N 1
ATOM 6184 C CA . GLN D 4 54 ? 292.564 222.286 354.922 1.00 30.00 54 GLN D CA 1
ATOM 6185 C C . GLN D 4 54 ? 293.315 223.596 354.723 1.00 30.00 54 GLN D C 1
ATOM 6186 O O . GLN D 4 54 ? 293.168 224.226 353.672 1.00 30.00 54 GLN D O 1
ATOM 6192 N N . PRO D 4 55 ? 294.138 224.034 355.665 1.00 17.30 55 PRO D N 1
ATOM 6193 C CA . PRO D 4 55 ? 294.820 225.317 355.476 1.00 11.85 55 PRO D CA 1
ATOM 6194 C C . PRO D 4 55 ? 296.189 225.155 354.839 1.00 11.48 55 PRO D C 1
ATOM 6195 O O . PRO D 4 55 ? 297.206 225.424 355.474 1.00 12.75 55 PRO D O 1
ATOM 6199 N N . LEU D 4 56 ? 296.225 224.733 353.582 1.00 11.73 56 LEU D N 1
ATOM 6200 C CA . LEU D 4 56 ? 297.453 224.313 352.932 1.00 15.12 56 LEU D CA 1
ATOM 6201 C C . LEU D 4 56 ? 297.734 225.172 351.707 1.00 20.62 56 LEU D C 1
ATOM 6202 O O . LEU D 4 56 ? 296.837 225.796 351.142 1.00 18.84 56 LEU D O 1
ATOM 6207 N N . VAL D 4 57 ? 299.003 225.191 351.304 1.00 17.39 57 VAL D N 1
ATOM 6208 C CA . VAL D 4 57 ? 299.421 225.844 350.069 1.00 19.48 57 VAL D CA 1
ATOM 6209 C C . VAL D 4 57 ? 298.971 224.982 348.898 1.00 35.13 57 VAL D C 1
ATOM 6210 O O . VAL D 4 57 ? 298.119 225.390 348.102 1.00 41.74 57 VAL D O 1
ATOM 6214 N N . ASP D 4 58 ? 299.538 223.788 348.785 1.00 47.09 58 ASP D N 1
ATOM 6215 C CA . ASP D 4 58 ? 299.015 222.777 347.875 1.00 59.56 58 ASP D CA 1
ATOM 6216 C C . ASP D 4 58 ? 298.734 221.499 348.651 1.00 68.71 58 ASP D C 1
ATOM 6217 O O . ASP D 4 58 ? 299.222 221.329 349.767 1.00 70.01 58 ASP D O 1
#

Radius of gyration: 27.47 Å; Cα contacts (8 Å, |Δi|>4): 2120; chains: 4; bounding box: 81×81×62 Å

InterPro domains:
  IPR000081 Peptidase C3, picornavirus core protein 2A [PF00947] (864-983)
  IPR000199 Peptidase C3A/C3B, picornaviral [PF00548] (1511-1676)
  IPR000605 Helicase, superfamily 3, single-stranded DNA/RNA virus [PF00910] (1211-1307)
  IPR001205 RNA-directed RNA polymerase, C-terminal domain [PF00680] (1720-2123)
  IPR001676 Picornavirus capsid [PF00073] (92-300)
  IPR001676 Picornavirus capsid [PF00073] (361-524)
  IPR002527 Picornavirus 2B protein [PF01552] (991-1081)
  IPR003138 Picornavirus coat protein VP4 [PF02226] (2-63)
  IPR007094 RNA-directed RNA polymerase, catalytic domain [PS50507] (1920-2033)
  IPR009003 Peptidase S1, PA clan [SSF50494] (847-982)
  IPR009003 Peptidase S1, PA clan [SSF50494] (1505-1694)
  IPR014759 Helicase, superfamily 3, single-stranded RNA virus [PS51218] (1187-1346)
  IPR014838 Poliovirus 3A protein-like [PF08727] (1418-1458)
  IPR027417 P-loop containing nucleoside triphosphate hydrolase [G3DSA:3.40.50.300] (1153-1267)
  IPR027417 P-loop containing nucleoside triphosphate hydrolase [SSF52540] (1193-1328)
  IPR029053 Viral coat protein subunit [G3DSA:2.60.120.20] (69-332)
  IPR029053 Viral coat protein subunit [G3DSA:2.60.120.20] (333-567)
  IPR029053 Viral coat protein subunit [G3DSA:2.60.120.20] (571-848)
  IPR033703 Picornavirus/Calicivirus coat protein [cd00205] (123-325)
  IPR033703 Picornavirus/Calicivirus coat protein [cd00205] (375-558)

Organism: Human rhinovirus C (strain C15) (NCBI:txid1418033)

Foldseek 3Di:
DDWDDWDDFADDDDDPDQLVDDDPPVVDDRPDDVNRPDGDHTGDTGHDCVCVDPQNQQFDFAWQDKWFCDPQKTKFFDDNQPDQPNLLSLQQFFWKFFKKKKWKQDFFFAKKKKWFADPDDDDQPHPVRPRVDDDPTDMDMDGNPPDIDMDIDHGDFPDRTQGSWFQDWPDDDPDPPTDHIRPVRDTSTMMMMGHPDGGGGGMMIMTMGTHPMDGDGGDPGLFATDADGRDNDQWHQPDCDDPSHPPTDNHGDDDDDPDPVPD/DDDDDQDPPNPDDDPPDDDDDDDDPPPDDDDDDDDDPDDDDDLLVQQQDKWWFLQQDDDPCPPHPCSFKFKFAWDDDKDWRGKDFDALLDSRNCVTSNSVVQLQFFKKFWKKKKKKFKAFDQQKWFKKKKAWFFAPDDDQRDVVRRVVGQIDIDTDHPDGMDIGMGGTDFPDRIAGNGDDNRRGGTMIIMMGPDTTDHPDRGGMMMMGMIMHGDPVMDGHDGHDGPPDDDPDDDD/DCWDWDCFAPEIDTFNFHDDAAEWVVDFAAAQDPVQDDDDDDWDDPGRQQFGKDKFDWDKAFFPFFWWKDFPPLQCLVPGVNVVLLQQFFWKWWWKKKKKFWADDLQKWFKKKKFKDFPQQAAQQDDDDDAADLCQNRVHNVTDRLNANDPPPDRPRRHFHRHVQCPRHRHGDVVRVVTGIDMDTNNGGGMHIYIYYTDDPHSIGRRRPDGGMMIIMGTPGGMDNRPDPDRIIIMMMMMGTHNMIGHHGHPGNDD/DEFAVHDGDDDDVNDPVSDDDDPDDDDDDCCVDPPVDPD

Sequence (792 aa):
VLVVPDTKPSGPQHTTKPSILGAMEIGASSNATPESTIETRYVYNTNTNAEADVEMFLGRSALWGKVTLTRQYAKWEINFQEQAHIRKKFEFFTYLRFDMEVTIVTNNKGLMQIMFVPPGIDHPETHDDRKWDSASNPSVFFQPKSGFPRFTIPFTGLASAYYMFYDGYDKPKGSDNNEYGIAPTNDMGLLCFRTLDNSGGNDVKIYVKPKHITAWVPRPPRATQYTHKYSTNYHYKPNSSGPDEHVLKDRHFIKTRPLISSAGLPTRLPSGSQQFMTTEDEQSPNILPGFHPSKKIHIPGMITNVMHMARVDSFIPINNIQGEVGKVSMYYITVTKKTVTERILVLPLEMSNTLFATTLLGEVLNYYANWSGSITITFMCVCDAFSTGKFLVAYTPPGGKLPEDRKQAMLGVHIIWDLGLQSSCTIVVPWISSGFYRRTKADSFTHGGYVSLWYQTAFVPPVSGGTGSILATCSACPDMSVRMLRDSPMMEQKNELQDRLKQITIGNSTITTQDSLHTVLAYGEWPTYLSDIDATSVDKPTHPETSADRFYTLDSVEWQVGSHGWWWKLPDALKDMGVFGQNMYYHSMGRSGFIIHTQCNATKFHSGALIVAVIPEHQLAYVGGVKVNVGYDHTHPGQSGHQIRGPSQSNDRSGGKPDEDPLFNCNGTLLGNITIFPHQIINLRTNNSSTIVVPYINCVPMDNMLKHNNLSLVIIPLVPLRPGSSGINSVPITVTIAPYKSEFSGAMEAQRQGAQVIKYFNINYYKDSASSGLSRQDFSQDPSKFTQPLVD

CATH classification: 2.60.120.20

Solvent-accessible surface area: 32684 Å² total; per-residue (Å²): 149,111,70,7,73,34,19,113,86,24,37,121,110,190,81,135,155,61,65,33,69,29,20,14,0,36,5,21,9,37,120,5,40,10,40,21,30,50,113,22,180,97,64,160,22,82,30,43,22,42,48,0,19,6,14,70,0,2,5,75,6,30,32,0,0,129,20,78,3,107,181,57,28,5,101,10,74,4,4,9,3,32,43,1,70,7,3,0,25,0,5,0,0,0,0,0,31,1,16,0,4,0,3,1,36,17,85,5,91,24,55,0,3,2,1,6,3,38,68,82,101,104,36,0,121,74,43,123,33,189,91,8,102,48,117,106,25,31,44,35,116,22,114,17,140,118,37,89,14,43,7,0,2,4,4,31,5,164,11,5,1,4,15,4,6,25,0,0,2,52,71,87,136,77,38,149,104,21,65,7,0,13,27,51,22,26,78,14,2,25,0,0,0,27,2,73,60,125,71,23,29,75,64,1,68,0,43,0,4,0,1,46,20,18,1,4,0,0,6,4,3,2,6,0,12,3,12,33,40,54,14,4,6,0,18,46,52,49,49,88,104,23,145,83,53,107,61,18,108,40,29,61,31,12,112,76,25,134,110,37,22,57,42,127,155,119,119,208,130,84,126,49,52,118,90,42,80,60,70,27,54,78,45,1,56,25,15,35,107,79,81,150,46,34,98,105,13,108,1,5,0,63,6,46,20,0,3,19,1,0,61,6,15,0,4,0,0,0,19,2,47,175,43,47,26,21,95,23,19,0,3,38,5,80,0,45,108,77,138,115,38,75,37,10,2,0,1,7,2,24,0,30,42,3,0,0,0,7,0,0,0,0,7,3,0,0,7,0,26,24,1,5,5,1,1,2,0,7,1,0,1,1,0,9,25,94,3,62,3,74,0,3,0,0,0,15,41,40,88,38,180,25,10,128,53,76,151,106,1,80,139,21,23,68,16,87,4,82,4,23,177,89,2,2,3,8,0,0,2,6,69,64,38,118,35,172,42,9,122,0,146,45,36,115,159,22,40,0,2,45,1,2,1,9,3,42,91,14,0,59,15,64,87,110,69,12,31,2,10,0,0,0,1,0,1,6,2,44,15,2,0,2,105,123,15,74,106,6,74,10,6,69,51,128,32,118,6,148,159,84,117,39,122,26,81,23,25,129,21,72,18,104,7,131,46,6,17,88,13,0,10,0,4,46,40,116,2,76,65,32,55,131,138,24,36,100,51,153,63,192,45,54,73,29,90,92,56,0,11,54,12,9,76,12,81,60,19,116,1,73,100,54,16,75,0,6,1,3,0,1,0,3,2,0,33,102,36,44,66,0,0,82,25,0,21,100,19,35,42,0,24,3,1,2,5,2,1,1,58,2,101,29,65,117,77,2,2,0,0,0,0,1,0,0,4,1,0,3,6,1,0,11,9,2,7,86,102,53,55,4,20,20,108,52,0,14,43,4,56,69,10,33,104,2,96,7,64,69,102,99,24,92,59,77,55,7,41,0,4,0,4,3,1,1,11,3,6,0,7,5,0,1,2,2,8,3,4,5,15,0,1,0,0,21,29,26,1,45,4,5,1,1,4,0,4,15,2,3,0,29,16,16,21,33,4,20,47,2,0,6,3,0,0,6,0,2,13,0,2,50,1,74,30,42,76,41,72,87,86,47,5,82,0,28,0,7,2,0,0,58,54,0,2,0,5,19,87,84,143,17,61,101,208,69,62,121,122,227,177,164,127,70,73,17,141,99,152,43,97,14,0,27,9,22,52,163,136,88,160,80,100,80,22,46,50,10,16,56,10,35,57,132

B-factor: mean 24.09, std 18.23, range [2.49, 131.96]

Secondary structure (DSSP, 8-state):
--BPPPBPP------SS-SSEE-GGGS------HHHHS----B----B-GGGBHHHHH-S-EEEEEEE-SSSEEEEE--STT-HHHHHHHTTBSEEEEEEEEEEEE---S-EEEEEE-TTSPPP-STT-GGGS-SSS-EEEE-SSS---EEEE----SSSSEES---SBSS-TT-TT--BSSTTT----EEEEEESS--S--EEEEEEEEEEEEE--B-PPP-B---STTT----B---SSSTTTT--B--B-----S-TT--/-------TTSS---TT-----PBSSTT--PPP----TT-BSBTHHHHTS-EE--TT-STTTTTSGGGG-EEE---SS--EEEEEE--TTSHHHHTSHHHHHHTTEEEEES-EEEEEEEE--TT-EEEEEEEEEPTTSPP-SSHHHHTTSEEEEEEEBSB-EEEEEE----SSS-EESS--TTT---EEEEEEEEEEE-SSTT--EEEEEEEEE-TT-EEEEE---TT----S---/---EEEEETTEEEEESS--PPEEGGG-------SSS----SPPB--GGGTSS-EE---EEEETT---EEEEETGGGTTSHHHHHHHHSEEEEEEEEEEEEE----TT-EEEEEEEEEET----BSSSS--PPPHHHH--GGG-EE-----TTS--GGGPBP--TTTTTTTS-TTSGGGSSEEEEETTT-SEEEEEE----SSS-B-TTT---EEEEEEEEEEEE--SSS--EEEEEEEEEEEEEEEEEE-S-S--/-----------SSS-SSSS----------GGGTT--B--